Protein 7Z6B (pdb70)

Solvent-accessible surface area: 29819 Å² total; per-residue (Å²): 168,111,54,87,18,63,16,54,37,39,66,129,58,56,17,1,14,141,71,14,145,68,78,66,0,53,48,71,92,18,86,18,50,41,32,51,42,59,7,25,60,116,16,211,37,2,3,0,6,10,1,3,13,0,20,33,1,1,0,51,0,0,0,0,0,0,0,0,0,97,82,14,32,20,8,9,0,9,11,0,0,20,5,0,0,0,8,0,0,0,0,0,0,0,22,3,78,69,36,130,13,91,10,74,70,0,5,42,3,0,23,22,0,0,70,46,0,22,84,53,8,88,40,122,79,10,42,0,39,1,8,2,15,52,92,5,4,0,0,0,0,11,9,20,0,0,0,0,0,0,48,7,12,25,86,65,136,8,16,0,0,0,0,0,2,0,54,21,138,54,177,51,120,1,68,82,1,110,4,18,0,0,0,0,0,0,77,60,9,94,87,1,46,25,80,80,10,1,15,152,9,13,100,65,4,35,173,102,5,20,18,0,0,0,12,10,24,150,6,53,11,94,7,2,6,16,41,80,112,7,46,50,10,1,0,22,0,0,0,0,0,0,2,25,7,0,1,93,0,112,60,1,35,102,15,1,26,73,82,116,23,62,102,45,171,96,5,41,57,25,57,60,17,29,107,99,46,163,109,51,89,18,63,15,54,36,39,66,127,59,56,20,1,14,142,71,13,146,71,79,67,0,51,51,68,91,18,87,18,50,40,31,55,43,57,8,27,74,105,15,207,39,2,3,0,5,11,1,0,13,0,20,33,2,1,0,51,0,0,0,0,0,0,0,0,0,96,80,15,31,20,8,9,0,6,12,0,0,15,4,0,0,0,7,1,0,0,0,0,0,0,23,3,79,69,35,131,11,89,11,76,71,0,4,41,4,0,24,22,0,0,69,47,0,24,79,50,7,86,40,126,79,11,41,0,44,2,9,1,16,52,93,5,4,0,0,0,0,12,10,20,0,0,0,0,0,0,51,8,11,34,94,65,136,8,16,0,0,0,0,0,2,0,54,20,137,54,180,48,155,1,71,68,2,109,4,18,0,0,0,0,0,0,75,61,10,94,89,1,47,25,81,73,11,1,16,127,3,13,98,54,3,34,172,100,5,19,18,0,0,0,12,10,24,149,7,53,10,94,7,2,7,17,43,80,112,7,46,45,11,1,0,25,1,0,0,0,0,0,2,25,8,0,1,95,0,111,63,1,33,103,19,1,24,76,83,119,22,64,101,41,174,90,4,42,57,25,56,61,17,28,106,100,43,166,108,54,87,18,66,16,55,40,40,65,126,59,57,21,1,15,143,72,14,158,68,76,85,0,51,46,71,93,18,86,18,45,42,24,53,42,58,6,24,49,131,16,214,34,2,3,0,6,10,1,2,14,0,19,33,1,1,0,51,0,0,0,0,0,0,0,0,0,96,80,15,33,20,8,9,0,7,12,0,0,19,5,0,0,0,8,0,0,0,0,0,0,0,21,3,77,69,36,132,12,89,10,75,70,0,4,41,4,0,23,22,0,0,70,46,0,22,82,58,7,89,38,128,74,11,44,0,54,1,9,2,14,50,93,4,4,0,0,0,0,12,9,20,0,0,0,0,0,0,41,8,12,32,94,66,138,8,15,0,0,0,0,0,2,0,54,20,138,54,176,51,146,0,69,85,1,110,5,18,0,0,0,0,0,0,76,60,9,94,88,1,47,25,81,76,11,1,16,150,9,14,98,62,4,34,173,99,5,19,17,0,0,0,12,10,24,153,7,54,11,93,8,2,7,16,41,79,113,8,49,50,11,1,0,26,0,0,0,0,0,0,2,24,7,0,2,94,0,114,61,1,36,102,17,1,25,72,74,114,22,63,100,45,171,97,5,42,57,26,54,60,18,29,107,99,44

Organism: NCBI:txid1123492

Structure (mmCIF, N/CA/C/O backbone):
data_7Z6B
#
_entry.id   7Z6B
#
_cell.length_a   44.820
_cell.length_b   72.610
_cell.length_c   72.760
_cell.angle_alpha   119.779
_cell.angle_beta   91.640
_cell.angle_gamma   91.824
#
_symmetry.space_group_name_H-M   'P 1'
#
loop_
_entity.id
_entity.type
_entity.pdbx_description
1 polymer Cutinase
2 non-polymer 'CHLORIDE ION'
3 non-polymer 'SODIUM ION'
4 non-polymer 'PHOSPHATE ION'
5 non-polymer (4S)-2-METHYL-2,4-PENTANEDIOL
6 water water
#
loop_
_atom_site.group_PDB
_atom_site.id
_atom_site.type_symbol
_atom_site.label_atom_id
_atom_site.label_alt_id
_atom_site.label_comp_id
_atom_site.label_asym_id
_atom_site.label_entity_id
_atom_site.label_seq_id
_atom_site.pdbx_PDB_ins_code
_atom_site.Cartn_x
_atom_site.Cartn_y
_atom_site.Cartn_z
_atom_site.occupancy
_atom_site.B_iso_or_equiv
_atom_site.auth_seq_id
_atom_site.auth_comp_id
_atom_site.auth_asym_id
_atom_site.auth_atom_id
_atom_site.pdbx_PDB_model_num
ATOM 1 N N . SER A 1 19 ? -13.94800 -5.56700 -11.15100 1.000 75.84067 21 SER A N 1
ATOM 2 C CA . SER A 1 19 ? -12.73500 -4.92300 -10.58500 1.000 68.90563 21 SER A CA 1
ATOM 3 C C . SER A 1 19 ? -12.59700 -3.48500 -11.09100 1.000 59.32290 21 SER A C 1
ATOM 4 O O . SER A 1 19 ? -13.30900 -3.04600 -12.00700 1.000 68.02921 21 SER A O 1
ATOM 11 N N . HIS A 1 20 ? -11.66800 -2.75100 -10.47500 1.000 47.28988 22 HIS A N 1
ATOM 12 C CA . HIS A 1 20 ? -11.29200 -1.42200 -10.92200 1.000 40.14166 22 HIS A CA 1
ATOM 13 C C . HIS A 1 20 ? -9.96400 -1.50200 -11.68100 1.000 38.53094 22 HIS A C 1
ATOM 14 O O . HIS A 1 20 ? -9.08500 -2.28300 -11.32600 1.000 41.81028 22 HIS A O 1
ATOM 28 N N . MET A 1 21 ? -9.84800 -0.71000 -12.75200 1.000 34.54098 23 MET A N 1
ATOM 29 C CA . MET A 1 21 ? -8.67200 -0.69500 -13.60100 1.000 34.56204 23 MET A CA 1
ATOM 30 C C . MET A 1 21 ? -7.47900 -0.17800 -12.77900 1.000 26.42422 23 MET A C 1
ATOM 31 O O . MET A 1 21 ? -7.60000 0.81200 -12.04300 1.000 29.18771 23 MET A O 1
ATOM 45 N N . MET A 1 22 ? -6.35800 -0.89800 -12.83600 1.000 23.72916 24 MET A N 1
ATOM 46 C CA . MET A 1 22 ? -5.10200 -0.47500 -12.24300 1.000 20.71301 24 MET A CA 1
ATOM 47 C C . MET A 1 22 ? -4.01300 -0.48700 -13.29000 1.000 17.58369 24 MET A C 1
ATOM 48 O O . MET A 1 22 ? -3.81300 -1.45200 -14.02200 1.000 22.72641 24 MET A O 1
ATOM 62 N N . VAL A 1 23 ? -3.34200 0.65000 -13.38900 1.000 12.83838 25 VAL A N 1
ATOM 63 C CA . VAL A 1 23 ? -2.25000 0.85600 -14.32000 1.000 13.08315 25 VAL A CA 1
ATOM 64 C C . VAL A 1 23 ? -1.02100 0.16200 -13.74000 1.000 11.41189 25 VAL A C 1
ATOM 65 O O . VAL A 1 23 ? -0.61700 0.44300 -12.60600 1.000 11.96722 25 VAL A O 1
ATOM 78 N N . PRO A 1 24 ? -0.33600 -0.72600 -14.47600 1.000 11.14871 26 PRO A N 1
ATOM 79 C CA . PRO A 1 24 ? 0.88000 -1.34100 -13.94700 1.000 11.25398 26 PRO A CA 1
ATOM 80 C C . PRO A 1 24 ? 1.99500 -0.30300 -13.75200 1.000 10.97763 26 PRO A C 1
ATOM 81 O O . PRO A 1 24 ? 2.11900 0.66800 -14.50000 1.000 11.06448 26 PRO A O 1
ATOM 92 N N . CYS A 1 25 ? 2.84600 -0.55500 -12.77500 1.000 11.25135 27 CYS A N 1
ATOM 93 C CA . CYS A 1 25 ? 4.13800 0.13900 -12.69000 1.000 10.63549 27 CYS A CA 1
ATOM 94 C C . CYS A 1 25 ? 4.98000 -0.29300 -13.86200 1.000 10.76182 27 CYS A C 1
ATOM 95 O O . CYS A 1 25 ? 5.19100 -1.46300 -14.05700 1.000 14.14643 27 CYS A O 1
ATOM 102 N N . SER A 1 26 ? 5.49100 0.66500 -14.62200 1.000 9.65116 28 SER A N 1
ATOM 103 C CA . SER A 1 26 ? 6.30000 0.41700 -15.80500 1.000 10.53284 28 SER A CA 1
ATOM 104 C C . SER A 1 26 ? 7.77600 0.71700 -15.55600 1.000 10.46178 28 SER A C 1
ATOM 105 O O . SER A 1 26 ? 8.59400 0.61900 -16.44400 1.000 12.67784 28 SER A O 1
ATOM 113 N N . ASP A 1 27 ? 8.13100 1.01200 -14.29100 1.000 11.35136 29 ASP A N 1
ATOM 114 C CA . ASP A 1 27 ? 9.51300 1.27200 -13.87300 1.000 12.45412 29 ASP A CA 1
ATOM 115 C C . ASP A 1 27 ? 9.80500 0.41200 -12.63700 1.000 11.65403 29 ASP A C 1
ATOM 116 O O . ASP A 1 27 ? 10.57000 0.82600 -11.79800 1.000 13.38582 29 ASP A O 1
ATOM 125 N N . CYS A 1 28 ? 9.16900 -0.76400 -12.53000 1.000 11.90406 30 CYS A N 1
ATOM 126 C CA . CYS A 1 28 ? 9.33700 -1.62600 -11.38200 1.000 11.85142 30 CYS A CA 1
ATOM 127 C C . CYS A 1 28 ? 9.95900 -2.98000 -11.71700 1.000 11.58034 30 CYS A C 1
ATOM 128 O O . CYS A 1 28 ? 9.78600 -3.53400 -12.79600 1.000 13.08052 30 CYS A O 1
ATOM 135 N N A SER A 1 29 ? 10.67300 -3.51800 -10.73200 0.660 11.34083 31 SER A N 1
ATOM 136 N N B SER A 1 29 ? 10.67500 -3.51700 -10.72800 0.340 11.20397 31 SER A N 1
ATOM 137 C CA A SER A 1 29 ? 11.12700 -4.87900 -10.71500 0.660 11.39347 31 SER A CA 1
ATOM 138 C CA B SER A 1 29 ? 11.14600 -4.87700 -10.72100 0.340 11.24609 31 SER A CA 1
ATOM 139 C C A SER A 1 29 ? 11.11400 -5.38400 -9.28000 0.660 10.83288 31 SER A C 1
ATOM 140 C C B SER A 1 29 ? 11.11600 -5.38500 -9.28100 0.340 10.82761 31 SER A C 1
ATOM 141 O O A SER A 1 29 ? 10.87700 -4.62600 -8.33400 0.660 11.25661 31 SER A O 1
ATOM 142 O O B SER A 1 29 ? 10.87200 -4.62400 -8.34000 0.340 11.20924 31 SER A O 1
ATOM 157 N N . ASN A 1 30 ? 11.37300 -6.68600 -9.10300 1.000 10.74339 32 ASN A N 1
ATOM 158 C CA . ASN A 1 30 ? 11.51100 -7.25700 -7.76300 1.000 11.65929 32 ASN A CA 1
ATOM 159 C C . ASN A 1 30 ? 10.32200 -6.86600 -6.88500 1.000 10.69339 32 ASN A C 1
ATOM 160 O O . ASN A 1 30 ? 10.46800 -6.55300 -5.70900 1.000 11.93564 32 ASN A O 1
ATOM 172 N N . GLY A 1 31 ? 9.12300 -6.94500 -7.45500 1.000 10.84867 33 GLY A N 1
ATOM 173 C CA . GLY A 1 31 ? 7.90400 -6.51200 -6.80800 1.000 10.80130 33 GLY A CA 1
ATOM 174 C C . GLY A 1 31 ? 7.58400 -5.06900 -7.14100 1.000 10.32229 33 GLY A C 1
ATOM 175 O O . GLY A 1 31 ? 7.26500 -4.74000 -8.29100 1.000 11.95933 33 GLY A O 1
ATOM 179 N N . PHE A 1 32 ? 7.71600 -4.17700 -6.15000 1.000 9.58799 34 PHE A N 1
ATOM 180 C CA . PHE A 1 32 ? 7.37000 -2.78900 -6.29700 1.000 10.09068 34 PHE A CA 1
ATOM 181 C C . PHE A 1 32 ? 8.60900 -1.87100 -6.22500 1.000 9.45377 34 PHE A C 1
ATOM 182 O O . PHE A 1 32 ? 8.50600 -0.70700 -5.87900 1.000 10.31439 34 PHE A O 1
ATOM 199 N N . GLU A 1 33 ? 9.80300 -2.40500 -6.49800 1.000 9.23532 35 GLU A N 1
ATOM 200 C CA . GLU A 1 33 ? 11.03000 -1.63000 -6.46200 1.000 9.45377 35 GLU A CA 1
ATOM 201 C C . GLU A 1 33 ? 11.07000 -0.75600 -7.70900 1.000 9.94856 35 GLU A C 1
ATOM 202 O O . GLU A 1 33 ? 11.23500 -1.25400 -8.84600 1.000 10.18280 35 GLU A O 1
ATOM 214 N N . ARG A 1 34 ? 10.82500 0.52500 -7.52200 1.000 9.26953 36 ARG A N 1
ATOM 215 C CA . ARG A 1 34 ? 10.56000 1.48300 -8.61800 1.000 9.60905 36 ARG A CA 1
ATOM 216 C C . ARG A 1 34 ? 11.79100 2.34600 -8.85500 1.000 10.47494 36 ARG A C 1
ATOM 217 O O . ARG A 1 34 ? 12.33000 2.93300 -7.89000 1.000 12.14093 36 ARG A O 1
ATOM 238 N N . GLY A 1 35 ? 12.22800 2.43400 -10.10500 1.000 11.31188 37 GLY A N 1
ATOM 239 C CA . GLY A 1 35 ? 13.35100 3.30500 -10.44100 1.000 12.57519 37 GLY A CA 1
ATOM 240 C C . GLY A 1 35 ? 14.69800 2.71500 -10.09100 1.000 11.74615 37 GLY A C 1
ATOM 241 O O . GLY A 1 35 ? 14.81000 1.62200 -9.56200 1.000 13.97799 37 GLY A O 1
ATOM 245 N N . GLN A 1 36 ? 15.73000 3.51300 -10.34600 1.000 12.81206 38 GLN A N 1
ATOM 246 C CA . GLN A 1 36 ? 17.10000 3.18200 -10.10000 1.000 14.90968 38 GLN A CA 1
ATOM 247 C C . GLN A 1 36 ? 17.46600 3.50800 -8.64100 1.000 13.87535 38 GLN A C 1
ATOM 248 O O . GLN A 1 36 ? 16.79300 4.32000 -7.97500 1.000 14.24644 38 GLN A O 1
ATOM 262 N N . VAL A 1 37 ? 18.51900 2.85400 -8.13600 1.000 13.69638 39 VAL A N 1
ATOM 263 C CA . VAL A 1 37 ? 19.01600 3.14600 -6.79500 1.000 14.59912 39 VAL A CA 1
ATOM 264 C C . VAL A 1 37 ? 19.64300 4.53000 -6.84300 1.000 14.01221 39 VAL A C 1
ATOM 265 O O . VAL A 1 37 ? 20.50400 4.80800 -7.67200 1.000 16.36512 39 VAL A O 1
ATOM 278 N N . PRO A 1 38 ? 19.23300 5.44600 -5.94000 1.000 13.59637 40 PRO A N 1
ATOM 279 C CA . PRO A 1 38 ? 19.79700 6.78700 -5.93900 1.000 14.93337 40 PRO A CA 1
ATOM 280 C C . PRO A 1 38 ? 21.09800 6.87700 -5.14600 1.000 14.38330 40 PRO A C 1
ATOM 281 O O . PRO A 1 38 ? 21.46100 5.95900 -4.38100 1.000 17.58895 40 PRO A O 1
ATOM 292 N N . ARG A 1 39 ? 21.78000 7.98500 -5.34900 1.000 16.42302 41 ARG A N 1
ATOM 293 C CA . ARG A 1 39 ? 22.86100 8.43700 -4.45400 1.000 18.03111 41 ARG A CA 1
ATOM 294 C C . ARG A 1 39 ? 22.25000 9.14200 -3.23900 1.000 16.47303 41 ARG A C 1
ATOM 295 O O . ARG A 1 39 ? 21.13100 9.68100 -3.32500 1.000 15.42817 41 ARG A O 1
ATOM 316 N N . VAL A 1 40 ? 22.97300 9.15500 -2.13800 1.000 15.88085 42 VAL A N 1
ATOM 317 C CA . VAL A 1 40 ? 22.51200 9.87400 -0.95800 1.000 16.76780 42 VAL A CA 1
ATOM 318 C C . VAL A 1 40 ? 22.19100 11.34500 -1.24300 1.000 16.37565 42 VAL A C 1
ATOM 319 O O . VAL A 1 40 ? 21.21400 11.88800 -0.76500 1.000 15.25446 42 VAL A O 1
ATOM 332 N N . ASP A 1 41 ? 23.02000 12.00800 -2.05500 1.000 16.27037 43 ASP A N 1
ATOM 333 C CA . ASP A 1 41 ? 22.80100 13.40200 -2.36500 1.000 16.38881 43 ASP A CA 1
ATOM 334 C C . ASP A 1 41 ? 21.48800 13.62800 -3.10000 1.000 15.14129 43 ASP A C 1
ATOM 335 O O . ASP A 1 41 ? 20.86100 14.67100 -2.92600 1.000 16.02561 43 ASP A O 1
ATOM 344 N N . GLN A 1 42 ? 21.05100 12.64300 -3.90800 1.000 14.68860 44 GLN A N 1
ATOM 345 C CA . GLN A 1 42 ? 19.75100 12.71100 -4.54000 1.000 14.57806 44 GLN A CA 1
ATOM 346 C C . GLN A 1 42 ? 18.62700 12.59800 -3.52200 1.000 12.35674 44 GLN A C 1
ATOM 347 O O . GLN A 1 42 ? 17.65900 13.33700 -3.57800 1.000 13.80955 44 GLN A O 1
ATOM 361 N N . LEU A 1 43 ? 18.79100 11.70300 -2.55600 1.000 12.30937 45 LEU A N 1
ATOM 362 C CA . LEU A 1 43 ? 17.80300 11.59800 -1.46500 1.000 11.40926 45 LEU A CA 1
ATOM 363 C C . LEU A 1 43 ? 17.68800 12.85900 -0.61700 1.000 10.83814 45 LEU A C 1
ATOM 364 O O . LEU A 1 43 ? 16.61000 13.15400 -0.11500 1.000 11.80405 45 LEU A O 1
ATOM 380 N N . GLU A 1 44 ? 18.80300 13.57000 -0.47400 1.000 11.12239 46 GLU A N 1
ATOM 381 C CA . GLU A 1 44 ? 18.88100 14.84400 0.27600 1.000 11.24609 46 GLU A CA 1
ATOM 382 C C . GLU A 1 44 ? 18.36800 16.05300 -0.48500 1.000 12.94892 46 GLU A C 1
ATOM 383 O O . GLU A 1 44 ? 18.08900 17.07600 0.11600 1.000 14.73861 46 GLU A O 1
ATOM 395 N N . SER A 1 45 ? 18.25300 15.92400 -1.81600 1.000 13.66743 47 SER A N 1
ATOM 396 C CA A SER A 1 45 ? 17.80000 17.03800 -2.63300 0.460 14.24118 47 SER A CA 1
ATOM 397 C CA B SER A 1 45 ? 17.77000 16.98700 -2.69400 0.540 14.71492 47 SER A CA 1
ATOM 398 C C . SER A 1 45 ? 16.27600 17.24500 -2.48200 1.000 13.69901 47 SER A C 1
ATOM 399 O O . SER A 1 45 ? 15.54900 16.37900 -2.02600 1.000 14.76230 47 SER A O 1
ATOM 414 N N . SER A 1 46 ? 15.78500 18.41200 -2.88800 1.000 15.06760 48 SER A N 1
ATOM 415 C CA . SER A 1 46 ? 14.39700 18.70000 -2.66900 1.000 16.27564 48 SER A CA 1
ATOM 416 C C . SER A 1 46 ? 13.44100 17.86000 -3.51900 1.000 13.80165 48 SER A C 1
ATOM 417 O O . SER A 1 46 ? 12.27400 17.75000 -3.19100 1.000 14.48858 48 SER A O 1
ATOM 425 N N . ARG A 1 47 ? 13.94700 17.24200 -4.59100 1.000 14.06484 49 ARG A N 1
ATOM 426 C CA . ARG A 1 47 ? 13.09600 16.44200 -5.50100 1.000 13.72007 49 ARG A CA 1
ATOM 427 C C . ARG A 1 47 ? 13.83700 15.18500 -5.95100 1.000 12.41991 49 ARG A C 1
ATOM 428 O O . ARG A 1 47 ? 15.05400 15.24000 -6.23200 1.000 13.65690 49 ARG A O 1
ATOM 449 N N . GLY A 1 48 ? 13.07400 14.10800 -6.05900 1.000 11.86458 50 GLY A N 1
ATOM 450 C CA . GLY A 1 48 ? 13.46800 12.88500 -6.68500 1.000 12.46992 50 GLY A CA 1
ATOM 451 C C . GLY A 1 48 ? 13.31100 12.92500 -8.19300 1.000 11.53823 50 GLY A C 1
ATOM 452 O O . GLY A 1 48 ? 13.31800 13.99700 -8.81200 1.000 12.86470 50 GLY A O 1
ATOM 456 N N . PRO A 1 49 ? 13.24500 11.74100 -8.82800 1.000 11.43032 51 PRO A N 1
ATOM 457 C CA . PRO A 1 49 ? 13.38800 11.65600 -10.27800 1.000 11.76457 51 PRO A CA 1
ATOM 458 C C . PRO A 1 49 ? 12.12900 12.02400 -11.06600 1.000 11.41716 51 PRO A C 1
ATOM 459 O O . PRO A 1 49 ? 12.24500 12.16600 -12.28100 1.000 14.66755 51 PRO A O 1
ATOM 470 N N . TYR A 1 50 ? 10.97800 12.12100 -10.42100 1.000 10.56179 52 TYR A N 1
ATOM 471 C CA . TYR A 1 50 ? 9.69600 12.25400 -11.12800 1.000 10.43020 52 TYR A CA 1
ATOM 472 C C . TYR A 1 50 ? 9.12200 13.65700 -10.94500 1.000 11.01711 52 TYR A C 1
ATOM 473 O O . TYR A 1 50 ? 9.25500 14.28200 -9.89400 1.000 11.91459 52 TYR A O 1
ATOM 491 N N . SER A 1 51 ? 8.41500 14.11200 -11.97000 1.000 11.46190 53 SER A N 1
ATOM 492 C CA A SER A 1 51 ? 7.79800 15.42100 -11.97600 0.620 12.18830 53 SER A CA 1
ATOM 493 C CA B SER A 1 51 ? 7.79700 15.41900 -11.96100 0.380 12.03302 53 SER A CA 1
ATOM 494 C C . SER A 1 51 ? 6.48800 15.40200 -11.17600 1.000 11.52507 53 SER A C 1
ATOM 495 O O . SER A 1 51 ? 5.64800 14.53200 -11.34200 1.000 13.25159 53 SER A O 1
ATOM 510 N N . VAL A 1 52 ? 6.31900 16.38500 -10.29300 1.000 11.52507 54 VAL A N 1
ATOM 511 C CA . VAL A 1 52 ? 5.17600 16.43000 -9.40300 1.000 11.07764 54 VAL A CA 1
ATOM 512 C C . VAL A 1 52 ? 4.03500 17.23300 -10.01900 1.000 11.76194 54 VAL A C 1
ATOM 513 O O . VAL A 1 52 ? 4.20700 18.39400 -10.39600 1.000 13.25159 54 VAL A O 1
ATOM 526 N N . LYS A 1 53 ? 2.85700 16.60500 -10.07000 1.000 10.08016 55 LYS A N 1
ATOM 527 C CA A LYS A 1 53 ? 1.61100 17.21500 -10.47000 0.600 10.09595 55 LYS A CA 1
ATOM 528 C CA B LYS A 1 53 ? 1.61800 17.21900 -10.48100 0.400 10.15911 55 LYS A CA 1
ATOM 529 C C . LYS A 1 53 ? 0.73200 17.27700 -9.22800 1.000 9.94067 55 LYS A C 1
ATOM 530 O O . LYS A 1 53 ? 0.95000 16.54100 -8.26900 1.000 10.58285 55 LYS A O 1
ATOM 567 N N . THR A 1 54 ? -0.25200 18.18200 -9.22400 1.000 10.60917 56 THR A N 1
ATOM 568 C CA . THR A 1 54 ? -1.08300 18.37700 -8.06200 1.000 10.58022 56 THR A CA 1
ATOM 569 C C . THR A 1 54 ? -2.53000 18.51000 -8.40600 1.000 11.15923 56 THR A C 1
ATOM 570 O O . THR A 1 54 ? -2.88600 18.89100 -9.52800 1.000 12.80680 56 THR A O 1
ATOM 581 N N . ILE A 1 55 ? -3.37600 18.12800 -7.44100 1.000 11.78826 57 ILE A N 1
ATOM 582 C CA . ILE A 1 55 ? -4.81500 18.30100 -7.49700 1.000 11.63297 57 ILE A CA 1
ATOM 583 C C . ILE A 1 55 ? -5.22500 18.96000 -6.18300 1.000 11.33294 57 ILE A C 1
ATOM 584 O O . ILE A 1 55 ? -4.92800 18.45100 -5.10300 1.000 11.30662 57 ILE A O 1
ATOM 600 N N . ASN A 1 56 ? -5.92900 20.08400 -6.26700 1.000 11.35399 58 ASN A N 1
ATOM 601 C CA . ASN A 1 56 ? -6.50800 20.68800 -5.07100 1.000 11.12502 58 ASN A CA 1
ATOM 602 C C . ASN A 1 56 ? -7.71600 19.90300 -4.61800 1.000 11.32767 58 ASN A C 1
ATOM 603 O O . ASN A 1 56 ? -8.54500 19.52700 -5.41100 1.000 15.65714 58 ASN A O 1
ATOM 614 N N . VAL A 1 57 ? -7.81300 19.68800 -3.30400 1.000 11.13818 59 VAL A N 1
ATOM 615 C CA . VAL A 1 57 ? -8.96500 19.04500 -2.68900 1.000 10.86446 59 VAL A CA 1
ATOM 616 C C . VAL A 1 57 ? -9.65000 20.04800 -1.76400 1.000 10.49863 59 VAL A C 1
ATOM 617 O O . VAL A 1 57 ? -9.04700 20.49200 -0.80100 1.000 10.91447 59 VAL A O 1
ATOM 630 N N . SER A 1 58 ? -10.89200 20.43600 -2.07500 1.000 12.10671 60 SER A N 1
ATOM 631 C CA . SER A 1 58 ? -11.55100 21.41800 -1.23900 1.000 14.12538 60 SER A CA 1
ATOM 632 C C . SER A 1 58 ? -12.02100 20.83600 0.07300 1.000 14.04642 60 SER A C 1
ATOM 633 O O . SER A 1 58 ? -12.04800 19.63200 0.25500 1.000 13.01209 60 SER A O 1
ATOM 641 N N . ARG A 1 59 ? -12.36200 21.71100 1.01400 1.000 16.82044 61 ARG A N 1
ATOM 642 C CA A ARG A 1 59 ? -12.89900 21.31900 2.33800 0.760 18.33378 61 ARG A CA 1
ATOM 643 C CA B ARG A 1 59 ? -12.90200 21.33800 2.34900 0.240 19.05228 61 ARG A CA 1
ATOM 644 C C . ARG A 1 59 ? -14.20000 20.53600 2.20500 1.000 17.92847 61 ARG A C 1
ATOM 645 O O . ARG A 1 59 ? -14.60600 19.91100 3.18700 1.000 21.01305 61 ARG A O 1
ATOM 686 N N . LEU A 1 60 ? -14.79600 20.51800 1.02300 1.000 18.66540 62 LEU A N 1
ATOM 687 C CA . LEU A 1 60 ? -16.00400 19.69900 0.82700 1.000 21.59469 62 LEU A CA 1
ATOM 688 C C . LEU A 1 60 ? -15.72200 18.19200 0.81800 1.000 19.64183 62 LEU A C 1
ATOM 689 O O . LEU A 1 60 ? -16.65600 17.38600 0.92300 1.000 21.53416 62 LEU A O 1
ATOM 705 N N . ALA A 1 61 ? -14.44400 17.80100 0.75700 1.000 16.29669 63 ALA A N 1
ATOM 706 C CA . ALA A 1 61 ? -14.05600 16.40200 0.83600 1.000 17.17048 63 ALA A CA 1
ATOM 707 C C . ALA A 1 61 ? -14.60800 15.76200 2.10600 1.000 17.31260 63 ALA A C 1
ATOM 708 O O . ALA A 1 61 ? -14.65100 16.39400 3.15800 1.000 17.26786 63 ALA A O 1
ATOM 715 N N . ARG A 1 62 ? -14.97700 14.48900 1.99200 1.000 18.02321 64 ARG A N 1
ATOM 716 C CA A ARG A 1 62 ? -15.59800 13.70200 3.09000 0.510 17.93636 64 ARG A CA 1
ATOM 717 C CA B ARG A 1 62 ? -15.59000 13.66500 3.07000 0.490 17.76529 64 ARG A CA 1
ATOM 718 C C . ARG A 1 62 ? -14.57100 13.36100 4.17200 1.000 14.53595 64 ARG A C 1
ATOM 719 O O . ARG A 1 62 ? -13.58900 12.64600 3.89400 1.000 15.04654 64 ARG A O 1
ATOM 760 N N . GLY A 1 63 ? -14.82800 13.82700 5.39800 1.000 12.58046 65 GLY A N 1
ATOM 761 C CA . GLY A 1 63 ? -14.14200 13.34000 6.56200 1.000 11.98565 65 GLY A CA 1
ATOM 762 C C . GLY A 1 63 ? -12.85700 14.05300 6.95600 1.000 11.03290 65 GLY A C 1
ATOM 763 O O . GLY A 1 63 ? -12.20200 13.63900 7.89800 1.000 11.76457 65 GLY A O 1
ATOM 767 N N . PHE A 1 64 ? -12.49900 15.10900 6.23900 1.000 10.97237 66 PHE A N 1
ATOM 768 C CA . PHE A 1 64 ? -11.31800 15.92500 6.52000 1.000 10.39598 66 PHE A CA 1
ATOM 769 C C . PHE A 1 64 ? -11.48300 17.28400 5.88500 1.000 10.32229 66 PHE A C 1
ATOM 770 O O . PHE A 1 64 ? -12.46200 17.52600 5.16500 1.000 12.05408 66 PHE A O 1
ATOM 787 N N . GLY A 1 65 ? -10.51000 18.17900 6.10100 1.000 10.04857 67 GLY A N 1
ATOM 788 C CA . GLY A 1 65 ? -10.62200 19.55300 5.68100 1.000 10.36440 67 GLY A CA 1
ATOM 789 C C . GLY A 1 65 ? -10.01600 19.90000 4.32700 1.000 10.52495 67 GLY A C 1
ATOM 790 O O . GLY A 1 65 ? -9.63400 21.02600 4.08300 1.000 13.45424 67 GLY A O 1
ATOM 794 N N . GLY A 1 66 ? -9.94500 18.93200 3.42100 1.000 10.06700 68 GLY A N 1
ATOM 795 C CA . GLY A 1 66 ? -9.32500 19.14300 2.13300 1.000 10.53284 68 GLY A CA 1
ATOM 796 C C . GLY A 1 66 ? -7.81700 19.11500 2.22200 1.000 10.44862 68 GLY A C 1
ATOM 797 O O . GLY A 1 66 ? -7.23300 18.69900 3.22100 1.000 10.01962 68 GLY A O 1
ATOM 801 N N . GLY A 1 67 ? -7.17100 19.54100 1.13000 1.000 10.19333 69 GLY A N 1
ATOM 802 C CA . GLY A 1 67 ? -5.73100 19.56700 1.04700 1.000 10.46178 69 GLY A CA 1
ATOM 803 C C . GLY A 1 67 ? -5.26200 19.55300 -0.39300 1.000 10.00120 69 GLY A C 1
ATOM 804 O O . GLY A 1 67 ? -5.90800 20.17800 -1.24500 1.000 11.25661 69 GLY A O 1
ATOM 808 N N . THR A 1 68 ? -4.17000 18.83300 -0.61500 1.000 9.42745 70 THR A N 1
ATOM 809 C CA . THR A 1 68 ? -3.54700 18.75400 -1.92500 1.000 9.34586 70 THR A CA 1
ATOM 810 C C . THR A 1 68 ? -3.04400 17.34900 -2.18000 1.000 8.93265 70 THR A C 1
ATOM 811 O O . THR A 1 68 ? -2.33200 16.78700 -1.34100 1.000 9.59062 70 THR A O 1
ATOM 822 N N . ILE A 1 69 ? -3.43200 16.77300 -3.33200 1.000 9.18005 71 ILE A N 1
ATOM 823 C CA . ILE A 1 69 ? -2.88300 15.52800 -3.79400 1.000 8.87475 71 ILE A CA 1
ATOM 824 C C . ILE A 1 69 ? -1.68700 15.85600 -4.67800 1.000 8.62735 71 ILE A C 1
ATOM 825 O O . ILE A 1 69 ? -1.77100 16.67300 -5.57200 1.000 10.65654 71 ILE A O 1
ATOM 841 N N . HIS A 1 70 ? -0.56500 15.18300 -4.41500 1.000 8.79053 72 HIS A N 1
ATOM 842 C CA . HIS A 1 70 ? 0.68000 15.28800 -5.15900 1.000 8.82211 72 HIS A CA 1
ATOM 843 C C . HIS A 1 70 ? 0.92000 13.92500 -5.75600 1.000 9.00371 72 HIS A C 1
ATOM 844 O O . HIS A 1 70 ? 0.84500 12.89200 -5.07400 1.000 9.39323 72 HIS A O 1
ATOM 858 N N . TYR A 1 71 ? 1.24600 13.88200 -7.05500 1.000 9.51693 73 TYR A N 1
ATOM 859 C CA . TYR A 1 71 ? 1.41400 12.58900 -7.76300 1.000 10.06963 73 TYR A CA 1
ATOM 860 C C . TYR A 1 71 ? 2.31000 12.76900 -8.96900 1.000 9.49851 73 TYR A C 1
ATOM 861 O O . TYR A 1 71 ? 2.47600 13.89700 -9.45100 1.000 11.04606 73 TYR A O 1
ATOM 879 N N . SER A 1 72 ? 2.87400 11.65700 -9.42600 1.000 9.59589 74 SER A N 1
ATOM 880 C CA . SER A 1 72 ? 3.67000 11.64000 -10.67700 1.000 9.51167 74 SER A CA 1
ATOM 881 C C . SER A 1 72 ? 3.13000 10.46200 -11.46300 1.000 10.12490 74 SER A C 1
ATOM 882 O O . SER A 1 72 ? 2.60000 9.50200 -10.92000 1.000 10.53547 74 SER A O 1
ATOM 890 N N . THR A 1 73 ? 3.32700 10.49500 -12.79000 1.000 10.36177 75 THR A N 1
ATOM 891 C CA . THR A 1 73 ? 2.74300 9.51400 -13.71300 1.000 11.40400 75 THR A CA 1
ATOM 892 C C . THR A 1 73 ? 3.76200 8.77500 -14.58500 1.000 10.84604 75 THR A C 1
ATOM 893 O O . THR A 1 73 ? 3.38000 7.77100 -15.21100 1.000 12.39359 75 THR A O 1
ATOM 904 N N . GLU A 1 74 ? 5.01400 9.21400 -14.64100 1.000 11.37242 76 GLU A N 1
ATOM 905 C CA . GLU A 1 74 ? 6.08100 8.66400 -15.54400 1.000 12.91471 76 GLU A CA 1
ATOM 906 C C . GLU A 1 74 ? 6.22300 7.16800 -15.34400 1.000 11.24345 76 GLU A C 1
ATOM 907 O O . GLU A 1 74 ? 6.44800 6.46400 -16.32600 1.000 10.73287 76 GLU A O 1
ATOM 919 N N . SER A 1 75 ? 6.11900 6.71000 -14.09300 1.000 9.77749 77 SER A N 1
ATOM 920 C CA . SER A 1 75 ? 6.46600 5.33300 -13.74600 1.000 10.24860 77 SER A CA 1
ATOM 921 C C . SER A 1 75 ? 5.28600 4.40400 -13.73500 1.000 10.49336 77 SER A C 1
ATOM 922 O O . SER A 1 75 ? 5.42800 3.23100 -13.38400 1.000 11.14081 77 SER A O 1
ATOM 930 N N . GLY A 1 76 ? 4.10000 4.90300 -14.11000 1.000 10.16174 78 GLY A N 1
ATOM 931 C CA . GLY A 1 76 ? 2.90000 4.06900 -14.09300 1.000 10.33019 78 GLY A CA 1
ATOM 932 C C . GLY A 1 76 ? 2.37500 3.97600 -12.65700 1.000 10.13279 78 GLY A C 1
ATOM 933 O O . GLY A 1 76 ? 2.69700 4.79000 -11.76500 1.000 11.31451 78 GLY A O 1
ATOM 937 N N . GLY A 1 77 ? 1.51700 2.97900 -12.44500 1.000 9.97488 79 GLY A N 1
ATOM 938 C CA . GLY A 1 77 ? 0.71600 2.88900 -11.23700 1.000 9.71959 79 GLY A CA 1
ATOM 939 C C . GLY A 1 77 ? 1.31200 1.98000 -10.18100 1.000 9.36165 79 GLY A C 1
ATOM 940 O O . GLY A 1 77 ? 2.53600 1.94300 -9.99800 1.000 9.79328 79 GLY A O 1
ATOM 944 N N . GLN A 1 78 ? 0.42400 1.30200 -9.43000 1.000 9.61168 80 GLN A N 1
ATOM 945 C CA . GLN A 1 78 ? 0.79300 0.52600 -8.25800 1.000 9.74064 80 GLN A CA 1
ATOM 946 C C . GLN A 1 78 ? 1.50400 1.34600 -7.16400 1.000 9.11688 80 GLN A C 1
ATOM 947 O O . GLN A 1 78 ? 2.36400 0.84300 -6.46000 1.000 9.59852 80 GLN A O 1
ATOM 961 N N . GLN A 1 79 ? 1.18800 2.64700 -7.10900 1.000 9.24585 81 GLN A N 1
ATOM 962 C CA . GLN A 1 79 ? 1.80500 3.56800 -6.17500 1.000 9.06951 81 GLN A CA 1
ATOM 963 C C . GLN A 1 79 ? 1.22700 3.45000 -4.78500 1.000 9.25111 81 GLN A C 1
ATOM 964 O O . GLN A 1 79 ? 0.00200 3.39300 -4.59800 1.000 9.82486 81 GLN A O 1
ATOM 978 N N . GLY A 1 80 ? 2.11300 3.48300 -3.79100 1.000 9.18531 82 GLY A N 1
ATOM 979 C CA . GLY A 1 80 ? 1.66100 3.63300 -2.39900 1.000 8.90633 82 GLY A CA 1
ATOM 980 C C . GLY A 1 80 ? 1.03000 4.98400 -2.15900 1.000 8.47207 82 GLY A C 1
ATOM 981 O O . GLY A 1 80 ? 1.37900 5.99300 -2.80000 1.000 9.11688 82 GLY A O 1
ATOM 985 N N . ILE A 1 81 ? 0.11100 5.01200 -1.18100 1.000 8.81948 83 ILE A N 1
ATOM 986 C CA . ILE A 1 81 ? -0.61700 6.20500 -0.80100 1.000 8.67736 83 ILE A CA 1
ATOM 987 C C . ILE A 1 81 ? -0.12600 6.70500 0.53900 1.000 8.90107 83 ILE A C 1
ATOM 988 O O . ILE A 1 81 ? -0.01900 5.91100 1.48100 1.000 9.85381 83 ILE A O 1
ATOM 1004 N N . ILE A 1 82 ? 0.13000 7.99400 0.64900 1.000 8.32205 84 ILE A N 1
ATOM 1005 C CA . ILE A 1 82 ? 0.55100 8.59300 1.92300 1.000 8.50102 84 ILE A CA 1
ATOM 1006 C C . ILE A 1 82 ? -0.31100 9.78300 2.23900 1.000 8.61419 84 ILE A C 1
ATOM 1007 O O . ILE A 1 82 ? -0.51500 10.64100 1.38400 1.000 8.96423 84 ILE A O 1
ATOM 1023 N N . ALA A 1 83 ? -0.80000 9.86200 3.49200 1.000 8.60103 85 ALA A N 1
ATOM 1024 C CA . ALA A 1 83 ? -1.53100 11.04700 3.98400 1.000 8.29310 85 ALA A CA 1
ATOM 1025 C C . ALA A 1 83 ? -0.72700 11.70400 5.09200 1.000 7.91411 85 ALA A C 1
ATOM 1026 O O . ALA A 1 83 ? -0.05900 11.05000 5.88300 1.000 8.35890 85 ALA A O 1
ATOM 1033 N N . VAL A 1 84 ? -0.74600 13.03500 5.09000 1.000 7.90884 86 VAL A N 1
ATOM 1034 C CA . VAL A 1 84 ? 0.08100 13.87800 5.94800 1.000 7.93253 86 VAL A CA 1
ATOM 1035 C C . VAL A 1 84 ? -0.79700 14.92800 6.61200 1.000 8.38785 86 VAL A C 1
ATOM 1036 O O . VAL A 1 84 ? -1.51000 15.68400 5.96700 1.000 8.78263 86 VAL A O 1
ATOM 1049 N N . VAL A 1 85 ? -0.70500 15.01200 7.96300 1.000 8.28520 87 VAL A N 1
ATOM 1050 C CA . VAL A 1 85 ? -1.58400 15.87000 8.77600 1.000 8.56155 87 VAL A CA 1
ATOM 1051 C C . VAL A 1 85 ? -0.79700 16.78700 9.69800 1.000 8.04833 87 VAL A C 1
ATOM 1052 O O . VAL A 1 85 ? 0.19600 16.37600 10.28400 1.000 8.45365 87 VAL A O 1
ATOM 1065 N N . PRO A 1 86 ? -1.23400 18.04300 9.85100 1.000 8.26941 88 PRO A N 1
ATOM 1066 C CA . PRO A 1 86 ? -0.57500 18.98800 10.75300 1.000 8.45101 88 PRO A CA 1
ATOM 1067 C C . PRO A 1 86 ? -1.05400 18.85900 12.20700 1.000 8.51155 88 PRO A C 1
ATOM 1068 O O . PRO A 1 86 ? -1.70000 17.87700 12.56400 1.000 8.83001 88 PRO A O 1
ATOM 1079 N N . GLY A 1 87 ? -0.63200 19.83400 13.00500 1.000 9.00897 89 GLY A N 1
ATOM 1080 C CA . GLY A 1 87 ? -0.91300 19.89900 14.45500 1.000 9.03793 89 GLY A CA 1
ATOM 1081 C C . GLY A 1 87 ? -1.98400 20.88000 14.84500 1.000 8.58524 89 GLY A C 1
ATOM 1082 O O . GLY A 1 87 ? -2.63700 21.56000 14.04000 1.000 8.91686 89 GLY A O 1
ATOM 1086 N N . TYR A 1 88 ? -2.21900 20.94800 16.15600 1.000 8.59840 90 TYR A N 1
ATOM 1087 C CA . TYR A 1 88 ? -3.16100 21.90800 16.76600 1.000 8.91159 90 TYR A CA 1
ATOM 1088 C C . TYR A 1 88 ? -2.85300 23.32100 16.28100 1.000 9.03266 90 TYR A C 1
ATOM 1089 O O . TYR A 1 88 ? -1.69800 23.72300 16.19600 1.000 9.46956 90 TYR A O 1
ATOM 1107 N N . VAL A 1 89 ? -3.92100 24.05200 16.01700 1.000 8.65630 91 VAL A N 1
ATOM 1108 C CA . VAL A 1 89 ? -3.89200 25.43900 15.57400 1.000 9.32217 91 VAL A CA 1
ATOM 1109 C C . VAL A 1 89 ? -2.90100 25.67400 14.45500 1.000 9.92487 91 VAL A C 1
ATOM 1110 O O . VAL A 1 89 ? -2.25100 26.70100 14.39300 1.000 12.58572 91 VAL A O 1
ATOM 1123 N N . SER A 1 90 ? -2.85000 24.72300 13.50600 1.000 9.36691 92 SER A N 1
ATOM 1124 C CA A SER A 1 90 ? -1.96200 24.82700 12.36000 0.730 8.87738 92 SER A CA 1
ATOM 1125 C CA B SER A 1 90 ? -1.95800 24.81900 12.36000 0.270 9.43008 92 SER A CA 1
ATOM 1126 C C . SER A 1 90 ? -2.63100 24.30500 11.10500 1.000 8.71420 92 SER A C 1
ATOM 1127 O O . SER A 1 90 ? -3.64000 23.60900 11.13300 1.000 9.23532 92 SER A O 1
ATOM 1142 N N . TYR A 1 91 ? -2.03300 24.66800 9.98000 1.000 8.84580 93 TYR A N 1
ATOM 1143 C CA . TYR A 1 91 ? -2.56600 24.40000 8.62800 1.000 8.81421 93 TYR A CA 1
ATOM 1144 C C . TYR A 1 91 ? -1.60700 23.51900 7.83500 1.000 8.55629 93 TYR A C 1
ATOM 1145 O O . TYR A 1 91 ? -0.45600 23.28100 8.21900 1.000 9.18005 93 TYR A O 1
ATOM 1163 N N . GLU A 1 92 ? -2.10000 23.11300 6.66700 1.000 8.86159 94 GLU A N 1
ATOM 1164 C CA . GLU A 1 92 ? -1.39500 22.23200 5.72800 1.000 9.04319 94 GLU A CA 1
ATOM 1165 C C . GLU A 1 92 ? 0.03400 22.70200 5.47000 1.000 8.37206 94 GLU A C 1
ATOM 1166 O O . GLU A 1 92 ? 0.94100 21.87700 5.36500 1.000 8.47207 94 GLU A O 1
ATOM 1178 N N . SER A 1 93 ? 0.25600 24.01900 5.37400 1.000 8.99845 95 SER A N 1
ATOM 1179 C CA . SER A 1 93 ? 1.61400 24.47600 5.00400 1.000 9.14057 95 SER A CA 1
ATOM 1180 C C . SER A 1 93 ? 2.68700 23.96200 5.92500 1.000 9.23795 95 SER A C 1
ATOM 1181 O O . SER A 1 93 ? 3.83500 23.79700 5.51100 1.000 9.68800 95 SER A O 1
ATOM 1189 N N . SER A 1 94 ? 2.36300 23.75600 7.22100 1.000 8.81158 96 SER A N 1
ATOM 1190 C CA A SER A 1 94 ? 3.34400 23.29800 8.16300 0.670 8.88528 96 SER A CA 1
ATOM 1191 C CA B SER A 1 94 ? 3.35900 23.30700 8.16100 0.330 8.88001 96 SER A CA 1
ATOM 1192 C C . SER A 1 94 ? 3.99000 21.95400 7.79300 1.000 8.63788 96 SER A C 1
ATOM 1193 O O . SER A 1 94 ? 5.13200 21.68700 8.13900 1.000 9.03003 96 SER A O 1
ATOM 1208 N N . ILE A 1 95 ? 3.22300 21.08800 7.11700 1.000 8.09308 97 ILE A N 1
ATOM 1209 C CA . ILE A 1 95 ? 3.65400 19.75700 6.73500 1.000 8.39838 97 ILE A CA 1
ATOM 1210 C C . ILE A 1 95 ? 3.70200 19.54900 5.23600 1.000 8.20888 97 ILE A C 1
ATOM 1211 O 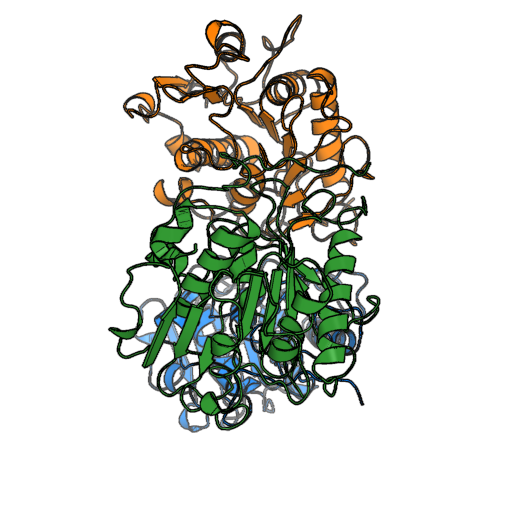O . ILE A 1 95 ? 4.00300 18.43700 4.77700 1.000 8.44312 97 ILE A O 1
ATOM 1227 N N . GLN A 1 96 ? 3.43600 20.61000 4.45100 1.000 8.09044 98 GLN A N 1
ATOM 1228 C CA A GLN A 1 96 ? 3.22100 20.39200 3.04100 0.650 8.42206 98 GLN A CA 1
ATOM 1229 C CA B GLN A 1 96 ? 3.25300 20.47900 3.01000 0.350 8.75105 98 GLN A CA 1
ATOM 1230 C C . GLN A 1 96 ? 4.47400 19.90000 2.32800 1.000 8.49049 98 GLN A C 1
ATOM 1231 O O . GLN A 1 96 ? 4.35100 19.22900 1.28700 1.000 9.21163 98 GLN A O 1
ATOM 1258 N N . TRP A 1 97 ? 5.66500 20.17700 2.85800 1.000 8.52207 99 TRP A N 1
ATOM 1259 C CA . TRP A 1 97 ? 6.90400 19.79000 2.14600 1.000 8.76158 99 TRP A CA 1
ATOM 1260 C C . TRP A 1 97 ? 6.95700 18.30600 1.83300 1.000 8.86159 99 TRP A C 1
ATOM 1261 O O . TRP A 1 97 ? 7.55600 17.90400 0.83500 1.000 9.34586 99 TRP A O 1
ATOM 1282 N N . TRP A 1 98 ? 6.34500 17.48800 2.68100 1.000 8.76158 100 TRP A N 1
ATOM 1283 C CA . TRP A 1 98 ? 6.36800 16.05100 2.45000 1.000 8.34047 100 TRP A CA 1
ATOM 1284 C C . TRP A 1 98 ? 5.67200 15.66900 1.14600 1.000 8.28520 100 TRP A C 1
ATOM 1285 O O . TRP A 1 98 ? 5.98000 14.62900 0.57700 1.000 8.91423 100 TRP A O 1
ATOM 1306 N N . GLY A 1 99 ? 4.68400 16.47000 0.72800 1.000 8.39838 101 GLY A N 1
ATOM 1307 C CA . GLY A 1 99 ? 3.88400 16.14500 -0.47600 1.000 8.71683 101 GLY A CA 1
ATOM 1308 C C . GLY A 1 99 ? 4.72200 16.05300 -1.73200 1.000 8.71947 101 GLY A C 1
ATOM 1309 O O . GLY A 1 99 ? 4.81000 15.00500 -2.34800 1.000 9.14847 101 GLY A O 1
ATOM 1313 N N . PRO A 1 100 ? 5.33100 17.16700 -2.17400 1.000 9.35902 102 PRO A N 1
ATOM 1314 C CA . PRO A 1 100 ? 6.14000 17.09100 -3.38500 1.000 9.96172 102 PRO A CA 1
ATOM 1315 C C . PRO A 1 100 ? 7.38600 16.24000 -3.18700 1.000 9.72748 102 PRO A C 1
ATOM 1316 O O . PRO A 1 100 ? 7.83600 15.55500 -4.10900 1.000 10.40125 102 PRO A O 1
ATOM 1327 N N . ARG A 1 101 ? 7.93700 16.21600 -1.97700 1.000 8.81685 103 ARG A N 1
ATOM 1328 C CA . ARG A 1 101 ? 9.18600 15.45300 -1.73800 1.000 9.46692 103 ARG A CA 1
ATOM 1329 C C . ARG A 1 101 ? 8.88100 13.97900 -2.00400 1.000 9.41955 103 ARG A C 1
ATOM 1330 O O . ARG A 1 101 ? 9.61200 13.35900 -2.77300 1.000 10.78024 103 ARG A O 1
ATOM 1351 N N . LEU A 1 102 ? 7.84900 13.42500 -1.38300 1.000 8.95897 104 LEU A N 1
ATOM 1352 C CA . LEU A 1 102 ? 7.55000 12.01100 -1.58200 1.000 8.62472 104 LEU A CA 1
ATOM 1353 C C . LEU A 1 102 ? 6.92400 11.71100 -2.94100 1.000 8.39838 104 LEU A C 1
ATOM 1354 O O . LEU A 1 102 ? 7.20300 10.64600 -3.51700 1.000 8.85896 104 LEU A O 1
ATOM 1370 N N . ALA A 1 103 ? 6.09600 12.61300 -3.47800 1.000 8.39311 105 ALA A N 1
ATOM 1371 C CA . ALA A 1 103 ? 5.48500 12.34500 -4.77500 1.000 8.95634 105 ALA A CA 1
ATOM 1372 C C . ALA A 1 103 ? 6.53800 12.22500 -5.87000 1.000 8.71420 105 ALA A C 1
ATOM 1373 O O . ALA A 1 103 ? 6.37400 11.43500 -6.80000 1.000 9.44324 105 ALA A O 1
ATOM 1380 N N . SER A 1 104 ? 7.61100 12.99400 -5.73600 1.000 9.19584 106 SER A N 1
ATOM 1381 C CA . SER A 1 104 ? 8.69600 12.99000 -6.70700 1.000 8.93002 106 SER A CA 1
ATOM 1382 C C . SER A 1 104 ? 9.49900 11.68400 -6.72300 1.000 9.14847 106 SER A C 1
ATOM 1383 O O . SER A 1 104 ? 10.36200 11.47100 -7.58100 1.000 9.70116 106 SER A O 1
ATOM 1391 N N . TRP A 1 105 ? 9.24900 10.82800 -5.73700 1.000 8.86422 107 TRP A N 1
ATOM 1392 C CA . TRP A 1 105 ? 9.78800 9.48400 -5.59300 1.000 8.95107 107 TRP A CA 1
ATOM 1393 C C . TRP A 1 105 ? 8.77600 8.36200 -5.85300 1.000 9.53535 107 TRP A C 1
ATOM 1394 O O . TRP A 1 105 ? 9.07900 7.19400 -5.59600 1.000 10.12490 107 TRP A O 1
ATOM 1415 N N . GLY A 1 106 ? 7.60600 8.70000 -6.39800 1.000 8.72473 108 GLY A N 1
ATOM 1416 C CA . GLY A 1 106 ? 6.69500 7.68000 -6.87100 1.000 8.76158 108 GLY A CA 1
ATOM 1417 C C . GLY A 1 106 ? 5.62000 7.21500 -5.91200 1.000 8.89844 108 GLY A C 1
ATOM 1418 O O . GLY A 1 106 ? 5.10100 6.12700 -6.03800 1.000 10.08805 108 GLY A O 1
ATOM 1422 N N . PHE A 1 107 ? 5.23800 8.08600 -4.97100 1.000 8.93265 109 PHE A N 1
ATOM 1423 C CA . PHE A 1 107 ? 4.08100 7.91100 -4.10500 1.000 9.16426 109 PHE A CA 1
ATOM 1424 C C . PHE A 1 107 ? 3.00400 8.91700 -4.48000 1.000 8.70631 109 PHE A C 1
ATOM 1425 O O . PHE A 1 107 ? 3.29600 10.00900 -4.96500 1.000 9.25637 109 PHE A O 1
ATOM 1442 N N . THR A 1 108 ? 1.74700 8.56500 -4.17900 1.000 8.00359 110 THR A N 1
ATOM 1443 C CA . THR A 1 108 ? 0.62800 9.50500 -4.28400 1.000 8.35890 110 THR A CA 1
ATOM 1444 C C . THR A 1 108 ? 0.33100 10.01700 -2.87300 1.000 8.46154 110 THR A C 1
ATOM 1445 O O . THR A 1 108 ? 0.06000 9.23100 -1.96600 1.000 9.01687 110 THR A O 1
ATOM 1456 N N . VAL A 1 109 ? 0.51600 11.32700 -2.66600 1.000 8.72210 111 VAL A N 1
ATOM 1457 C CA . VAL A 1 109 ? 0.64500 11.89300 -1.32500 1.000 9.23269 111 VAL A CA 1
ATOM 1458 C C . VAL A 1 109 ? -0.36800 12.99700 -1.16900 1.000 8.96686 111 VAL A C 1
ATOM 1459 O O . VAL A 1 109 ? -0.34800 13.98500 -1.92600 1.000 10.61443 111 VAL A O 1
ATOM 1472 N N . ILE A 1 110 ? -1.21700 12.88900 -0.15000 1.000 8.54576 112 ILE A N 1
ATOM 1473 C CA . ILE A 1 110 ? -2.19500 13.92200 0.15100 1.000 8.60893 112 ILE A CA 1
ATOM 1474 C C . ILE A 1 110 ? -1.80300 14.59500 1.45000 1.000 8.51681 112 ILE A C 1
ATOM 1475 O O . ILE A 1 110 ? -1.69600 13.96800 2.50200 1.000 9.71959 112 ILE A O 1
ATOM 1491 N N . THR A 1 111 ? -1.58100 15.90500 1.35400 1.000 8.01675 113 THR A N 1
ATOM 1492 C CA . THR A 1 111 ? -1.32200 16.73200 2.52900 1.000 8.38258 113 THR A CA 1
ATOM 1493 C C . THR A 1 111 ? -2.63900 17.41600 2.85500 1.000 8.62209 113 THR A C 1
ATOM 1494 O O . THR A 1 111 ? -3.29300 17.93900 1.98700 1.000 9.86434 113 THR A O 1
ATOM 1505 N N . ILE A 1 112 ? -3.03000 17.43900 4.14000 1.000 8.30889 114 ILE A N 1
ATOM 1506 C CA . ILE A 1 112 ? -4.36800 17.86800 4.51500 1.000 8.34574 114 ILE A CA 1
ATOM 1507 C C . ILE A 1 112 ? -4.43900 19.03300 5.48900 1.000 8.10360 114 ILE A C 1
ATOM 1508 O O . ILE A 1 112 ? -3.49300 19.29900 6.26700 1.000 8.56682 114 ILE A O 1
ATOM 1524 N N . ASN A 1 113 ? -5.59800 19.70800 5.41900 1.000 8.49839 115 ASN A N 1
ATOM 1525 C CA . ASN A 1 113 ? -6.12600 20.47400 6.53800 1.000 8.91686 115 ASN A CA 1
ATOM 1526 C C . ASN A 1 113 ? -7.13400 19.60100 7.28800 1.000 8.58787 115 ASN A C 1
ATOM 1527 O O . ASN A 1 113 ? -7.75900 18.70400 6.72400 1.000 9.52746 115 ASN A O 1
ATOM 1538 N N . THR A 1 114 ? -7.28900 19.87900 8.58500 1.000 8.96423 116 THR A N 1
ATOM 1539 C CA . THR A 1 114 ? -8.24300 19.18900 9.39100 1.000 9.09320 116 THR A CA 1
ATOM 1540 C C . THR A 1 114 ? -9.58600 19.89000 9.35700 1.000 9.42218 116 THR A C 1
ATOM 1541 O O . THR A 1 114 ? -9.70900 21.06100 8.94500 1.000 10.80130 116 THR A O 1
ATOM 1552 N N . ASN A 1 115 ? -10.63600 19.18600 9.81100 1.000 9.77222 117 ASN A N 1
ATOM 1553 C CA . ASN A 1 115 ? -11.97600 19.74100 9.86300 1.000 10.68812 117 ASN A CA 1
ATOM 1554 C C . ASN A 1 115 ? -11.98400 21.05800 10.63200 1.000 10.96710 117 ASN A C 1
ATOM 1555 O O . ASN A 1 115 ? -12.59100 22.05100 10.17600 1.000 12.59625 117 ASN A O 1
ATOM 1566 N N . THR A 1 116 ? -11.33800 21.06500 11.80300 1.000 10.78287 118 THR A N 1
ATOM 1567 C CA . THR A 1 116 ? -11.05700 22.30800 12.47900 1.000 10.78024 118 THR A CA 1
ATOM 1568 C C . THR A 1 116 ? -9.63000 22.24500 12.96400 1.000 10.19596 118 THR A C 1
ATOM 1569 O O . THR A 1 116 ? -9.07600 21.18200 13.20700 1.000 9.95646 118 THR A O 1
ATOM 1580 N N . ILE A 1 117 ? -9.04300 23.42100 13.19500 1.000 10.86446 119 ILE A N 1
ATOM 1581 C CA . ILE A 1 117 ? -7.68300 23.46900 13.68700 1.000 10.63022 119 ILE A CA 1
ATOM 1582 C C . ILE A 1 117 ? -7.54200 22.99800 15.13900 1.000 10.39335 119 ILE A C 1
ATOM 1583 O O . ILE A 1 117 ? -6.44100 22.78700 15.61800 1.000 9.92224 119 ILE A O 1
ATOM 1599 N N . TYR A 1 118 ? -8.67000 22.82900 15.83000 1.000 11.08554 120 TYR A N 1
ATOM 1600 C CA . TYR A 1 118 ? -8.67500 22.45400 17.26100 1.000 10.83814 120 TYR A CA 1
ATOM 1601 C C . TYR A 1 118 ? -8.79700 20.94700 17.45100 1.000 10.43283 120 TYR A C 1
ATOM 1602 O O . TYR A 1 118 ? -8.83400 20.45100 18.57400 1.000 12.87786 120 TYR A O 1
ATOM 1620 N N . ASP A 1 119 ? -8.86700 20.19400 16.35800 1.000 10.17227 121 ASP A N 1
ATOM 1621 C CA . ASP A 1 119 ? -9.11900 18.76600 16.42900 1.000 9.80644 121 ASP A CA 1
ATOM 1622 C C . ASP A 1 119 ? -7.97700 18.04800 17.19200 1.000 9.66168 121 ASP A C 1
ATOM 1623 O O . ASP A 1 119 ? -6.81200 18.39800 17.08600 1.000 10.14595 121 ASP A O 1
ATOM 1632 N N . GLN A 1 120 ? -8.36800 17.06100 18.01700 1.000 10.38019 122 GLN A N 1
ATOM 1633 C CA . GLN A 1 120 ? -7.47200 16.33500 18.90400 1.000 10.78024 122 GLN A CA 1
ATOM 1634 C C . GLN A 1 120 ? -6.88000 15.11200 18.20500 1.000 9.30112 122 GLN A C 1
ATOM 1635 O O . GLN A 1 120 ? -7.28300 14.76800 17.08000 1.000 10.13543 122 GLN A O 1
ATOM 1649 N N . PRO A 1 121 ? -5.88800 14.41900 18.80400 1.000 9.24321 123 PRO A N 1
ATOM 1650 C CA . PRO A 1 121 ? -5.17000 13.36700 18.10400 1.000 9.00108 123 PRO A CA 1
ATOM 1651 C C . PRO A 1 121 ? -6.06000 12.25100 17.55800 1.000 8.55366 123 PRO A C 1
ATOM 1652 O O . PRO A 1 121 ? -5.85300 11.84500 16.38900 1.000 9.10899 123 PRO A O 1
ATOM 1663 N N . ASP A 1 122 ? -6.99900 11.74000 18.32400 1.000 9.31954 124 ASP A N 1
ATOM 1664 C CA . ASP A 1 122 ? -7.77100 10.59800 17.81800 1.000 9.83276 124 ASP A CA 1
ATOM 1665 C C . ASP A 1 122 ? -8.64200 11.02500 16.62600 1.000 9.66432 124 ASP A C 1
ATOM 1666 O O . ASP A 1 122 ? -8.88300 10.26200 15.66500 1.000 10.19070 124 ASP A O 1
ATOM 1675 N N . ASN A 1 123 ? -9.12100 12.25800 16.66200 1.000 10.09068 125 ASN A N 1
ATOM 1676 C CA . ASN A 1 123 ? -9.90800 12.84300 15.56500 1.000 10.46968 125 ASN A CA 1
ATOM 1677 C C . ASN A 1 123 ? -9.00400 12.99000 14.33900 1.000 9.28796 125 ASN A C 1
ATOM 1678 O O . ASN A 1 123 ? -9.36800 12.60100 13.21100 1.000 9.77486 125 ASN A O 1
ATOM 1689 N N . ARG A 1 124 ? -7.78200 13.45700 14.54300 1.000 9.35112 126 ARG A N 1
ATOM 1690 C CA . ARG A 1 124 ? -6.77100 13.57300 13.44800 1.000 9.47745 126 ARG A CA 1
ATOM 1691 C C . ARG A 1 124 ? -6.46500 12.17800 12.88300 1.000 9.28006 126 ARG A C 1
ATOM 1692 O O . ARG A 1 124 ? -6.20600 12.11800 11.71400 1.000 9.38797 126 ARG A O 1
ATOM 1713 N N . ALA A 1 125 ? -6.42000 11.10500 13.66100 1.000 9.45903 127 ALA A N 1
ATOM 1714 C CA . ALA A 1 125 ? -6.24900 9.75400 13.16100 1.000 9.40639 127 ALA A CA 1
ATOM 1715 C C . ALA A 1 125 ? -7.36300 9.39000 12.19300 1.000 9.19847 127 ALA A C 1
ATOM 1716 O O . ALA A 1 125 ? -7.09400 8.86600 11.10000 1.000 9.31427 127 ALA A O 1
ATOM 1723 N N . GLY A 1 126 ? -8.61800 9.69200 12.55100 1.000 9.11425 128 GLY A N 1
ATOM 1724 C CA . GLY A 1 126 ? -9.72000 9.39500 11.65500 1.000 9.39323 128 GLY A CA 1
ATOM 1725 C C . GLY A 1 126 ? -9.66700 10.17600 10.37800 1.000 9.08793 128 GLY A C 1
ATOM 1726 O O . GLY A 1 126 ? -10.09400 9.69600 9.31400 1.000 9.75906 128 GLY A O 1
ATOM 1730 N N . GLN A 1 127 ? -9.13300 11.38900 10.42600 1.000 9.08267 129 GLN A N 1
ATOM 1731 C CA . GLN A 1 127 ? -9.01900 12.24900 9.25100 1.000 8.98266 129 GLN A CA 1
ATOM 1732 C C . GLN A 1 127 ? -7.90500 11.77300 8.31700 1.000 9.28006 129 GLN A C 1
ATOM 1733 O O . GLN A 1 127 ? -8.04500 11.81700 7.09000 1.000 9.83276 129 GLN A O 1
ATOM 1747 N N . LEU A 1 128 ? -6.80300 11.26400 8.86600 1.000 9.15373 130 LEU A N 1
ATOM 1748 C CA . LEU A 1 128 ? -5.78800 10.60500 8.04800 1.000 8.78526 130 LEU A CA 1
ATOM 1749 C C . LEU A 1 128 ? -6.43300 9.42800 7.30700 1.000 9.67484 130 LEU A C 1
ATOM 1750 O O . LEU A 1 128 ? -6.20900 9.22700 6.11600 1.000 9.47482 130 LEU A O 1
ATOM 1766 N N . SER A 1 129 ? -7.25500 8.64500 8.01300 1.000 9.77222 131 SER A N 1
ATOM 1767 C CA . SER A 1 129 ? -7.89500 7.48600 7.43200 1.000 9.88013 131 SER A CA 1
ATOM 1768 C C . SER A 1 129 ? -8.84700 7.91200 6.30500 1.000 9.95383 131 SER A C 1
ATOM 1769 O O . SER A 1 129 ? -8.87500 7.32600 5.21500 1.000 10.27492 131 SER A O 1
ATOM 1777 N N . ALA A 1 130 ? -9.62100 8.96300 6.55800 1.000 9.46429 132 ALA A N 1
ATOM 1778 C CA . ALA A 1 130 ? -10.54200 9.50400 5.57900 1.000 9.85118 132 ALA A CA 1
ATOM 1779 C C . ALA A 1 130 ? -9.78300 9.99500 4.32200 1.000 9.34059 132 ALA A C 1
ATOM 1780 O O . ALA A 1 130 ? -10.26900 9.86000 3.19900 1.000 10.21701 132 ALA A O 1
ATOM 1787 N N . ALA A 1 131 ? -8.63100 10.61600 4.52600 1.000 9.30375 133 ALA A N 1
ATOM 1788 C CA . ALA A 1 131 ? -7.84600 11.15500 3.42900 1.000 9.71432 133 ALA A CA 1
ATOM 1789 C C . ALA A 1 131 ? -7.26600 10.02700 2.54800 1.000 9.75117 133 ALA A C 1
ATOM 1790 O O . ALA A 1 131 ? -7.28100 10.10800 1.31800 1.000 10.01699 133 ALA A O 1
ATOM 1797 N N . ILE A 1 132 ? -6.78600 8.95700 3.17600 1.000 9.85381 134 ILE A N 1
ATOM 1798 C CA . ILE A 1 132 ? -6.38500 7.77200 2.45100 1.000 9.26953 134 ILE A CA 1
ATOM 1799 C C . ILE A 1 132 ? -7.55300 7.28600 1.61000 1.000 9.11425 134 ILE A C 1
ATOM 1800 O O . ILE A 1 132 ? -7.41400 6.97100 0.41100 1.000 10.23017 134 ILE A O 1
ATOM 1816 N N . ASP A 1 133 ? -8.72000 7.13700 2.24000 1.000 9.65642 135 ASP A N 1
ATOM 1817 C CA . ASP A 1 133 ? -9.89300 6.60500 1.54500 1.000 10.75392 135 ASP A CA 1
ATOM 1818 C C . ASP A 1 133 ? -10.34300 7.49900 0.40500 1.000 10.02225 135 ASP A C 1
ATOM 1819 O O . ASP A 1 133 ? -10.81800 7.02800 -0.61400 1.000 10.52231 135 ASP A O 1
ATOM 1828 N N . TYR A 1 134 ? -10.14600 8.79900 0.55700 1.000 9.95909 136 TYR A N 1
ATOM 1829 C CA . TYR A 1 134 ? -10.48800 9.78600 -0.48600 1.000 10.46704 136 TYR A CA 1
ATOM 1830 C C . TYR A 1 134 ? -9.60600 9.51600 -1.71900 1.000 10.18017 136 TYR A C 1
ATOM 1831 O O . TYR A 1 134 ? -10.08400 9.52100 -2.86200 1.000 10.12227 136 TYR A O 1
ATOM 1849 N N . VAL A 1 135 ? -8.30500 9.31000 -1.49900 1.000 9.54851 137 VAL A N 1
ATOM 1850 C CA . VAL A 1 135 ? -7.41800 9.00200 -2.57800 1.000 9.56694 137 VAL A CA 1
ATOM 1851 C C . VAL A 1 135 ? -7.82300 7.69500 -3.25800 1.000 10.07489 137 VAL A C 1
ATOM 1852 O O . VAL A 1 135 ? -7.79500 7.56300 -4.50000 1.000 10.91973 137 VAL A O 1
ATOM 1865 N N . ILE A 1 136 ? -8.11500 6.66500 -2.48200 1.000 10.02225 138 ILE A N 1
ATOM 1866 C CA . ILE A 1 136 ? -8.54700 5.39000 -3.03700 1.000 10.22491 138 ILE A CA 1
ATOM 1867 C C . ILE A 1 136 ? -9.78000 5.59700 -3.88400 1.000 10.05910 138 ILE A C 1
ATOM 1868 O O . ILE A 1 136 ? -9.88700 5.05400 -4.99800 1.000 11.72246 138 ILE A O 1
ATOM 1884 N N . ASP A 1 137 ? -10.75500 6.35600 -3.38500 1.000 10.59338 139 ASP A N 1
ATOM 1885 C CA . ASP A 1 137 ? -11.98400 6.61800 -4.12400 1.000 12.44097 139 ASP A CA 1
ATOM 1886 C C . ASP A 1 137 ? -11.68100 7.33500 -5.47200 1.000 12.29884 139 ASP A C 1
ATOM 1887 O O . ASP A 1 137 ? -12.20300 6.97600 -6.51300 1.000 13.26212 139 ASP A O 1
ATOM 1896 N N . LYS A 1 138 ? -10.83200 8.36000 -5.41900 1.000 12.06460 140 LYS A N 1
ATOM 1897 C CA . LYS A 1 138 ? -10.46700 9.07400 -6.63200 1.000 14.30171 140 LYS A CA 1
ATOM 1898 C C . LYS A 1 138 ? -9.74500 8.17700 -7.62600 1.000 12.53308 140 LYS A C 1
ATOM 1899 O O . LYS A 1 138 ? -9.88800 8.34200 -8.85100 1.000 13.08315 140 LYS A O 1
ATOM 1918 N N . SER A 1 139 ? -8.97700 7.19200 -7.12400 1.000 11.98038 141 SER A N 1
ATOM 1919 C CA . SER A 1 139 ? -8.30000 6.28800 -8.02800 1.000 12.26989 141 SER A CA 1
ATOM 1920 C C . SER A 1 139 ? -9.26900 5.38500 -8.79800 1.000 12.50413 141 SER A C 1
ATOM 1921 O O . SER A 1 139 ? -8.88700 4.77200 -9.78800 1.000 13.43582 141 SER A O 1
ATOM 1929 N N . LYS A 1 140 ? -10.53400 5.32100 -8.36300 1.000 13.12789 142 LYS A N 1
ATOM 1930 C CA . LYS A 1 140 ? -11.57500 4.56000 -9.04300 1.000 14.18591 142 LYS A CA 1
ATOM 1931 C C . LYS A 1 140 ? -12.47200 5.42700 -9.91700 1.000 14.54648 142 LYS A C 1
ATOM 1932 O O . LYS A 1 140 ? -13.40600 4.93700 -10.53100 1.000 19.40759 142 LYS A O 1
ATOM 1951 N N . ASP A 1 141 ? -12.16100 6.72000 -9.99400 1.000 15.46238 143 ASP A N 1
ATOM 1952 C CA . ASP A 1 141 ? -12.96700 7.73200 -10.68400 1.000 17.74160 143 ASP A CA 1
ATOM 1953 C C . ASP A 1 141 ? -12.31100 7.99400 -12.02000 1.000 15.87559 143 ASP A C 1
ATOM 1954 O O . ASP A 1 141 ? -11.23200 8.54300 -12.09000 1.000 15.84664 143 ASP A O 1
ATOM 1963 N N . ARG A 1 142 ? -12.97400 7.55900 -13.09300 1.000 17.37314 144 ARG A N 1
ATOM 1964 C CA A ARG A 1 142 ? -12.45400 7.66500 -14.48300 0.510 18.66540 144 ARG A CA 1
ATOM 1965 C CA B ARG A 1 142 ? -12.42700 7.66100 -14.47300 0.490 18.57328 144 ARG A CA 1
ATOM 1966 C C . ARG A 1 142 ? -12.12000 9.12100 -14.84700 1.000 18.96806 144 ARG A C 1
ATOM 1967 O O . ARG A 1 142 ? -11.35600 9.32500 -15.79300 1.000 20.47614 144 ARG A O 1
ATOM 2008 N N . THR A 1 143 ? -12.69300 10.09900 -14.15200 1.000 18.54959 145 THR A N 1
ATOM 2009 C CA . THR A 1 143 ? -12.42400 11.52100 -14.46600 1.000 18.63381 145 THR A CA 1
ATOM 2010 C C . THR A 1 143 ? -11.22100 12.09300 -13.73000 1.000 18.67592 145 THR A C 1
ATOM 2011 O O . THR A 1 143 ? -10.82000 13.23700 -13.99700 1.000 21.05252 145 THR A O 1
ATOM 2022 N N . SER A 1 144 ? -10.65700 11.32100 -12.79500 1.000 16.29406 146 SER A N 1
ATOM 2023 C CA . SER A 1 144 ? -9.55200 11.79900 -11.99600 1.000 15.94665 146 SER A CA 1
ATOM 2024 C C . SER A 1 144 ? -8.22300 11.52000 -12.69500 1.000 14.96232 146 SER A C 1
ATOM 2025 O O . SER A 1 144 ? -8.00800 10.43500 -13.23800 1.000 14.78598 146 SER A O 1
ATOM 2033 N N . PRO A 1 145 ? -7.25900 12.44900 -12.60000 1.000 15.01759 147 PRO A N 1
ATOM 2034 C CA . PRO A 1 145 ? -5.90500 12.20300 -13.07700 1.000 14.10432 147 PRO A CA 1
ATOM 2035 C C . PRO A 1 145 ? -5.21900 10.99300 -12.42900 1.000 13.59110 147 PRO A C 1
ATOM 2036 O O . PRO A 1 145 ? -4.29400 10.44800 -13.00100 1.000 14.68071 147 PRO A O 1
ATOM 2047 N N . ILE A 1 146 ? -5.61900 10.63100 -11.21300 1.000 12.51466 148 ILE A N 1
ATOM 2048 C CA . ILE A 1 146 ? -5.03600 9.48300 -10.52400 1.000 11.76983 148 ILE A CA 1
ATOM 2049 C C . ILE A 1 146 ? -5.80300 8.18800 -10.71600 1.000 10.71444 148 ILE A C 1
ATOM 2050 O O . ILE A 1 146 ? -5.53000 7.21300 -10.03800 1.000 11.04080 148 ILE A O 1
ATOM 2066 N N . TYR A 1 147 ? -6.73800 8.15500 -11.66500 1.000 11.00921 149 TYR A N 1
ATOM 2067 C CA . TYR A 1 147 ? -7.45400 6.90700 -12.01800 1.000 10.88815 149 TYR A CA 1
ATOM 2068 C C . TYR A 1 147 ? -6.44400 5.78900 -12.27400 1.000 11.01448 149 TYR A C 1
ATOM 2069 O O . TYR A 1 147 ? -5.57900 5.90000 -13.15700 1.000 12.60151 149 TYR A O 1
ATOM 2087 N N . GLY A 1 148 ? -6.60700 4.70600 -11.53500 1.000 11.01711 150 GLY A N 1
ATOM 2088 C CA . GLY A 1 148 ? -5.76500 3.55900 -11.64400 1.000 11.90143 150 GLY A CA 1
ATOM 2089 C C . GLY A 1 148 ? -4.32200 3.64400 -11.20400 1.000 11.04606 150 GLY A C 1
ATOM 2090 O O . GLY A 1 148 ? -3.56100 2.71200 -11.42000 1.000 11.95670 150 GLY A O 1
ATOM 2094 N N . LEU A 1 149 ? -3.93800 4.74800 -10.55900 1.000 9.91961 151 LEU A N 1
ATOM 2095 C CA . LEU A 1 149 ? -2.52800 4.98600 -10.28000 1.000 10.07226 151 LEU A CA 1
ATOM 2096 C C . LEU A 1 149 ? -2.00700 4.33400 -8.97400 1.000 9.31164 151 LEU A C 1
ATOM 2097 O O . LEU A 1 149 ? -0.81600 4.16700 -8.79500 1.000 9.95909 151 LEU A O 1
ATOM 2113 N N . VAL A 1 150 ? -2.92900 4.01800 -8.06300 1.000 10.29071 152 VAL A N 1
ATOM 2114 C CA . VAL A 1 150 ? -2.55400 3.66600 -6.69500 1.000 10.00383 152 VAL A CA 1
ATOM 2115 C C . VAL A 1 150 ? -2.79800 2.19500 -6.38800 1.000 9.75643 152 VAL A C 1
ATOM 2116 O O . VAL A 1 150 ? -3.62700 1.52700 -6.99200 1.000 11.61192 152 VAL A O 1
ATOM 2129 N N . ASP A 1 151 ? -2.07500 1.72700 -5.39300 1.000 9.83802 153 ASP A N 1
ATOM 2130 C CA . ASP A 1 151 ? -2.29100 0.39800 -4.76100 1.000 9.72222 153 ASP A CA 1
ATOM 2131 C C . ASP A 1 151 ? -2.94400 0.61600 -3.40800 1.000 9.79065 153 ASP A C 1
ATOM 2132 O O . ASP A 1 151 ? -2.25900 1.00600 -2.45500 1.000 11.09080 153 ASP A O 1
ATOM 2141 N N . PRO A 1 152 ? -4.27600 0.40900 -3.28000 1.000 11.12502 154 PRO A N 1
ATOM 2142 C CA . PRO A 1 152 ? -4.94100 0.66700 -2.00400 1.000 11.29346 154 PRO A CA 1
ATOM 2143 C C . PRO A 1 152 ? -4.40900 -0.19600 -0.86700 1.000 10.50389 154 PRO A C 1
ATOM 2144 O O . PRO A 1 152 ? -4.70400 0.10800 0.27800 1.000 12.04355 154 PRO A O 1
ATOM 2155 N N . ASN A 1 153 ? -3.67900 -1.26400 -1.17700 1.000 10.80393 155 ASN A N 1
ATOM 2156 C CA A ASN A 1 153 ? -3.15000 -2.12800 -0.15700 0.700 11.36978 155 ASN A CA 1
ATOM 2157 C CA B ASN A 1 153 ? -3.12800 -2.15300 -0.16700 0.300 11.64087 155 ASN A CA 1
ATOM 2158 C C . ASN A 1 153 ? -1.84800 -1.64400 0.48600 1.000 10.79603 155 ASN A C 1
ATOM 2159 O O . ASN A 1 153 ? -1.33900 -2.28300 1.39500 1.000 11.90143 155 ASN A O 1
ATOM 2180 N N . ARG A 1 154 ? -1.28700 -0.52200 0.00700 1.000 9.85118 156 ARG A N 1
ATOM 2181 C CA . ARG A 1 154 ? 0.02600 -0.02100 0.49200 1.000 9.49588 156 ARG A CA 1
ATOM 2182 C C . ARG A 1 154 ? -0.12800 1.45000 0.86800 1.000 9.18794 156 ARG A C 1
ATOM 2183 O O . ARG A 1 154 ? -0.25400 2.31200 -0.01500 1.000 9.79854 156 ARG A O 1
ATOM 2204 N N . VAL A 1 155 ? -0.16600 1.72900 2.17600 1.000 9.11951 157 VAL A N 1
ATOM 2205 C CA A VAL A 1 155 ? -0.48500 3.05800 2.66600 0.760 9.36691 157 VAL A CA 1
ATOM 2206 C CA B VAL A 1 155 ? -0.50400 3.05100 2.67200 0.240 9.44061 157 VAL A CA 1
ATOM 2207 C C . VAL A 1 155 ? 0.42000 3.46100 3.80600 1.000 8.95897 157 VAL A C 1
ATOM 2208 O O . VAL A 1 155 ? 0.86900 2.64200 4.59900 1.000 10.08279 157 VAL A O 1
ATOM 2233 N N . GLY A 1 156 ? 0.69300 4.75600 3.89200 1.000 8.76158 158 GLY A N 1
ATOM 2234 C CA . GLY A 1 156 ? 1.45500 5.32200 5.00400 1.000 9.16952 158 GLY A CA 1
ATOM 2235 C C . GLY A 1 156 ? 0.91700 6.62300 5.46300 1.000 8.61682 158 GLY A C 1
ATOM 2236 O O . GLY A 1 156 ? 0.10700 7.23500 4.77100 1.000 8.43259 158 GLY A O 1
ATOM 2240 N N . VAL A 1 157 ? 1.33100 7.02900 6.68600 1.000 8.14308 159 VAL A N 1
ATOM 2241 C CA . VAL A 1 157 ? 0.89700 8.29300 7.23700 1.000 8.21414 159 VAL A CA 1
ATOM 2242 C C . VAL A 1 157 ? 2.06200 9.00900 7.90300 1.000 8.31152 159 VAL A C 1
ATOM 2243 O O . VAL A 1 157 ? 3.01200 8.39500 8.39600 1.000 8.45891 159 VAL A O 1
ATOM 2256 N N . ILE A 1 158 ? 1.94600 10.34100 7.90900 1.000 7.86673 160 ILE A N 1
ATOM 2257 C CA . ILE A 1 158 ? 2.90900 11.25400 8.49700 1.000 8.18519 160 ILE A CA 1
ATOM 2258 C C . ILE A 1 158 ? 2.08600 12.29100 9.21700 1.000 8.07202 160 ILE A C 1
ATOM 2259 O O . ILE A 1 158 ? 1.03600 12.72900 8.73900 1.000 8.23783 160 ILE A O 1
ATOM 2275 N N . GLY A 1 159 ? 2.54700 12.68300 10.42400 1.000 7.81673 161 GLY A N 1
ATOM 2276 C CA . GLY A 1 159 ? 1.81800 13.73400 11.15200 1.000 8.36679 161 GLY A CA 1
ATOM 2277 C C . GLY A 1 159 ? 2.68900 14.48400 12.09600 1.000 8.03517 161 GLY A C 1
ATOM 2278 O O . GLY A 1 159 ? 3.61700 13.91100 12.66400 1.000 8.21941 161 GLY A O 1
ATOM 2282 N N . TRP A 1 160 ? 2.37500 15.75500 12.27900 1.000 8.19572 162 TRP A N 1
ATOM 2283 C CA . TRP A 1 160 ? 3.10700 16.64400 13.20500 1.000 7.88252 162 TRP A CA 1
ATOM 2284 C C . TRP A 1 160 ? 2.30000 16.88700 14.46100 1.000 7.76672 162 TRP A C 1
ATOM 2285 O O . TRP A 1 160 ? 1.10900 17.21100 14.39900 1.000 8.15887 162 TRP A O 1
ATOM 2306 N N . SER A 1 161 ? 2.94700 16.70200 15.61600 1.000 7.77725 163 SER A N 1
ATOM 2307 C CA . SER A 1 161 ? 2.41600 17.19900 16.91300 1.000 8.09834 163 SER A CA 1
ATOM 2308 C C . SER A 1 161 ? 1.19900 16.35400 17.29500 1.000 8.42469 163 SER A C 1
ATOM 2309 O O . SER A 1 161 ? 1.31900 15.13400 17.27700 1.000 8.42996 163 SER A O 1
ATOM 2317 N N . MET A 1 162 ? 0.02700 16.94400 17.55200 1.000 8.17203 164 MET A N 1
ATOM 2318 C CA . MET A 1 162 ? -1.15200 16.11400 17.74600 1.000 8.18256 164 MET A CA 1
ATOM 2319 C C . MET A 1 162 ? -1.43700 15.22300 16.55500 1.000 8.06939 164 MET A C 1
ATOM 2320 O O . MET A 1 162 ? -1.99700 14.15900 16.69800 1.000 8.69578 164 MET A O 1
ATOM 2334 N N . GLY A 1 163 ? -1.06500 15.70200 15.34300 1.000 8.91423 165 GLY A N 1
ATOM 2335 C CA . GLY A 1 163 ? -1.15500 14.87200 14.13700 1.000 8.47733 165 GLY A CA 1
ATOM 2336 C C . GLY A 1 163 ? -0.21000 13.67600 14.14900 1.000 8.71157 165 GLY A C 1
ATOM 2337 O O . GLY A 1 163 ? -0.51700 12.63100 13.59100 1.000 8.86948 165 GLY A O 1
ATOM 2341 N N . GLY A 1 164 ? 0.96200 13.83500 14.76400 1.000 8.10097 166 GLY A N 1
ATOM 2342 C CA . GLY A 1 164 ? 1.90100 12.74600 14.99900 1.000 8.32468 166 GLY A CA 1
ATOM 2343 C C . GLY A 1 164 ? 1.30600 11.71200 15.97500 1.000 8.89844 166 GLY A C 1
ATOM 2344 O O . GLY A 1 164 ? 1.41500 10.50600 15.77800 1.000 9.23005 166 GLY A O 1
ATOM 2348 N N . GLY A 1 165 ? 0.70600 12.18700 17.07800 1.000 8.71157 167 GLY A N 1
ATOM 2349 C CA . GLY A 1 165 ? -0.04500 11.29300 17.93600 1.000 8.52471 167 GLY A CA 1
ATOM 2350 C C . GLY A 1 165 ? -1.10800 10.54900 17.15500 1.000 9.04319 167 GLY A C 1
ATOM 2351 O O . GLY A 1 165 ? -1.31900 9.35200 17.33700 1.000 9.56694 167 GLY A O 1
ATOM 2355 N N . GLY A 1 166 ? -1.84300 11.29300 16.32000 1.000 8.74579 168 GLY A N 1
ATOM 2356 C CA . GLY A 1 166 ? -2.87300 10.67200 15.49500 1.000 9.26690 168 GLY A CA 1
ATOM 2357 C C . GLY A 1 166 ? -2.32700 9.59500 14.55600 1.000 8.87738 168 GLY A C 1
ATOM 2358 O O . GLY A 1 166 ? -2.97000 8.58600 14.32900 1.000 10.07489 168 GLY A O 1
ATOM 2362 N N . SER A 1 167 ? -1.13100 9.83300 14.01100 1.000 8.92212 169 SER A N 1
ATOM 2363 C CA . SER A 1 167 ? -0.54700 8.87800 13.08600 1.000 9.01950 169 SER A CA 1
ATOM 2364 C C . SER A 1 167 ? -0.24400 7.54600 13.80400 1.000 8.84843 169 SER A C 1
ATOM 2365 O O . SER A 1 167 ? -0.45400 6.46900 13.24600 1.000 9.70906 169 SER A O 1
ATOM 2373 N N . LEU A 1 168 ? 0.25500 7.63500 15.05300 1.000 9.01424 170 LEU A N 1
ATOM 2374 C CA . LEU A 1 168 ? 0.53000 6.43600 15.86000 1.000 8.40101 170 LEU A CA 1
ATOM 2375 C C . LEU A 1 168 ? -0.79300 5.74300 16.23300 1.000 8.92475 170 LEU A C 1
ATOM 2376 O O . LEU A 1 168 ? -0.91800 4.51200 16.16100 1.000 10.29334 170 LEU A O 1
ATOM 2392 N N . LYS A 1 169 ? -1.81400 6.52100 16.61000 1.000 8.88791 171 LYS A N 1
ATOM 2393 C CA A LYS A 1 169 ? -3.12900 5.96400 16.93300 0.520 9.61431 171 LYS A CA 1
ATOM 2394 C CA B LYS A 1 169 ? -3.12900 5.96500 16.93200 0.480 9.64589 171 LYS A CA 1
ATOM 2395 C C . LYS A 1 169 ? -3.71000 5.19900 15.75400 1.000 9.55378 171 LYS A C 1
ATOM 2396 O O . LYS A 1 169 ? -4.20100 4.09400 15.88100 1.000 10.64865 171 LYS A O 1
ATOM 2433 N N . LEU A 1 170 ? -3.62500 5.78500 14.56300 1.000 9.28796 172 LEU A N 1
ATOM 2434 C CA . LEU A 1 170 ? -4.22400 5.16000 13.38200 1.000 9.19321 172 LEU A CA 1
ATOM 2435 C C . LEU A 1 170 ? -3.57300 3.79100 13.11200 1.000 9.80644 172 LEU A C 1
ATOM 2436 O O . LEU A 1 170 ? -4.24700 2.84600 12.70400 1.000 10.58022 172 LEU A O 1
ATOM 2452 N N . ALA A 1 171 ? -2.27000 3.67400 13.34300 1.000 9.81433 173 ALA A N 1
ATOM 2453 C CA . ALA A 1 171 ? -1.55500 2.42300 13.13400 1.000 10.81445 173 ALA A CA 1
ATOM 2454 C C . ALA A 1 171 ? -2.05200 1.28500 13.97000 1.000 11.92775 173 ALA A C 1
ATOM 2455 O O . ALA A 1 171 ? -1.87300 0.14600 13.58700 1.000 13.56742 173 ALA A O 1
ATOM 2462 N N . THR A 1 172 ? -2.71300 1.62400 15.09500 1.000 13.24896 174 THR A N 1
ATOM 2463 C CA . THR A 1 172 ? -3.32800 0.66800 15.97900 1.000 15.44922 174 THR A CA 1
ATOM 2464 C C . THR A 1 172 ? -4.76500 0.28100 15.57100 1.000 14.41225 174 THR A C 1
ATOM 2465 O O . THR A 1 172 ? -5.33400 -0.63800 16.16000 1.000 17.60474 174 THR A O 1
ATOM 2476 N N . ASP A 1 173 ? -5.36700 1.02100 14.61900 1.000 12.72521 175 ASP A N 1
ATOM 2477 C CA . ASP A 1 173 ? -6.76700 0.85300 14.19800 1.000 12.61467 175 ASP A CA 1
ATOM 2478 C C . ASP A 1 173 ? -6.92600 0.36200 12.78000 1.000 13.15947 175 ASP A C 1
ATOM 2479 O O . ASP A 1 173 ? -7.98000 -0.10500 12.40300 1.000 15.83874 175 ASP A O 1
ATOM 2488 N N . ARG A 1 174 ? -5.89000 0.52000 11.97200 1.000 11.42769 176 ARG A N 1
ATOM 2489 C CA . ARG A 1 174 ? -5.91700 0.20800 10.52900 1.000 11.48296 176 ARG A CA 1
ATOM 2490 C C . ARG A 1 174 ? -4.56600 -0.38700 10.12200 1.000 11.21187 176 ARG A C 1
ATOM 2491 O O . ARG A 1 174 ? -3.57500 0.00400 10.71500 1.000 11.80931 176 ARG A O 1
ATOM 2512 N N . LYS A 1 175 ? -4.53900 -1.22400 9.07800 1.000 12.72784 177 LYS A N 1
ATOM 2513 C CA . LYS A 1 175 ? -3.28800 -1.75700 8.55800 1.000 12.57782 177 LYS A CA 1
ATOM 2514 C C . LYS A 1 175 ? -2.54800 -0.63300 7.80200 1.000 10.88025 177 LYS A C 1
ATOM 2515 O O . LYS A 1 175 ? -2.96600 -0.18400 6.72900 1.000 12.35411 177 LYS A O 1
ATOM 2534 N N . ILE A 1 176 ? -1.44300 -0.18700 8.39200 1.000 9.82486 178 ILE A N 1
ATOM 2535 C CA . ILE A 1 176 ? -0.64300 0.87400 7.89400 1.000 9.76433 178 ILE A CA 1
ATOM 2536 C C . ILE A 1 176 ? 0.77500 0.37200 7.64500 1.000 9.14847 178 ILE A C 1
ATOM 2537 O O . ILE A 1 176 ? 1.38400 -0.23200 8.50700 1.000 10.04068 178 ILE A O 1
ATOM 2553 N N . ASP A 1 177 ? 1.30300 0.55100 6.40600 1.000 8.62998 179 ASP A N 1
ATOM 2554 C CA . ASP A 1 177 ? 2.60100 0.03100 6.07600 1.000 8.71683 179 ASP A CA 1
ATOM 2555 C C . ASP A 1 177 ? 3.78600 0.83700 6.61000 1.000 9.10372 179 ASP A C 1
ATOM 2556 O O . ASP A 1 177 ? 4.88000 0.29900 6.73900 1.000 9.58536 179 ASP A O 1
ATOM 2565 N N . ALA A 1 178 ? 3.58400 2.13100 6.94000 1.000 8.70368 180 ALA A N 1
ATOM 2566 C CA . ALA A 1 178 ? 4.67100 2.96400 7.44700 1.000 8.66420 180 ALA A CA 1
ATOM 2567 C C . ALA A 1 178 ? 4.10300 4.19900 8.07500 1.000 8.88791 180 ALA A C 1
ATOM 2568 O O . ALA A 1 178 ? 3.09800 4.74200 7.57900 1.000 8.75631 180 ALA A O 1
ATOM 2575 N N . VAL A 1 179 ? 4.75000 4.64900 9.16800 1.000 8.49049 181 VAL A N 1
ATOM 2576 C CA . VAL A 1 179 ? 4.32100 5.80100 9.95000 1.000 8.52471 181 VAL A CA 1
ATOM 2577 C C . VAL A 1 179 ? 5.51500 6.68700 10.21800 1.000 9.06161 181 VAL A C 1
ATOM 2578 O O . VAL A 1 179 ? 6.54700 6.19700 10.65600 1.000 9.05635 181 VAL A O 1
ATOM 2591 N N . ILE A 1 180 ? 5.35000 8.00900 10.01600 1.000 8.39574 182 ILE A N 1
ATOM 2592 C CA . ILE A 1 180 ? 6.34500 8.99800 10.39700 1.000 8.37732 182 ILE A CA 1
ATOM 2593 C C . ILE A 1 180 ? 5.70100 10.05700 11.28600 1.000 8.32995 182 ILE A C 1
ATOM 2594 O O . ILE A 1 180 ? 5.16000 11.04800 10.78000 1.000 9.03529 182 ILE A O 1
ATOM 2610 N N . PRO A 1 181 ? 5.70600 9.87800 12.62000 1.000 8.19046 183 PRO A N 1
ATOM 2611 C CA . PRO A 1 181 ? 5.29900 10.92200 13.54800 1.000 8.35100 183 PRO A CA 1
ATOM 2612 C C . PRO A 1 181 ? 6.45100 11.91100 13.73900 1.000 8.24836 183 PRO A C 1
ATOM 2613 O O . PRO A 1 181 ? 7.55400 11.48800 14.10800 1.000 9.84855 183 PRO A O 1
ATOM 2624 N N . GLN A 1 182 ? 6.17900 13.20100 13.51500 1.000 8.06412 184 GLN A N 1
ATOM 2625 C CA . GLN A 1 182 ? 7.18900 14.22900 13.74800 1.000 8.39048 184 GLN A CA 1
ATOM 2626 C C . GLN A 1 182 ? 6.75000 15.10000 14.93000 1.000 7.87200 184 GLN A C 1
ATOM 2627 O O . GLN A 1 182 ? 5.62300 15.58400 14.97200 1.000 8.05623 184 GLN A O 1
ATOM 2641 N N . ALA A 1 183 ? 7.67600 15.27400 15.87100 1.000 8.41417 185 ALA A N 1
ATOM 2642 C CA . ALA A 1 183 ? 7.42000 15.98800 17.12800 1.000 8.22467 185 ALA A CA 1
ATOM 2643 C C . ALA A 1 183 ? 6.06500 15.54900 17.67200 1.000 8.51155 185 ALA A C 1
ATOM 2644 O O . ALA A 1 183 ? 5.20400 16.36100 17.99400 1.000 8.36679 185 ALA A O 1
ATOM 2651 N N . PRO A 1 184 ? 5.81700 14.23200 17.79700 1.000 8.48786 186 PRO A N 1
ATOM 2652 C CA . PRO A 1 184 ? 4.47800 13.76800 18.15400 1.000 8.69578 186 PRO A CA 1
ATOM 2653 C C . PRO A 1 184 ? 4.09800 14.14800 19.59600 1.000 8.62998 186 PRO A C 1
ATOM 2654 O O . PRO A 1 184 ? 4.95500 14.24700 20.46200 1.000 8.57208 186 PRO A O 1
ATOM 2665 N N . TRP A 1 185 ? 2.79800 14.31000 19.78400 1.000 8.76158 187 TRP A N 1
ATOM 2666 C CA . TRP A 1 185 ? 2.18800 14.57700 21.07300 1.000 9.22216 187 TRP A CA 1
ATOM 2667 C C . TRP A 1 185 ? 1.01700 13.62000 21.19000 1.000 9.23532 187 TRP A C 1
ATOM 2668 O O . TRP A 1 185 ?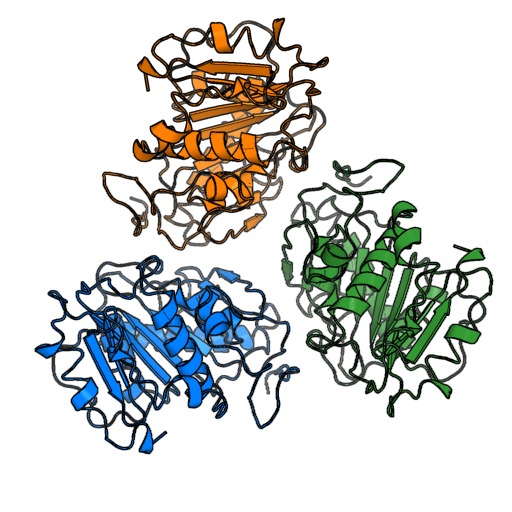 0.18400 13.51100 20.28600 1.000 9.44587 187 TRP A O 1
ATOM 2689 N N . TYR A 1 186 ? 0.91200 12.94900 22.34300 1.000 9.59589 188 TYR A N 1
ATOM 2690 C CA . TYR A 1 186 ? -0.24400 12.08700 22.66900 1.000 9.88803 188 TYR A CA 1
ATOM 2691 C C . TYR A 1 186 ? -0.38300 12.03300 24.19500 1.000 11.25398 188 TYR A C 1
ATOM 2692 O O . TYR A 1 186 ? 0.63600 11.95100 24.85200 1.000 14.18328 188 TYR A O 1
ATOM 2710 N N . LEU A 1 187 ? -1.61200 12.07600 24.69600 1.000 12.21462 189 LEU A N 1
ATOM 2711 C CA A LEU A 1 187 ? -1.86700 12.04600 26.11100 0.540 13.92535 189 LEU A CA 1
ATOM 2712 C CA B LEU A 1 187 ? -1.86700 12.03900 26.10200 0.460 14.02537 189 LEU A CA 1
ATOM 2713 C C . LEU A 1 187 ? -2.88100 10.94600 26.37400 1.000 15.06496 189 LEU A C 1
ATOM 2714 O O . LEU A 1 187 ? -3.89900 10.84200 25.71000 1.000 19.18651 189 LEU A O 1
ATOM 2745 N N . GLY A 1 188 ? -2.57400 10.09600 27.33700 1.000 14.28329 190 GLY A N 1
ATOM 2746 C CA . GLY A 1 188 ? -3.52600 9.11500 27.82400 1.000 14.49121 190 GLY A CA 1
ATOM 2747 C C . GLY A 1 188 ? -3.20000 7.70700 27.39900 1.000 14.15696 190 GLY A C 1
ATOM 2748 O O . GLY A 1 188 ? -2.14400 7.41800 26.86700 1.000 16.10983 190 GLY A O 1
ATOM 2752 N N . LEU A 1 189 ? -4.16100 6.83100 27.62900 1.000 13.33055 191 LEU A N 1
ATOM 2753 C CA . LEU A 1 189 ? -4.03700 5.42200 27.31500 1.000 14.25434 191 LEU A CA 1
ATOM 2754 C C . LEU A 1 189 ? -3.79000 5.25900 25.82800 1.000 13.67006 191 LEU A C 1
ATOM 2755 O O . LEU A 1 189 ? -4.34700 5.98900 25.00300 1.000 14.11485 191 LEU A O 1
ATOM 2771 N N . ASN A 1 190 ? -2.93000 4.30300 25.49400 1.000 14.08590 192 ASN A N 1
ATOM 2772 C CA . ASN A 1 190 ? -2.61300 4.03700 24.10100 1.000 13.14894 192 ASN A CA 1
ATOM 2773 C C . ASN A 1 190 ? -2.29400 2.59300 23.88400 1.000 12.69626 192 ASN A C 1
ATOM 2774 O O . ASN A 1 190 ? -2.01600 1.83300 24.83400 1.000 12.62783 192 ASN A O 1
ATOM 2785 N N . ARG A 1 191 ? -2.30400 2.16800 22.61800 1.000 11.80931 193 ARG A N 1
ATOM 2786 C CA A ARG A 1 191 ? -1.95700 0.78400 22.20000 0.390 12.30937 193 ARG A CA 1
ATOM 2787 C CA B ARG A 1 191 ? -1.95800 0.78500 22.19900 0.610 11.84353 193 ARG A CA 1
ATOM 2788 C C . ARG A 1 191 ? -0.60400 0.80400 21.47800 1.000 11.23556 193 ARG A C 1
ATOM 2789 O O . ARG A 1 191 ? -0.34700 -0.09700 20.68200 1.000 11.53559 193 ARG A O 1
ATOM 2830 N N . PHE A 1 192 ? 0.26300 1.76700 21.78400 1.000 10.58548 194 PHE A N 1
ATOM 2831 C CA . PHE A 1 192 ? 1.54500 1.87400 21.08400 1.000 10.24070 194 PHE A CA 1
ATOM 2832 C C . PHE A 1 192 ? 2.46200 0.67300 21.34500 1.000 10.26439 194 PHE A C 1
ATOM 2833 O O . PHE A 1 192 ? 3.29200 0.32000 20.51800 1.000 11.38031 194 PHE A O 1
ATOM 2850 N N . SER A 1 193 ? 2.23700 -0.02400 22.46900 1.000 11.25135 195 SER A N 1
ATOM 2851 C CA . SER A 1 193 ? 2.94500 -1.25900 22.78900 1.000 11.44348 195 SER A CA 1
ATOM 2852 C C . SER A 1 193 ? 2.65700 -2.40600 21.82000 1.000 10.62233 195 SER A C 1
ATOM 2853 O O . SER A 1 193 ? 3.32300 -3.42300 21.90900 1.000 11.49612 195 SER A O 1
ATOM 2861 N N . THR A 1 194 ? 1.67700 -2.22400 20.91100 1.000 10.87236 196 THR A N 1
ATOM 2862 C CA . THR A 1 194 ? 1.29600 -3.25700 19.94700 1.000 10.96447 196 THR A CA 1
ATOM 2863 C C . THR A 1 194 ? 1.45400 -2.82500 18.49200 1.000 9.94593 196 THR A C 1
ATOM 2864 O O . THR A 1 194 ? 1.07000 -3.55000 17.60000 1.000 12.18304 196 THR A O 1
ATOM 2875 N N . ILE A 1 195 ? 2.05400 -1.66300 18.24000 1.000 10.23807 197 ILE A N 1
ATOM 2876 C CA . ILE A 1 195 ? 2.20700 -1.18200 16.86000 1.000 9.67221 197 ILE A CA 1
ATOM 2877 C C . ILE A 1 195 ? 3.09600 -2.15000 16.07300 1.000 9.76696 197 ILE A C 1
ATOM 2878 O O . ILE A 1 195 ? 4.19600 -2.45300 16.49300 1.000 10.23017 197 ILE A O 1
ATOM 2894 N N . THR A 1 196 ? 2.60900 -2.57400 14.88900 1.000 9.98278 198 THR A N 1
ATOM 2895 C CA . THR A 1 196 ? 3.36200 -3.40800 13.97000 1.000 10.83288 198 THR A CA 1
ATOM 2896 C C . THR A 1 196 ? 3.75400 -2.68700 12.67900 1.000 10.51968 198 THR A C 1
ATOM 2897 O O . THR A 1 196 ? 4.44800 -3.25900 11.82100 1.000 13.58321 198 THR A O 1
ATOM 2908 N N . SER A 1 197 ? 3.34700 -1.42800 12.53600 1.000 9.59589 199 SER A N 1
ATOM 2909 C CA A SER A 1 197 ? 3.74600 -0.62100 11.38300 0.920 9.39850 199 SER A CA 1
ATOM 2910 C CA B SER A 1 197 ? 3.73700 -0.61200 11.39300 0.080 9.09846 199 SER A CA 1
ATOM 2911 C C . SER A 1 197 ? 5.14800 -0.06900 11.58000 1.000 8.65367 199 SER A C 1
ATOM 2912 O O . SER A 1 197 ? 5.41100 0.56400 12.60600 1.000 9.30112 199 SER A O 1
ATOM 2927 N N . PRO A 1 198 ? 6.07300 -0.23600 10.60400 1.000 8.97739 200 PRO A N 1
ATOM 2928 C CA . PRO A 1 198 ? 7.36700 0.42500 10.66600 1.000 8.88264 200 PRO A CA 1
ATOM 2929 C C . PRO A 1 198 ? 7.21600 1.92600 10.93700 1.000 8.38785 200 PRO A C 1
ATOM 2930 O O . PRO A 1 198 ? 6.57600 2.63300 10.15100 1.000 8.65367 200 PRO A O 1
ATOM 2941 N N . THR A 1 199 ? 7.82200 2.40900 12.02200 1.000 8.07465 201 THR A N 1
ATOM 2942 C CA . THR A 1 199 ? 7.63200 3.75600 12.51000 1.000 8.14835 201 THR A CA 1
ATOM 2943 C C . THR A 1 199 ? 8.95200 4.46600 12.70600 1.000 8.62998 201 THR A C 1
ATOM 2944 O O . THR A 1 199 ? 9.81300 4.02000 13.46900 1.000 9.34586 201 THR A O 1
ATOM 2955 N N A MET A 1 200 ? 9.09800 5.59400 11.99700 0.510 9.07477 202 MET A N 1
ATOM 2956 N N B MET A 1 200 ? 9.10300 5.59200 11.99000 0.490 8.53260 202 MET A N 1
ATOM 2957 C CA A MET A 1 200 ? 10.22400 6.48500 12.14200 0.510 9.39850 202 MET A CA 1
ATOM 2958 C CA B MET A 1 200 ? 10.23100 6.47100 12.16200 0.490 8.51681 202 MET A CA 1
ATOM 2959 C C A MET A 1 200 ? 9.75600 7.74600 12.85200 0.510 8.89317 202 MET A C 1
ATOM 2960 C C B MET A 1 200 ? 9.76300 7.74500 12.85000 0.490 8.45628 202 MET A C 1
ATOM 2961 O O A MET A 1 200 ? 9.06900 8.57100 12.25500 0.510 9.36165 202 MET A O 1
ATOM 2962 O O B MET A 1 200 ? 9.08100 8.56800 12.24600 0.490 9.07740 202 MET A O 1
ATOM 2989 N N . ILE A 1 201 ? 10.10300 7.88300 14.13700 1.000 8.59840 203 ILE A N 1
ATOM 2990 C CA . ILE A 1 201 ? 9.76000 9.07300 14.90000 1.000 8.62735 203 ILE A CA 1
ATOM 2991 C C . ILE A 1 201 ? 10.85000 10.10900 14.69300 1.000 8.13255 203 ILE A C 1
ATOM 2992 O O . ILE A 1 201 ? 12.04100 9.84300 14.87200 1.000 9.72485 203 ILE A O 1
ATOM 3009 N N . ILE A 1 202 ? 10.43400 11.30900 14.28100 1.000 8.07202 204 ILE A N 1
ATOM 3010 C CA . ILE A 1 202 ? 11.29200 12.48400 14.21400 1.000 8.97739 204 ILE A CA 1
ATOM 3011 C C . ILE A 1 202 ? 11.02500 13.26600 15.48900 1.000 9.04319 204 ILE A C 1
ATOM 3012 O O . ILE A 1 202 ? 9.87000 13.57800 15.84700 1.000 8.86159 204 ILE A O 1
ATOM 3028 N N . ALA A 1 203 ? 12.11200 13.53100 16.21200 1.000 8.71420 205 ALA A N 1
ATOM 3029 C CA . ALA A 1 203 ? 12.05100 14.21500 17.49200 1.000 8.74052 205 ALA A CA 1
ATOM 3030 C C . ALA A 1 203 ? 12.84800 15.52200 17.37700 1.000 9.11162 205 ALA A C 1
ATOM 3031 O O . ALA A 1 203 ? 13.84300 15.61300 16.66500 1.000 9.66432 205 ALA A O 1
ATOM 3038 N N . CYS A 1 204 ? 12.45000 16.51400 18.17700 1.000 8.84317 206 CYS A N 1
ATOM 3039 C CA . CYS A 1 204 ? 13.08300 17.83300 18.17800 1.000 8.56418 206 CYS A CA 1
ATOM 3040 C C . CYS A 1 204 ? 13.65200 18.01700 19.59400 1.000 8.42469 206 CYS A C 1
ATOM 3041 O O . CYS A 1 204 ? 12.91700 18.07700 20.59000 1.000 9.35902 206 CYS A O 1
ATOM 3048 N N . GLN A 1 205 ? 14.97700 18.00600 19.68000 1.000 9.52746 207 GLN A N 1
ATOM 3049 C CA . GLN A 1 205 ? 15.64400 17.82800 20.97400 1.000 9.69853 207 GLN A CA 1
ATOM 3050 C C . GLN A 1 205 ? 15.17400 18.79200 22.07200 1.000 10.16701 207 GLN A C 1
ATOM 3051 O O . GLN A 1 205 ? 14.94600 18.38500 23.22500 1.000 11.13028 207 GLN A O 1
ATOM 3065 N N . ALA A 1 206 ? 15.03400 20.06400 21.70500 1.000 9.90119 208 ALA A N 1
ATOM 3066 C CA . ALA A 1 206 ? 14.69900 21.15500 22.65500 1.000 10.49336 208 ALA A CA 1
ATOM 3067 C C . ALA A 1 206 ? 13.19100 21.42600 22.76200 1.000 10.64338 208 ALA A C 1
ATOM 3068 O O . ALA A 1 206 ? 12.77300 22.42800 23.32300 1.000 12.31200 208 ALA A O 1
ATOM 3075 N N . ASP A 1 207 ? 12.36700 20.51500 22.24800 1.000 10.32755 209 ASP A N 1
ATOM 3076 C CA . ASP A 1 207 ? 10.94300 20.68700 22.19400 1.000 9.39850 209 ASP A CA 1
ATOM 3077 C C . ASP A 1 207 ? 10.37200 20.99200 23.59500 1.000 9.10635 209 ASP A C 1
ATOM 3078 O O . ASP A 1 207 ? 10.53500 20.18900 24.50200 1.000 10.79603 209 ASP A O 1
ATOM 3087 N N . ALA A 1 208 ? 9.70200 22.14500 23.73100 1.000 9.20900 210 ALA A N 1
ATOM 3088 C CA . ALA A 1 208 ? 9.06500 22.53300 24.96300 1.000 9.80644 210 ALA A CA 1
ATOM 3089 C C . ALA A 1 208 ? 7.54100 22.34700 24.93300 1.000 10.74866 210 ALA A C 1
ATOM 3090 O O . ALA A 1 208 ? 6.85100 22.55600 25.93800 1.000 13.95430 210 ALA A O 1
ATOM 3097 N N . VAL A 1 209 ? 7.00500 21.95700 23.77500 1.000 9.19584 211 VAL A N 1
ATOM 3098 C CA . VAL A 1 209 ? 5.58600 21.77000 23.60500 1.000 9.47482 211 VAL A CA 1
ATOM 3099 C C . VAL A 1 209 ? 5.20700 20.29400 23.77800 1.000 9.35638 211 VAL A C 1
ATOM 3100 O O . VAL A 1 209 ? 4.21900 19.96700 24.43700 1.000 10.01962 211 VAL A O 1
ATOM 3113 N N . ALA A 1 210 ? 5.99700 19.41300 23.15200 1.000 9.73801 212 ALA A N 1
ATOM 3114 C CA . ALA A 1 210 ? 5.84500 17.96500 23.27700 1.000 9.17478 212 ALA A CA 1
ATOM 3115 C C . ALA A 1 210 ? 7.22200 17.43900 23.68000 1.000 9.17478 212 ALA A C 1
ATOM 3116 O O . ALA A 1 210 ? 7.96000 16.84500 22.89400 1.000 9.99067 212 ALA A O 1
ATOM 3123 N N . PRO A 1 211 ? 7.63600 17.66900 24.94200 1.000 9.54325 213 PRO A N 1
ATOM 3124 C CA . PRO A 1 211 ? 8.99100 17.31400 25.34800 1.000 10.38019 213 PRO A CA 1
ATOM 3125 C C . PRO A 1 211 ? 9.29900 15.85900 24.98500 1.000 9.90119 213 PRO A C 1
ATOM 3126 O O . PRO A 1 211 ? 8.48900 14.96700 25.27100 1.000 10.19333 213 PRO A O 1
ATOM 3137 N N . VAL A 1 212 ? 10.47600 15.61800 24.41000 1.000 10.03805 214 VAL A N 1
ATOM 3138 C CA . VAL A 1 212 ? 10.79200 14.27900 23.91600 1.000 10.88288 214 VAL A CA 1
ATOM 3139 C C . VAL A 1 212 ? 10.82100 13.24500 25.05800 1.000 10.15122 214 VAL A C 1
ATOM 3140 O O . VAL A 1 212 ? 10.49800 12.09600 24.83800 1.000 11.06712 214 VAL A O 1
ATOM 3153 N N . SER A 1 213 ? 11.17500 13.67400 26.28100 1.000 10.40388 215 SER A N 1
ATOM 3154 C CA . SER A 1 213 ? 11.20300 12.76800 27.40100 1.000 12.20936 215 SER A CA 1
ATOM 3155 C C . SER A 1 213 ? 9.82100 12.22200 27.79400 1.000 13.34371 215 SER A C 1
ATOM 3156 O O . SER A 1 213 ? 9.70900 11.19800 28.43500 1.000 17.78108 215 SER A O 1
ATOM 3164 N N . VAL A 1 214 ? 8.78000 12.95900 27.43000 1.000 10.89078 216 VAL A N 1
ATOM 3165 C CA . VAL A 1 214 ? 7.41400 12.62000 27.72900 1.000 11.19871 216 VAL A CA 1
ATOM 3166 C C . VAL A 1 214 ? 6.67800 11.95400 26.54900 1.000 10.13016 216 VAL A C 1
ATOM 3167 O O . VAL A 1 214 ? 5.87600 11.06100 26.70600 1.000 13.03314 216 VAL A O 1
ATOM 3180 N N . HIS A 1 215 ? 7.00000 12.43600 25.34700 1.000 9.85381 217 HIS A N 1
ATOM 3181 C CA . HIS A 1 215 ? 6.30900 12.08700 24.11400 1.000 9.17215 217 HIS A CA 1
ATOM 3182 C C . HIS A 1 215 ? 7.22900 11.25000 23.22300 1.000 9.34849 217 HIS A C 1
ATOM 3183 O O . HIS A 1 215 ? 7.30900 10.03500 23.39200 1.000 9.98014 217 HIS A O 1
ATOM 3197 N N . ALA A 1 216 ? 7.92500 11.88000 22.26800 1.000 8.69578 218 ALA A N 1
ATOM 3198 C CA . ALA A 1 216 ? 8.62000 11.13100 21.21100 1.000 9.05109 218 ALA A CA 1
ATOM 3199 C C . ALA A 1 216 ? 9.45500 9.94400 21.70000 1.000 9.30112 218 ALA A C 1
ATOM 3200 O O . ALA A 1 216 ? 9.37600 8.86900 21.14200 1.000 9.40639 218 ALA A O 1
ATOM 3207 N N . SER A 1 217 ? 10.32200 10.15200 22.68800 1.000 9.29585 219 SER A N 1
ATOM 3208 C CA . SER A 1 217 ? 11.23000 9.11000 23.14800 1.000 9.71432 219 SER A CA 1
ATOM 3209 C C . SER A 1 217 ? 10.46400 7.97800 23.80000 1.000 10.15911 219 SER A C 1
ATOM 3210 O O . SER A 1 217 ? 10.77600 6.80800 23.59700 1.000 10.49073 219 SER A O 1
ATOM 3218 N N A ARG A 1 218 ? 9.45900 8.32100 24.61400 0.710 9.99067 220 ARG A N 1
ATOM 3219 N N B ARG A 1 218 ? 9.55900 8.32100 24.61400 0.290 9.99067 220 ARG A N 1
ATOM 3220 C CA A ARG A 1 218 ? 8.61100 7.30700 25.29200 0.710 10.57758 220 ARG A CA 1
ATOM 3221 C CA B ARG A 1 218 ? 8.71100 7.30700 25.29200 0.290 10.57758 220 ARG A CA 1
ATOM 3222 C C A ARG A 1 218 ? 7.88400 6.47000 24.22200 0.710 10.01436 220 ARG A C 1
ATOM 3223 C C B ARG A 1 218 ? 7.98400 6.47000 24.22200 0.290 10.01436 220 ARG A C 1
ATOM 3224 O O A ARG A 1 218 ? 7.84400 5.25500 24.32000 0.710 11.04869 220 ARG A O 1
ATOM 3225 O O B ARG A 1 218 ? 7.94400 5.25500 24.32000 0.290 11.04869 220 ARG A O 1
ATOM 3266 N N . PHE A 1 219 ? 7.30800 7.11200 23.22200 1.000 9.21163 221 PHE A N 1
ATOM 3267 C CA . PHE A 1 219 ? 6.59600 6.37200 22.21500 1.000 8.73789 221 PHE A CA 1
ATOM 3268 C C . PHE A 1 219 ? 7.51300 5.41600 21.45800 1.000 9.00897 221 PHE A C 1
ATOM 3269 O O . PHE A 1 219 ? 7.15500 4.27400 21.21600 1.000 9.91171 221 PHE A O 1
ATOM 3286 N N . TYR A 1 220 ? 8.71300 5.87200 21.09400 1.000 8.62735 222 TYR A N 1
ATOM 3287 C CA . TYR A 1 220 ? 9.71100 5.01500 20.43200 1.000 9.63273 222 TYR A CA 1
ATOM 3288 C C . TYR A 1 220 ? 9.97900 3.78600 21.30100 1.000 10.02225 222 TYR A C 1
ATOM 3289 O O . TYR A 1 220 ? 9.96700 2.64600 20.80100 1.000 10.93026 222 TYR A O 1
ATOM 3307 N N . ASN A 1 221 ? 10.21400 4.02200 22.58700 1.000 9.95646 223 ASN A N 1
ATOM 3308 C CA . ASN A 1 221 ? 10.51500 2.94100 23.47300 1.000 10.67233 223 ASN A CA 1
ATOM 3309 C C . ASN A 1 221 ? 9.37700 1.94600 23.67200 1.000 9.98541 223 ASN A C 1
ATOM 3310 O O . ASN A 1 221 ? 9.64300 0.78800 23.99700 1.000 12.25410 223 ASN A O 1
ATOM 3321 N N . GLN A 1 222 ? 8.13200 2.39800 23.52700 1.000 9.75906 224 GLN A N 1
ATOM 3322 C CA . GLN A 1 222 ? 6.98600 1.49700 23.64900 1.000 10.28018 224 GLN A CA 1
ATOM 3323 C C . GLN A 1 222 ? 6.85200 0.46300 22.55300 1.000 9.41165 224 GLN A C 1
ATOM 3324 O O . GLN A 1 222 ? 6.33400 -0.61600 22.77000 1.000 10.21438 224 GLN A O 1
ATOM 3338 N N . ILE A 1 223 ? 7.23600 0.83500 21.32500 1.000 9.33796 225 ILE A N 1
ATOM 3339 C CA . ILE A 1 223 ? 6.90600 0.06900 20.14300 1.000 9.52219 225 ILE A CA 1
ATOM 3340 C C . ILE A 1 223 ? 7.65100 -1.27200 20.17300 1.000 9.39850 225 ILE A C 1
ATOM 3341 O O . ILE A 1 223 ? 8.83700 -1.33800 20.53200 1.000 10.07489 225 ILE A O 1
ATOM 3357 N N . PRO A 1 224 ? 6.97200 -2.38600 19.80800 1.000 9.71169 226 PRO A N 1
ATOM 3358 C CA . PRO A 1 224 ? 7.60800 -3.70400 19.80000 1.000 9.82486 226 PRO A CA 1
ATOM 3359 C C . PRO A 1 224 ? 9.01500 -3.72500 19.19300 1.000 10.06173 226 PRO A C 1
ATOM 3360 O O . PRO A 1 224 ? 9.27500 -3.14600 18.11800 1.000 10.58548 226 PRO A O 1
ATOM 3371 N N . ARG A 1 225 ? 9.90400 -4.49700 19.81200 1.000 9.89066 227 ARG A N 1
ATOM 3372 C CA . ARG A 1 225 ? 11.27800 -4.67700 19.27800 1.000 11.35136 227 ARG A CA 1
ATOM 3373 C C . ARG A 1 225 ? 11.25000 -5.26100 17.86400 1.000 11.04343 227 ARG A C 1
ATOM 3374 O O . ARG A 1 225 ? 12.16700 -4.95900 17.09100 1.000 12.86733 227 ARG A O 1
ATOM 3395 N N . THR A 1 226 ? 10.27400 -6.09900 17.53600 1.000 11.17239 228 THR A N 1
ATOM 3396 C CA . THR A 1 226 ? 10.24500 -6.68200 16.20800 1.000 11.28030 228 THR A CA 1
ATOM 3397 C C . THR A 1 226 ? 9.64500 -5.78000 15.12800 1.000 11.23029 228 THR A C 1
ATOM 3398 O O . THR A 1 226 ? 9.68500 -6.12600 13.94100 1.000 13.45951 228 THR A O 1
ATOM 3409 N N . THR A 1 227 ? 9.07600 -4.64500 15.51400 1.000 10.43020 229 THR A N 1
ATOM 3410 C CA . THR A 1 227 ? 8.56200 -3.68700 14.56300 1.000 9.78802 229 THR A CA 1
ATOM 3411 C C . THR A 1 227 ? 9.70000 -2.77400 14.13900 1.000 10.04331 229 THR A C 1
ATOM 3412 O O . THR A 1 227 ? 10.30700 -2.09600 14.97800 1.000 10.29597 229 THR A O 1
ATOM 3423 N N . PRO A 1 228 ? 10.04400 -2.69200 12.84500 1.000 9.71695 230 PRO A N 1
ATOM 3424 C CA . PRO A 1 228 ? 11.08100 -1.74700 12.44100 1.000 9.49851 230 PRO A CA 1
ATOM 3425 C C . PRO A 1 228 ? 10.77800 -0.31800 12.92600 1.000 9.47219 230 PRO A C 1
ATOM 3426 O O . PRO A 1 228 ? 9.68200 0.17200 12.72900 1.000 9.50903 230 PRO A O 1
ATOM 3437 N N . LYS A 1 229 ? 11.78800 0.31200 13.50100 1.000 9.39850 231 LYS A N 1
ATOM 3438 C CA . LYS A 1 229 ? 11.61500 1.61500 14.05000 1.000 8.61419 231 LYS A CA 1
ATOM 3439 C C . LYS A 1 229 ? 12.91200 2.40900 13.99900 1.000 8.73526 231 LYS A C 1
ATOM 3440 O O . LYS A 1 229 ? 14.01300 1.88700 13.92000 1.000 9.77749 231 LYS A O 1
ATOM 3459 N N . ALA A 1 230 ? 12.74800 3.72000 14.11000 1.000 9.14847 232 ALA A N 1
ATOM 3460 C CA . ALA A 1 230 ? 13.84600 4.65500 14.20700 1.000 9.20637 232 ALA A CA 1
ATOM 3461 C C . ALA A 1 230 ? 13.41300 5.87000 14.99000 1.000 8.67999 232 ALA A C 1
ATOM 3462 O O . ALA A 1 230 ? 12.23500 6.20100 15.06200 1.000 8.96160 232 ALA A O 1
ATOM 3469 N N . TYR A 1 231 ? 14.41600 6.50200 15.60100 1.000 9.20900 233 TYR A N 1
ATOM 3470 C CA . TYR A 1 231 ? 14.28400 7.73600 16.40800 1.000 9.44324 233 TYR A CA 1
ATOM 3471 C C . TYR A 1 231 ? 15.33500 8.69800 15.88600 1.000 8.85896 233 TYR A C 1
ATOM 3472 O O . TYR A 1 231 ? 16.52800 8.44600 16.06000 1.000 10.93552 233 TYR A O 1
ATOM 3490 N N . PHE A 1 232 ? 14.87200 9.72400 15.18700 1.000 9.03003 234 PHE A N 1
ATOM 3491 C CA . PHE A 1 232 ? 15.75000 10.69100 14.49200 1.000 9.11425 234 PHE A CA 1
ATOM 3492 C C . PHE A 1 232 ? 15.58800 12.01600 15.23000 1.000 8.64841 234 PHE A C 1
ATOM 3493 O O . PHE A 1 232 ? 14.69000 12.68700 14.90900 1.000 9.30375 234 PHE A O 1
ATOM 3510 N N . GLU A 1 233 ? 16.51700 12.36500 16.10200 1.000 9.47219 235 GLU A N 1
ATOM 3511 C CA . GLU A 1 233 ? 16.40100 13.58500 16.91200 1.000 9.65379 235 GLU A CA 1
ATOM 3512 C C . GLU A 1 233 ? 17.29100 14.68800 16.37300 1.000 9.48008 235 GLU A C 1
ATOM 3513 O O . GLU A 1 233 ? 18.50500 14.55200 16.25400 1.000 10.48810 235 GLU A O 1
ATOM 3525 N N . ILE A 1 234 ? 16.64600 15.80100 16.04800 1.000 9.40639 236 ILE A N 1
ATOM 3526 C CA . ILE A 1 234 ? 17.30100 17.00300 15.54000 1.000 9.54588 236 ILE A CA 1
ATOM 3527 C C . ILE A 1 234 ? 17.84600 17.83600 16.69100 1.000 9.78802 236 ILE A C 1
ATOM 3528 O O . ILE A 1 234 ? 17.09400 18.27200 17.56800 1.000 10.63022 236 ILE A O 1
ATOM 3544 N N . ALA A 1 235 ? 19.16400 18.04900 16.68200 1.000 9.97751 237 ALA A N 1
ATOM 3545 C CA . ALA A 1 235 ? 19.85100 18.80000 17.72400 1.000 10.27755 237 ALA A CA 1
ATOM 3546 C C . ALA A 1 235 ? 19.25800 20.19500 17.84600 1.000 11.02501 237 ALA A C 1
ATOM 3547 O O . ALA A 1 235 ? 19.06000 20.88800 16.84000 1.000 12.68573 237 ALA A O 1
ATOM 3554 N N . LEU A 1 236 ? 18.98300 20.58700 19.09600 1.000 12.11461 238 LEU A N 1
ATOM 3555 C CA . LEU A 1 236 ? 18.49200 21.93900 19.43100 1.000 13.70427 238 LEU A CA 1
ATOM 3556 C C . LEU A 1 236 ? 17.13000 22.25600 18.87800 1.000 12.10145 238 LEU A C 1
ATOM 3557 O O . LEU A 1 236 ? 16.69600 23.39500 18.92300 1.000 13.82534 238 LEU A O 1
ATOM 3573 N N . GLY A 1 237 ? 16.43700 21.25900 18.31100 1.000 11.96722 239 GLY A N 1
ATOM 3574 C CA . GLY A 1 237 ? 15.22000 21.59400 17.60100 1.000 11.26188 239 GLY A CA 1
ATOM 3575 C C . GLY A 1 237 ? 14.07600 22.02400 18.49100 1.000 10.05910 239 GLY A C 1
ATOM 3576 O O . GLY A 1 237 ? 13.84500 21.41800 19.52400 1.000 10.75655 239 GLY A O 1
ATOM 3580 N N . SER A 1 238 ? 13.35400 23.05600 18.05400 1.000 10.07752 240 SER A N 1
ATOM 3581 C CA . SER A 1 238 ? 12.06700 23.42400 18.65000 1.000 9.99330 240 SER A CA 1
ATOM 3582 C C . SER A 1 238 ? 11.00200 22.47000 18.19600 1.000 9.29322 240 SER A C 1
ATOM 3583 O O . SER A 1 238 ? 11.23700 21.66500 17.29500 1.000 9.32743 240 SER A O 1
ATOM 3591 N N . HIS A 1 239 ? 9.77600 22.64400 18.70000 1.000 8.84843 241 HIS A N 1
ATOM 3592 C CA . HIS A 1 239 ? 8.63700 21.83400 18.30500 1.000 8.85369 241 HIS A CA 1
ATOM 3593 C C . HIS A 1 239 ? 8.38300 21.87000 16.77200 1.000 8.70368 241 HIS A C 1
ATOM 3594 O O . HIS A 1 239 ? 7.77500 20.94000 16.23700 1.000 9.05635 241 HIS A O 1
ATOM 3608 N N . PHE A 1 240 ? 8.85200 22.94100 16.11400 1.000 9.13531 242 PHE A N 1
ATOM 3609 C CA . PHE A 1 240 ? 8.62300 23.18100 14.69500 1.000 9.25374 242 PHE A CA 1
ATOM 3610 C C . PHE A 1 240 ? 9.73700 22.60000 13.82800 1.000 9.11688 242 PHE A C 1
ATOM 3611 O O . PHE A 1 240 ? 9.69400 22.80100 12.60200 1.000 8.94581 242 PHE A O 1
ATOM 3628 N N . CYS A 1 241 ? 10.69700 21.86000 14.41100 1.000 8.97739 243 CYS A N 1
ATOM 3629 C CA . CYS A 1 241 ? 11.94600 21.58900 13.72800 1.000 9.17478 243 CYS A CA 1
ATOM 3630 C C . CYS A 1 241 ? 11.87100 20.71500 12.47500 1.000 9.10109 243 CYS A C 1
ATOM 3631 O O . CYS A 1 241 ? 12.87200 20.71600 11.70300 1.000 10.10911 243 CYS A O 1
ATOM 3638 N N . ALA A 1 242 ? 10.74300 20.04200 12.25500 1.000 8.98002 244 ALA A N 1
ATOM 3639 C CA . ALA A 1 242 ? 10.56600 19.17400 11.10700 1.000 8.74052 244 ALA A CA 1
ATOM 3640 C C . ALA A 1 242 ? 9.58200 19.74600 10.09500 1.000 8.82737 244 ALA A C 1
ATOM 3641 O O . ALA A 1 242 ? 9.15700 19.04500 9.16600 1.000 9.54851 244 ALA A O 1
ATOM 3648 N N . ASN A 1 243 ? 9.21400 21.01300 10.23200 1.000 9.00634 245 ASN A N 1
ATOM 3649 C CA A ASN A 1 243 ? 8.18500 21.61000 9.39200 0.960 8.97739 245 ASN A CA 1
ATOM 3650 C CA B ASN A 1 243 ? 8.18900 21.61600 9.40100 0.040 9.06688 245 ASN A CA 1
ATOM 3651 C C . ASN A 1 243 ? 8.74500 22.16300 8.09400 1.000 8.99845 245 ASN A C 1
ATOM 3652 O O . ASN A 1 243 ? 9.95400 22.27900 7.90200 1.000 9.83802 245 ASN A O 1
ATOM 3673 N N . THR A 1 244 ? 7.82900 22.53900 7.20900 1.000 8.84317 246 THR A N 1
ATOM 3674 C CA . THR A 1 244 ? 8.20200 23.08600 5.92100 1.000 8.87475 246 THR A CA 1
ATOM 3675 C C . THR A 1 244 ? 9.10600 24.28500 6.11300 1.000 10.26702 246 THR A C 1
ATOM 3676 O O . THR A 1 244 ? 8.82700 25.18300 6.92500 1.000 11.50401 246 THR A O 1
ATOM 3687 N N . GLY A 1 245 ? 10.22800 24.30400 5.39100 1.000 11.90932 247 GLY A N 1
ATOM 3688 C CA . GLY A 1 245 ? 11.11500 25.44500 5.40500 1.000 12.85417 247 GLY A CA 1
ATOM 3689 C C . GLY A 1 245 ? 12.15100 25.45700 6.49500 1.000 12.64889 247 GLY A C 1
ATOM 3690 O O . GLY A 1 245 ? 12.97000 26.35500 6.56700 1.000 16.01508 247 GLY A O 1
ATOM 3694 N N . TYR A 1 246 ? 12.11700 24.46800 7.36800 1.000 11.99091 248 TYR A N 1
ATOM 3695 C CA . TYR A 1 246 ? 13.09400 24.38700 8.46800 1.000 11.49085 248 TYR A CA 1
ATOM 3696 C C . TYR A 1 246 ? 14.37600 23.74800 7.94800 1.000 12.59888 248 TYR A C 1
ATOM 3697 O O . TYR A 1 246 ? 14.43500 23.15500 6.86900 1.000 13.35160 248 TYR A O 1
ATOM 3715 N N . PRO A 1 247 ? 15.48200 23.93500 8.68300 1.000 13.83850 249 PRO A N 1
ATOM 3716 C CA . PRO A 1 247 ? 16.79400 23.68900 8.10600 1.000 14.03853 249 PRO A CA 1
ATOM 3717 C C . PRO A 1 247 ? 17.20200 22.21900 7.93000 1.000 14.75966 249 PRO A C 1
ATOM 3718 O O . PRO A 1 247 ? 18.24200 21.99600 7.33600 1.000 16.10456 249 PRO A O 1
ATOM 3729 N N . SER A 1 248 ? 16.38000 21.27900 8.38800 1.000 13.06736 250 SER A N 1
ATOM 3730 C CA . SER A 1 248 ? 16.70400 19.86700 8.28600 1.000 13.63058 250 SER A CA 1
ATOM 3731 C C . SER A 1 248 ? 15.85500 19.13800 7.25900 1.000 12.36990 250 SER A C 1
ATOM 3732 O O . SER A 1 248 ? 15.84700 17.91300 7.24700 1.000 12.11198 250 SER A O 1
ATOM 3740 N N . GLU A 1 249 ? 15.17700 19.87800 6.36400 1.000 12.71731 251 GLU A N 1
ATOM 3741 C CA . GLU A 1 249 ? 14.38100 19.24100 5.29500 1.000 12.98840 251 GLU A CA 1
ATOM 3742 C C . GLU A 1 249 ? 15.25000 18.25500 4.50400 1.000 10.80393 251 GLU A C 1
ATOM 3743 O O . GLU A 1 249 ? 14.76100 17.20400 4.02200 1.000 10.66444 251 GLU A O 1
ATOM 3755 N N . ASP A 1 250 ? 16.49300 18.65000 4.24100 1.000 10.16174 252 ASP A N 1
ATOM 3756 C CA . ASP A 1 250 ? 17.38700 17.79700 3.48500 1.000 10.78287 252 ASP A CA 1
ATOM 3757 C C . ASP A 1 250 ? 17.53300 16.39600 4.10100 1.000 10.29860 252 ASP A C 1
ATOM 3758 O O . ASP A 1 250 ? 17.28000 15.38600 3.42800 1.000 10.86972 252 ASP A O 1
ATOM 3767 N N . ILE A 1 251 ? 17.93300 16.33900 5.37200 1.000 10.41704 253 ILE A N 1
ATOM 3768 C CA . ILE A 1 251 ? 18.25800 15.07600 6.00900 1.000 10.39862 253 ILE A CA 1
ATOM 3769 C C . ILE A 1 251 ? 17.03300 14.33900 6.50700 1.000 9.22479 253 ILE A C 1
ATOM 3770 O O . ILE A 1 251 ? 16.97500 13.10400 6.45300 1.000 10.16964 253 ILE A O 1
ATOM 3786 N N . LEU A 1 252 ? 16.02800 15.06600 6.98800 1.000 9.75643 254 LEU A N 1
ATOM 3787 C CA . LEU A 1 252 ? 14.79000 14.43500 7.37100 1.000 8.94055 254 LEU A CA 1
ATOM 3788 C C . LEU A 1 252 ? 14.11500 13.80800 6.16000 1.000 8.60366 254 LEU A C 1
ATOM 3789 O O . LEU A 1 252 ? 13.58500 12.71400 6.22100 1.000 9.50640 254 LEU A O 1
ATOM 3805 N N . GLY A 1 253 ? 14.08600 14.53000 5.04100 1.000 9.11688 255 GLY A N 1
ATOM 3806 C CA . GLY A 1 253 ? 13.50000 14.00900 3.82200 1.000 9.05635 255 GLY A CA 1
ATOM 3807 C C . GLY A 1 253 ? 14.27700 12.82000 3.23900 1.000 8.90896 255 GLY A C 1
ATOM 3808 O O . GLY A 1 253 ? 13.69100 11.89100 2.72100 1.000 9.35638 255 GLY A O 1
ATOM 3812 N N . ARG A 1 254 ? 15.59500 12.82000 3.36200 1.000 9.06424 256 ARG A N 1
ATOM 3813 C CA . ARG A 1 254 ? 16.43000 11.66400 2.96800 1.000 9.49061 256 ARG A CA 1
ATOM 3814 C C . ARG A 1 254 ? 15.94400 10.41600 3.70100 1.000 9.28269 256 ARG A C 1
ATOM 3815 O O . ARG A 1 254 ? 15.63200 9.40000 3.07700 1.000 9.52483 256 ARG A O 1
ATOM 3836 N N . ASN A 1 255 ? 15.87200 10.50300 5.03500 1.000 9.43271 257 ASN A N 1
ATOM 3837 C CA . ASN A 1 255 ? 15.46100 9.33100 5.79200 1.000 9.50903 257 ASN A CA 1
ATOM 3838 C C . ASN A 1 255 ? 13.98100 9.00400 5.55200 1.000 9.37744 257 ASN A C 1
ATOM 3839 O O . ASN A 1 255 ? 13.63000 7.84200 5.48800 1.000 9.99067 257 ASN A O 1
ATOM 3850 N N . GLY A 1 256 ? 13.12900 10.01700 5.37600 1.000 9.14320 258 GLY A N 1
ATOM 3851 C CA . GLY A 1 256 ? 11.71100 9.76900 5.17500 1.000 8.80632 258 GLY A CA 1
ATOM 3852 C C . GLY A 1 256 ? 11.42300 9.10300 3.83900 1.000 8.42206 258 GLY A C 1
ATOM 3853 O O . GLY A 1 256 ? 10.59700 8.19500 3.74400 1.000 8.69315 258 GLY A O 1
ATOM 3857 N N . VAL A 1 257 ? 12.10000 9.57900 2.78100 1.000 8.54576 259 VAL A N 1
ATOM 3858 C CA . VAL A 1 257 ? 11.94200 8.94600 1.47900 1.000 8.70104 259 VAL A CA 1
ATOM 3859 C C . VAL A 1 257 ? 12.44000 7.49900 1.58300 1.000 8.53260 259 VAL A C 1
ATOM 3860 O O . VAL A 1 257 ? 11.77500 6.58000 1.11600 1.000 8.63261 259 VAL A O 1
ATOM 3873 N N . ALA A 1 258 ? 13.61300 7.27300 2.19300 1.000 8.70894 260 ALA A N 1
ATOM 3874 C CA . ALA A 1 258 ? 14.10100 5.91700 2.34200 1.000 9.08004 260 ALA A CA 1
ATOM 3875 C C . ALA A 1 258 ? 13.14800 5.05500 3.12300 1.000 8.78526 260 ALA A C 1
ATOM 3876 O O . ALA A 1 258 ? 12.97700 3.86400 2.82900 1.000 8.93265 260 ALA A O 1
ATOM 3883 N N . TRP A 1 259 ? 12.56000 5.61700 4.19600 1.000 9.38007 261 TRP A N 1
ATOM 3884 C CA . TRP A 1 259 ? 11.61400 4.87900 5.02100 1.000 8.39838 261 TRP A CA 1
ATOM 3885 C C . TRP A 1 259 ? 10.41100 4.42800 4.21000 1.000 8.60630 261 TRP A C 1
ATOM 3886 O O . TRP A 1 259 ? 9.94600 3.28000 4.30300 1.000 9.06688 261 TRP A O 1
ATOM 3907 N N . MET A 1 260 ? 9.84200 5.34700 3.43900 1.000 8.48523 262 MET A N 1
ATOM 3908 C CA . MET A 1 260 ? 8.65800 5.01000 2.64200 1.000 8.53523 262 MET A CA 1
ATOM 3909 C C . MET A 1 260 ? 8.98800 4.04100 1.49000 1.000 8.64841 262 MET A C 1
ATOM 3910 O O . MET A 1 260 ? 8.23900 3.09500 1.22900 1.000 9.22742 262 MET A O 1
ATOM 3924 N N . LYS A 1 261 ? 10.14400 4.22900 0.85700 1.000 8.50628 263 LYS A N 1
ATOM 3925 C CA . LYS A 1 261 ? 10.59900 3.27200 -0.11900 1.000 8.64841 263 LYS A CA 1
ATOM 3926 C C . LYS A 1 261 ? 10.74200 1.86900 0.52100 1.000 8.87738 263 LYS A C 1
ATOM 3927 O O . LYS A 1 261 ? 10.25200 0.86100 0.00400 1.000 9.64063 263 LYS A O 1
ATOM 3946 N N . ARG A 1 262 ? 11.39900 1.80400 1.66900 1.000 9.04056 264 ARG A N 1
ATOM 3947 C CA . ARG A 1 262 ? 11.69900 0.51000 2.30300 1.000 9.56957 264 ARG A CA 1
ATOM 3948 C C . ARG A 1 262 ? 10.39600 -0.15200 2.76600 1.000 8.95107 264 ARG A C 1
ATOM 3949 O O . ARG A 1 262 ? 10.25800 -1.35100 2.59300 1.000 10.25649 264 ARG A O 1
ATOM 3970 N N . PHE A 1 263 ? 9.47600 0.58800 3.38000 1.000 8.99845 265 PHE A N 1
ATOM 3971 C CA . PHE A 1 263 ? 8.35700 -0.03000 4.06200 1.000 8.63788 265 PHE A CA 1
ATOM 3972 C C . PHE A 1 263 ? 7.00800 0.03900 3.38600 1.000 8.74052 265 PHE A C 1
ATOM 3973 O O . PHE A 1 263 ? 6.16300 -0.79700 3.65600 1.000 10.28018 265 PHE A O 1
ATOM 3990 N N . ILE A 1 264 ? 6.79600 1.03500 2.50100 1.000 8.38785 266 ILE A N 1
ATOM 3991 C CA . ILE A 1 264 ? 5.63300 1.04300 1.64600 1.000 8.66156 266 ILE A CA 1
ATOM 3992 C C . ILE A 1 264 ? 5.87700 0.25700 0.35100 1.000 8.59840 266 ILE A C 1
ATOM 3993 O O . ILE A 1 264 ? 5.05100 -0.58400 -0.02300 1.000 9.19058 266 ILE A O 1
ATOM 4009 N N . ASP A 1 265 ? 7.00700 0.51500 -0.31200 1.000 9.19321 267 ASP A N 1
ATOM 4010 C CA . ASP A 1 265 ? 7.33600 -0.24700 -1.49800 1.000 9.55115 267 ASP A CA 1
ATOM 4011 C C . ASP A 1 265 ? 8.01100 -1.57500 -1.20900 1.000 9.97225 267 ASP A C 1
ATOM 4012 O O . ASP A 1 265 ? 8.19000 -2.38500 -2.12700 1.000 10.24860 267 ASP A O 1
ATOM 4021 N N . LYS A 1 266 ? 8.37600 -1.82800 0.05900 1.000 9.29322 268 LYS A N 1
ATOM 4022 C CA . LYS A 1 266 ? 9.07800 -3.07300 0.42000 1.000 9.72485 268 LYS A CA 1
ATOM 4023 C C . LYS A 1 266 ? 10.42900 -3.16000 -0.28600 1.000 10.21175 268 LYS A C 1
ATOM 4024 O O . LYS A 1 266 ? 10.98400 -4.24100 -0.46600 1.000 12.03302 268 LYS A O 1
ATOM 4043 N N . ASP A 1 267 ? 11.00300 -1.98700 -0.60700 1.000 9.64326 269 ASP A N 1
ATOM 4044 C CA . ASP A 1 267 ? 12.18400 -1.92900 -1.47800 1.000 10.62233 269 ASP A CA 1
ATOM 4045 C C . ASP A 1 267 ? 13.45800 -2.04600 -0.64500 1.000 11.66192 269 ASP A C 1
ATOM 4046 O O . ASP A 1 267 ? 13.88600 -1.08700 0.02200 1.000 11.70140 269 ASP A O 1
ATOM 4055 N N A GLU A 1 268 ? 14.02300 -3.25500 -0.66700 0.490 12.31990 270 GLU A N 1
ATOM 4056 N N B GLU A 1 268 ? 14.04300 -3.24700 -0.62200 0.510 11.96196 270 GLU A N 1
ATOM 4057 C CA A GLU A 1 268 ? 15.16900 -3.66100 0.08600 0.490 13.40161 270 GLU A CA 1
ATOM 4058 C CA B GLU A 1 268 ? 15.17000 -3.44900 0.26900 0.510 12.88576 270 GLU A CA 1
ATOM 4059 C C A GLU A 1 268 ? 16.45200 -2.88900 -0.24000 0.490 12.99893 270 GLU A C 1
ATOM 4060 C C B GLU A 1 268 ? 16.47000 -2.87000 -0.22200 0.510 12.81469 270 GLU A C 1
ATOM 4061 O O A GLU A 1 268 ? 17.41900 -2.87500 0.51800 0.490 13.94641 270 GLU A O 1
ATOM 4062 O O B GLU A 1 268 ? 17.46200 -2.87200 0.50600 0.510 14.29382 270 GLU A O 1
ATOM 4085 N N . ARG A 1 269 ? 16.46000 -2.25500 -1.40900 1.000 12.22778 271 ARG A N 1
ATOM 4086 C CA . ARG A 1 269 ? 17.61700 -1.46700 -1.86000 1.000 11.99354 271 ARG A CA 1
ATOM 4087 C C . ARG A 1 269 ? 17.81100 -0.23500 -0.97600 1.000 11.98565 271 ARG A C 1
ATOM 4088 O O . ARG A 1 269 ? 18.86300 0.41400 -1.07900 1.000 14.25697 271 ARG A O 1
ATOM 4110 N N . TYR A 1 270 ? 16.79500 0.11800 -0.18100 1.000 11.62771 272 TYR A N 1
ATOM 4111 C CA . TYR A 1 270 ? 16.84100 1.37500 0.59600 1.000 11.13291 272 TYR A CA 1
ATOM 4112 C C . TYR A 1 270 ? 17.27600 1.13000 2.05600 1.000 11.25135 272 TYR A C 1
ATOM 4113 O O . TYR A 1 270 ? 17.56000 2.11100 2.74800 1.000 12.19094 272 TYR A O 1
ATOM 4131 N N . THR A 1 271 ? 17.40800 -0.12400 2.48100 1.000 12.28568 273 THR A N 1
ATOM 4132 C CA . THR A 1 271 ? 17.86300 -0.38900 3.83500 1.000 12.54887 273 THR A CA 1
ATOM 4133 C C . THR A 1 271 ? 19.25000 0.24200 4.06500 1.000 11.62508 273 THR A C 1
ATOM 4134 O O . THR A 1 271 ? 19.54700 0.75100 5.14100 1.000 12.75416 273 THR A O 1
ATOM 4145 N N . GLN A 1 272 ? 20.10200 0.23900 3.03300 1.000 13.30423 274 GLN A N 1
ATOM 4146 C CA . GLN A 1 272 ? 21.45000 0.76900 3.11400 1.000 13.52004 274 GLN A CA 1
ATOM 4147 C C . GLN A 1 272 ? 21.50100 2.24200 3.53700 1.000 13.72533 274 GLN A C 1
ATOM 4148 O O . GLN A 1 272 ? 22.49300 2.68300 4.10100 1.000 17.73634 274 GLN A O 1
ATOM 4162 N N . PHE A 1 273 ? 20.42100 2.99900 3.26300 1.000 12.40149 275 PHE A N 1
ATOM 4163 C CA . PHE A 1 273 ? 20.36800 4.42700 3.59400 1.000 13.25159 275 PHE A CA 1
ATOM 4164 C C . PHE A 1 273 ? 19.93000 4.65800 5.03700 1.000 11.95933 275 PHE A C 1
ATOM 4165 O O . PHE A 1 273 ? 20.06600 5.76800 5.54800 1.000 15.23077 275 PHE A O 1
ATOM 4182 N N . LEU A 1 274 ? 19.38300 3.62800 5.66900 1.000 11.76720 276 LEU A N 1
ATOM 4183 C CA . LEU A 1 274 ? 18.80800 3.72000 6.99900 1.000 12.15409 276 LEU A CA 1
ATOM 4184 C C . LEU A 1 274 ? 19.64100 3.08500 8.10500 1.000 12.92523 276 LEU A C 1
ATOM 4185 O O . LEU A 1 274 ? 19.44600 3.38800 9.26400 1.000 13.19632 276 LEU A O 1
ATOM 4201 N N . CYS A 1 275 ? 20.54600 2.17900 7.73600 1.000 12.69626 277 CYS A N 1
ATOM 4202 C CA . CYS A 1 275 ? 21.22900 1.30200 8.67200 1.000 14.08327 277 CYS A CA 1
ATOM 4203 C C . CYS A 1 275 ? 22.72500 1.43200 8.57100 1.000 17.53894 277 CYS A C 1
ATOM 4204 O O . CYS A 1 275 ? 23.24900 1.64400 7.47000 1.000 17.66791 277 CYS A O 1
ATOM 4211 N N . GLY A 1 276 ? 23.39200 1.36800 9.73600 1.000 19.04439 278 GLY A N 1
ATOM 4212 C CA . GLY A 1 276 ? 24.83000 1.45800 9.84000 1.000 18.77067 278 GLY A CA 1
ATOM 4213 C C . GLY A 1 276 ? 25.42500 2.82400 9.51800 1.000 19.69710 278 GLY A C 1
ATOM 4214 O O . GLY A 1 276 ? 26.61700 2.93200 9.20500 1.000 25.32935 278 GLY A O 1
ATOM 4218 N N . GLN A 1 277 ? 24.61600 3.87800 9.62000 1.000 19.43917 279 GLN A N 1
ATOM 4219 C CA . GLN A 1 277 ? 25.02900 5.21200 9.21700 1.000 20.84460 279 GLN A CA 1
ATOM 4220 C C . GLN A 1 277 ? 25.61500 6.10900 10.32100 1.000 22.02106 279 GLN A C 1
ATOM 4221 O O . GLN A 1 277 ? 26.15000 7.14800 10.02600 1.000 23.35280 279 GLN A O 1
ATOM 4235 N N . ASN A 1 278 ? 25.45700 5.72100 11.59200 1.000 22.49743 280 ASN A N 1
ATOM 4236 C CA . ASN A 1 278 ? 25.91500 6.55400 12.72700 1.000 22.21319 280 ASN A CA 1
ATOM 4237 C C . ASN A 1 278 ? 25.52000 8.04000 12.55000 1.000 19.37074 280 ASN A C 1
ATOM 4238 O O . ASN A 1 278 ? 26.35300 8.95800 12.60200 1.000 22.26583 280 ASN A O 1
ATOM 4249 N N . PHE A 1 279 ? 24.23000 8.25700 12.30600 1.000 18.69171 281 PHE A N 1
ATOM 4250 C CA . PHE A 1 279 ? 23.72400 9.56200 11.92300 1.000 18.66276 281 PHE A CA 1
ATOM 4251 C C 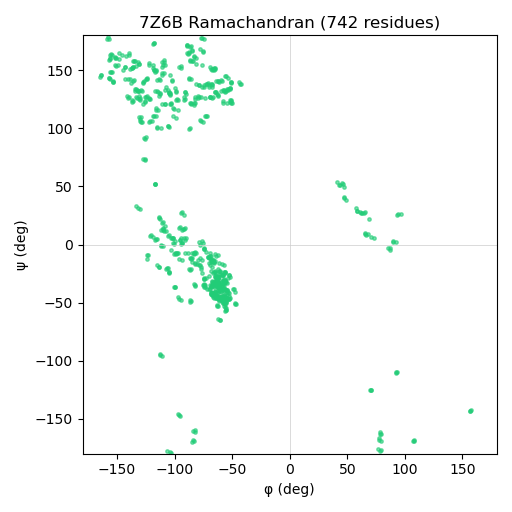. PHE A 1 279 ? 24.03400 10.63200 12.95900 1.000 18.05743 281 PHE A C 1
ATOM 4252 O O . PHE A 1 279 ? 24.24100 11.79100 12.59200 1.000 18.62855 281 PHE A O 1
ATOM 4269 N N . ASP A 1 280 ? 24.06300 10.26000 14.24200 1.000 19.53129 282 ASP A N 1
ATOM 4270 C CA . ASP A 1 280 ? 24.31500 11.23100 15.29100 1.000 19.84712 282 ASP A CA 1
ATOM 4271 C C . ASP A 1 280 ? 25.77400 11.66500 15.41800 1.000 20.34718 282 ASP A C 1
ATOM 4272 O O . ASP A 1 280 ? 26.07800 12.51100 16.24500 1.000 21.29466 282 ASP A O 1
ATOM 4281 N N . SER A 1 281 ? 26.66300 11.17700 14.54100 1.000 22.76852 283 SER A N 1
ATOM 4282 C CA . SER A 1 281 ? 28.00500 11.76400 14.46400 1.000 22.36584 283 SER A CA 1
ATOM 4283 C C . SER A 1 281 ? 27.95000 13.23100 13.99800 1.000 24.03446 283 SER A C 1
ATOM 4284 O O . SER A 1 281 ? 28.82900 14.03200 14.35300 1.000 26.65583 283 SER A O 1
ATOM 4292 N N . SER A 1 282 ? 26.91000 13.58700 13.22700 1.000 21.76050 284 SER A N 1
ATOM 4293 C CA . SER A 1 282 ? 26.69800 14.97300 12.78700 1.000 19.51287 284 SER A CA 1
ATOM 4294 C C . SER A 1 282 ? 26.22900 15.84600 13.93100 1.000 20.81302 284 SER A C 1
ATOM 4295 O O . SER A 1 282 ? 25.36300 15.48500 14.69700 1.000 19.92081 284 SER A O 1
ATOM 4303 N N . LEU A 1 283 ? 26.77400 17.05100 14.00400 1.000 22.08423 285 LEU A N 1
ATOM 4304 C CA A LEU A 1 283 ? 26.33600 18.05200 14.97400 0.540 20.24190 285 LEU A CA 1
ATOM 4305 C CA B LEU A 1 283 ? 26.33100 18.05500 14.97500 0.460 20.08925 285 LEU A CA 1
ATOM 4306 C C . LEU A 1 283 ? 24.82800 18.38500 14.85700 1.000 18.57854 285 LEU A C 1
ATOM 4307 O O . LEU A 1 283 ? 24.22900 18.83300 15.78200 1.000 19.23389 285 LEU A O 1
ATOM 4338 N N . ARG A 1 284 ? 24.22800 18.12800 13.70100 1.000 16.52303 286 ARG A N 1
ATOM 4339 C CA . ARG A 1 284 ? 22.79500 18.42400 13.41800 1.000 15.00706 286 ARG A CA 1
ATOM 4340 C C . ARG A 1 284 ? 21.85900 17.40400 14.06400 1.000 12.82522 286 ARG A C 1
ATOM 4341 O O . ARG A 1 284 ? 20.66000 17.71300 14.20200 1.000 13.25948 286 ARG A O 1
ATOM 4362 N N . VAL A 1 285 ? 22.38400 16.23200 14.42200 1.000 11.93564 287 VAL A N 1
ATOM 4363 C CA . VAL A 1 285 ? 21.56600 15.12000 14.84600 1.000 11.98038 287 VAL A CA 1
ATOM 4364 C C . VAL A 1 285 ? 22.01700 14.74800 16.25000 1.000 11.66192 287 VAL A C 1
ATOM 4365 O O . VAL A 1 285 ? 23.09900 14.19000 16.44900 1.000 12.82785 287 VAL A O 1
ATOM 4378 N N . SER A 1 286 ? 21.20200 15.08500 17.24300 1.000 11.42769 288 SER A N 1
ATOM 4379 C CA . SER A 1 286 ? 21.61000 14.85400 18.61900 1.000 11.71193 288 SER A CA 1
ATOM 4380 C C . SER A 1 286 ? 21.54900 13.38500 19.04600 1.000 12.27516 288 SER A C 1
ATOM 4381 O O . SER A 1 286 ? 22.30800 12.95600 19.91800 1.000 15.33342 288 SER A O 1
ATOM 4389 N N . GLU A 1 287 ? 20.63300 12.62000 18.44900 1.000 13.18053 289 GLU A N 1
ATOM 4390 C CA . GLU A 1 287 ? 20.51700 11.20700 18.76800 1.000 12.13040 289 GLU A CA 1
ATOM 4391 C C . GLU A 1 287 ? 19.86100 10.51700 17.59100 1.000 10.86709 289 GLU A C 1
ATOM 4392 O O . GLU A 1 287 ? 18.96300 11.06600 16.98600 1.000 11.32241 289 GLU A O 1
ATOM 4404 N N . TYR A 1 288 ? 20.31500 9.29900 17.30700 1.000 11.48559 290 TYR A N 1
ATOM 4405 C CA . TYR A 1 288 ? 19.64500 8.41800 16.33600 1.000 11.73562 290 TYR A CA 1
ATOM 4406 C C . TYR A 1 288 ? 19.58800 7.02300 16.93800 1.000 11.67772 290 TYR A C 1
ATOM 4407 O O . TYR A 1 288 ? 20.63000 6.45700 17.25800 1.000 16.29143 290 TYR A O 1
ATOM 4425 N N . ARG A 1 289 ? 18.38300 6.48400 17.04400 1.000 10.50126 291 ARG A N 1
ATOM 4426 C CA . ARG A 1 289 ? 18.19400 5.08300 17.49400 1.000 11.36715 291 ARG A CA 1
ATOM 4427 C C . ARG A 1 289 ? 17.57100 4.29400 16.34400 1.000 10.65654 291 ARG A C 1
ATOM 4428 O O . ARG A 1 289 ? 16.74300 4.82900 15.63000 1.000 10.68286 291 ARG A O 1
ATOM 4449 N N . ASP A 1 290 ? 17.87900 3.01700 16.29200 1.000 11.00132 292 ASP A N 1
ATOM 4450 C CA . ASP A 1 290 ? 17.21000 2.08700 15.40300 1.000 10.84341 292 ASP A CA 1
ATOM 4451 C C . ASP A 1 290 ? 17.31700 0.67500 15.91600 1.000 10.87499 292 ASP A C 1
ATOM 4452 O O . ASP A 1 290 ? 18.15200 0.34800 16.73500 1.000 12.75416 292 ASP A O 1
ATOM 4461 N N . ASN A 1 291 ? 16.45200 -0.16900 15.36700 1.000 11.10396 293 ASN A N 1
ATOM 4462 C CA . ASN A 1 291 ? 16.54900 -1.62700 15.51800 1.000 10.56179 293 ASN A CA 1
ATOM 4463 C C . ASN A 1 291 ? 16.77300 -2.31000 14.18000 1.000 11.08817 293 ASN A C 1
ATOM 4464 O O . ASN A 1 291 ? 16.05500 -3.24100 13.81100 1.000 11.83563 293 ASN A O 1
ATOM 4475 N N . CYS A 1 292 ? 17.78900 -1.83000 13.44600 1.000 11.52243 294 CYS A N 1
ATOM 4476 C CA . CYS A 1 292 ? 18.09800 -2.29100 12.10100 1.000 11.98828 294 CYS A CA 1
ATOM 4477 C C . CYS A 1 292 ? 18.24200 -3.79700 11.93700 1.000 14.82809 294 CYS A C 1
ATOM 4478 O O . CYS A 1 292 ? 17.96800 -4.32900 10.87600 1.000 15.94928 294 CYS A O 1
ATOM 4485 N N . SER A 1 293 ? 18.63600 -4.51600 12.98800 1.000 15.60187 295 SER A N 1
ATOM 4486 C CA . SER A 1 293 ? 18.77700 -5.93900 12.84800 1.000 15.57029 295 SER A CA 1
ATOM 4487 C C . SER A 1 293 ? 17.41600 -6.62100 12.58500 1.000 15.48870 295 SER A C 1
ATOM 4488 O O . SER A 1 293 ? 17.38500 -7.76300 12.12700 1.000 20.96041 295 SER A O 1
ATOM 4496 N N . TYR A 1 294 ? 16.30500 -5.91300 12.83200 1.000 14.85178 296 TYR A N 1
ATOM 4497 C CA . TYR A 1 294 ? 14.92400 -6.40500 12.62800 1.000 17.13890 296 TYR A CA 1
ATOM 4498 C C . TYR A 1 294 ? 14.32900 -5.84500 11.33200 1.000 20.44719 296 TYR A C 1
ATOM 4499 O O . TYR A 1 294 ? 13.13200 -6.13500 11.10200 1.000 24.77929 296 TYR A O 1
ATOM 4517 N N . TYR A 1 295 ? 15.07500 -5.12900 10.50400 1.000 18.66013 297 TYR A N 1
ATOM 4518 C CA . TYR A 1 295 ? 14.53300 -4.60800 9.21600 1.000 21.96579 297 TYR A CA 1
ATOM 4519 C C . TYR A 1 295 ? 14.46400 -5.82000 8.24900 1.000 31.16953 297 TYR A C 1
ATOM 4520 O O . TYR A 1 295 ? 15.49000 -6.48500 8.11600 1.000 33.84880 297 TYR A O 1
ATOM 4538 N N . SER B 1 19 ? -15.77800 38.14400 7.68900 1.000 73.03244 21 SER B N 1
ATOM 4539 C CA . SER B 1 19 ? -15.23600 36.95800 8.42900 1.000 72.12970 21 SER B CA 1
ATOM 4540 C C . SER B 1 19 ? -14.89200 35.79800 7.48900 1.000 62.86017 21 SER B C 1
ATOM 4541 O O . SER B 1 19 ? -15.55000 34.74800 7.52000 1.000 68.90826 21 SER B O 1
ATOM 4548 N N . HIS B 1 20 ? -13.86600 35.99900 6.65600 1.000 51.76410 22 HIS B N 1
ATOM 4549 C CA . HIS B 1 20 ? -13.36300 34.94500 5.78100 1.000 42.55773 22 HIS B CA 1
ATOM 4550 C C . HIS B 1 20 ? -12.07200 34.36900 6.36700 1.000 39.02310 22 HIS B C 1
ATOM 4551 O O . HIS B 1 20 ? -11.26200 35.09500 6.94000 1.000 45.13699 22 HIS B O 1
ATOM 4565 N N . MET B 1 21 ? -11.91800 33.04700 6.25500 1.000 37.40975 23 MET B N 1
ATOM 4566 C CA . MET B 1 21 ? -10.77000 32.32700 6.79300 1.000 34.32517 23 MET B CA 1
ATOM 4567 C C . MET B 1 21 ? -9.51000 32.80000 6.05300 1.000 29.67724 23 MET B C 1
ATOM 4568 O O . MET B 1 21 ? -9.51100 32.91300 4.81000 1.000 32.01173 23 MET B O 1
ATOM 4582 N N . MET B 1 22 ? -8.46000 33.13500 6.81400 1.000 25.00037 24 MET B N 1
ATOM 4583 C CA . MET B 1 22 ? -7.14700 33.44600 6.26900 1.000 21.88683 24 MET B CA 1
ATOM 4584 C C . MET B 1 22 ? -6.11500 32.55300 6.90400 1.000 17.85477 24 MET B C 1
ATOM 4585 O O . MET B 1 22 ? -6.00900 32.42800 8.11500 1.000 22.90011 24 MET B O 1
ATOM 4599 N N . VAL B 1 23 ? -5.33700 31.91100 6.04000 1.000 13.74902 25 VAL B N 1
ATOM 4600 C CA . VAL B 1 23 ? -4.28900 30.99000 6.44400 1.000 13.22001 25 VAL B CA 1
ATOM 4601 C C . VAL B 1 23 ? -3.10100 31.84300 6.86900 1.000 11.35399 25 VAL B C 1
ATOM 4602 O O . VAL B 1 23 ? -2.63100 32.67300 6.09400 1.000 12.69889 25 VAL B O 1
ATOM 4615 N N . PRO B 1 24 ? -2.53700 31.65500 8.08400 1.000 11.73825 26 PRO B N 1
ATOM 4616 C CA . PRO B 1 24 ? -1.36100 32.41700 8.45400 1.000 11.67508 26 PRO B CA 1
ATOM 4617 C C . PRO B 1 24 ? -0.14700 32.07400 7.57100 1.000 11.00132 26 PRO B C 1
ATOM 4618 O O . PRO B 1 24 ? 0.04300 30.92200 7.16200 1.000 11.24872 26 PRO B O 1
ATOM 4629 N N . CYS B 1 25 ? 0.73600 33.04800 7.41200 1.000 11.11186 27 CYS B N 1
ATOM 4630 C CA . CYS B 1 25 ? 2.06900 32.79100 6.91000 1.000 10.91183 27 CYS B CA 1
ATOM 4631 C C . CYS B 1 25 ? 2.82000 31.98000 7.94200 1.000 10.55390 27 CYS B C 1
ATOM 4632 O O . CYS B 1 25 ? 2.90600 32.38400 9.10100 1.000 13.58847 27 CYS B O 1
ATOM 4639 N N . SER B 1 26 ? 3.37400 30.84100 7.54500 1.000 9.57220 28 SER B N 1
ATOM 4640 C CA . SER B 1 26 ? 4.10200 29.94800 8.40700 1.000 9.90382 28 SER B CA 1
ATOM 4641 C C . SER B 1 26 ? 5.61500 30.04300 8.22200 1.000 10.25386 28 SER B C 1
ATOM 4642 O O . SER B 1 26 ? 6.37100 29.28300 8.80200 1.000 12.24094 28 SER B O 1
ATOM 4650 N N . ASP B 1 27 ? 6.05700 31.00200 7.40200 1.000 11.11975 29 ASP B N 1
ATOM 4651 C CA . ASP B 1 27 ? 7.49400 31.23000 7.10000 1.000 12.31990 29 ASP B CA 1
ATOM 4652 C C . ASP B 1 27 ? 7.76000 32.73300 7.27300 1.000 11.86458 29 ASP B C 1
ATOM 4653 O O . ASP B 1 27 ? 8.58900 33.27100 6.56800 1.000 13.49636 29 ASP B O 1
ATOM 4662 N N . CYS B 1 28 ? 7.03300 33.39300 8.18700 1.000 11.82510 30 CYS B N 1
ATOM 4663 C CA . CYS B 1 28 ? 7.16600 34.83000 8.38500 1.000 10.80393 30 CYS B CA 1
ATOM 4664 C C . CYS B 1 28 ? 7.64500 35.23800 9.76300 1.000 10.94342 30 CYS B C 1
ATOM 4665 O O . CYS B 1 28 ? 7.38600 34.56200 10.74600 1.000 13.96483 30 CYS B O 1
ATOM 4672 N N A SER B 1 29 ? 8.33100 36.37500 9.81400 0.710 11.15134 31 SER B N 1
ATOM 4673 N N B SER B 1 29 ? 8.30000 36.39800 9.80900 0.290 11.20924 31 SER B N 1
ATOM 4674 C CA A SER B 1 29 ? 8.65600 37.06200 11.03800 0.710 10.90920 31 SER B CA 1
ATOM 4675 C CA B SER B 1 29 ? 8.71600 37.05000 11.03100 0.290 11.39610 31 SER B CA 1
ATOM 4676 C C A SER B 1 29 ? 8.68300 38.55500 10.75500 0.710 11.36452 31 SER B C 1
ATOM 4677 C C B SER B 1 29 ? 8.69100 38.55400 10.75900 0.290 11.50138 31 SER B C 1
ATOM 4678 O O A SER B 1 29 ? 8.58900 38.98900 9.61000 0.710 11.07238 31 SER B O 1
ATOM 4679 O O B SER B 1 29 ? 8.57900 38.98300 9.60900 0.290 11.42769 31 SER B O 1
ATOM 4694 N N . ASN B 1 30 ? 8.81100 39.35800 11.82300 1.000 11.09344 32 ASN B N 1
ATOM 4695 C CA . ASN B 1 30 ? 8.96200 40.80800 11.66800 1.000 11.25398 32 ASN B CA 1
ATOM 4696 C C . ASN B 1 30 ? 7.88200 41.36900 10.75400 1.000 11.25661 32 ASN B C 1
ATOM 4697 O O . ASN B 1 30 ? 8.11500 42.24400 9.90900 1.000 11.58034 32 ASN B O 1
ATOM 4709 N N . GLY B 1 31 ? 6.65800 40.90700 10.97300 1.000 11.30662 33 GLY B N 1
ATOM 4710 C CA . GLY B 1 31 ? 5.50300 41.23500 10.16000 1.000 10.87762 33 GLY B CA 1
ATOM 4711 C C . GLY B 1 31 ? 5.30800 40.20800 9.07700 1.000 10.44336 33 GLY B C 1
ATOM 4712 O O . GLY B 1 31 ? 4.99600 39.04600 9.33500 1.000 12.07513 33 GLY B O 1
ATOM 4716 N N . PHE B 1 32 ? 5.57000 40.61200 7.83400 1.000 10.21438 34 PHE B N 1
ATOM 4717 C CA . PHE B 1 32 ? 5.35300 39.78500 6.66000 1.000 9.98278 34 PHE B CA 1
ATOM 4718 C C . PHE B 1 32 ? 6.66700 39.40900 5.96900 1.000 10.03805 34 PHE B C 1
ATOM 4719 O O . PHE B 1 32 ? 6.67800 39.12300 4.75300 1.000 9.72485 34 PHE B O 1
ATOM 4736 N N . GLU B 1 33 ? 7.79000 39.42400 6.67200 1.000 9.71169 35 GLU B N 1
ATOM 4737 C CA . GLU B 1 33 ? 9.09300 39.10300 6.09600 1.000 10.00909 35 GLU B CA 1
ATOM 4738 C C . GLU B 1 33 ? 9.15500 37.58100 5.98200 1.000 10.10384 35 GLU B C 1
ATOM 4739 O O . GLU B 1 33 ? 9.20800 36.84700 6.97900 1.000 10.50652 35 GLU B O 1
ATOM 4751 N N . ARG B 1 34 ? 9.04400 37.10100 4.73900 1.000 9.36954 36 ARG B N 1
ATOM 4752 C CA . ARG B 1 34 ? 8.81200 35.67700 4.43000 1.000 9.50114 36 ARG B CA 1
ATOM 4753 C C . ARG B 1 34 ? 10.10300 35.04300 3.93500 1.000 9.82486 36 ARG B C 1
ATOM 4754 O O . ARG B 1 34 ? 10.72800 35.59300 2.99700 1.000 11.28293 36 ARG B O 1
ATOM 4775 N N . GLY B 1 35 ? 10.48900 33.90400 4.51000 1.000 10.64338 37 GLY B N 1
ATOM 4776 C CA . GLY B 1 35 ? 11.66500 33.18500 4.04900 1.000 11.90932 37 GLY B CA 1
ATOM 4777 C C . GLY B 1 35 ? 12.97900 33.78200 4.48100 1.000 11.74615 37 GLY B C 1
ATOM 4778 O O . GLY B 1 35 ? 13.01400 34.78000 5.18200 1.000 14.22013 37 GLY B O 1
ATOM 4782 N N . GLN B 1 36 ? 14.06500 33.18000 4.00100 1.000 12.71468 38 GLN B N 1
ATOM 4783 C CA . GLN B 1 36 ? 15.41300 33.54600 4.30600 1.000 14.54122 38 GLN B CA 1
ATOM 4784 C C . GLN B 1 36 ? 15.89300 34.65200 3.35600 1.000 13.28844 38 GLN B C 1
ATOM 4785 O O . GLN B 1 36 ? 15.34500 34.81800 2.25700 1.000 12.97261 38 GLN B O 1
ATOM 4799 N N . VAL B 1 37 ? 16.91500 35.40900 3.77400 1.000 13.05420 39 VAL B N 1
ATOM 4800 C CA . VAL B 1 37 ? 17.47600 36.45200 2.92100 1.000 14.07800 39 VAL B CA 1
ATOM 4801 C C . VAL B 1 37 ? 18.26900 35.73400 1.83100 1.000 12.98577 39 VAL B C 1
ATOM 4802 O O . VAL B 1 37 ? 19.11500 34.86900 2.10500 1.000 15.23867 39 VAL B O 1
ATOM 4815 N N . PRO B 1 38 ? 17.99300 36.02500 0.54300 1.000 12.69889 40 PRO B N 1
ATOM 4816 C CA . PRO B 1 38 ? 18.67600 35.35700 -0.54900 1.000 14.18328 40 PRO B CA 1
ATOM 4817 C C . PRO B 1 38 ? 20.00800 36.01600 -0.90700 1.000 14.29119 40 PRO B C 1
ATOM 4818 O O . PRO B 1 38 ? 20.31600 37.11200 -0.47500 1.000 16.70463 40 PRO B O 1
ATOM 4829 N N . ARG B 1 39 ? 20.77400 35.29800 -1.70500 1.000 15.97823 41 ARG B N 1
ATOM 4830 C CA . ARG B 1 39 ? 21.94300 35.83900 -2.42200 1.000 18.14691 41 ARG B CA 1
ATOM 4831 C C . ARG B 1 39 ? 21.45600 36.49300 -3.72200 1.000 15.17287 41 ARG B C 1
ATOM 4832 O O . ARG B 1 39 ? 20.42200 36.11400 -4.24000 1.000 14.85178 41 ARG B O 1
ATOM 4853 N N . VAL B 1 40 ? 22.24500 37.40600 -4.26100 1.000 15.87559 42 VAL B N 1
ATOM 4854 C CA . VAL B 1 40 ? 21.96600 37.98800 -5.56400 1.000 17.71791 42 VAL B CA 1
ATOM 4855 C C . VAL B 1 40 ? 21.74900 36.93700 -6.64400 1.000 16.06508 42 VAL B C 1
ATOM 4856 O O . VAL B 1 40 ? 20.85800 37.06100 -7.46400 1.000 15.62029 42 VAL B O 1
ATOM 4869 N N . ASP B 1 41 ? 22.56600 35.87900 -6.64000 1.000 15.89927 43 ASP B N 1
ATOM 4870 C CA . ASP B 1 41 ? 22.43200 34.87400 -7.69500 1.000 17.25470 43 ASP B CA 1
ATOM 4871 C C . ASP B 1 41 ? 21.07200 34.16100 -7.64500 1.000 16.93361 43 ASP B C 1
ATOM 4872 O O . ASP B 1 41 ? 20.53300 33.79300 -8.67900 1.000 17.08100 43 ASP B O 1
ATOM 4881 N N . GLN B 1 42 ? 20.50600 34.02000 -6.43300 1.000 15.15708 44 GLN B N 1
ATOM 4882 C CA . GLN B 1 42 ? 19.17500 33.46300 -6.28300 1.000 14.65965 44 GLN B CA 1
ATOM 4883 C C . GLN B 1 42 ? 18.12500 34.42700 -6.84400 1.000 12.45412 44 GLN B C 1
ATOM 4884 O O . GLN B 1 42 ? 17.21300 34.01000 -7.55100 1.000 14.24381 44 GLN B O 1
ATOM 4898 N N . LEU B 1 43 ? 18.28700 35.72000 -6.56300 1.000 12.41991 45 LEU B N 1
ATOM 4899 C CA . LEU B 1 43 ? 17.37600 36.71900 -7.08800 1.000 12.19883 45 LEU B CA 1
ATOM 4900 C C . LEU B 1 43 ? 17.38400 36.79300 -8.62300 1.000 11.53033 45 LEU B C 1
ATOM 4901 O O . LEU B 1 43 ? 16.36500 37.10900 -9.22500 1.000 12.43570 45 LEU B O 1
ATOM 4917 N N . GLU B 1 44 ? 18.55100 36.53800 -9.21700 1.000 11.31978 46 GLU B N 1
ATOM 4918 C CA . GLU B 1 44 ? 18.74800 36.57200 -10.66300 1.000 12.06987 46 GLU B CA 1
ATOM 4919 C C . GLU B 1 44 ? 18.31600 35.29900 -11.36300 1.000 12.95418 46 GLU B C 1
ATOM 4920 O O . GLU B 1 44 ? 18.17300 35.30400 -12.56900 1.000 14.23329 46 GLU B O 1
ATOM 4932 N N . SER B 1 45 ? 18.12400 34.20800 -10.60200 1.000 13.31739 47 SER B N 1
ATOM 4933 C CA A SER B 1 45 ? 17.68600 32.92600 -11.13300 0.640 12.99103 47 SER B CA 1
ATOM 4934 C CA B SER B 1 45 ? 17.73200 32.95800 -11.22200 0.360 13.13842 47 SER B CA 1
ATOM 4935 C C . SER B 1 45 ? 16.23500 33.00200 -11.60700 1.000 13.38582 47 SER B C 1
ATOM 4936 O O . SER B 1 45 ? 15.46700 33.83400 -11.15600 1.000 14.60438 47 SER B O 1
ATOM 4951 N N . SER B 1 46 ? 15.82100 32.10400 -12.48300 1.000 14.15959 48 SER B N 1
ATOM 4952 C CA . SER B 1 46 ? 14.45300 32.18500 -12.96000 1.000 15.49133 48 SER B CA 1
ATOM 4953 C C . SER B 1 46 ? 13.39400 31.83100 -11.93200 1.000 13.67269 48 SER B C 1
ATOM 4954 O O . SER B 1 46 ? 12.23900 32.16200 -12.12000 1.000 14.57806 48 SER B O 1
ATOM 4962 N N . ARG B 1 47 ? 13.79000 31.19000 -10.82900 1.000 13.46740 49 ARG B N 1
ATOM 4963 C CA . ARG B 1 47 ? 12.83500 30.79500 -9.77700 1.000 13.64900 49 ARG B CA 1
ATOM 4964 C C . ARG B 1 47 ? 13.43100 31.04400 -8.39600 1.000 13.17263 49 ARG B C 1
ATOM 4965 O O . ARG B 1 47 ? 14.62200 30.77100 -8.18300 1.000 13.55426 49 ARG B O 1
ATOM 4986 N N . GLY B 1 48 ? 12.57400 31.48100 -7.49700 1.000 12.23568 50 GLY B N 1
ATOM 4987 C CA . GLY B 1 48 ? 12.84700 31.61800 -6.07600 1.000 11.96722 50 GLY B CA 1
ATOM 4988 C C . GLY B 1 48 ? 12.63800 30.28500 -5.37000 1.000 10.79340 50 GLY B C 1
ATOM 4989 O O . GLY B 1 48 ? 12.67600 29.20000 -5.97000 1.000 11.66456 50 GLY B O 1
ATOM 4993 N N . PRO B 1 49 ? 12.45800 30.34000 -4.03600 1.000 10.72497 51 PRO B N 1
ATOM 4994 C CA . PRO B 1 49 ? 12.47100 29.12700 -3.23900 1.000 11.08817 51 PRO B CA 1
ATOM 4995 C C . PRO B 1 49 ? 11.21600 28.25800 -3.26700 1.000 10.84604 51 PRO B C 1
ATOM 4996 O O . PRO B 1 49 ? 11.28300 27.13900 -2.75300 1.000 13.95957 51 PRO B O 1
ATOM 5007 N N . TYR B 1 50 ? 10.11600 28.75500 -3.81600 1.000 10.39072 52 TYR B N 1
ATOM 5008 C CA . TYR B 1 50 ? 8.81300 28.05600 -3.70300 1.000 10.75655 52 TYR B CA 1
ATOM 5009 C C . TYR B 1 50 ? 8.37600 27.51700 -5.06000 1.000 11.56718 52 TYR B C 1
ATOM 5010 O O . TYR B 1 50 ? 8.63600 28.11200 -6.13200 1.000 12.55414 52 TYR B O 1
ATOM 5028 N N . SER B 1 51 ? 7.67000 26.38800 -5.01700 1.000 11.22766 53 SER B N 1
ATOM 5029 C CA A SER B 1 51 ? 7.17900 25.73800 -6.22100 0.520 11.79352 53 SER B CA 1
ATOM 5030 C CA B SER B 1 51 ? 7.18400 25.74700 -6.23300 0.480 12.01460 53 SER B CA 1
ATOM 5031 C C . SER B 1 51 ? 5.92300 26.43900 -6.73100 1.000 11.82247 53 SER B C 1
ATOM 5032 O O . SER B 1 51 ? 5.00900 26.74900 -5.96400 1.000 13.24633 53 SER B O 1
ATOM 5047 N N . VAL B 1 52 ? 5.88300 26.70700 -8.03800 1.000 11.86721 54 VAL B N 1
ATOM 5048 C CA . VAL B 1 52 ? 4.79400 27.42700 -8.65200 1.000 11.55665 54 VAL B CA 1
ATOM 5049 C C . VAL B 1 52 ? 3.70400 26.49900 -9.14600 1.000 10.73813 54 VAL B C 1
ATOM 5050 O O . VAL B 1 52 ? 3.95700 25.60400 -9.95700 1.000 13.74639 54 VAL B O 1
ATOM 5063 N N . LYS B 1 53 ? 2.47700 26.75600 -8.68000 1.000 10.14595 55 LYS B N 1
ATOM 5064 C CA A LYS B 1 53 ? 1.27300 26.11600 -9.15100 0.560 10.48810 55 LYS B CA 1
ATOM 5065 C CA B LYS B 1 53 ? 1.27600 26.10200 -9.13000 0.440 10.30387 55 LYS B CA 1
ATOM 5066 C C . LYS B 1 53 ? 0.47400 27.14900 -9.93200 1.000 9.84329 55 LYS B C 1
ATOM 5067 O O . LYS B 1 53 ? 0.65000 28.34900 -9.74000 1.000 10.39072 55 LYS B O 1
ATOM 5104 N N . THR B 1 54 ? -0.40100 26.69000 -10.82700 1.000 10.03278 56 THR B N 1
ATOM 5105 C CA . THR B 1 54 ? -1.15400 27.59500 -11.67400 1.000 10.68549 56 THR B CA 1
ATOM 5106 C C . THR B 1 54 ? -2.59800 27.20700 -11.77600 1.000 10.36966 56 THR B C 1
ATOM 5107 O O . THR B 1 54 ? -2.96600 26.04300 -11.60100 1.000 12.88576 56 THR B O 1
ATOM 5118 N N . ILE B 1 55 ? -3.42700 28.22400 -12.02100 1.000 11.42242 57 ILE B N 1
ATOM 5119 C CA . ILE B 1 55 ? -4.84200 28.09300 -12.30500 1.000 12.15146 57 ILE B CA 1
ATOM 5120 C C . ILE B 1 55 ? -5.13400 28.90100 -13.56600 1.000 11.96196 57 ILE B C 1
ATOM 5121 O O . ILE B 1 55 ? -4.83400 30.08500 -13.63600 1.000 10.86446 57 ILE B O 1
ATOM 5137 N N . ASN B 1 56 ? -5.71500 28.25300 -14.57300 1.000 11.71719 58 ASN B N 1
ATOM 5138 C CA . ASN B 1 56 ? -6.19000 28.97100 -15.74200 1.000 11.90406 58 ASN B CA 1
ATOM 5139 C C . ASN B 1 56 ? -7.47300 29.73300 -15.42700 1.000 11.87248 58 ASN B C 1
ATOM 5140 O O . ASN B 1 56 ? -8.38800 29.20000 -14.80300 1.000 14.27276 58 ASN B O 1
ATOM 5151 N N . VAL B 1 57 ? -7.53200 30.98200 -15.87700 1.000 10.90131 59 VAL B N 1
ATOM 5152 C CA . VAL B 1 57 ? -8.71900 31.82900 -15.74800 1.000 10.78814 59 VAL B CA 1
ATOM 5153 C C . VAL B 1 57 ? -9.24300 32.15800 -17.13200 1.000 10.92763 59 VAL B C 1
ATOM 5154 O O . VAL B 1 57 ? -8.56300 32.78000 -17.90100 1.000 11.88300 59 VAL B O 1
ATOM 5167 N N . SER B 1 58 ? -10.46300 31.72900 -17.44100 1.000 12.35148 60 SER B N 1
ATOM 5168 C CA . SER B 1 58 ? -10.97700 31.99400 -18.76800 1.000 13.17263 60 SER B CA 1
ATOM 5169 C C . SER B 1 58 ? -11.45600 33.42000 -18.91600 1.000 13.72533 60 SER B C 1
ATOM 5170 O O . SER B 1 58 ? -11.60300 34.15000 -17.95100 1.000 14.04905 60 SER B O 1
ATOM 5178 N N . ARG B 1 59 ? -11.70800 33.82000 -20.16200 1.000 15.60450 61 ARG B N 1
ATOM 5179 C CA A ARG B 1 59 ? -12.24000 35.17300 -20.48400 0.810 19.12335 61 ARG B CA 1
ATOM 5180 C CA B ARG B 1 59 ? -12.24100 35.17300 -20.48900 0.190 18.91016 61 ARG B CA 1
ATOM 5181 C C . ARG B 1 59 ? -13.62000 35.38600 -19.85500 1.000 18.34957 61 ARG B C 1
ATOM 5182 O O . ARG B 1 59 ? -14.07600 36.53100 -19.83700 1.000 20.80249 61 ARG B O 1
ATOM 5223 N N . LEU B 1 60 ? -14.23800 34.34900 -19.32100 1.000 20.12347 62 LEU B N 1
ATOM 5224 C CA . LEU B 1 60 ? -15.50300 34.54600 -18.57300 1.000 21.96316 62 LEU B CA 1
ATOM 5225 C C . LEU B 1 60 ? -15.34100 35.31000 -17.24900 1.000 20.02345 62 LEU B C 1
ATOM 5226 O O . LEU B 1 60 ? -16.31400 35.78300 -16.67000 1.000 24.46083 62 LEU B O 1
ATOM 5242 N N . ALA B 1 61 ? -14.10700 35.44900 -16.78000 1.000 18.79699 63 ALA B N 1
ATOM 5243 C CA . ALA B 1 61 ? -13.81300 36.18500 -15.55200 1.000 17.53894 63 ALA B CA 1
ATOM 5244 C C . ALA B 1 61 ? -14.35700 37.60600 -15.66300 1.000 16.80465 63 ALA B C 1
ATOM 5245 O O . ALA B 1 61 ? -14.32400 38.22700 -16.73600 1.000 17.24680 63 ALA B O 1
ATOM 5252 N N . ARG B 1 62 ? -14.82200 38.11700 -14.51100 1.000 17.61264 64 ARG B N 1
ATOM 5253 C CA A ARG B 1 62 ? -15.45500 39.45500 -14.39400 0.720 17.07836 64 ARG B CA 1
ATOM 5254 C CA B ARG B 1 62 ? -15.46000 39.45600 -14.38800 0.280 16.67042 64 ARG B CA 1
ATOM 5255 C C . ARG B 1 62 ? -14.43600 40.57200 -14.61500 1.000 14.13591 64 ARG B C 1
ATOM 5256 O O . ARG B 1 62 ? -13.50600 40.70500 -13.79100 1.000 15.71504 64 ARG B O 1
ATOM 5297 N N . GLY B 1 63 ? -14.63600 41.37600 -15.66800 1.000 12.39886 65 GLY B N 1
ATOM 5298 C CA . GLY B 1 63 ? -13.92400 42.62100 -15.76900 1.000 12.32779 65 GLY B CA 1
ATOM 5299 C C . GLY B 1 63 ? -12.57300 42.62300 -16.47000 1.000 11.40137 65 GLY B C 1
ATOM 5300 O O . GLY B 1 63 ? -11.93600 43.64600 -16.53500 1.000 12.27516 65 GLY B O 1
ATOM 5304 N N . PHE B 1 64 ? -12.16100 41.47000 -16.98000 1.000 10.44336 66 PHE B N 1
ATOM 5305 C CA . PHE B 1 64 ? -10.91300 41.35500 -17.73600 1.000 9.85381 66 PHE B CA 1
ATOM 5306 C C . PHE B 1 64 ? -10.96000 40.12500 -18.62200 1.000 9.93014 66 PHE B C 1
ATOM 5307 O O . PHE B 1 64 ? -11.95200 39.37000 -18.57400 1.000 11.44874 66 PHE B O 1
ATOM 5324 N N . GLY B 1 65 ? -9.89300 39.90800 -19.40900 1.000 9.25374 67 GLY B N 1
ATOM 5325 C CA . GLY B 1 65 ? -9.90400 38.83800 -20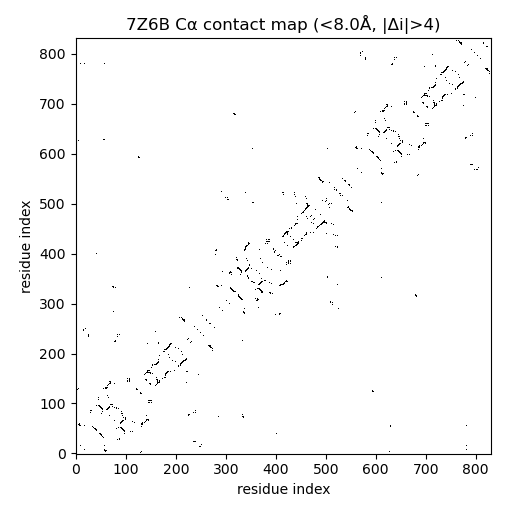.39200 1.000 10.16964 67 GLY B CA 1
ATOM 5326 C C . GLY B 1 65 ? -9.32000 37.50600 -19.97200 1.000 10.96974 67 GLY B C 1
ATOM 5327 O O . GLY B 1 65 ? -8.85100 36.74100 -20.77700 1.000 12.88049 67 GLY B O 1
ATOM 5331 N N . GLY B 1 66 ? -9.37900 37.21000 -18.68000 1.000 10.83814 68 GLY B N 1
ATOM 5332 C CA . GLY B 1 66 ? -8.82000 35.99500 -18.15300 1.000 10.57495 68 GLY B CA 1
ATOM 5333 C C . GLY B 1 66 ? -7.30500 36.07700 -18.03200 1.000 9.79854 68 GLY B C 1
ATOM 5334 O O . GLY B 1 66 ? -6.72200 37.15800 -18.11500 1.000 10.55390 68 GLY B O 1
ATOM 5338 N N . GLY B 1 67 ? -6.68200 34.92200 -17.81700 1.000 10.41441 69 GLY B N 1
ATOM 5339 C CA . GLY B 1 67 ? -5.24700 34.84300 -17.66500 1.000 11.44085 69 GLY B CA 1
ATOM 5340 C C . GLY B 1 67 ? -4.84600 33.61000 -16.89800 1.000 10.03805 69 GLY B C 1
ATOM 5341 O O . GLY B 1 67 ? -5.47400 32.55400 -17.05600 1.000 12.20409 69 GLY B O 1
ATOM 5345 N N . THR B 1 68 ? -3.81100 33.77400 -16.06800 1.000 9.05635 70 THR B N 1
ATOM 5346 C CA . THR B 1 68 ? -3.25900 32.68200 -15.28900 1.000 8.78790 70 THR B CA 1
ATOM 5347 C C . THR B 1 68 ? -2.91800 33.17100 -13.88700 1.000 8.26941 70 THR B C 1
ATOM 5348 O O . THR B 1 68 ? -2.21900 34.16000 -13.75400 1.000 9.64063 70 THR B O 1
ATOM 5359 N N . ILE B 1 69 ? -3.42800 32.46900 -12.87200 1.000 8.89844 71 ILE B N 1
ATOM 5360 C CA . ILE B 1 69 ? -3.03400 32.71200 -11.49100 1.000 8.37206 71 ILE B CA 1
ATOM 5361 C C . ILE B 1 69 ? -1.84200 31.77700 -11.21500 1.000 8.59314 71 ILE B C 1
ATOM 5362 O O . ILE B 1 69 ? -1.91500 30.59100 -11.46000 1.000 10.67233 71 ILE B O 1
ATOM 5378 N N . HIS B 1 70 ? -0.77300 32.34700 -10.65300 1.000 8.76158 72 HIS B N 1
ATOM 5379 C CA . HIS B 1 70 ? 0.43100 31.67800 -10.24900 1.000 8.55366 72 HIS B CA 1
ATOM 5380 C C . HIS B 1 70 ? 0.50700 31.82700 -8.72400 1.000 8.60103 72 HIS B C 1
ATOM 5381 O O . HIS B 1 70 ? 0.36600 32.92900 -8.20200 1.000 9.34323 72 HIS B O 1
ATOM 5395 N N . TYR B 1 71 ? 0.77200 30.72700 -8.01900 1.000 8.95107 73 TYR B N 1
ATOM 5396 C CA . TYR B 1 71 ? 0.77800 30.77400 -6.53400 1.000 9.62221 73 TYR B CA 1
ATOM 5397 C C . TYR B 1 71 ? 1.63600 29.62700 -6.01500 1.000 9.39850 73 TYR B C 1
ATOM 5398 O O . TYR B 1 71 ? 1.84800 28.62200 -6.70700 1.000 11.05396 73 TYR B O 1
ATOM 5416 N N . SER B 1 72 ? 2.08200 29.79100 -4.78300 1.000 9.05109 74 SER B N 1
ATOM 5417 C CA . SER B 1 72 ? 2.78900 28.75700 -4.04600 1.000 9.35638 74 SER B CA 1
ATOM 5418 C C . SER B 1 72 ? 2.11200 28.67000 -2.68600 1.000 10.00120 74 SER B C 1
ATOM 5419 O O . SER B 1 72 ? 1.49300 29.62800 -2.21400 1.000 10.67496 74 SER B O 1
ATOM 5427 N N . THR B 1 73 ? 2.24500 27.49400 -2.07200 1.000 10.16964 75 THR B N 1
ATOM 5428 C CA . THR B 1 73 ? 1.53700 27.21600 -0.80000 1.000 11.37505 75 THR B CA 1
ATOM 5429 C C . THR B 1 73 ? 2.41600 26.82100 0.36700 1.000 11.03553 75 THR B C 1
ATOM 5430 O O . THR B 1 73 ? 1.92200 26.77300 1.49300 1.000 12.20936 75 THR B O 1
ATOM 5441 N N . GLU B 1 74 ? 3.71500 26.57500 0.13600 1.000 10.81709 76 GLU B N 1
ATOM 5442 C CA . GLU B 1 74 ? 4.63600 26.05400 1.16400 1.000 12.65678 76 GLU B CA 1
ATOM 5443 C C . GLU B 1 74 ? 4.67300 26.95700 2.37900 1.000 10.74603 76 GLU B C 1
ATOM 5444 O O . GLU B 1 74 ? 4.82400 26.45200 3.48000 1.000 10.80656 76 GLU B O 1
ATOM 5456 N N . SER B 1 75 ? 4.62500 28.27000 2.14800 1.000 9.55904 77 SER B N 1
ATOM 5457 C CA . SER B 1 75 ? 4.87100 29.25200 3.19400 1.000 10.12753 77 SER B CA 1
ATOM 5458 C C . SER B 1 75 ? 3.59400 29.74300 3.86800 1.000 9.60378 77 SER B C 1
ATOM 5459 O O . SER B 1 75 ? 3.64800 30.64500 4.72100 1.000 11.26188 77 SER B O 1
ATOM 5467 N N . GLY B 1 76 ? 2.44800 29.16200 3.51800 1.000 9.63010 78 GLY B N 1
ATOM 5468 C CA . GLY B 1 76 ? 1.18800 29.60400 4.07700 1.000 9.17215 78 GLY B CA 1
ATOM 5469 C C . GLY B 1 76 ? 0.69900 30.86200 3.41100 1.000 10.22754 78 GLY B C 1
ATOM 5470 O O . GLY B 1 76 ? 1.14500 31.23500 2.31100 1.000 11.53559 78 GLY B O 1
ATOM 5474 N N . GLY B 1 77 ? -0.24600 31.52700 4.06400 1.000 9.69590 79 GLY B N 1
ATOM 5475 C CA . GLY B 1 77 ? -1.00000 32.61900 3.47500 1.000 9.40639 79 GLY B CA 1
ATOM 5476 C C . GLY B 1 77 ? -0.43100 34.00000 3.79200 1.000 9.40639 79 GLY B C 1
ATOM 5477 O O . GLY B 1 77 ? 0.78800 34.18400 3.86500 1.000 10.25386 79 GLY B O 1
ATOM 5481 N N . GLN B 1 78 ? -1.34500 34.98400 3.89700 1.000 10.00646 80 GLN B N 1
ATOM 5482 C CA . GLN B 1 78 ? -1.00300 36.39500 4.01900 1.000 9.64326 80 GLN B CA 1
ATOM 5483 C C . GLN B 1 78 ? -0.13900 36.91600 2.85400 1.000 9.53009 80 GLN B C 1
ATOM 5484 O O . GLN B 1 78 ? 0.67800 37.79500 3.01200 1.000 9.81433 80 GLN B O 1
ATOM 5498 N N . GLN B 1 79 ? -0.35800 36.32200 1.66400 1.000 9.19321 81 GLN B N 1
ATOM 5499 C CA . GLN B 1 79 ? 0.41300 36.65200 0.48600 1.000 8.60893 81 GLN B CA 1
ATOM 5500 C C . GLN B 1 79 ? -0.11600 37.91200 -0.17900 1.000 8.42206 81 GLN B C 1
ATOM 5501 O O . GLN B 1 79 ? -1.31400 38.11900 -0.33200 1.000 9.40376 81 GLN B O 1
ATOM 5515 N N . GLY B 1 80 ? 0.82300 38.75900 -0.61800 1.000 8.77210 82 GLY B N 1
ATOM 5516 C CA . GLY B 1 80 ? 0.44900 39.89800 -1.43200 1.000 8.35890 82 GLY B CA 1
ATOM 5517 C C . GLY B 1 80 ? -0.02300 39.42400 -2.81200 1.000 8.60630 82 GLY B C 1
ATOM 5518 O O . GLY B 1 80 ? 0.35300 38.36200 -3.31400 1.000 9.07214 82 GLY B O 1
ATOM 5522 N N . ILE B 1 81 ? -0.89000 40.24700 -3.41900 1.000 8.37206 83 ILE B N 1
ATOM 5523 C CA . ILE B 1 81 ? -1.49000 39.97000 -4.70500 1.000 8.69578 83 ILE B CA 1
ATOM 5524 C C . ILE B 1 81 ? -0.86000 40.89000 -5.74400 1.000 8.59050 83 ILE B C 1
ATOM 5525 O O . ILE B 1 81 ? -0.76900 42.10700 -5.51800 1.000 10.03805 83 ILE B O 1
ATOM 5541 N N . ILE B 1 82 ? -0.50500 40.34000 -6.91900 1.000 8.10097 84 ILE B N 1
ATOM 5542 C CA . ILE B 1 82 ? 0.04500 41.14000 -7.99600 1.000 8.16677 84 ILE B CA 1
ATOM 5543 C C . ILE B 1 82 ? -0.69900 40.81900 -9.27000 1.000 8.07202 84 ILE B C 1
ATOM 5544 O O . ILE B 1 82 ? -0.86100 39.64600 -9.59700 1.000 8.90633 84 ILE B O 1
ATOM 5560 N N . ALA B 1 83 ? -1.12500 41.86200 -10.00400 1.000 8.20888 85 ALA B N 1
ATOM 5561 C CA . ALA B 1 83 ? -1.71600 41.69000 -11.33900 1.000 8.14045 85 ALA B CA 1
ATOM 5562 C C . ALA B 1 83 ? -0.79500 42.29800 -12.37900 1.000 8.15624 85 ALA B C 1
ATOM 5563 O O . ALA B 1 83 ? -0.16900 43.33900 -12.15700 1.000 8.35363 85 ALA B O 1
ATOM 5570 N N . VAL B 1 84 ? -0.71500 41.64100 -13.52200 1.000 8.56155 86 VAL B N 1
ATOM 5571 C CA . VAL B 1 84 ? 0.24300 41.96500 -14.60100 1.000 8.57734 86 VAL B CA 1
ATOM 5572 C C . VAL B 1 84 ? -0.49800 42.00900 -15.93800 1.000 7.95885 86 VAL B C 1
ATOM 5573 O O . VAL B 1 84 ? -1.16000 41.06100 -16.31700 1.000 8.67999 86 VAL B O 1
ATOM 5586 N N . VAL B 1 85 ? -0.33500 43.14000 -16.64500 1.000 8.52207 87 VAL B N 1
ATOM 5587 C CA . VAL B 1 85 ? -1.09800 43.40200 -17.87000 1.000 8.25099 87 VAL B CA 1
ATOM 5588 C C . VAL B 1 85 ? -0.17700 43.73900 -19.03800 1.000 7.74303 87 VAL B C 1
ATOM 5589 O O . VAL B 1 85 ? 0.80100 44.46400 -18.88200 1.000 8.48523 87 VAL B O 1
ATOM 5602 N N . PRO B 1 86 ? -0.49900 43.23900 -20.24800 1.000 8.38258 88 PRO B N 1
ATOM 5603 C CA . PRO B 1 86 ? 0.30700 43.53400 -21.44100 1.000 8.45891 88 PRO B CA 1
ATOM 5604 C C . PRO B 1 86 ? -0.09300 44.87400 -22.07800 1.000 8.89054 88 PRO B C 1
ATOM 5605 O O . PRO B 1 86 ? -0.81900 45.67300 -21.49700 1.000 8.62472 88 PRO B O 1
ATOM 5616 N N . GLY B 1 87 ? 0.42700 45.08800 -23.29200 1.000 8.83790 89 GLY B N 1
ATOM 5617 C CA . GLY B 1 87 ? 0.21800 46.31300 -24.05500 1.000 9.27480 89 GLY B CA 1
ATOM 5618 C C . GLY B 1 87 ? -0.72800 46.15500 -25.23700 1.000 8.76684 89 GLY B C 1
ATOM 5619 O O . GLY B 1 87 ? -1.33400 45.11800 -25.49100 1.000 8.95897 89 GLY B O 1
ATOM 5623 N N . TYR B 1 88 ? -0.89600 47.25800 -25.96900 1.000 8.74052 90 TYR B N 1
ATOM 5624 C CA . TYR B 1 88 ? -1.72100 47.29600 -27.19100 1.000 9.30901 90 TYR B CA 1
ATOM 5625 C C . TYR B 1 88 ? -1.31400 46.16700 -28.14000 1.000 8.89844 90 TYR B C 1
ATOM 5626 O O . TYR B 1 88 ? -0.10800 45.89800 -28.31900 1.000 9.21163 90 TYR B O 1
ATOM 5644 N N . VAL B 1 89 ? -2.32500 45.56500 -28.73900 1.000 9.18531 91 VAL B N 1
ATOM 5645 C CA . VAL B 1 89 ? -2.19000 44.51400 -29.72700 1.000 9.21953 91 VAL B CA 1
ATOM 5646 C C . VAL B 1 89 ? -1.23700 43.40700 -29.28500 1.000 10.18543 91 VAL B C 1
ATOM 5647 O O . VAL B 1 89 ? -0.50000 42.84800 -30.05400 1.000 12.23568 91 VAL B O 1
ATOM 5660 N N . SER B 1 90 ? -1.29200 43.07100 -27.99400 1.000 9.41165 92 SER B N 1
ATOM 5661 C CA A SER B 1 90 ? -0.46600 42.02800 -27.41300 0.720 9.47482 92 SER B CA 1
ATOM 5662 C CA B SER B 1 90 ? -0.46400 42.03000 -27.40800 0.280 9.54325 92 SER B CA 1
ATOM 5663 C C . SER B 1 90 ? -1.24500 41.20300 -26.40600 1.000 9.07477 92 SER B C 1
ATOM 5664 O O . SER B 1 90 ? -2.33200 41.58700 -25.92800 1.000 9.29059 92 SER B O 1
ATOM 5679 N N . TYR B 1 91 ? -0.68300 40.05300 -26.10800 1.000 8.72736 93 TYR B N 1
ATOM 5680 C CA . TYR B 1 91 ? -1.31000 39.01700 -25.25600 1.000 9.00371 93 TYR B CA 1
ATOM 5681 C C . TYR B 1 91 ? -0.45600 38.77700 -24.01000 1.000 8.77474 93 TYR B C 1
ATOM 5682 O O . TYR B 1 91 ? 0.69200 39.25200 -23.87400 1.000 9.09583 93 TYR B O 1
ATOM 5700 N N . GLU B 1 92 ? -1.03200 37.95700 -23.14400 1.000 8.65367 94 GLU B N 1
ATOM 5701 C CA . GLU B 1 92 ? -0.44800 37.58800 -21.85300 1.000 9.47219 94 GLU B CA 1
ATOM 5702 C C . GLU B 1 92 ? 1.00200 37.13300 -21.97400 1.000 8.75105 94 GLU B C 1
ATOM 5703 O O . GLU B 1 92 ? 1.83100 37.43400 -21.13000 1.000 8.71683 94 GLU B O 1
ATOM 5715 N N . SER B 1 93 ? 1.34000 36.39200 -23.03300 1.000 9.09583 95 SER B N 1
ATOM 5716 C CA . SER B 1 93 ? 2.69300 35.84200 -23.11600 1.000 8.56945 95 SER B CA 1
ATOM 5717 C C . SER B 1 93 ? 3.77900 36.91200 -23.02600 1.000 8.74315 95 SER B C 1
ATOM 5718 O O . SER B 1 93 ? 4.88200 36.63100 -22.56000 1.000 9.52483 95 SER B O 1
ATOM 5726 N N . SER B 1 94 ? 3.49500 38.12400 -23.51400 1.000 9.15636 96 SER B N 1
ATOM 5727 C CA A SER B 1 94 ? 4.48700 39.18900 -23.49700 0.670 8.70104 96 SER B CA 1
ATOM 5728 C CA B SER B 1 94 ? 4.50000 39.17700 -23.49600 0.330 8.81685 96 SER B CA 1
ATOM 5729 C C . SER B 1 94 ? 4.97700 39.53400 -22.07100 1.000 8.80632 96 SER B C 1
ATOM 5730 O O . SER B 1 94 ? 6.11300 39.95800 -21.90800 1.000 9.29322 96 SER B O 1
ATOM 5745 N N . ILE B 1 95 ? 4.07900 39.38700 -21.06700 1.000 7.87463 97 ILE B N 1
ATOM 5746 C CA . ILE B 1 95 ? 4.37000 39.72700 -19.68800 1.000 8.09834 97 ILE B CA 1
ATOM 5747 C C . ILE B 1 95 ? 4.33900 38.52700 -18.76800 1.000 7.85884 97 ILE B C 1
ATOM 5748 O O . ILE B 1 95 ? 4.52100 38.67300 -17.54200 1.000 8.84317 97 ILE B O 1
ATOM 5764 N N . GLN B 1 96 ? 4.14800 37.31500 -19.30800 1.000 8.26678 98 GLN B N 1
ATOM 5765 C CA A GLN B 1 96 ? 3.85500 36.18700 -18.44600 0.580 8.42469 98 GLN B CA 1
ATOM 5766 C CA B GLN B 1 96 ? 3.92800 36.08000 -18.54300 0.420 8.90896 98 GLN B CA 1
ATOM 5767 C C . GLN B 1 96 ? 5.01100 35.81300 -17.54300 1.000 8.99055 98 GLN B C 1
ATOM 5768 O O . GLN B 1 96 ? 4.75900 35.26400 -16.46100 1.000 10.10647 98 GLN B O 1
ATOM 5795 N N . TRP B 1 97 ? 6.25100 36.16600 -17.89900 1.000 8.91159 99 TRP B N 1
ATOM 5796 C CA . TRP B 1 97 ? 7.40400 35.74500 -17.09500 1.000 8.42469 99 TRP B CA 1
ATOM 5797 C C . TRP B 1 97 ? 7.30800 36.20800 -15.65800 1.000 8.80895 99 TRP B C 1
ATOM 5798 O O . TRP B 1 97 ? 7.81800 35.57000 -14.76500 1.000 9.68011 99 TRP B O 1
ATOM 5819 N N . TRP B 1 98 ? 6.68300 37.35300 -15.45400 1.000 8.68788 100 TRP B N 1
ATOM 5820 C CA . TRP B 1 98 ? 6.54500 37.87700 -14.08600 1.000 8.63788 100 TRP B CA 1
ATOM 5821 C C . TRP B 1 98 ? 5.73300 36.95300 -13.19100 1.000 8.95371 100 TRP B C 1
ATOM 5822 O O . TRP B 1 98 ? 5.91600 36.97000 -11.99200 1.000 9.09583 100 TRP B O 1
ATOM 5843 N N . GLY B 1 99 ? 4.82600 36.17000 -13.76000 1.000 9.42745 101 GLY B N 1
ATOM 5844 C CA . GLY B 1 99 ? 3.94100 35.29200 -12.98000 1.000 8.70894 101 GLY B CA 1
ATOM 5845 C C . GLY B 1 99 ? 4.69400 34.24600 -12.20300 1.000 8.93265 101 GLY B C 1
ATOM 5846 O O . GLY B 1 99 ? 4.64600 34.24200 -10.97300 1.000 9.23795 101 GLY B O 1
ATOM 5850 N N . PRO B 1 100 ? 5.39200 33.31300 -12.85900 1.000 9.33533 102 PRO B N 1
ATOM 5851 C CA . PRO B 1 100 ? 6.14000 32.30300 -12.11800 1.000 9.96962 102 PRO B CA 1
ATOM 5852 C C . PRO B 1 100 ? 7.30000 32.91900 -11.35300 1.000 9.65116 102 PRO B C 1
ATOM 5853 O O . PRO B 1 100 ? 7.64000 32.46800 -10.26400 1.000 11.06185 102 PRO B O 1
ATOM 5864 N N . ARG B 1 101 ? 7.90100 33.98300 -11.88400 1.000 9.88013 103 ARG B N 1
ATOM 5865 C CA . ARG B 1 101 ? 9.08000 34.58800 -11.21900 1.000 9.79591 103 ARG B CA 1
ATOM 5866 C C . ARG B 1 101 ? 8.63600 35.08800 -9.83600 1.000 9.54325 103 ARG B C 1
ATOM 5867 O O . ARG B 1 101 ? 9.26500 34.73000 -8.84300 1.000 11.04869 103 ARG B O 1
ATOM 5888 N N . LEU B 1 102 ? 7.58400 35.89400 -9.78600 1.000 8.92739 104 LEU B N 1
ATOM 5889 C CA . LEU B 1 102 ? 7.12000 36.42200 -8.49200 1.000 8.62998 104 LEU B CA 1
ATOM 5890 C C . LEU B 1 102 ? 6.41200 35.41300 -7.62200 1.000 8.60366 104 LEU B C 1
ATOM 5891 O O . LEU B 1 102 ? 6.55300 35.45200 -6.39300 1.000 8.89844 104 LEU B O 1
ATOM 5907 N N . ALA B 1 103 ? 5.65700 34.49000 -8.20500 1.000 8.59050 105 ALA B N 1
ATOM 5908 C CA . ALA B 1 103 ? 4.94600 33.51100 -7.39100 1.000 8.61945 105 ALA B CA 1
ATOM 5909 C C . ALA B 1 103 ? 5.93500 32.63100 -6.63200 1.000 8.64841 105 ALA B C 1
ATOM 5910 O O . ALA B 1 103 ? 5.64700 32.23000 -5.50000 1.000 9.18005 105 ALA B O 1
ATOM 5917 N N . SER B 1 104 ? 7.09800 32.36700 -7.22500 1.000 9.09846 106 SER B N 1
ATOM 5918 C CA . SER B 1 104 ? 8.11200 31.51300 -6.64800 1.000 8.67999 106 SER B CA 1
ATOM 5919 C C . SER B 1 104 ? 8.78200 32.16100 -5.40900 1.000 8.82474 106 SER B C 1
ATOM 5920 O O . SER B 1 104 ? 9.57700 31.51900 -4.74000 1.000 9.26953 106 SER B O 1
ATOM 5928 N N . TRP B 1 105 ? 8.48600 33.44300 -5.18700 1.000 9.00897 107 TRP B N 1
ATOM 5929 C CA . TRP B 1 105 ? 8.92000 34.24100 -4.03200 1.000 8.58524 107 TRP B CA 1
ATOM 5930 C C . TRP B 1 105 ? 7.78400 34.58600 -3.07400 1.000 9.31691 107 TRP B C 1
ATOM 5931 O O . TRP B 1 105 ? 7.99200 35.38900 -2.15100 1.000 9.69064 107 TRP B O 1
ATOM 5952 N N . GLY B 1 106 ? 6.62300 33.92600 -3.19600 1.000 8.62735 108 GLY B N 1
ATOM 5953 C CA . GLY B 1 106 ? 5.60500 34.02100 -2.19000 1.000 8.51681 108 GLY B CA 1
ATOM 5954 C C . GLY B 1 106 ? 4.54300 35.07800 -2.38900 1.000 8.88001 108 GLY B C 1
ATOM 5955 O O . GLY B 1 106 ? 3.92200 35.51900 -1.44000 1.000 9.90645 108 GLY B O 1
ATOM 5959 N N . PHE B 1 107 ? 4.29500 35.46500 -3.64400 1.000 8.73789 109 PHE B N 1
ATOM 5960 C CA . PHE B 1 107 ? 3.17500 36.28300 -4.05700 1.000 8.41680 109 PHE B CA 1
ATOM 5961 C C . PHE B 1 107 ? 2.16800 35.46900 -4.83000 1.000 8.32205 109 PHE B C 1
ATOM 5962 O O . PHE B 1 107 ? 2.54800 34.50400 -5.50700 1.000 9.21953 109 PHE B O 1
ATOM 5979 N N . THR B 1 108 ? 0.91300 35.91300 -4.81900 1.000 8.37206 110 THR B N 1
ATOM 5980 C CA . THR B 1 108 ? -0.10600 35.33000 -5.68300 1.000 8.41943 110 THR B CA 1
ATOM 5981 C C . THR B 1 108 ? -0.26800 36.28500 -6.86000 1.000 8.01938 110 THR B C 1
ATOM 5982 O O . THR B 1 108 ? -0.58200 37.45200 -6.67400 1.000 8.28520 110 THR B O 1
ATOM 5993 N N . VAL B 1 109 ? 0.03800 35.79200 -8.07900 1.000 8.32468 111 VAL B N 1
ATOM 5994 C CA . VAL B 1 109 ? 0.28800 36.65900 -9.21400 1.000 8.24573 111 VAL B CA 1
ATOM 5995 C C . VAL B 1 109 ? -0.59200 36.24500 -10.37700 1.000 8.46417 111 VAL B C 1
ATOM 5996 O O . VAL B 1 109 ? -0.51800 35.10900 -10.83200 1.000 10.85656 111 VAL B O 1
ATOM 6009 N N . ILE B 1 110 ? -1.43000 37.16300 -10.84500 1.000 8.30363 112 ILE B N 1
ATOM 6010 C CA . ILE B 1 110 ? -2.28100 36.91400 -11.98900 1.000 8.33784 112 ILE B CA 1
ATOM 6011 C C . ILE B 1 110 ? -1.76000 37.70500 -13.16900 1.000 9.15636 112 ILE B C 1
ATOM 6012 O O . ILE B 1 110 ? -1.66400 38.92700 -13.14000 1.000 8.87475 112 ILE B O 1
ATOM 6028 N N . THR B 1 111 ? -1.42100 36.97000 -14.22700 1.000 8.50891 113 THR B N 1
ATOM 6029 C CA . THR B 1 111 ? -1.03200 37.55500 -15.51900 1.000 8.05886 113 THR B CA 1
ATOM 6030 C C . THR B 1 111 ? -2.27300 37.50200 -16.40400 1.000 8.28257 113 THR B C 1
ATOM 6031 O O . THR B 1 111 ? -2.91800 36.48800 -16.48000 1.000 10.02225 113 THR B O 1
ATOM 6042 N N . ILE B 1 112 ? -2.61300 38.61700 -17.05800 1.000 8.39311 114 ILE B N 1
ATOM 6043 C CA . ILE B 1 112 ? -3.89000 38.73400 -17.74500 1.000 9.10372 114 ILE B CA 1
ATOM 6044 C C . ILE B 1 112 ? -3.80200 38.97700 -19.26100 1.000 8.83527 114 ILE B C 1
ATOM 6045 O O . ILE B 1 112 ? -2.81200 39.49900 -19.78400 1.000 9.13531 114 ILE B O 1
ATOM 6061 N N . ASN B 1 113 ? -4.89100 38.55300 -19.91000 1.000 8.95897 115 ASN B N 1
ATOM 6062 C CA . ASN B 1 113 ? -5.31700 39.14500 -21.16500 1.000 9.50640 115 ASN B CA 1
ATOM 6063 C C . ASN B 1 113 ? -6.34500 40.21900 -20.89800 1.000 9.49324 115 ASN B C 1
ATOM 6064 O O . ASN B 1 113 ? -7.09000 40.16400 -19.93600 1.000 9.58536 115 ASN B O 1
ATOM 6075 N N . THR B 1 114 ? -6.40800 41.21100 -21.78300 1.000 9.66432 116 THR B N 1
ATOM 6076 C CA . THR B 1 114 ? -7.40400 42.24100 -21.71200 1.000 9.13794 116 THR B CA 1
ATOM 6077 C C . THR B 1 114 ? -8.68200 41.85200 -22.42900 1.000 9.88803 116 THR B C 1
ATOM 6078 O O . THR B 1 114 ? -8.70400 40.92500 -23.26200 1.000 10.97237 116 THR B O 1
ATOM 6089 N N . ASN B 1 115 ? -9.76300 42.58400 -22.15400 1.000 10.00909 117 ASN B N 1
ATOM 6090 C CA . ASN B 1 115 ? -11.05100 42.35800 -22.80000 1.000 11.24609 117 ASN B CA 1
ATOM 6091 C C . ASN B 1 115 ? -10.89000 42.36700 -24.32100 1.000 11.38031 117 ASN B C 1
ATOM 6092 O O . ASN B 1 115 ? -11.40400 41.46300 -25.02200 1.000 12.61467 117 ASN B O 1
ATOM 6103 N N . THR B 1 116 ? -10.17600 43.37200 -24.83500 1.000 11.33031 118 THR B N 1
ATOM 6104 C CA . THR B 1 116 ? -9.76200 43.34200 -26.24100 1.000 11.51717 118 THR B CA 1
ATOM 6105 C C . THR B 1 116 ? -8.32200 43.77900 -26.28700 1.000 10.59074 118 THR B C 1
ATOM 6106 O O . THR B 1 116 ? -7.84700 44.50600 -25.41900 1.000 10.55653 118 THR B O 1
ATOM 6117 N N . ILE B 1 117 ? -7.62200 43.40300 -27.34900 1.000 11.18818 119 ILE B N 1
ATOM 6118 C CA . ILE B 1 117 ? -6.23700 43.80500 -27.48400 1.000 11.09080 119 ILE B CA 1
ATOM 6119 C C . ILE B 1 117 ? -6.06300 45.28700 -27.78800 1.000 9.97488 119 ILE B C 1
ATOM 6120 O O . ILE B 1 117 ? -4.95700 45.82000 -27.73100 1.000 10.77498 119 ILE B O 1
ATOM 6136 N N . TYR B 1 118 ? -7.15900 45.97300 -28.11000 1.000 10.25386 120 TYR B N 1
ATOM 6137 C CA . TYR B 1 118 ? -7.12000 47.40300 -28.47700 1.000 10.68023 120 TYR B CA 1
ATOM 6138 C C . TYR B 1 118 ? -7.36000 48.31600 -27.28100 1.000 10.14332 120 TYR B C 1
ATOM 6139 O O . TYR B 1 118 ? -7.38900 49.53500 -27.42800 1.000 11.33294 120 TYR B O 1
ATOM 6157 N N . ASP B 1 119 ? -7.53500 47.74900 -26.09100 1.000 9.85644 121 ASP B N 1
ATOM 6158 C CA . ASP B 1 119 ? -7.88800 48.52300 -24.92600 1.000 9.85644 121 ASP B CA 1
ATOM 6159 C C . ASP B 1 119 ? -6.79600 49.55800 -24.58900 1.000 9.43008 121 ASP B C 1
ATOM 6160 O O . ASP B 1 119 ? -5.60000 49.30100 -24.73600 1.000 9.85644 121 ASP B O 1
ATOM 6169 N N . GLN B 1 120 ? -7.23700 50.75800 -24.20200 1.000 9.81433 122 GLN B N 1
ATOM 6170 C CA . GLN B 1 120 ? -6.36800 51.89500 -23.92600 1.000 10.29334 122 GLN B CA 1
ATOM 6171 C C . GLN B 1 120 ? -5.93100 51.89200 -22.45700 1.000 9.32743 122 GLN B C 1
ATOM 6172 O O . GLN B 1 120 ? -6.41000 51.08900 -21.64400 1.000 9.19847 122 GLN B O 1
ATOM 6186 N N . PRO B 1 121 ? -4.99300 52.77200 -22.05100 1.000 9.28796 123 PRO B N 1
ATOM 6187 C CA . PRO B 1 121 ? -4.42500 52.69000 -20.70300 1.000 9.37481 123 PRO B CA 1
ATOM 6188 C C . PRO B 1 121 ? -5.44500 52.76200 -19.57000 1.000 9.28269 123 PRO B C 1
ATOM 6189 O O . PRO B 1 121 ? -5.31200 51.98100 -18.62800 1.000 9.75906 123 PRO B O 1
ATOM 6200 N N . ASP B 1 122 ? -6.39600 53.67700 -19.63400 1.000 9.35638 124 ASP B N 1
ATOM 6201 C CA . ASP B 1 122 ? -7.31100 53.80900 -18.47700 1.000 9.51956 124 ASP B CA 1
ATOM 6202 C C . ASP B 1 122 ? -8.18000 52.54700 -18.33200 1.000 9.37218 124 ASP B C 1
ATOM 6203 O O . ASP B 1 122 ? -8.52100 52.12100 -17.24000 1.000 10.38546 124 ASP B O 1
ATOM 6212 N N . ASN B 1 123 ? -8.53600 51.94400 -19.46300 1.000 10.05910 125 ASN B N 1
ATOM 6213 C CA . ASN B 1 123 ? -9.26900 50.68900 -19.49600 1.000 9.94593 125 ASN B CA 1
ATOM 6214 C C . ASN B 1 123 ? -8.41900 49.58400 -18.92600 1.000 9.55641 125 ASN B C 1
ATOM 6215 O O . ASN B 1 123 ? -8.87900 48.79600 -18.06700 1.000 10.36703 125 ASN B O 1
ATOM 6226 N N . ARG B 1 124 ? -7.13900 49.54300 -19.28100 1.000 9.39850 126 ARG B N 1
ATOM 6227 C CA . ARG B 1 124 ? -6.18300 48.53800 -18.72600 1.000 9.33270 126 ARG B CA 1
ATOM 6228 C C . ARG B 1 124 ? -6.04800 48.74800 -17.20200 1.000 9.44061 126 ARG B C 1
ATOM 6229 O O . ARG B 1 124 ? -5.85000 47.78700 -16.53500 1.000 9.91435 126 ARG B O 1
ATOM 6250 N N . ALA B 1 125 ? -6.06800 49.97200 -16.69900 1.000 8.51681 127 ALA B N 1
ATOM 6251 C CA . ALA B 1 125 ? -6.05700 50.21500 -15.27200 1.000 9.17478 127 ALA B CA 1
ATOM 6252 C C . ALA B 1 125 ? -7.25400 49.55300 -14.62500 1.000 9.27216 127 ALA B C 1
ATOM 6253 O O . ALA B 1 125 ? -7.12200 48.90100 -13.55800 1.000 9.43008 127 ALA B O 1
ATOM 6260 N N . GLY B 1 126 ? -8.45100 49.74500 -15.18400 1.000 9.94067 128 GLY B N 1
ATOM 6261 C CA . GLY B 1 126 ? -9.62700 49.11100 -14.62800 1.000 9.59326 128 GLY B CA 1
ATOM 6262 C C . GLY B 1 126 ? -9.55600 47.60300 -14.60500 1.000 9.79328 128 GLY B C 1
ATOM 6263 O O . GLY B 1 126 ? -10.08800 46.93700 -13.70500 1.000 10.44336 128 GLY B O 1
ATOM 6267 N N . GLN B 1 127 ? -8.90300 47.02300 -15.61600 1.000 9.87750 129 GLN B N 1
ATOM 6268 C CA . GLN B 1 127 ? -8.78600 45.57200 -15.73200 1.000 9.44587 129 GLN B CA 1
ATOM 6269 C C . GLN B 1 127 ? -7.76300 45.02600 -14.72900 1.000 9.60115 129 GLN B C 1
ATOM 6270 O O . GLN B 1 127 ? -7.93000 43.93500 -14.19400 1.000 10.08542 129 GLN B O 1
ATOM 6284 N N . LEU B 1 128 ? -6.68700 45.77100 -14.45700 1.000 9.43534 130 LEU B N 1
ATOM 6285 C CA . LEU B 1 128 ? -5.77800 45.41300 -13.37000 1.000 8.51681 130 LEU B CA 1
ATOM 6286 C C . LEU B 1 128 ? -6.57300 45.35700 -12.05900 1.000 9.30375 130 LEU B C 1
ATOM 6287 O O . LEU B 1 128 ? -6.41800 44.42500 -11.28800 1.000 9.76959 130 LEU B O 1
ATOM 6303 N N . SER B 1 129 ? -7.42600 46.36900 -11.84200 1.000 9.66168 131 SER B N 1
ATOM 6304 C CA . SER B 1 129 ? -8.21300 46.44200 -10.60800 1.000 10.27492 131 SER B CA 1
ATOM 6305 C C . SER B 1 129 ? -9.16000 45.25600 -10.52400 1.000 10.05384 131 SER B C 1
ATOM 6306 O O . SER B 1 129 ? -9.29100 44.61800 -9.47900 1.000 10.09332 131 SER B O 1
ATOM 6314 N N . ALA B 1 130 ? -9.80500 44.93500 -11.64000 1.000 9.51693 132 ALA B N 1
ATOM 6315 C CA . ALA B 1 130 ? -10.71700 43.80300 -11.71900 1.000 9.64589 132 ALA B CA 1
ATOM 6316 C C . ALA B 1 130 ? -10.00200 42.50300 -11.43400 1.000 10.08805 132 ALA B C 1
ATOM 6317 O O . ALA B 1 130 ? -10.55000 41.58900 -10.79900 1.000 10.29860 132 ALA B O 1
ATOM 6324 N N . ALA B 1 131 ? -8.78200 42.36100 -11.94900 1.000 9.31164 133 ALA B N 1
ATOM 6325 C CA . ALA B 1 131 ? -8.00500 41.14000 -11.76300 1.000 9.59852 133 ALA B CA 1
ATOM 6326 C C . ALA B 1 131 ? -7.59800 40.94900 -10.30000 1.000 9.26953 133 ALA B C 1
ATOM 6327 O O . ALA B 1 131 ? -7.66000 39.85000 -9.78400 1.000 9.79591 133 ALA B O 1
ATOM 6334 N N . ILE B 1 132 ? -7.18200 42.03100 -9.63500 1.000 9.37481 134 ILE B N 1
ATOM 6335 C CA . ILE B 1 132 ? -6.94400 41.99700 -8.20800 1.000 9.29059 134 ILE B CA 1
ATOM 6336 C C . ILE B 1 132 ? -8.19300 41.52200 -7.49100 1.000 9.34323 134 ILE B C 1
ATOM 6337 O O . ILE B 1 132 ? -8.13400 40.62800 -6.63700 1.000 10.58811 134 ILE B O 1
ATOM 6353 N N . ASP B 1 133 ? -9.32000 42.14300 -7.81200 1.000 9.68800 135 ASP B N 1
ATOM 6354 C CA . ASP B 1 133 ? -10.58200 41.81200 -7.14000 1.000 10.53547 135 ASP B CA 1
ATOM 6355 C C . ASP B 1 133 ? -10.98300 40.37300 -7.37100 1.000 9.95909 135 ASP B C 1
ATOM 6356 O O . ASP B 1 133 ? -11.57600 39.74100 -6.52500 1.000 10.99079 135 ASP B O 1
ATOM 6365 N N . TYR B 1 134 ? -10.68000 39.84400 -8.56000 1.000 9.92751 136 TYR B N 1
ATOM 6366 C CA . TYR B 1 134 ? -10.98400 38.44200 -8.90000 1.000 10.06700 136 TYR B CA 1
ATOM 6367 C C . TYR B 1 134 ? -10.17500 37.52000 -7.98500 1.000 9.94593 136 TYR B C 1
ATOM 6368 O O . TYR B 1 134 ? -10.71200 36.54100 -7.47800 1.000 11.09080 136 TYR B O 1
ATOM 6386 N N . VAL B 1 135 ? -8.88300 37.80700 -7.80400 1.000 9.84065 137 VAL B N 1
ATOM 6387 C CA . VAL B 1 135 ? -8.08600 37.03400 -6.90100 1.000 9.65379 137 VAL B CA 1
ATOM 6388 C C . VAL B 1 135 ? -8.63000 37.10100 -5.46000 1.000 9.88803 137 VAL B C 1
ATOM 6389 O O . VAL B 1 135 ? -8.70600 36.07100 -4.77000 1.000 10.90920 137 VAL B O 1
ATOM 6402 N N . ILE B 1 136 ? -8.97500 38.29700 -5.00700 1.000 10.11437 138 ILE B N 1
ATOM 6403 C CA . ILE B 1 136 ? -9.58800 38.44800 -3.69900 1.000 11.21713 138 ILE B CA 1
ATOM 6404 C C . ILE B 1 136 ? -10.84700 37.60100 -3.57400 1.000 10.92499 138 ILE B C 1
ATOM 6405 O O . ILE B 1 136 ? -11.07300 36.89000 -2.57500 1.000 11.80141 138 ILE B O 1
ATOM 6421 N N . ASP B 1 137 ? -11.69300 37.64200 -4.59500 1.000 11.35926 139 ASP B N 1
ATOM 6422 C CA . ASP B 1 137 ? -12.92600 36.84500 -4.59300 1.000 12.23568 139 ASP B CA 1
ATOM 6423 C C . ASP B 1 137 ? -12.64700 35.35200 -4.51800 1.000 11.81721 139 ASP B C 1
ATOM 6424 O O . ASP B 1 137 ? -13.24500 34.63300 -3.73700 1.000 12.84365 139 ASP B O 1
ATOM 6433 N N . LYS B 1 138 ? -11.68200 34.88000 -5.30200 1.000 11.70403 140 LYS B N 1
ATOM 6434 C CA A LYS B 1 138 ? -11.34000 33.45900 -5.27000 0.640 12.96998 140 LYS B CA 1
ATOM 6435 C CA B LYS B 1 138 ? -11.34100 33.46200 -5.27200 0.360 12.83312 140 LYS B CA 1
ATOM 6436 C C . LYS B 1 138 ? -10.75500 33.05700 -3.93000 1.000 12.63836 140 LYS B C 1
ATOM 6437 O O . LYS B 1 138 ? -10.94400 31.91800 -3.49500 1.000 12.50939 140 LYS B O 1
ATOM 6474 N N . SER B 1 139 ? -10.07400 33.98900 -3.25100 1.000 11.53033 141 SER B N 1
ATOM 6475 C CA . SER B 1 139 ? -9.51900 33.67400 -1.95500 1.000 12.40938 141 SER B CA 1
ATOM 6476 C C . SER B 1 139 ? -10.62200 33.44200 -0.90000 1.000 12.02249 141 SER B C 1
ATOM 6477 O O . SER B 1 139 ? -10.34000 32.88900 0.15500 1.000 13.04104 141 SER B O 1
ATOM 6485 N N . LYS B 1 140 ? -11.85400 33.83500 -1.20100 1.000 13.11210 142 LYS B N 1
ATOM 6486 C CA . LYS B 1 140 ? -13.00300 33.63900 -0.32500 1.000 13.85692 142 LYS B CA 1
ATOM 6487 C C . LYS B 1 140 ? -13.85600 32.45000 -0.73700 1.000 16.07824 142 LYS B C 1
ATOM 6488 O O . LYS B 1 140 ? -14.85900 32.15900 -0.09500 1.000 20.04714 142 LYS B O 1
ATOM 6507 N N . ASP B 1 141 ? -13.44200 31.75400 -1.80400 1.000 14.79914 143 ASP B N 1
ATOM 6508 C CA . ASP B 1 141 ? -14.17200 30.63800 -2.40200 1.000 16.59409 143 ASP B CA 1
ATOM 6509 C C . ASP B 1 141 ? -13.54700 29.35700 -1.88200 1.000 15.87296 143 ASP B C 1
ATOM 6510 O O . ASP B 1 141 ? -12.40800 29.02600 -2.20800 1.000 15.48607 143 ASP B O 1
ATOM 6519 N N . ARG B 1 142 ? -14.32600 28.69500 -1.01900 1.000 18.20481 144 ARG B N 1
ATOM 6520 C CA A ARG B 1 142 ? -13.82000 27.39200 -0.39700 0.420 19.54182 144 ARG B CA 1
ATOM 6521 C CA B ARG B 1 142 ? -13.85000 27.40100 -0.42300 0.580 19.61551 144 ARG B CA 1
ATOM 6522 C C . ARG B 1 142 ? -13.40200 26.28300 -1.44100 1.000 18.91543 144 ARG B C 1
ATOM 6523 O O . ARG B 1 142 ? -12.57000 25.36000 -1.21000 1.000 20.52615 144 ARG B O 1
ATOM 6564 N N . THR B 1 143 ? -13.85000 26.45700 -2.69700 1.000 17.56790 145 THR B N 1
ATOM 6565 C CA . THR B 1 143 ? -13.45500 25.48800 -3.73000 1.000 19.74184 145 THR B CA 1
ATOM 6566 C C . THR B 1 143 ? -12.17300 25.85100 -4.47700 1.000 18.42589 145 THR B C 1
ATOM 6567 O O . THR B 1 143 ? -11.69100 25.06800 -5.30500 1.000 19.64183 145 THR B O 1
ATOM 6578 N N . SER B 1 144 ? -11.64600 27.05500 -4.22300 1.000 16.16510 146 SER B N 1
ATOM 6579 C CA . SER B 1 144 ? -10.45800 27.51900 -4.90700 1.000 15.45975 146 SER B CA 1
ATOM 6580 C C . SER B 1 144 ? -9.19400 27.04000 -4.20300 1.000 14.77809 146 SER B C 1
ATOM 6581 O O . SER B 1 144 ? -9.09100 27.11100 -2.97500 1.000 14.65439 146 SER B O 1
ATOM 6589 N N . PRO B 1 145 ? -8.15000 26.68000 -4.96100 1.000 14.66228 147 PRO B N 1
ATOM 6590 C CA . PRO B 1 145 ? -6.84600 26.37400 -4.38300 1.000 13.97799 147 PRO B CA 1
ATOM 6591 C C . PRO B 1 145 ? -6.24100 27.54100 -3.58700 1.000 12.34359 147 PRO B C 1
ATOM 6592 O O . PRO B 1 145 ? -5.37900 27.29300 -2.73800 1.000 13.87535 147 PRO B O 1
ATOM 6603 N N . ILE B 1 146 ? -6.62000 28.77700 -3.91400 1.000 12.68047 148 ILE B N 1
ATOM 6604 C CA . ILE B 1 146 ? -6.07400 29.93200 -3.20100 1.000 11.54349 148 ILE B CA 1
ATOM 6605 C C . ILE B 1 146 ? -6.97200 30.41700 -2.05700 1.000 10.87236 148 ILE B C 1
ATOM 6606 O O . ILE B 1 146 ? -6.74500 31.49000 -1.51800 1.000 11.46190 148 ILE B O 1
ATOM 6622 N N . TYR B 1 147 ? -7.94200 29.59600 -1.65100 1.000 11.51717 149 TYR B N 1
ATOM 6623 C CA . TYR B 1 147 ? -8.79000 29.91000 -0.47700 1.000 11.27240 149 TYR B CA 1
ATOM 6624 C C . TYR B 1 147 ? -7.90800 30.25800 0.72100 1.000 11.64613 149 TYR B C 1
ATOM 6625 O O . TYR B 1 147 ? -7.05700 29.43200 1.13800 1.000 13.05156 149 TYR B O 1
ATOM 6643 N N . GLY B 1 148 ? -8.14000 31.44400 1.28000 1.000 11.05396 150 GLY B N 1
ATOM 6644 C CA . GLY B 1 148 ? -7.41700 31.88900 2.43100 1.000 10.99869 150 GLY B CA 1
ATOM 6645 C C . GLY B 1 148 ? -5.95000 32.26400 2.27600 1.000 10.56179 150 GLY B C 1
ATOM 6646 O O . GLY B 1 148 ? -5.28500 32.52700 3.25500 1.000 12.01723 150 GLY B O 1
ATOM 6650 N N . LEU B 1 149 ? -5.44100 32.27900 1.04800 1.000 10.00383 151 LEU B N 1
ATOM 6651 C CA . LEU B 1 149 ? -3.98700 32.37600 0.85400 1.000 10.11963 151 LEU B CA 1
ATOM 6652 C C . LEU B 1 149 ? -3.45600 33.83900 0.80600 1.000 9.49324 151 LEU B C 1
ATOM 6653 O O . LEU B 1 149 ? -2.28600 34.08700 0.99500 1.000 10.33282 151 LEU B O 1
ATOM 6669 N N . VAL B 1 150 ? -4.34700 34.79400 0.50500 1.000 9.98014 152 VAL B N 1
ATOM 6670 C CA . VAL B 1 150 ? -3.94500 36.16300 0.20100 1.000 10.09068 152 VAL B CA 1
ATOM 6671 C C . VAL B 1 150 ? -4.30700 37.15100 1.28800 1.000 9.75380 152 VAL B C 1
ATOM 6672 O O . VAL B 1 150 ? -5.22200 36.94300 2.06000 1.000 10.72234 152 VAL B O 1
ATOM 6685 N N . ASP B 1 151 ? -3.58500 38.25700 1.29300 1.000 10.06173 153 ASP B N 1
ATOM 6686 C CA . ASP B 1 151 ? -3.89400 39.47100 2.08900 1.000 9.96962 153 ASP B CA 1
ATOM 6687 C C . ASP B 1 151 ? -4.46100 40.53200 1.15300 1.000 10.16964 153 ASP B C 1
ATOM 6688 O O . ASP B 1 151 ? -3.69600 41.16300 0.40500 1.000 10.31703 153 ASP B O 1
ATOM 6697 N N . PRO B 1 152 ? -5.79500 40.72300 1.11700 1.000 10.83814 154 PRO B N 1
ATOM 6698 C CA . PRO B 1 152 ? -6.38000 41.71100 0.22200 1.000 11.02764 154 PRO B CA 1
ATOM 6699 C C . PRO B 1 152 ? -5.84700 43.12900 0.43100 1.000 10.88815 154 PRO B C 1
ATOM 6700 O O . PRO B 1 152 ? -6.08600 43.97000 -0.41900 1.000 12.55150 154 PRO B O 1
ATOM 6711 N N . ASN B 1 153 ? -5.22200 43.39600 1.58800 1.000 10.86183 155 ASN B N 1
ATOM 6712 C CA A ASN B 1 153 ? -4.72500 44.70900 1.88100 0.630 10.81182 155 ASN B CA 1
ATOM 6713 C CA B ASN B 1 153 ? -4.70100 44.71200 1.91300 0.370 11.60929 155 ASN B CA 1
ATOM 6714 C C . ASN B 1 153 ? -3.35700 45.01500 1.31000 1.000 10.03278 155 ASN B C 1
ATOM 6715 O O . ASN B 1 153 ? -2.87800 46.13100 1.44800 1.000 11.15923 155 ASN B O 1
ATOM 6736 N N . ARG B 1 154 ? -2.72300 44.04500 0.63800 1.000 9.89329 156 ARG B N 1
ATOM 6737 C CA . ARG B 1 154 ? -1.34800 44.23500 0.10700 1.000 9.17215 156 ARG B CA 1
ATOM 6738 C C . ARG B 1 154 ? -1.33600 43.81200 -1.36700 1.000 9.00897 156 ARG B C 1
ATOM 6739 O O . ARG B 1 154 ? -1.43700 42.62000 -1.67800 1.000 9.63800 156 ARG B O 1
ATOM 6760 N N . VAL B 1 155 ? -1.26900 44.80100 -2.26000 1.000 9.63800 157 VAL B N 1
ATOM 6761 C CA A VAL B 1 155 ? -1.46600 44.54900 -3.69500 0.760 10.02225 157 VAL B CA 1
ATOM 6762 C CA B VAL B 1 155 ? -1.48700 44.57100 -3.68700 0.240 9.46956 157 VAL B CA 1
ATOM 6763 C C . VAL B 1 155 ? -0.46400 45.33500 -4.49600 1.000 8.90633 157 VAL B C 1
ATOM 6764 O O . VAL B 1 155 ? -0.04600 46.43100 -4.14100 1.000 10.11700 157 VAL B O 1
ATOM 6789 N N . GLY B 1 156 ? -0.08100 44.79000 -5.65400 1.000 8.91159 158 GLY B N 1
ATOM 6790 C CA . GLY B 1 156 ? 0.81400 45.45000 -6.58500 1.000 8.99055 158 GLY B CA 1
ATOM 6791 C C . GLY B 1 156 ? 0.41000 45.19000 -8.00000 1.000 8.10360 158 GLY B C 1
ATOM 6792 O O . GLY B 1 156 ? -0.36500 44.27100 -8.28000 1.000 8.78526 158 GLY B O 1
ATOM 6796 N N . VAL B 1 157 ? 0.92200 46.03900 -8.90700 1.000 8.46154 159 VAL B N 1
ATOM 6797 C CA . VAL B 1 157 ? 0.62200 45.88100 -10.33000 1.000 8.05360 159 VAL B CA 1
ATOM 6798 C C . VAL B 1 157 ? 1.88400 46.08700 -11.14600 1.000 8.64051 159 VAL B C 1
ATOM 6799 O O . VAL B 1 157 ? 2.79700 46.84500 -10.78300 1.000 8.65104 159 VAL B O 1
ATOM 6812 N N . ILE B 1 158 ? 1.88500 45.42800 -12.30300 1.000 7.97727 160 ILE B N 1
ATOM 6813 C CA . ILE B 1 158 ? 2.95400 45.48600 -13.30900 1.000 8.22467 160 ILE B CA 1
ATOM 6814 C C . ILE B 1 158 ? 2.24800 45.61900 -14.65000 1.000 7.75093 160 ILE B C 1
ATOM 6815 O O . ILE B 1 158 ? 1.24900 44.95500 -14.90300 1.000 8.91686 160 ILE B O 1
ATOM 6831 N N . GLY B 1 159 ? 2.80800 46.44600 -15.54200 1.000 8.00622 161 GLY B N 1
ATOM 6832 C CA . GLY B 1 159 ? 2.22600 46.53400 -16.87300 1.000 8.21677 161 GLY B CA 1
ATOM 6833 C C . GLY B 1 159 ? 3.22500 46.98000 -17.88800 1.000 7.79567 161 GLY B C 1
ATOM 6834 O O . GLY B 1 159 ? 4.09900 47.77400 -17.59700 1.000 8.49576 161 GLY B O 1
ATOM 6838 N N . TRP B 1 160 ? 3.04100 46.49500 -19.12500 1.000 8.43785 162 TRP B N 1
ATOM 6839 C CA . TRP B 1 160 ? 3.89200 46.84500 -20.26400 1.000 7.79041 162 TRP B CA 1
ATOM 6840 C C . TRP B 1 160 ? 3.16000 47.83200 -21.18000 1.000 7.54301 162 TRP B C 1
ATOM 6841 O O . TRP B 1 160 ? 2.00000 47.61500 -21.54100 1.000 8.46680 162 TRP B O 1
ATOM 6862 N N . SER B 1 161 ? 3.84600 48.93100 -21.53100 1.000 7.72198 163 SER B N 1
ATOM 6863 C CA . SER B 1 161 ? 3.43300 49.79000 -22.64700 1.000 8.07992 163 SER B CA 1
ATOM 6864 C C . SER B 1 161 ? 2.14700 50.54400 -22.24500 1.000 7.84568 163 SER B C 1
ATOM 6865 O O . SER B 1 161 ? 2.16100 51.13400 -21.16500 1.000 8.10887 163 SER B O 1
ATOM 6873 N N . MET B 1 162 ? 1.05700 50.48100 -22.98400 1.000 7.85621 164 MET B N 1
ATOM 6874 C CA . MET B 1 162 ? -0.19700 51.04600 -22.49000 1.000 8.29836 164 MET B CA 1
ATOM 6875 C C . MET B 1 162 ? -0.59500 50.45200 -21.14300 1.000 8.32468 164 MET B C 1
ATOM 6876 O O . MET B 1 162 ? -1.26400 51.11000 -20.36100 1.000 8.72999 164 MET B O 1
ATOM 6890 N N . GLY B 1 163 ? -0.25000 49.17300 -20.92900 1.000 8.18519 165 GLY B N 1
ATOM 6891 C CA . GLY B 1 163 ? -0.47600 48.53400 -19.62600 1.000 8.19046 165 GLY B CA 1
ATOM 6892 C C . GLY B 1 163 ? 0.35500 49.14300 -18.52000 1.000 8.46154 165 GLY B C 1
ATOM 6893 O O . GLY B 1 163 ? -0.07100 49.19300 -17.36100 1.000 9.08004 165 GLY B O 1
ATOM 6897 N N . GLY B 1 164 ? 1.56500 49.60200 -18.84500 1.000 8.55629 166 GLY B N 1
ATOM 6898 C CA . GLY B 1 164 ? 2.40300 50.36500 -17.90700 1.000 8.90896 166 GLY B CA 1
ATOM 6899 C C . GLY B 1 164 ? 1.78600 51.71600 -17.59100 1.000 8.80632 166 GLY B C 1
ATOM 6900 O O . GLY B 1 164 ? 1.76700 52.15300 -16.43500 1.000 9.62747 166 GLY B O 1
ATOM 6904 N N . GLY B 1 165 ? 1.26700 52.41900 -18.58300 1.000 8.45628 167 GLY B N 1
ATOM 6905 C CA . GLY B 1 165 ? 0.48400 53.60200 -18.32900 1.000 8.67999 167 GLY B CA 1
ATOM 6906 C C . GLY B 1 165 ? -0.69600 53.31300 -17.41600 1.000 9.25111 167 GLY B C 1
ATOM 6907 O O . GLY B 1 165 ? -0.98700 54.06000 -16.48300 1.000 10.43020 167 GLY B O 1
ATOM 6911 N N . GLY B 1 166 ? -1.38300 52.19700 -17.67200 1.000 9.68274 168 GLY B N 1
ATOM 6912 C CA . GLY B 1 166 ? -2.50700 51.79700 -16.85600 1.000 9.57746 168 GLY B CA 1
ATOM 6913 C C . GLY B 1 166 ? -2.09100 51.53000 -15.41400 1.000 9.25900 168 GLY B C 1
ATOM 6914 O O . GLY B 1 166 ? -2.84900 51.81800 -14.48500 1.000 10.10121 168 GLY B O 1
ATOM 6918 N N . SER B 1 167 ? -0.88700 50.95300 -15.21300 1.000 9.28532 169 SER B N 1
ATOM 6919 C CA . SER B 1 167 ? -0.44100 50.63800 -13.87200 1.000 9.06424 169 SER B CA 1
ATOM 6920 C C . SER B 1 167 ? -0.24300 51.91700 -13.06600 1.000 8.93265 169 SER B C 1
ATOM 6921 O O . SER B 1 167 ? -0.57500 51.97800 -11.87200 1.000 9.65379 169 SER B O 1
ATOM 6929 N N . LEU B 1 168 ? 0.31500 52.95200 -13.69200 1.000 9.51693 170 LEU B N 1
ATOM 6930 C CA . LEU B 1 168 ? 0.48500 54.27000 -13.06100 1.000 9.22216 170 LEU B CA 1
ATOM 6931 C C . LEU B 1 168 ? -0.86900 54.92200 -12.78700 1.000 9.49588 170 LEU B C 1
ATOM 6932 O O . LEU B 1 168 ? -1.11600 55.46100 -11.68700 1.000 11.79352 170 LEU B O 1
ATOM 6948 N N . LYS B 1 169 ? -1.78800 54.85200 -13.74500 1.000 9.82486 171 LYS B N 1
ATOM 6949 C CA A LYS B 1 169 ? -3.12300 55.40300 -13.56500 0.510 10.62759 171 LYS B CA 1
ATOM 6950 C CA B LYS B 1 169 ? -3.12200 55.40700 -13.56000 0.490 10.43283 171 LYS B CA 1
ATOM 6951 C C . LYS B 1 169 ? -3.82100 54.75700 -12.38000 1.000 9.83539 171 LYS B C 1
ATOM 6952 O O . LYS B 1 169 ? -4.42300 55.40800 -11.53100 1.000 10.57232 171 LYS B O 1
ATOM 6989 N N . LEU B 1 170 ? -3.75500 53.43300 -12.29300 1.000 9.66958 172 LEU B N 1
ATOM 6990 C CA . LEU B 1 170 ? -4.45700 52.72900 -11.21500 1.000 9.99330 172 LEU B CA 1
ATOM 6991 C C . LEU B 1 170 ? -3.96700 53.20200 -9.82600 1.000 10.14595 172 LEU B C 1
ATOM 6992 O O . LEU B 1 170 ? -4.73800 53.31200 -8.88600 1.000 10.68286 172 LEU B O 1
ATOM 7008 N N . ALA B 1 171 ? -2.66200 53.46200 -9.69700 1.000 10.35124 173 ALA B N 1
ATOM 7009 C CA . ALA B 1 171 ? -2.08100 53.89300 -8.44500 1.000 11.57770 173 ALA B CA 1
ATOM 7010 C C . ALA B 1 171 ? -2.63300 55.19200 -7.94800 1.000 13.26212 173 ALA B C 1
ATOM 7011 O O . ALA B 1 171 ? -2.56000 55.46600 -6.75600 1.000 14.69913 173 ALA B O 1
ATOM 7018 N N . THR B 1 172 ? -3.19100 55.99300 -8.87400 1.000 13.30686 174 THR B N 1
ATOM 7019 C CA . THR B 1 172 ? -3.86700 57.23600 -8.56900 1.000 15.18866 174 THR B CA 1
ATOM 7020 C C . THR B 1 172 ? -5.34100 57.08000 -8.17400 1.000 15.04391 174 THR B C 1
ATOM 7021 O O . THR B 1 172 ? -5.94600 58.06400 -7.71900 1.000 18.44168 174 THR B O 1
ATOM 7032 N N . ASP B 1 173 ? -5.92500 55.88300 -8.37100 1.000 13.47530 175 ASP B N 1
ATOM 7033 C CA . ASP B 1 173 ? -7.35500 55.62900 -8.14300 1.000 13.36739 175 ASP B CA 1
ATOM 7034 C C . ASP B 1 173 ? -7.61500 54.64200 -7.02500 1.000 13.27791 175 ASP B C 1
ATOM 7035 O O . ASP B 1 173 ? -8.72000 54.51900 -6.56600 1.000 15.92033 175 ASP B O 1
ATOM 7044 N N . ARG B 1 174 ? -6.60800 53.87700 -6.64200 1.000 12.81733 176 ARG B N 1
ATOM 7045 C CA . ARG B 1 174 ? -6.73000 52.76200 -5.68500 1.000 12.66731 176 ARG B CA 1
ATOM 7046 C C . ARG B 1 174 ? -5.45500 52.69600 -4.83300 1.000 11.96196 176 ARG B C 1
ATOM 7047 O O . ARG B 1 174 ? -4.40900 53.02900 -5.35900 1.000 12.06197 176 ARG B O 1
ATOM 7068 N N . LYS B 1 175 ? -5.55500 52.22600 -3.58500 1.000 13.42003 177 LYS B N 1
ATOM 7069 C CA . LYS B 1 175 ? -4.40700 52.02300 -2.75200 1.000 13.27791 177 LYS B CA 1
ATOM 7070 C C . LYS B 1 175 ? -3.61200 50.80900 -3.26600 1.000 11.23029 177 LYS B C 1
ATOM 7071 O O . LYS B 1 175 ? -4.04300 49.66800 -3.15900 1.000 12.21989 177 LYS B O 1
ATOM 7090 N N . ILE B 1 176 ? -2.43400 51.10300 -3.80500 1.000 10.33808 178 ILE B N 1
ATOM 7091 C CA . ILE B 1 176 ? -1.55200 50.15700 -4.41100 1.000 10.19859 178 ILE B CA 1
ATOM 7092 C C . ILE B 1 176 ? -0.20800 50.20500 -3.70600 1.000 9.66695 178 ILE B C 1
ATOM 7093 O O . ILE B 1 176 ? 0.37000 51.26800 -3.52900 1.000 10.55916 178 ILE B O 1
ATOM 7109 N N . ASP B 1 177 ? 0.26700 49.06200 -3.21800 1.000 9.21953 179 ASP B N 1
ATOM 7110 C CA A ASP B 1 177 ? 1.51500 49.00800 -2.46100 0.840 9.01161 179 ASP B CA 1
ATOM 7111 C CA B ASP B 1 177 ? 1.51000 49.02300 -2.46400 0.160 9.31427 179 ASP B CA 1
ATOM 7112 C C . ASP B 1 177 ? 2.79500 49.07100 -3.30100 1.000 8.97739 179 ASP B C 1
ATOM 7113 O O . ASP B 1 177 ? 3.83800 49.46200 -2.79900 1.000 9.99857 179 ASP B O 1
ATOM 7130 N N . ALA B 1 178 ? 2.72500 48.70400 -4.58800 1.000 9.46166 180 ALA B N 1
ATOM 7131 C CA . ALA B 1 178 ? 3.89900 48.74100 -5.46300 1.000 9.16162 180 ALA B CA 1
ATOM 7132 C C . ALA B 1 178 ? 3.45600 48.67100 -6.88600 1.000 8.71683 180 ALA B C 1
ATOM 7133 O O . ALA B 1 178 ? 2.50100 47.95800 -7.21000 1.000 9.62484 180 ALA B O 1
ATOM 7140 N N . VAL B 1 179 ? 4.21000 49.37200 -7.73900 1.000 8.66156 181 VAL B N 1
ATOM 7141 C CA . VAL B 1 179 ? 3.93400 49.47700 -9.16100 1.000 8.86159 181 VAL B CA 1
ATOM 7142 C C . VAL B 1 179 ? 5.22200 49.27900 -9.93700 1.000 8.45101 181 VAL B C 1
ATOM 7143 O O . VAL B 1 179 ? 6.22500 49.91600 -9.63400 1.000 9.57220 181 VAL B O 1
ATOM 7156 N N . ILE B 1 180 ? 5.16200 48.45200 -10.99600 1.000 7.95095 182 ILE B N 1
ATOM 7157 C CA . ILE B 1 180 ? 6.27400 48.28600 -11.94500 1.000 8.73789 182 ILE B CA 1
ATOM 7158 C C . ILE B 1 180 ? 5.75300 48.51400 -13.37000 1.000 8.50891 182 ILE B C 1
ATOM 7159 O O . ILE B 1 180 ? 5.28200 47.57200 -14.04600 1.000 9.16689 182 ILE B O 1
ATOM 7175 N N . PRO B 1 181 ? 5.83200 49.75700 -13.86800 1.000 8.87475 183 PRO B N 1
ATOM 7176 C CA . PRO B 1 181 ? 5.54600 50.04000 -15.28000 1.000 9.12741 183 PRO B CA 1
ATOM 7177 C C . PRO B 1 181 ? 6.80300 49.72700 -16.10200 1.000 8.62472 183 PRO B C 1
ATOM 7178 O O . PRO B 1 181 ? 7.87000 50.26300 -15.80600 1.000 10.03541 183 PRO B O 1
ATOM 7189 N N . GLN B 1 182 ? 6.62800 48.90000 -17.13100 1.000 8.62472 184 GLN B N 1
ATOM 7190 C CA . GLN B 1 182 ? 7.73800 48.56700 -18.03600 1.000 8.56945 184 GLN B CA 1
ATOM 7191 C C . GLN B 1 182 ? 7.46000 49.13800 -19.42700 1.000 8.42206 184 GLN B C 1
ATOM 7192 O O . GLN B 1 182 ? 6.38800 48.94300 -19.97500 1.000 8.19835 184 GLN B O 1
ATOM 7206 N N . ALA B 1 183 ? 8.43000 49.87800 -19.93500 1.000 8.85896 185 ALA B N 1
ATOM 7207 C CA . ALA B 1 183 ? 8.29900 50.61600 -21.19200 1.000 8.63788 185 ALA B CA 1
ATOM 7208 C C . ALA B 1 183 ? 6.94500 51.30100 -21.23600 1.000 8.66156 185 ALA B C 1
ATOM 7209 O O . ALA B 1 183 ? 6.16800 51.16900 -22.18400 1.000 8.78526 185 ALA B O 1
ATOM 7216 N N . PRO B 1 184 ? 6.57600 52.06100 -20.18300 1.000 8.07465 186 PRO B N 1
ATOM 7217 C CA . PRO B 1 184 ? 5.22300 52.60700 -20.10300 1.000 8.14045 186 PRO B CA 1
ATOM 7218 C C . PRO B 1 184 ? 4.93800 53.64400 -21.18700 1.000 8.57734 186 PRO B C 1
ATOM 7219 O O . PRO B 1 184 ? 5.85500 54.36200 -21.60600 1.000 8.49576 186 PRO B O 1
ATOM 7230 N N . TRP B 1 185 ? 3.66400 53.71500 -21.54800 1.000 8.44312 187 TRP B N 1
ATOM 7231 C CA . TRP B 1 185 ? 3.13900 54.70200 -22.46300 1.000 8.91423 187 TRP B CA 1
ATOM 7232 C C . TRP B 1 185 ? 1.90100 55.28600 -21.82400 1.000 8.35363 187 TRP B C 1
ATOM 7233 O O . TRP B 1 185 ? 1.02900 54.54700 -21.36800 1.000 9.15899 187 TRP B O 1
ATOM 7254 N N . TYR B 1 186 ? 1.79900 56.61500 -21.82000 1.000 9.05898 188 TYR B N 1
ATOM 7255 C CA . TYR B 1 186 ? 0.57200 57.30500 -21.36400 1.000 9.57746 188 TYR B CA 1
ATOM 7256 C C . TYR B 1 186 ? 0.50500 58.66200 -22.06600 1.000 10.81972 188 TYR B C 1
ATOM 7257 O O . TYR B 1 186 ? 1.53900 59.27500 -22.21000 1.000 14.29908 188 TYR B O 1
ATOM 7275 N N . LEU B 1 187 ? -0.68800 59.06500 -22.47100 1.000 12.83049 189 LEU B N 1
ATOM 7276 C CA A LEU B 1 187 ? -0.88300 60.32800 -23.13400 0.680 14.56490 189 LEU B CA 1
ATOM 7277 C CA B LEU B 1 187 ? -0.89000 60.33100 -23.12400 0.320 13.84903 189 LEU B CA 1
ATOM 7278 C C . LEU B 1 187 ? -1.97900 61.08400 -22.40900 1.000 15.64135 189 LEU B C 1
ATOM 7279 O O . LEU B 1 187 ? -3.01800 60.52700 -22.09700 1.000 19.74184 189 LEU B O 1
ATOM 7310 N N . GLY B 1 188 ? -1.72500 62.34200 -22.12800 1.000 14.38330 190 GLY B N 1
ATOM 7311 C CA . GLY B 1 188 ? -2.74300 63.21000 -21.57000 1.000 15.97297 190 GLY B CA 1
ATOM 7312 C C . GLY B 1 188 ? -2.57900 63.55800 -20.13000 1.000 14.97811 190 GLY B C 1
ATOM 7313 O O . GLY B 1 188 ? -1.57700 63.24000 -19.49900 1.000 16.86781 190 GLY B O 1
ATOM 7317 N N . LEU B 1 189 ? -3.64300 64.14700 -19.60900 1.000 13.36476 191 LEU B N 1
ATOM 7318 C CA . LEU B 1 189 ? -3.65800 64.58700 -18.22800 1.000 14.06748 191 LEU B CA 1
ATOM 7319 C C . LEU B 1 189 ? -3.49600 63.38800 -17.32800 1.000 13.92535 191 LEU B C 1
ATOM 7320 O O . LEU B 1 189 ? -4.00600 62.33100 -17.58900 1.000 14.60965 191 LEU B O 1
ATOM 7336 N N . ASN B 1 190 ? -2.72000 63.57700 -16.26200 1.000 13.61479 192 ASN B N 1
ATOM 7337 C CA . ASN B 1 190 ? -2.43100 62.48200 -15.30200 1.000 13.48320 192 ASN B CA 1
ATOM 7338 C C . ASN B 1 190 ? -2.31300 63.08700 -13.89600 1.000 13.12263 192 ASN B C 1
ATOM 7339 O O . ASN B 1 190 ? -2.07700 64.27500 -13.75200 1.000 13.66743 192 ASN B O 1
ATOM 7350 N N . ARG B 1 191 ? -2.40700 62.21400 -12.91900 1.000 11.96986 193 ARG B N 1
ATOM 7351 C CA A ARG B 1 191 ? -2.17900 62.55500 -11.48700 0.530 11.71719 193 ARG B CA 1
ATOM 7352 C CA B ARG B 1 191 ? -2.18500 62.55400 -11.48900 0.470 11.95406 193 ARG B CA 1
ATOM 7353 C C . ARG B 1 191 ? -0.86300 61.92200 -11.01100 1.000 11.36189 193 ARG B C 1
ATOM 7354 O O . ARG B 1 191 ? -0.70800 61.67100 -9.81700 1.000 11.72246 193 ARG B O 1
ATOM 7395 N N . PHE B 1 192 ? 0.10500 61.73200 -11.89400 1.000 10.69865 194 PHE B N 1
ATOM 7396 C CA . PHE B 1 192 ? 1.35400 61.05500 -11.52100 1.000 10.50389 194 PHE B CA 1
ATOM 7397 C C . PHE B 1 192 ? 2.17000 61.88800 -10.51800 1.000 10.92499 194 PHE B C 1
ATOM 7398 O O . PHE B 1 192 ? 2.93200 61.33800 -9.74900 1.000 12.09882 194 PHE B O 1
ATOM 7415 N N . SER B 1 193 ? 1.95300 63.21100 -10.52000 1.000 11.66982 195 SER B N 1
ATOM 7416 C CA . SER B 1 193 ? 2.54300 64.11900 -9.54000 1.000 12.03302 195 SER B CA 1
ATOM 7417 C C . SER B 1 193 ? 2.10200 63.84000 -8.09000 1.000 11.61981 195 SER B C 1
ATOM 7418 O O . SER B 1 193 ? 2.68300 64.41100 -7.18300 1.000 12.03565 195 SER B O 1
ATOM 7426 N N . THR B 1 194 ? 1.11000 62.96000 -7.89000 1.000 11.53296 196 THR B N 1
ATOM 7427 C CA . THR B 1 194 ? 0.59100 62.66100 -6.57300 1.000 11.83300 196 THR B CA 1
ATOM 7428 C C . THR B 1 194 ? 0.70600 61.15700 -6.20100 1.000 11.69614 196 THR B C 1
ATOM 7429 O O . THR B 1 194 ? 0.20300 60.72400 -5.18200 1.000 13.57794 196 THR B O 1
ATOM 7440 N N . ILE B 1 195 ? 1.38200 60.36300 -7.02600 1.000 10.43546 197 ILE B N 1
ATOM 7441 C CA . ILE B 1 195 ? 1.53400 58.92200 -6.75700 1.000 10.29597 197 ILE B CA 1
ATOM 7442 C C . ILE B 1 195 ? 2.30400 58.72700 -5.44500 1.000 11.14607 197 ILE B C 1
ATOM 7443 O O . ILE B 1 195 ? 3.38400 59.27000 -5.26600 1.000 11.43558 197 ILE B O 1
ATOM 7459 N N . THR B 1 196 ? 1.71600 57.91300 -4.54300 1.000 11.05922 198 THR B N 1
ATOM 7460 C CA . THR B 1 196 ? 2.33000 57.51700 -3.29400 1.000 11.93564 198 THR B CA 1
ATOM 7461 C C . THR B 1 196 ? 2.72800 56.06400 -3.23000 1.000 11.39874 198 THR B C 1
ATOM 7462 O O . THR B 1 196 ? 3.31300 55.61500 -2.25800 1.000 13.50162 198 THR B O 1
ATOM 7473 N N . SER B 1 197 ? 2.44700 55.31700 -4.29800 1.000 10.06700 199 SER B N 1
ATOM 7474 C CA A SER B 1 197 ? 2.85400 53.91300 -4.40500 0.890 9.90645 199 SER B CA 1
ATOM 7475 C CA B SER B 1 197 ? 2.84400 53.91400 -4.40800 0.110 9.95909 199 SER B CA 1
ATOM 7476 C C . SER B 1 197 ? 4.30300 53.83100 -4.83300 1.000 9.51956 199 SER B C 1
ATOM 7477 O O . SER B 1 197 ? 4.66500 54.41200 -5.87000 1.000 10.09332 199 SER B O 1
ATOM 7492 N N . PRO B 1 198 ? 5.16600 53.07500 -4.11700 1.000 9.52746 200 PRO B N 1
ATOM 7493 C CA . PRO B 1 198 ? 6.51900 52.80300 -4.59100 1.000 9.05372 200 PRO B CA 1
ATOM 7494 C C . PRO B 1 198 ? 6.52200 52.27900 -6.02800 1.000 9.06951 200 PRO B C 1
ATOM 7495 O O . PRO B 1 198 ? 5.90100 51.25100 -6.31400 1.000 9.72748 200 PRO B O 1
ATOM 7506 N N . THR B 1 199 ? 7.22400 52.99400 -6.90200 1.000 9.21163 201 THR B N 1
ATOM 7507 C CA . THR B 1 199 ? 7.16700 52.75400 -8.34000 1.000 8.91686 201 THR B CA 1
ATOM 7508 C C . THR B 1 199 ? 8.55800 52.55100 -8.92300 1.000 9.12478 201 THR B C 1
ATOM 7509 O O . THR B 1 199 ? 9.42000 53.42500 -8.81600 1.000 10.00646 201 THR B O 1
ATOM 7520 N N A MET B 1 200 ? 8.76100 51.37200 -9.52500 0.590 8.96950 202 MET B N 1
ATOM 7521 N N B MET B 1 200 ? 8.76100 51.36600 -9.51700 0.410 8.82211 202 MET B N 1
ATOM 7522 C CA A MET B 1 200 ? 9.97800 51.06200 -10.24900 0.590 9.37744 202 MET B CA 1
ATOM 7523 C CA B MET B 1 200 ? 9.97800 51.07500 -10.24800 0.410 8.87738 202 MET B CA 1
ATOM 7524 C C A MET B 1 200 ? 9.66500 51.04100 -11.73500 0.590 9.65116 202 MET B C 1
ATOM 7525 C C B MET B 1 200 ? 9.65700 51.04400 -11.73700 0.410 9.18531 202 MET B C 1
ATOM 7526 O O A MET B 1 200 ? 9.02600 50.10500 -12.23000 0.590 9.54588 202 MET B O 1
ATOM 7527 O O B MET B 1 200 ? 9.01400 50.11200 -12.23700 0.410 9.23532 202 MET B O 1
ATOM 7554 N N . ILE B 1 201 ? 10.09600 52.08900 -12.44200 1.000 8.89844 203 ILE B N 1
ATOM 7555 C CA . ILE B 1 201 ? 9.90700 52.16000 -13.88400 1.000 8.84843 203 ILE B CA 1
ATOM 7556 C C . ILE B 1 201 ? 11.06600 51.47200 -14.57500 1.000 9.35902 203 ILE B C 1
ATOM 7557 O O . ILE B 1 201 ? 12.22200 51.76400 -14.31900 1.000 10.13279 203 ILE B O 1
ATOM 7574 N N . ILE B 1 202 ? 10.72200 50.50400 -15.44200 1.000 8.76947 204 ILE B N 1
ATOM 7575 C CA . ILE B 1 202 ? 11.68300 49.87800 -16.34100 1.000 8.68525 204 ILE B CA 1
ATOM 7576 C C . ILE B 1 202 ? 11.56300 50.57900 -17.69400 1.000 9.12741 204 ILE B C 1
ATOM 7577 O O . ILE B 1 202 ? 10.46900 50.73900 -18.24900 1.000 9.40376 204 ILE B O 1
ATOM 7593 N N . ALA B 1 203 ? 12.70000 51.09500 -18.15000 1.000 8.97476 205 ALA B N 1
ATOM 7594 C CA . ALA B 1 203 ? 12.76500 51.85900 -19.39000 1.000 9.25374 205 ALA B CA 1
ATOM 7595 C C . ALA B 1 203 ? 13.68100 51.12900 -20.37200 1.000 9.84329 205 ALA B C 1
ATOM 7596 O O . ALA B 1 203 ? 14.63000 50.45200 -19.99700 1.000 10.01962 205 ALA B O 1
ATOM 7603 N N . CYS B 1 204 ? 13.38900 51.29900 -21.65800 1.000 9.27216 206 CYS B N 1
ATOM 7604 C CA . CYS B 1 204 ? 14.11700 50.64600 -22.73600 1.000 9.01424 206 CYS B CA 1
ATOM 7605 C C . CYS B 1 204 ? 14.78400 51.76800 -23.53500 1.000 9.10109 206 CYS B C 1
ATOM 7606 O O . CYS B 1 204 ? 14.11300 52.58500 -24.14600 1.000 9.55904 206 CYS B O 1
ATOM 7613 N N . GLN B 1 205 ? 16.11800 51.83800 -23.44900 1.000 9.45113 207 GLN B N 1
ATOM 7614 C CA . GLN B 1 205 ? 16.82000 53.07100 -23.86600 1.000 9.95646 207 GLN B CA 1
ATOM 7615 C C . GLN B 1 205 ? 16.48800 53.52600 -25.28300 1.000 10.74076 207 GLN B C 1
ATOM 7616 O O . GLN B 1 205 ? 16.27500 54.71200 -25.52300 1.000 11.61718 207 GLN B O 1
ATOM 7630 N N . ALA B 1 206 ? 16.44900 52.57400 -26.20500 1.000 11.10659 208 ALA B N 1
ATOM 7631 C CA . ALA B 1 206 ? 16.26800 52.83600 -27.64900 1.000 11.56191 208 ALA B CA 1
ATOM 7632 C C . ALA B 1 206 ? 14.79900 52.80200 -28.09900 1.000 10.78814 208 ALA B C 1
ATOM 7633 O O . ALA B 1 206 ? 14.48500 52.79300 -29.27200 1.000 13.07788 208 ALA B O 1
ATOM 7640 N N . ASP B 1 207 ? 13.87000 52.81500 -27.13800 1.000 10.46441 209 ASP B N 1
ATOM 7641 C CA . ASP B 1 207 ? 12.47000 52.65600 -27.43800 1.000 9.95909 209 ASP B CA 1
ATOM 7642 C C . ASP B 1 207 ? 11.98200 53.72900 -28.40400 1.000 9.50377 209 ASP B C 1
ATOM 7643 O O . ASP B 1 207 ? 12.11800 54.91300 -28.14600 1.000 10.60653 209 ASP B O 1
ATOM 7652 N N . ALA B 1 208 ? 11.44800 53.27100 -29.55100 1.000 9.78538 210 ALA B N 1
ATOM 7653 C CA . ALA B 1 208 ? 10.89200 54.12300 -30.57000 1.000 9.55904 210 ALA B CA 1
ATOM 7654 C C . ALA B 1 208 ? 9.36600 54.21600 -30.52400 1.000 9.91961 210 ALA B C 1
ATOM 7655 O O . ALA B 1 208 ? 8.76300 55.01200 -31.22900 1.000 14.31487 210 ALA B O 1
ATOM 7662 N N . VAL B 1 209 ? 8.73600 53.39700 -29.67200 1.000 8.90370 211 VAL B N 1
ATOM 7663 C CA . VAL B 1 209 ? 7.29400 53.31700 -29.57000 1.000 9.57220 211 VAL B CA 1
ATOM 7664 C C . VAL B 1 209 ? 6.80500 54.20800 -28.42800 1.000 9.21163 211 VAL B C 1
ATOM 7665 O O . VAL B 1 209 ? 5.80700 54.91900 -28.56400 1.000 9.97751 211 VAL B O 1
ATOM 7678 N N . ALA B 1 210 ? 7.46600 54.09900 -27.27000 1.000 9.84065 212 ALA B N 1
ATOM 7679 C CA . ALA B 1 210 ? 7.20300 54.93600 -26.09600 1.000 9.81170 212 ALA B CA 1
ATOM 7680 C C . ALA B 1 210 ? 8.53200 55.55900 -25.70400 1.000 9.41692 212 ALA B C 1
ATOM 7681 O O . ALA B 1 210 ? 9.17300 55.16700 -24.74000 1.000 9.27216 212 ALA B O 1
ATOM 7688 N N . PRO B 1 211 ? 9.03400 56.53200 -26.49300 1.000 10.47231 213 PRO B N 1
ATOM 7689 C CA . PRO B 1 211 ? 10.37000 57.06900 -26.26600 1.000 10.64075 213 PRO B CA 1
ATOM 7690 C C . PRO B 1 211 ? 10.52900 57.49700 -24.79600 1.000 10.34861 213 PRO B C 1
ATOM 7691 O O . PRO B 1 211 ? 9.64100 58.15800 -24.23800 1.000 10.90394 213 PRO B O 1
ATOM 7702 N N . VAL B 1 212 ? 11.64800 57.12700 -24.18300 1.000 10.44336 214 VAL B N 1
ATOM 7703 C CA . VAL B 1 212 ? 11.81900 57.37900 -22.75100 1.000 10.94605 214 VAL B CA 1
ATOM 7704 C C . VAL B 1 212 ? 11.82600 58.85500 -22.41900 1.000 11.07238 214 VAL B C 1
ATOM 7705 O O . VAL B 1 212 ? 11.36900 59.22600 -21.32200 1.000 11.27504 214 VAL B O 1
ATOM 7718 N N . SER B 1 213 ? 12.27200 59.70800 -23.35100 1.000 10.94868 215 SER B N 1
ATOM 7719 C CA . SER B 1 213 ? 12.26400 61.14300 -23.13400 1.000 12.64099 215 SER B CA 1
ATOM 7720 C C . SER B 1 213 ? 10.85800 61.73000 -22.97600 1.000 13.12263 215 SER B C 1
ATOM 7721 O O . SER B 1 213 ? 10.68500 62.80900 -22.47700 1.000 17.25996 215 SER B O 1
ATOM 7729 N N . VAL B 1 214 ? 9.86800 61.03700 -23.52800 1.000 11.87774 216 VAL B N 1
ATOM 7730 C CA . VAL B 1 214 ? 8.48500 61.47600 -23.52700 1.000 11.53559 216 VAL B CA 1
ATOM 7731 C C . VAL B 1 214 ? 7.64500 60.78000 -22.45200 1.000 11.00132 216 VAL B C 1
ATOM 7732 O O . VAL B 1 214 ? 6.77000 61.37600 -21.85600 1.000 12.83575 216 VAL B O 1
ATOM 7745 N N . HIS B 1 215 ? 7.94500 59.50100 -22.22300 1.000 9.51693 217 HIS B N 1
ATOM 7746 C CA . HIS B 1 215 ? 7.17000 58.62600 -21.40000 1.000 9.72485 217 HIS B CA 1
ATOM 7747 C C . HIS B 1 215 ? 7.94800 58.24700 -20.13600 1.000 9.87224 217 HIS B C 1
ATOM 7748 O O . HIS B 1 215 ? 7.91700 59.00200 -19.15400 1.000 9.85118 217 HIS B O 1
ATOM 7762 N N . ALA B 1 216 ? 8.65800 57.12500 -20.12700 1.000 9.38270 218 ALA B N 1
ATOM 7763 C CA . ALA B 1 216 ? 9.23300 56.58000 -18.88900 1.000 8.80369 218 ALA B CA 1
ATOM 7764 C C . ALA B 1 216 ? 9.98200 57.61200 -18.03300 1.000 8.86159 218 ALA B C 1
ATOM 7765 O O . ALA B 1 216 ? 9.77200 57.66600 -16.83800 1.000 9.77749 218 ALA B O 1
ATOM 7772 N N . SER B 1 217 ? 10.90100 58.38300 -18.62400 1.000 9.26690 219 SER B N 1
ATOM 7773 C CA . SER B 1 217 ? 11.74200 59.28900 -17.84900 1.000 10.00383 219 SER B CA 1
ATOM 7774 C C . SER B 1 217 ? 10.89700 60.42700 -17.27600 1.000 10.54863 219 SER B C 1
ATOM 7775 O O . SER B 1 217 ? 11.09300 60.84000 -16.14700 1.000 10.74339 219 SER B O 1
ATOM 7783 N N A ARG B 1 218 ? 9.97000 60.95400 -18.06700 0.670 10.95921 220 ARG B N 1
ATOM 7784 N N B ARG B 1 218 ? 9.96800 60.97000 -18.06900 0.330 10.95921 220 ARG B N 1
ATOM 7785 C CA A ARG B 1 218 ? 9.06300 62.04800 -17.62500 0.670 11.24345 220 ARG B CA 1
ATOM 7786 C CA B ARG B 1 218 ? 9.06800 62.08200 -17.62200 0.330 11.24345 220 ARG B CA 1
ATOM 7787 C C A ARG B 1 218 ? 8.20800 61.52700 -16.45800 0.670 10.43020 220 ARG B C 1
ATOM 7788 C C B ARG B 1 218 ? 8.22500 61.60500 -16.42500 0.330 10.43020 220 ARG B C 1
ATOM 7789 O O A ARG B 1 218 ? 8.07600 62.22800 -15.48500 0.670 11.59613 220 ARG B O 1
ATOM 7790 O O B ARG B 1 218 ? 8.10500 62.31700 -15.45300 0.330 11.59613 220 ARG B O 1
ATOM 7831 N N . PHE B 1 219 ? 7.66300 60.32000 -16.56500 1.000 9.85118 221 PHE B N 1
ATOM 7832 C CA . PHE B 1 219 ? 6.82500 59.80500 -15.48900 1.000 9.61694 221 PHE B CA 1
ATOM 7833 C C . PHE B 1 219 ? 7.61900 59.65400 -14.21900 1.000 9.67748 221 PHE B C 1
ATOM 7834 O O . PHE B 1 219 ? 7.12900 60.03000 -13.14900 1.000 10.80393 221 PHE B O 1
ATOM 7852 N N . TYR B 1 220 ? 8.82900 59.11700 -14.30700 1.000 9.57483 222 TYR B N 1
ATOM 7853 C CA . TYR B 1 220 ? 9.71300 58.98400 -13.13500 1.000 9.81433 222 TYR B CA 1
ATOM 7854 C C . TYR B 1 220 ? 9.90800 60.34800 -12.48300 1.000 9.82749 222 TYR B C 1
ATOM 7855 O O . TYR B 1 220 ? 9.78200 60.45900 -11.24600 1.000 11.14607 222 TYR B O 1
ATOM 7873 N N . ASN B 1 221 ? 10.23900 61.34000 -13.29400 1.000 10.41441 223 ASN B N 1
ATOM 7874 C CA . ASN B 1 221 ? 10.50200 62.65300 -12.77900 1.000 10.77234 223 ASN B CA 1
ATOM 7875 C C . ASN B 1 221 ? 9.27900 63.31100 -12.11800 1.000 10.60390 223 ASN B C 1
ATOM 7876 O O . ASN B 1 221 ? 9.46100 64.16500 -11.23900 1.000 12.81206 223 ASN B O 1
ATOM 7887 N N . GLN B 1 222 ? 8.06800 62.98100 -12.50600 1.000 10.42230 224 GLN B N 1
ATOM 7888 C CA . GLN B 1 222 ? 6.81900 63.56300 -11.94700 1.000 10.62759 224 GLN B CA 1
ATOM 7889 C C . GLN B 1 222 ? 6.52800 63.04200 -10.53300 1.000 10.65128 224 GLN B C 1
ATOM 7890 O O . GLN B 1 222 ? 5.97100 63.79000 -9.75100 1.000 10.49863 224 GLN B O 1
ATOM 7904 N N . ILE B 1 223 ? 6.95100 61.83200 -10.20500 1.000 10.36177 225 ILE B N 1
ATOM 7905 C CA . ILE B 1 223 ? 6.47300 61.18100 -8.99500 1.000 10.37493 225 ILE B CA 1
ATOM 7906 C C . ILE B 1 223 ? 7.10100 61.87600 -7.77300 1.000 10.31966 225 ILE B C 1
ATOM 7907 O O . ILE B 1 223 ? 8.28800 62.24000 -7.77500 1.000 10.80393 225 ILE B O 1
ATOM 7923 N N . PRO B 1 224 ? 6.31700 62.10600 -6.69600 1.000 9.93277 226 PRO B N 1
ATOM 7924 C CA . PRO B 1 224 ? 6.83400 62.73100 -5.48000 1.000 10.29071 226 PRO B CA 1
ATOM 7925 C C . PRO B 1 224 ? 8.20400 62.23700 -5.03500 1.000 10.05384 226 PRO B C 1
ATOM 7926 O O . PRO B 1 224 ? 8.44200 61.03400 -4.97000 1.000 11.55402 226 PRO B O 1
ATOM 7937 N N . ARG B 1 225 ? 9.04700 63.17300 -4.60000 1.000 11.73299 227 ARG B N 1
ATOM 7938 C CA . ARG B 1 225 ? 10.36400 62.81700 -4.01400 1.000 12.51203 227 ARG B CA 1
ATOM 7939 C C . ARG B 1 225 ? 10.20500 61.87400 -2.81500 1.000 12.19094 227 ARG B C 1
ATOM 7940 O O . ARG B 1 225 ? 11.11000 61.04800 -2.60000 1.000 13.12263 227 ARG B O 1
ATOM 7961 N N . THR B 1 226 ? 9.12800 62.00600 -2.03500 1.000 12.68573 228 THR B N 1
ATOM 7962 C CA . THR B 1 226 ? 9.00000 61.12700 -0.87800 1.000 13.36476 228 THR B CA 1
ATOM 7963 C C . THR B 1 226 ? 8.43500 59.74300 -1.18700 1.000 13.43582 228 THR B C 1
ATOM 7964 O O . THR B 1 226 ? 8.39800 58.88400 -0.31600 1.000 15.58082 228 THR B O 1
ATOM 7975 N N . THR B 1 227 ? 7.99200 59.51300 -2.42200 1.000 11.72246 229 THR B N 1
ATOM 7976 C CA . THR B 1 227 ? 7.52700 58.21500 -2.82600 1.000 11.22503 229 THR B CA 1
ATOM 7977 C C . THR B 1 227 ? 8.72900 57.40500 -3.28200 1.000 10.94342 229 THR B C 1
ATOM 7978 O O . THR B 1 227 ? 9.41700 57.81400 -4.23900 1.000 11.01711 229 THR B O 1
ATOM 7989 N N . PRO B 1 228 ? 9.03100 56.23300 -2.69300 1.000 10.99342 230 PRO B N 1
ATOM 7990 C CA . PRO B 1 228 ? 10.13200 55.42000 -3.20500 1.000 11.10133 230 PRO B CA 1
ATOM 7991 C C . PRO B 1 228 ? 9.96600 55.15100 -4.70700 1.000 9.89066 230 PRO B C 1
ATOM 7992 O O . PRO B 1 228 ? 8.90500 54.72500 -5.14500 1.000 10.96974 230 PRO B O 1
ATOM 8003 N N . LYS B 1 229 ? 11.05300 55.33000 -5.43300 1.000 9.90382 231 LYS B N 1
ATOM 8004 C CA . LYS B 1 229 ? 11.01100 55.15400 -6.86200 1.000 9.29059 231 LYS B CA 1
ATOM 8005 C C . LYS B 1 229 ? 12.37000 54.72600 -7.39400 1.000 9.59852 231 LYS B C 1
ATOM 8006 O O . LYS B 1 229 ? 13.41300 54.91600 -6.78800 1.000 10.67760 231 LYS B O 1
ATOM 8025 N N . ALA B 1 230 ? 12.33800 54.17300 -8.60700 1.000 9.55641 232 ALA B N 1
ATOM 8026 C CA . ALA B 1 230 ? 13.54000 53.80600 -9.33400 1.000 10.16174 232 ALA B CA 1
ATOM 8027 C C . ALA B 1 230 ? 13.24200 53.88500 -10.82200 1.000 9.80381 232 ALA B C 1
ATOM 8028 O O . ALA B 1 230 ? 12.10000 53.74500 -11.24900 1.000 10.14859 232 ALA B O 1
ATOM 8035 N N . TYR B 1 231 ? 14.32100 54.10400 -11.58300 1.000 9.91698 233 TYR B N 1
ATOM 8036 C CA . TYR B 1 231 ? 14.34600 54.17600 -13.05400 1.000 10.01173 233 TYR B CA 1
ATOM 8037 C C . TYR B 1 231 ? 15.45500 53.23900 -13.50900 1.000 10.15648 233 TYR B C 1
ATOM 8038 O O . TYR B 1 231 ? 16.63300 53.52800 -13.27400 1.000 11.86458 233 TYR B O 1
ATOM 8056 N N . PHE B 1 232 ? 15.06700 52.12800 -14.11300 1.000 9.94856 234 PHE B N 1
ATOM 8057 C CA . PHE B 1 232 ? 15.98200 51.06000 -14.49600 1.000 9.69064 234 PHE B CA 1
ATOM 8058 C C . PHE B 1 232 ? 15.94900 51.00600 -16.02100 1.000 9.59326 234 PHE B C 1
ATOM 8059 O O . PHE B 1 232 ? 15.01000 50.46500 -16.58600 1.000 9.88540 234 PHE B O 1
ATOM 8076 N N . GLU B 1 233 ? 16.96600 51.59500 -16.66900 1.000 9.49061 235 GLU B N 1
ATOM 8077 C CA . GLU B 1 233 ? 17.00200 51.69100 -18.11300 1.000 9.93277 235 GLU B CA 1
ATOM 8078 C C . GLU B 1 233 ? 17.95700 50.67900 -18.71100 1.000 10.12753 235 GLU B C 1
ATOM 8079 O O . GLU B 1 233 ? 19.15000 50.64500 -18.40800 1.000 11.01448 235 GLU B O 1
ATOM 8091 N N . ILE B 1 234 ? 17.39000 49.83200 -19.57100 1.000 9.83802 236 ILE B N 1
ATOM 8092 C CA . ILE B 1 234 ? 18.12100 48.79000 -20.28600 1.000 10.34861 236 ILE B CA 1
ATOM 8093 C C . ILE B 1 234 ? 18.80000 49.37500 -21.51400 1.000 10.03805 236 ILE B C 1
ATOM 8094 O O . ILE B 1 234 ? 18.14100 49.91800 -22.38900 1.000 10.86709 236 ILE B O 1
ATOM 8110 N N . ALA B 1 235 ? 20.12700 49.24000 -21.56900 1.000 11.14344 237 ALA B N 1
ATOM 8111 C CA . ALA B 1 235 ? 20.92800 49.77600 -22.65900 1.000 11.11975 237 ALA B CA 1
ATOM 8112 C C . ALA B 1 235 ? 20.48500 49.17900 -23.97700 1.000 11.40926 237 ALA B C 1
ATOM 8113 O O . ALA B 1 235 ? 20.31300 47.96800 -24.09000 1.000 12.23831 237 ALA B O 1
ATOM 8120 N N . LEU B 1 236 ? 20.29100 50.06400 -24.95000 1.000 12.63836 238 LEU B N 1
ATOM 8121 C CA . LEU B 1 236 ? 19.95200 49.70500 -26.33100 1.000 13.82797 238 LEU B CA 1
ATOM 8122 C C . LEU B 1 236 ? 18.60500 49.04200 -26.47400 1.000 12.52255 238 LEU B C 1
ATOM 8123 O O . LEU B 1 236 ? 18.27100 48.50800 -27.51600 1.000 13.42529 238 LEU B O 1
ATOM 8139 N N . GLY B 1 237 ? 17.79700 49.03400 -25.41100 1.000 11.89880 239 GLY B N 1
ATOM 8140 C CA . GLY B 1 237 ? 16.57000 48.25200 -25.46300 1.000 11.05396 239 GLY B CA 1
ATOM 8141 C C . GLY B 1 237 ? 15.51400 48.80800 -26.38700 1.000 10.36440 239 GLY B C 1
ATOM 8142 O O . GLY B 1 237 ? 15.27800 50.00100 -26.40900 1.000 11.61718 239 GLY B O 1
ATOM 8146 N N . SER B 1 238 ? 14.89500 47.91700 -27.17000 1.000 10.42493 240 SER B N 1
ATOM 8147 C CA . SER B 1 238 ? 13.68500 48.24200 -27.91600 1.000 10.14332 240 SER B CA 1
ATOM 8148 C C . SER B 1 238 ? 12.50500 48.29400 -26.96100 1.000 9.22479 240 SER B C 1
ATOM 8149 O O . SER B 1 238 ? 12.62200 47.94300 -25.80100 1.000 9.62747 240 SER B O 1
ATOM 8157 N N . HIS B 1 239 ? 11.33300 48.65100 -27.48400 1.000 9.46692 241 HIS B N 1
ATOM 8158 C CA . HIS B 1 239 ? 10.11100 48.69900 -26.69300 1.000 9.56957 241 HIS B CA 1
ATOM 8159 C C . HIS B 1 239 ? 9.79800 47.36500 -26.00300 1.000 9.04845 241 HIS B C 1
ATOM 8160 O O . HIS B 1 239 ? 9.08800 47.35300 -24.99000 1.000 9.24321 241 HIS B O 1
ATOM 8174 N N . PHE B 1 240 ? 10.32700 46.25300 -26.54300 1.000 9.50903 242 PHE B N 1
ATOM 8175 C CA . PHE B 1 240 ? 10.06600 44.89400 -26.07600 1.000 9.64063 242 PHE B CA 1
ATOM 8176 C C . PHE B 1 240 ? 11.06000 44.43800 -25.02700 1.000 9.43797 242 PHE B C 1
ATOM 8177 O O . PHE B 1 240 ? 10.99000 43.27800 -24.59500 1.000 9.70380 242 PHE B O 1
ATOM 8194 N N . CYS B 1 241 ? 11.97400 45.32200 -24.59600 1.000 8.91686 243 CYS B N 1
ATOM 8195 C CA . CYS B 1 241 ? 13.15600 44.87200 -23.86800 1.000 9.77222 243 CYS B CA 1
ATOM 8196 C C . CYS B 1 241 ? 12.96300 44.22400 -22.50900 1.000 9.68800 243 CYS B C 1
ATOM 8197 O O . CYS B 1 241 ? 13.89700 43.59000 -22.03400 1.000 10.73287 243 CYS B O 1
ATOM 8204 N N . ALA B 1 242 ? 11.77000 44.36200 -21.92000 1.000 9.23795 244 ALA B N 1
ATOM 8205 C CA . ALA B 1 242 ? 11.44500 43.79200 -20.62200 1.000 10.30913 244 ALA B CA 1
ATOM 8206 C C . ALA B 1 242 ? 10.45800 42.65100 -20.71400 1.000 9.87750 244 ALA B C 1
ATOM 8207 O O . ALA B 1 242 ? 9.92400 42.20900 -19.69900 1.000 9.76959 244 ALA B O 1
ATOM 8214 N N . ASN B 1 243 ? 10.23100 42.13300 -21.92500 1.000 9.14583 245 ASN B N 1
ATOM 8215 C CA . ASN B 1 243 ? 9.22000 41.10500 -22.14400 1.000 8.91159 245 ASN B CA 1
ATOM 8216 C C . ASN B 1 243 ? 9.75900 39.70700 -21.90100 1.000 8.50628 245 ASN B C 1
ATOM 8217 O O . ASN B 1 243 ? 10.94400 39.47900 -21.77300 1.000 9.64326 245 ASN B O 1
ATOM 8228 N N . THR B 1 244 ? 8.83400 38.74600 -21.88400 1.000 8.62735 246 THR B N 1
ATOM 8229 C CA . THR B 1 244 ? 9.18000 37.35200 -21.67600 1.000 8.99845 246 THR B CA 1
ATOM 8230 C C . THR B 1 244 ? 10.22100 36.92600 -22.70700 1.000 10.03541 246 THR B C 1
ATOM 8231 O O . THR B 1 244 ? 10.06000 37.18600 -23.89400 1.000 11.44874 246 THR B O 1
ATOM 8242 N N . GLY B 1 245 ? 11.28000 36.26800 -22.25600 1.000 11.38821 247 GLY B N 1
ATOM 8243 C CA . GLY B 1 245 ? 12.28500 35.72300 -23.15000 1.000 12.49097 247 GLY B CA 1
ATOM 8244 C C . GLY B 1 245 ? 13.37200 36.67300 -23.58200 1.000 12.04618 247 GLY B C 1
ATOM 8245 O O . GLY B 1 245 ? 14.28700 36.28400 -24.28400 1.000 15.35710 247 GLY B O 1
ATOM 8249 N N . TYR B 1 246 ? 13.28900 37.92800 -23.16100 1.000 11.72246 248 TYR B N 1
ATOM 8250 C CA . TYR B 1 246 ? 14.31200 38.93100 -23.52100 1.000 10.84077 248 TYR B CA 1
ATOM 8251 C C . TYR B 1 246 ? 15.50400 38.79100 -22.59100 1.000 12.30411 248 TYR B C 1
ATOM 8252 O O . TYR B 1 246 ? 15.45300 38.14400 -21.54900 1.000 13.06736 248 TYR B O 1
ATOM 8270 N N . PRO B 1 247 ? 16.66100 39.32100 -23.00400 1.000 12.39886 249 PRO B N 1
ATOM 8271 C CA . PRO B 1 247 ? 17.92100 38.93200 -22.37400 1.000 13.47530 249 PRO B CA 1
ATOM 8272 C C . PRO B 1 247 ? 18.18300 39.51400 -20.98200 1.000 13.72533 249 PRO B C 1
ATOM 8273 O O . PRO B 1 247 ? 19.15900 39.11200 -20.40100 1.000 17.64422 249 PRO B O 1
ATOM 8284 N N . SER B 1 248 ? 17.30700 40.37500 -20.47500 1.000 12.78311 250 SER B N 1
ATOM 8285 C CA . SER B 1 248 ? 17.50300 40.99200 -19.17700 1.000 13.43319 250 SER B CA 1
ATOM 8286 C C . SER B 1 248 ? 16.49500 40.49600 -18.13300 1.000 11.36452 250 SER B C 1
ATOM 8287 O O . SER B 1 248 ? 16.38000 41.09600 -17.06200 1.000 11.66719 250 SER B O 1
ATOM 8295 N N . GLU B 1 249 ? 15.85600 39.34800 -18.37600 1.000 12.12514 251 GLU B N 1
ATOM 8296 C CA . GLU B 1 249 ? 14.96800 38.73200 -17.35800 1.000 12.67784 251 GLU B CA 1
ATOM 8297 C C . GLU B 1 249 ? 15.71500 38.53300 -16.03800 1.000 10.89604 251 GLU B C 1
ATOM 8298 O O . GLU B 1 249 ? 15.12800 38.66700 -14.93600 1.000 11.27240 251 GLU B O 1
ATOM 8310 N N . ASP B 1 250 ? 16.98000 38.14500 -16.11900 1.000 10.16964 252 ASP B N 1
ATOM 8311 C CA . ASP B 1 250 ? 17.78100 37.93600 -14.91900 1.000 10.80130 252 ASP B CA 1
ATOM 8312 C C . ASP B 1 250 ? 17.81300 39.17300 -14.02100 1.000 10.68023 252 ASP B C 1
ATOM 8313 O O . ASP B 1 250 ? 17.44400 39.11000 -12.84000 1.000 10.94605 252 ASP B O 1
ATOM 8322 N N . ILE B 1 251 ? 18.23700 40.31000 -14.57900 1.000 10.81709 253 ILE B N 1
ATOM 8323 C CA . ILE B 1 251 ? 18.47600 41.50900 -13.77400 1.000 10.47231 253 ILE B CA 1
ATOM 8324 C C . ILE B 1 251 ? 17.21800 42.30500 -13.51600 1.000 9.96698 253 ILE B C 1
ATOM 8325 O O . ILE B 1 251 ? 17.04400 42.86800 -12.43000 1.000 10.45652 253 ILE B O 1
ATOM 8341 N N . LEU B 1 252 ? 16.30500 42.31900 -14.46800 1.000 9.96962 254 LEU B N 1
ATOM 8342 C CA . LEU B 1 252 ? 15.01700 42.99000 -14.24000 1.000 9.32480 254 LEU B CA 1
ATOM 8343 C C . LEU B 1 252 ? 14.22800 42.22200 -13.19600 1.000 9.56957 254 LEU B C 1
ATOM 8344 O O . LEU B 1 252 ? 13.60000 42.83400 -12.32800 1.000 9.73275 254 LEU B O 1
ATOM 8360 N N . GLY B 1 253 ? 14.23700 40.88000 -13.27500 1.000 9.20900 255 GLY B N 1
ATOM 8361 C CA . GLY B 1 253 ? 13.53200 40.09000 -12.27800 1.000 9.17215 255 GLY B CA 1
ATOM 8362 C C . GLY B 1 253 ? 14.15400 40.20000 -10.87800 1.000 9.24321 255 GLY B C 1
ATOM 8363 O O . GLY B 1 253 ? 13.44300 40.20800 -9.88500 1.000 9.30375 255 GLY B O 1
ATOM 8367 N N . ARG B 1 254 ? 15.47100 40.29400 -10.80000 1.000 8.58261 256 ARG B N 1
ATOM 8368 C CA . ARG B 1 254 ? 16.16000 40.50900 -9.51200 1.000 9.62221 256 ARG B CA 1
ATOM 8369 C C . ARG B 1 254 ? 15.60200 41.78200 -8.87200 1.000 9.27743 256 ARG B C 1
ATOM 8370 O O . ARG B 1 254 ? 15.16100 41.75400 -7.70100 1.000 9.68274 256 ARG B O 1
ATOM 8391 N N . ASN B 1 255 ? 15.60700 42.90000 -9.60200 1.000 9.53272 257 ASN B N 1
ATOM 8392 C CA . ASN B 1 255 ? 15.12700 44.13200 -9.02100 1.000 10.17227 257 ASN B CA 1
ATOM 8393 C C . ASN B 1 255 ? 13.62000 44.09600 -8.76300 1.000 9.94856 257 ASN B C 1
ATOM 8394 O O . ASN B 1 255 ? 13.16400 44.63200 -7.77300 1.000 10.23544 257 ASN B O 1
ATOM 8405 N N . GLY B 1 256 ? 12.83800 43.44900 -9.63700 1.000 9.33533 258 GLY B N 1
ATOM 8406 C CA . GLY B 1 256 ? 11.40400 43.37600 -9.45800 1.000 8.78790 258 GLY B CA 1
ATOM 8407 C C . GLY B 1 256 ? 11.01200 42.55700 -8.23300 1.000 8.80369 258 GLY B C 1
ATOM 8408 O O . GLY B 1 256 ? 10.10200 42.93400 -7.49300 1.000 8.65893 258 GLY B O 1
ATOM 8412 N N . VAL B 1 257 ? 11.66800 41.40300 -8.02900 1.000 8.98529 259 VAL B N 1
ATOM 8413 C CA . VAL B 1 257 ? 11.41600 40.58200 -6.85800 1.000 8.64051 259 VAL B CA 1
ATOM 8414 C C . VAL B 1 257 ? 11.77800 41.42600 -5.62200 1.000 8.84317 259 VAL B C 1
ATOM 8415 O O . VAL B 1 257 ? 11.00800 41.46900 -4.69300 1.000 8.92212 259 VAL B O 1
ATOM 8428 N N . ALA B 1 258 ? 12.94500 42.06400 -5.62000 1.000 9.28532 260 ALA B N 1
ATOM 8429 C CA . ALA B 1 258 ? 13.33300 42.88000 -4.46700 1.000 8.89317 260 ALA B CA 1
ATOM 8430 C C . ALA B 1 258 ? 12.33400 43.99300 -4.22900 1.000 9.07740 260 ALA B C 1
ATOM 8431 O O . ALA B 1 258 ? 12.03700 44.32500 -3.07500 1.000 9.88276 260 ALA B O 1
ATOM 8438 N N . TRP B 1 259 ? 11.83900 44.61400 -5.29000 1.000 9.44061 261 TRP B N 1
ATOM 8439 C CA . TRP B 1 259 ? 10.88000 45.70900 -5.18500 1.000 9.04845 261 TRP B CA 1
ATOM 8440 C C . TRP B 1 259 ? 9.60700 45.23500 -4.53300 1.000 8.41943 261 TRP B C 1
ATOM 8441 O O . TRP B 1 259 ? 9.07000 45.90100 -3.62100 1.000 9.50114 261 TRP B O 1
ATOM 8462 N N . MET B 1 260 ? 9.08900 44.09600 -4.97200 1.000 8.57208 262 MET B N 1
ATOM 8463 C CA . MET B 1 260 ? 7.82900 43.60300 -4.40200 1.000 8.34574 262 MET B CA 1
ATOM 8464 C C . MET B 1 260 ? 8.01800 43.08900 -2.98900 1.000 8.23520 262 MET B C 1
ATOM 8465 O O . MET B 1 260 ? 7.13900 43.33400 -2.10300 1.000 8.94318 262 MET B O 1
ATOM 8479 N N . LYS B 1 261 ? 9.13300 42.42500 -2.72600 1.000 8.49576 263 LYS B N 1
ATOM 8480 C CA . LYS B 1 261 ? 9.46000 42.06700 -1.32700 1.000 8.72736 263 LYS B CA 1
ATOM 8481 C C . LYS B 1 261 ? 9.50600 43.32200 -0.44800 1.000 8.59314 263 LYS B C 1
ATOM 8482 O O . LYS B 1 261 ? 8.88500 43.36600 0.63800 1.000 9.77486 263 LYS B O 1
ATOM 8501 N N . ARG B 1 262 ? 10.21900 44.34400 -0.89100 1.000 8.65104 264 ARG B N 1
ATOM 8502 C CA . ARG B 1 262 ? 10.41900 45.55100 -0.05900 1.000 9.18268 264 ARG B CA 1
ATOM 8503 C C . ARG B 1 262 ? 9.08900 46.27600 0.14500 1.000 9.87750 264 ARG B C 1
ATOM 8504 O O . ARG B 1 262 ? 8.83800 46.71500 1.24700 1.000 10.57758 264 ARG B O 1
ATOM 8525 N N . PHE B 1 263 ? 8.26800 46.43300 -0.88700 1.000 9.35112 265 PHE B N 1
ATOM 8526 C CA . PHE B 1 263 ? 7.13600 47.33600 -0.83400 1.000 9.71695 265 PHE B CA 1
ATOM 8527 C C . PHE B 1 263 ? 5.76400 46.71100 -0.69200 1.000 9.39586 265 PHE B C 1
ATOM 8528 O O . PHE B 1 263 ? 4.84400 47.34900 -0.19300 1.000 10.18806 265 PHE B O 1
ATOM 8545 N N . ILE B 1 264 ? 5.60500 45.44200 -1.12800 1.000 8.80369 266 ILE B N 1
ATOM 8546 C CA . ILE B 1 264 ? 4.41100 44.68600 -0.83000 1.000 8.96423 266 ILE B CA 1
ATOM 8547 C C . ILE B 1 264 ? 4.50500 43.97900 0.52700 1.000 8.92475 266 ILE B C 1
ATOM 8548 O O . ILE B 1 264 ? 3.57200 44.06900 1.34500 1.000 9.49851 266 ILE B O 1
ATOM 8564 N N . ASP B 1 265 ? 5.63000 43.28500 0.76300 1.000 9.36165 267 ASP B N 1
ATOM 8565 C CA . ASP B 1 265 ? 5.80800 42.61500 2.05700 1.000 9.66695 267 ASP B CA 1
ATOM 8566 C C . ASP B 1 265 ? 6.36500 43.56400 3.10500 1.000 10.39598 267 ASP B C 1
ATOM 8567 O O . ASP B 1 265 ? 6.39100 43.18000 4.29000 1.000 10.34598 267 ASP B O 1
ATOM 8576 N N . LYS B 1 266 ? 6.76600 44.79100 2.74000 1.000 10.13543 268 LYS B N 1
ATOM 8577 C CA . LYS B 1 266 ? 7.36200 45.74000 3.69900 1.000 10.06436 268 LYS B CA 1
ATOM 8578 C C . LYS B 1 266 ? 8.66400 45.16300 4.26300 1.000 9.78538 268 LYS B C 1
ATOM 8579 O O . LYS B 1 266 ? 9.13400 45.57600 5.32100 1.000 11.51717 268 LYS B O 1
ATOM 8598 N N . ASP B 1 267 ? 9.32500 44.29900 3.48000 1.000 9.93277 269 ASP B N 1
ATOM 8599 C CA . ASP B 1 267 ? 10.46400 43.53800 3.96600 1.000 10.12490 269 ASP B CA 1
ATOM 8600 C C . ASP B 1 267 ? 11.77000 44.31800 3.78300 1.000 10.56969 269 ASP B C 1
ATOM 8601 O O . ASP B 1 267 ? 12.33300 44.40000 2.67100 1.000 11.54612 269 ASP B O 1
ATOM 8610 N N . GLU B 1 268 ? 12.23400 44.94300 4.88000 1.000 12.29358 270 GLU B N 1
ATOM 8611 C CA . GLU B 1 268 ? 13.38100 45.80700 4.76300 1.000 14.42278 270 GLU B CA 1
ATOM 8612 C C . GLU B 1 268 ? 14.69500 45.11700 4.60100 1.000 13.89640 270 GLU B C 1
ATOM 8613 O O . GLU B 1 268 ? 15.71500 45.76000 4.32700 1.000 14.66492 270 GLU B O 1
ATOM 8625 N N . ARG B 1 269 ? 14.68400 43.78400 4.64800 1.000 12.31200 271 ARG B N 1
ATOM 8626 C CA . ARG B 1 269 ? 15.90500 43.00000 4.34100 1.000 11.59613 271 ARG B CA 1
ATOM 8627 C C . ARG B 1 269 ? 16.25500 43.12800 2.86600 1.000 11.74878 271 ARG B C 1
ATOM 8628 O O . ARG B 1 269 ? 17.35500 42.72600 2.47900 1.000 14.09380 271 ARG B O 1
ATOM 8649 N N . TYR B 1 270 ? 15.32900 43.64100 2.05500 1.000 11.67772 272 TYR B N 1
ATOM 8650 C CA . TYR B 1 270 ? 15.54200 43.68900 0.58900 1.000 11.49612 272 TYR B CA 1
ATOM 8651 C C . TYR B 1 270 ? 16.03000 45.07500 0.12600 1.000 12.58309 272 TYR B C 1
ATOM 8652 O O . TYR B 1 270 ? 16.42700 45.20900 -1.03100 1.000 13.32265 272 TYR B O 1
ATOM 8670 N N . THR B 1 271 ? 16.04500 46.08800 0.98300 1.000 11.98828 273 THR B N 1
ATOM 8671 C CA . THR B 1 271 ? 16.54400 47.39400 0.59800 1.000 12.27779 273 THR B CA 1
ATOM 8672 C C . THR B 1 271 ? 17.98900 47.28200 0.10700 1.000 12.17251 273 THR B C 1
ATOM 8673 O O . THR B 1 271 ? 18.38600 47.96100 -0.84200 1.000 13.27001 273 THR B O 1
ATOM 8684 N N . GLN B 1 272 ? 18.76500 46.37900 0.71300 1.000 13.03841 274 GLN B N 1
ATOM 8685 C CA . GLN B 1 272 ? 20.18500 46.23500 0.38600 1.000 14.18591 274 GLN B CA 1
ATOM 8686 C C . GLN B 1 272 ? 20.40800 45.85400 -1.08600 1.000 14.28329 274 GLN B C 1
ATOM 8687 O O . GLN B 1 272 ? 21.46700 46.13600 -1.63300 1.000 17.52315 274 GLN B O 1
ATOM 8701 N N . PHE B 1 273 ? 19.39700 45.20700 -1.70700 1.000 13.06472 275 PHE B N 1
ATOM 8702 C CA . PHE B 1 273 ? 19.51100 44.77600 -3.10600 1.000 13.86745 275 PHE B CA 1
ATOM 8703 C C . PHE B 1 273 ? 19.20100 45.90300 -4.07500 1.000 12.94892 275 PHE B C 1
ATOM 8704 O O . PHE B 1 273 ? 19.49300 45.78100 -5.25900 1.000 16.18615 275 PHE B O 1
ATOM 8721 N N . LEU B 1 274 ? 18.56400 46.96300 -3.58200 1.000 13.03051 276 LEU B N 1
ATOM 8722 C CA . LEU B 1 274 ? 18.06700 48.05100 -4.41000 1.000 12.94892 276 LEU B CA 1
ATOM 8723 C C . LEU B 1 274 ? 18.88700 49.33400 -4.33200 1.000 13.61479 276 LEU B C 1
ATOM 8724 O O . LEU B 1 274 ? 18.77500 50.19400 -5.19200 1.000 14.37541 276 LEU B O 1
ATOM 8740 N N . CYS B 1 275 ? 19.67000 49.48000 -3.26800 1.000 14.12801 277 CYS B N 1
ATOM 8741 C CA . CYS B 1 275 ? 20.30300 50.74600 -2.92500 1.000 15.95981 277 CYS B CA 1
ATOM 8742 C C . CYS B 1 275 ? 21.81000 50.58300 -2.81200 1.000 19.17862 277 CYS B C 1
ATOM 8743 O O . CYS B 1 275 ? 22.30100 49.54700 -2.38300 1.000 21.19465 277 CYS B O 1
ATOM 8750 N N . GLY B 1 276 ? 22.52700 51.62300 -3.26400 1.000 22.42637 278 GLY B N 1
ATOM 8751 C CA . GLY B 1 276 ? 23.97100 51.67400 -3.28400 1.000 23.95287 278 GLY B CA 1
ATOM 8752 C C . GLY B 1 276 ? 24.65400 50.68000 -4.21200 1.000 23.33438 278 GLY B C 1
ATOM 8753 O O . GLY B 1 276 ? 25.81900 50.32400 -3.99000 1.000 27.36118 278 GLY B O 1
ATOM 8757 N N . GLN B 1 277 ? 23.97100 50.28000 -5.28700 1.000 23.03960 279 GLN B N 1
ATOM 8758 C CA . GLN B 1 277 ? 24.47200 49.22300 -6.16700 1.000 25.23460 279 GLN B CA 1
ATOM 8759 C C . GLN B 1 277 ? 25.23200 49.68800 -7.43500 1.000 25.09511 279 GLN B C 1
ATOM 8760 O O . GLN B 1 277 ? 25.80700 48.85000 -8.14900 1.000 28.76134 279 GLN B O 1
ATOM 8774 N N . ASN B 1 278 ? 25.15700 50.97200 -7.77200 1.000 25.42673 280 ASN B N 1
ATOM 8775 C CA . ASN B 1 278 ? 25.74800 51.46300 -9.04300 1.000 25.67413 280 ASN B CA 1
ATOM 8776 C C . ASN B 1 278 ? 25.40900 50.57700 -10.24800 1.000 21.84736 280 ASN B C 1
ATOM 8777 O O . ASN B 1 278 ? 26.27400 50.11800 -10.99600 1.000 24.16606 280 ASN B O 1
ATOM 8788 N N . PHE B 1 279 ? 24.11200 50.31700 -10.41700 1.000 20.24190 281 PHE B N 1
ATOM 8789 C CA . PHE B 1 279 ? 23.65400 49.36700 -11.42500 1.000 19.83659 281 PHE B CA 1
ATOM 8790 C C . PHE B 1 279 ? 24.09900 49.72400 -12.83300 1.000 20.46298 281 PHE B C 1
ATOM 8791 O O . PHE B 1 279 ? 24.36200 48.83400 -13.62900 1.000 21.42625 281 PHE B O 1
ATOM 8808 N N . ASP B 1 280 ? 24.18300 51.02400 -13.13600 1.000 21.52890 282 ASP B N 1
ATOM 8809 C CA . ASP B 1 280 ? 24.57000 51.45300 -14.47300 1.000 21.83156 282 ASP B CA 1
ATOM 8810 C C . ASP B 1 280 ? 26.05500 51.30800 -14.77900 1.000 24.39503 282 ASP B C 1
ATOM 8811 O O . ASP B 1 280 ? 26.48100 51.59600 -15.88900 1.000 26.41633 282 ASP B O 1
ATOM 8820 N N . SER B 1 281 ? 26.84300 50.79100 -13.82800 1.000 27.47171 283 SER B N 1
ATOM 8821 C CA . SER B 1 281 ? 28.21500 50.36400 -14.17800 1.000 27.91387 283 SER B CA 1
ATOM 8822 C C . SER B 1 281 ? 28.23000 49.22500 -15.22800 1.000 28.71134 283 SER B C 1
ATOM 8823 O O . SER B 1 281 ? 29.17900 49.08700 -16.00300 1.000 30.01939 283 SER B O 1
ATOM 8831 N N . SER B 1 282 ? 27.15900 48.41900 -15.23000 1.000 23.74758 284 SER B N 1
ATOM 8832 C CA . SER B 1 282 ? 26.96800 47.32200 -16.16700 1.000 25.13986 284 SER B CA 1
ATOM 8833 C C . SER B 1 282 ? 26.75200 47.84300 -17.58200 1.000 23.32648 284 SER B C 1
ATOM 8834 O O . SER B 1 282 ? 25.96000 48.77400 -17.81000 1.000 24.66612 284 SER B O 1
ATOM 8842 N N . LEU B 1 283 ? 27.39100 47.17900 -18.54900 1.000 24.21343 285 LEU B N 1
ATOM 8843 C CA . LEU B 1 283 ? 27.18600 47.43700 -19.96800 1.000 23.82654 285 LEU B CA 1
ATOM 8844 C C . LEU B 1 283 ? 25.68400 47.35200 -20.36200 1.000 21.31045 285 LEU B C 1
ATOM 8845 O O . LEU B 1 283 ? 25.22700 47.99400 -21.27400 1.000 21.94737 285 LEU B O 1
ATOM 8861 N N . ARG B 1 284 ? 24.93400 46.53900 -19.62600 1.000 17.47841 286 ARG B N 1
ATOM 8862 C CA A ARG B 1 284 ? 23.52200 46.20300 -19.91600 0.520 16.59936 286 ARG B CA 1
ATOM 8863 C CA B ARG B 1 284 ? 23.52400 46.22700 -19.99600 0.480 15.69399 286 ARG B CA 1
ATOM 8864 C C . ARG B 1 284 ? 22.57500 47.30900 -19.44800 1.000 15.16498 286 ARG B C 1
ATOM 8865 O O . ARG B 1 284 ? 21.44800 47.30300 -19.88400 1.000 13.92009 286 ARG B O 1
ATOM 8906 N N . VAL B 1 285 ? 23.03500 48.20800 -18.57300 1.000 14.66492 287 VAL B N 1
ATOM 8907 C CA . VAL B 1 285 ? 22.15800 49.14300 -17.89400 1.000 14.12011 287 VAL B CA 1
ATOM 8908 C C . VAL B 1 285 ? 22.64400 50.54700 -18.22700 1.000 13.74112 287 VAL B C 1
ATOM 8909 O O . VAL B 1 285 ? 23.70200 50.97900 -17.76800 1.000 16.95993 287 VAL B O 1
ATOM 8922 N N . SER B 1 286 ? 21.91600 51.23500 -19.10100 1.000 12.27252 288 SER B N 1
ATOM 8923 C CA . SER B 1 286 ? 22.38400 52.56100 -19.53100 1.000 12.96734 288 SER B CA 1
ATOM 8924 C C . SER B 1 286 ? 22.21300 53.65400 -18.49300 1.000 13.62269 288 SER B C 1
ATOM 8925 O O . SER B 1 286 ? 23.00600 54.60400 -18.45800 1.000 16.64673 288 SER B O 1
ATOM 8933 N N . GLU B 1 287 ? 21.20500 53.52700 -17.62900 1.000 13.64111 289 GLU B N 1
ATOM 8934 C CA . GLU B 1 287 ? 20.97700 54.50800 -16.58100 1.000 13.48583 289 GLU B CA 1
ATOM 8935 C C . GLU B 1 287 ? 20.18900 53.84200 -15.48000 1.000 12.75679 289 GLU B C 1
ATOM 8936 O O . GLU B 1 287 ? 19.32600 53.03000 -15.72000 1.000 12.99366 289 GLU B O 1
ATOM 8948 N N . TYR B 1 288 ? 20.51000 54.21700 -14.24700 1.000 12.69626 290 TYR B N 1
ATOM 8949 C CA . TYR B 1 288 ? 19.72300 53.81700 -13.06800 1.000 12.61467 290 TYR B CA 1
ATOM 8950 C C . TYR B 1 288 ? 19.57300 55.03100 -12.16500 1.000 13.36476 290 TYR B C 1
ATOM 8951 O O . TYR B 1 288 ? 20.58300 55.61800 -11.77100 1.000 18.09164 290 TYR B O 1
ATOM 8969 N N . ARG B 1 289 ? 18.33000 55.39200 -11.87600 1.000 12.83838 291 ARG B N 1
ATOM 8970 C CA . ARG B 1 289 ? 18.04200 56.46100 -10.89500 1.000 12.73047 291 ARG B CA 1
ATOM 8971 C C . ARG B 1 289 ? 17.28200 55.86800 -9.70800 1.000 11.70140 291 ARG B C 1
ATOM 8972 O O . ARG B 1 289 ? 16.48200 54.96200 -9.90100 1.000 11.86195 291 ARG B O 1
ATOM 8993 N N . ASP B 1 290 ? 17.48200 56.43400 -8.52800 1.000 12.08303 292 ASP B N 1
ATOM 8994 C CA . ASP B 1 290 ? 16.68100 56.11300 -7.37200 1.000 12.04092 292 ASP B CA 1
ATOM 8995 C C . ASP B 1 290 ? 16.69500 57.28200 -6.39800 1.000 12.26726 292 ASP B C 1
ATOM 8996 O O . ASP B 1 290 ? 17.54600 58.18000 -6.43500 1.000 13.74375 292 ASP B O 1
ATOM 9005 N N . ASN B 1 291 ? 15.73400 57.22600 -5.48500 1.000 11.85932 293 ASN B N 1
ATOM 9006 C CA . ASN B 1 291 ? 15.69500 58.07400 -4.30300 1.000 11.53033 293 ASN B CA 1
ATOM 9007 C C . ASN B 1 291 ? 15.80100 57.25600 -3.02500 1.000 12.19883 293 ASN B C 1
ATOM 9008 O O . ASN B 1 291 ? 14.97900 57.39000 -2.11700 1.000 13.25422 293 ASN B O 1
ATOM 9019 N N . CYS B 1 292 ? 16.83300 56.41000 -2.96500 1.000 13.15684 294 CYS B N 1
ATOM 9020 C CA . CYS B 1 292 ? 17.05300 55.46900 -1.86600 1.000 13.47004 294 CYS B CA 1
ATOM 9021 C C . CYS B 1 292 ? 17.05300 56.09400 -0.47600 1.000 14.01484 294 CYS B C 1
ATOM 9022 O O . CYS B 1 292 ? 16.69400 55.43500 0.47000 1.000 16.54935 294 CYS B O 1
ATOM 9029 N N . SER B 1 293 ? 17.38600 57.37700 -0.35300 1.000 15.44133 295 SER B N 1
ATOM 9030 C CA . SER B 1 293 ? 17.39800 57.95400 0.97400 1.000 18.59697 295 SER B CA 1
ATOM 9031 C C . SER B 1 293 ? 15.97500 58.02400 1.56000 1.000 18.42063 295 SER B C 1
ATOM 9032 O O . SER B 1 293 ? 15.81800 58.21300 2.76800 1.000 21.64733 295 SER B O 1
ATOM 9040 N N . TYR B 1 294 ? 14.94900 57.84100 0.71900 1.000 17.63896 296 TYR B N 1
ATOM 9041 C CA . TYR B 1 294 ? 13.51600 57.85900 1.10900 1.000 19.38390 296 TYR B CA 1
ATOM 9042 C C . TYR B 1 294 ? 12.95800 56.43400 1.22600 1.000 21.64996 296 TYR B C 1
ATOM 9043 O O . TYR B 1 294 ? 11.76200 56.31700 1.47600 1.000 27.01903 296 TYR B O 1
ATOM 9061 N N . TYR B 1 295 ? 13.76100 55.38500 1.09800 1.000 20.71038 297 TYR B N 1
ATOM 9062 C CA . TYR B 1 295 ? 13.30700 53.96400 1.21800 1.000 21.81841 297 TYR B CA 1
ATOM 9063 C C . TYR B 1 295 ? 13.24100 53.62100 2.72600 1.000 30.10098 297 TYR B C 1
ATOM 9064 O O . TYR B 1 295 ? 14.19000 53.95700 3.43700 1.000 31.57221 297 TYR B O 1
ATOM 9082 N N . SER C 1 19 ? -12.92800 33.73900 -38.02800 1.000 71.68228 21 SER C N 1
ATOM 9083 C CA . SER C 1 19 ? -12.39000 32.38400 -37.69600 1.000 64.89462 21 SER C CA 1
ATOM 9084 C C . SER C 1 19 ? -12.36400 32.22400 -36.17700 1.000 54.28282 21 SER C C 1
ATOM 9085 O O . SER C 1 19 ? -13.18000 32.79700 -35.46900 1.000 65.03148 21 SER C O 1
ATOM 9092 N N . HIS C 1 20 ? -11.41700 31.42200 -35.69200 1.000 42.21822 22 HIS C N 1
ATOM 9093 C CA . HIS C 1 20 ? -11.16000 31.25800 -34.27400 1.000 37.55450 22 HIS C CA 1
ATOM 9094 C C . HIS C 1 20 ? -9.88800 32.04600 -33.89900 1.000 34.27253 22 HIS C C 1
ATOM 9095 O O . HIS C 1 20 ? -8.95600 32.15700 -34.68900 1.000 36.86758 22 HIS C O 1
ATOM 9109 N N . MET C 1 21 ? -9.87500 32.59000 -32.67900 1.000 29.55091 23 MET C N 1
ATOM 9110 C CA . MET C 1 21 ? -8.78400 33.40600 -32.17600 1.000 31.01161 23 MET C CA 1
ATOM 9111 C C . MET C 1 21 ? -7.51700 32.54000 -32.06700 1.000 26.28473 23 MET C C 1
ATOM 9112 O O . MET C 1 21 ? -7.55700 31.41600 -31.56500 1.000 27.65332 23 MET C O 1
ATOM 9126 N N . MET C 1 22 ? -6.40200 33.05400 -32.59400 1.000 20.36823 24 MET C N 1
ATOM 9127 C CA . MET C 1 22 ? -5.08800 32.44400 -32.46700 1.000 18.47853 24 MET C CA 1
ATOM 9128 C C . MET C 1 22 ? -4.12400 33.45400 -31.89100 1.000 17.15732 24 MET C C 1
ATOM 9129 O O . MET C 1 22 ? -3.97600 34.56900 -32.37900 1.000 21.37625 24 MET C O 1
ATOM 9143 N N . VAL C 1 23 ? -3.45400 33.03600 -30.82000 1.000 12.85417 25 VAL C N 1
ATOM 9144 C CA . VAL C 1 23 ? -2.48500 33.86400 -30.11200 1.000 12.74100 25 VAL C CA 1
ATOM 9145 C C . VAL C 1 23 ? -1.20100 33.80200 -30.93200 1.000 11.16713 25 VAL C C 1
ATOM 9146 O O . VAL C 1 23 ? -0.68600 32.71900 -31.21100 1.000 11.68824 25 VAL C O 1
ATOM 9159 N N . PRO C 1 24 ? -0.60000 34.94700 -31.29000 1.000 10.49073 26 PRO C N 1
ATOM 9160 C CA . PRO C 1 24 ? 0.66600 34.89600 -32.00500 1.000 10.54600 26 PRO C CA 1
ATOM 9161 C C . PRO C 1 24 ? 1.78800 34.30300 -31.15200 1.000 10.04068 26 PRO C C 1
ATOM 9162 O O . PRO C 1 24 ? 1.83900 34.50200 -29.93900 1.000 10.14069 26 PRO C O 1
ATOM 9173 N N . CYS C 1 25 ? 2.74500 33.67200 -31.80100 1.000 10.35914 27 CYS C N 1
ATOM 9174 C CA . CYS C 1 25 ? 4.01100 33.35000 -31.17800 1.000 9.62221 27 CYS C CA 1
ATOM 9175 C C . CYS C 1 25 ? 4.74300 34.66300 -30.95500 1.000 10.23544 27 CYS C C 1
ATOM 9176 O O . CYS C 1 25 ? 4.93200 35.45400 -31.85500 1.000 13.31212 27 CYS C O 1
ATOM 9183 N N . SER C 1 26 ? 5.17600 34.89700 -29.71400 1.000 9.46956 28 SER C N 1
ATOM 9184 C CA . SER C 1 26 ? 5.85300 36.08600 -29.30400 1.000 9.54851 28 SER C CA 1
ATOM 9185 C C . SER C 1 26 ? 7.35400 35.87100 -29.11500 1.000 9.70116 28 SER C C 1
ATOM 9186 O O . SER C 1 26 ? 8.04200 36.76900 -28.66000 1.000 11.75667 28 SER C O 1
ATOM 9194 N N . ASP C 1 27 ? 7.86100 34.70400 -29.51000 1.000 10.35124 29 ASP C N 1
ATOM 9195 C CA . ASP C 1 27 ? 9.28300 34.33900 -29.42800 1.000 12.04092 29 ASP C CA 1
ATOM 9196 C C . ASP C 1 27 ? 9.68300 33.71500 -30.76400 1.000 11.75404 29 ASP C C 1
ATOM 9197 O O . ASP C 1 27 ? 10.50800 32.82000 -30.78300 1.000 12.89365 29 ASP C O 1
ATOM 9206 N N . CYS C 1 28 ? 9.09300 34.16900 -31.86900 1.000 11.23819 30 CYS C N 1
ATOM 9207 C CA . CYS C 1 28 ? 9.35000 33.61600 -33.18900 1.000 10.40914 30 CYS C CA 1
ATOM 9208 C C . CYS C 1 28 ? 9.93500 34.60400 -34.18400 1.000 10.90131 30 CYS C C 1
ATOM 9209 O O . CYS C 1 28 ? 9.65700 35.79700 -34.12600 1.000 13.59374 30 CYS C O 1
ATOM 9216 N N A SER C 1 29 ? 10.69500 34.05700 -35.13800 0.780 10.47494 31 SER C N 1
ATOM 9217 N N B SER C 1 29 ? 10.72300 34.07000 -35.12600 0.220 10.45915 31 SER C N 1
ATOM 9218 C CA A SER C 1 29 ? 11.15700 34.78600 -36.29000 0.780 11.56981 31 SER C CA 1
ATOM 9219 C CA B SER C 1 29 ? 11.25500 34.81300 -36.26000 0.220 10.82235 31 SER C CA 1
ATOM 9220 C C A SER C 1 29 ? 11.29500 33.80100 -37.44200 0.780 10.55916 31 SER C C 1
ATOM 9221 C C B SER C 1 29 ? 11.35500 33.81400 -37.42300 0.220 10.80130 31 SER C C 1
ATOM 9222 O O A SER C 1 29 ? 11.16800 32.58300 -37.25600 0.780 10.23544 31 SER C O 1
ATOM 9223 O O B SER C 1 29 ? 11.22300 32.60600 -37.20600 0.220 10.83551 31 SER C O 1
ATOM 9238 N N . ASN C 1 30 ? 11.55500 34.31000 -38.65400 1.000 10.89868 32 ASN C N 1
ATOM 9239 C CA . ASN C 1 30 ? 11.82200 33.44100 -39.79100 1.000 11.77246 32 ASN C CA 1
ATOM 9240 C C . ASN C 1 30 ? 10.75000 32.37700 -39.94400 1.000 10.53021 32 ASN C C 1
ATOM 9241 O O . ASN C 1 30 ? 11.01600 31.22300 -40.25500 1.000 11.35926 32 ASN C O 1
ATOM 9253 N N . GLY C 1 31 ? 9.49700 32.81600 -39.79800 1.000 9.74854 33 GLY C N 1
ATOM 9254 C CA . GLY C 1 31 ? 8.35300 31.91800 -39.78200 1.000 9.85118 33 GLY C CA 1
ATOM 9255 C C . GLY C 1 31 ? 7.99800 31.49700 -38.37700 1.000 9.69853 33 GLY C C 1
ATOM 9256 O O . GLY C 1 31 ? 7.59400 32.31900 -37.52700 1.000 11.64613 33 GLY C O 1
ATOM 9260 N N . PHE C 1 32 ? 8.23100 30.22800 -38.07200 1.000 8.72999 34 PHE C N 1
ATOM 9261 C CA . PHE C 1 32 ? 7.89600 29.63800 -36.79600 1.000 9.32480 34 PHE C CA 1
ATOM 9262 C C . PHE C 1 32 ? 9.13900 29.22600 -35.97400 1.000 9.01424 34 PHE C C 1
ATOM 9263 O O . PHE C 1 32 ? 9.07100 28.33200 -35.13600 1.000 9.83013 34 PHE C O 1
ATOM 9280 N N . GLU C 1 33 ? 10.29100 29.84000 -36.23700 1.000 8.94318 35 GLU C N 1
ATOM 9281 C CA . GLU C 1 33 ? 11.53200 29.50500 -35.54800 1.000 8.97739 35 GLU C CA 1
ATOM 9282 C C . GLU C 1 33 ? 11.45400 30.16700 -34.16300 1.000 9.42481 35 GLU C C 1
ATOM 9283 O O . GLU C 1 33 ? 11.49100 31.39800 -34.02900 1.000 10.09595 35 GLU C O 1
ATOM 9295 N N . ARG C 1 34 ? 11.24100 29.32400 -33.14300 1.000 8.85106 36 ARG C N 1
ATOM 9296 C CA . ARG C 1 34 ? 10.86200 29.78300 -31.79000 1.000 9.50114 36 ARG C CA 1
ATOM 9297 C C . ARG C 1 34 ? 12.06300 29.66500 -30.86500 1.000 9.85644 36 ARG C C 1
ATOM 9298 O O . ARG C 1 34 ? 12.68700 28.58500 -30.81500 1.000 11.10396 36 ARG C O 1
ATOM 9319 N N . GLY C 1 35 ? 12.37300 30.72900 -30.13800 1.000 10.61180 37 GLY C N 1
ATOM 9320 C CA . GLY C 1 35 ? 13.44100 30.68200 -29.15800 1.000 11.51717 37 GLY C CA 1
ATOM 9321 C C . GLY C 1 35 ? 14.82400 30.81400 -29.76900 1.000 11.85668 37 GLY C C 1
ATOM 9322 O O . GLY C 1 35 ? 14.98500 30.89600 -31.00200 1.000 14.37014 37 GLY C O 1
ATOM 9326 N N . GLN C 1 36 ? 15.82600 30.70400 -28.91300 1.000 12.40412 38 GLN C N 1
ATOM 9327 C CA . GLN C 1 36 ? 17.23100 30.77600 -29.26700 1.000 14.63860 38 GLN C CA 1
ATOM 9328 C C . GLN C 1 36 ? 17.74900 29.41000 -29.69200 1.000 12.40675 38 GLN C C 1
ATOM 9329 O O . GLN C 1 36 ? 17.16100 28.39300 -29.38600 1.000 12.01197 38 GLN C O 1
ATOM 9343 N N . VAL C 1 37 ? 18.85300 29.40300 -30.44500 1.000 12.34095 39 VAL C N 1
ATOM 9344 C CA . VAL C 1 37 ? 19.50400 28.15200 -30.82000 1.000 13.06209 39 VAL C CA 1
ATOM 9345 C C . VAL C 1 37 ? 20.11400 27.56300 -29.56000 1.000 12.40149 39 VAL C C 1
ATOM 9346 O O . VAL C 1 37 ? 20.87900 28.22100 -28.84500 1.000 14.65176 39 VAL C O 1
ATOM 9359 N N . PRO C 1 38 ? 19.80900 26.29200 -29.25100 1.000 11.95406 40 PRO C N 1
ATOM 9360 C CA . PRO C 1 38 ? 20.32200 25.68200 -28.02700 1.000 12.21989 40 PRO C CA 1
ATOM 9361 C C . PRO C 1 38 ? 21.70000 25.05600 -28.22200 1.000 11.91722 40 PRO C C 1
ATOM 9362 O O . PRO C 1 38 ? 22.15500 24.85400 -29.36100 1.000 13.38318 40 PRO C O 1
ATOM 9373 N N . ARG C 1 39 ? 22.33300 24.75000 -27.10500 1.000 11.73035 41 ARG C N 1
ATOM 9374 C CA . ARG C 1 39 ? 23.48200 23.84400 -27.02300 1.000 13.52531 41 ARG C CA 1
ATOM 9375 C C . ARG C 1 39 ? 23.00000 22.39000 -27.14000 1.000 13.06736 41 ARG C C 1
ATOM 9376 O O . ARG C 1 39 ? 21.89200 22.09600 -26.66900 1.000 12.55940 41 ARG C O 1
ATOM 9397 N N . VAL C 1 40 ? 23.87500 21.51000 -27.59400 1.000 13.42529 42 VAL C N 1
ATOM 9398 C CA . VAL C 1 40 ? 23.56700 20.08200 -27.55700 1.000 13.00945 42 VAL C CA 1
ATOM 9399 C C . VAL C 1 40 ? 23.24300 19.61100 -26.14200 1.000 12.52519 42 VAL C C 1
ATOM 9400 O O . VAL C 1 40 ? 22.33200 18.81900 -25.93900 1.000 12.53308 42 VAL C O 1
ATOM 9413 N N . ASP C 1 41 ? 23.94600 20.10400 -25.13600 1.000 12.41465 43 ASP C N 1
ATOM 9414 C CA . ASP C 1 41 ? 23.71900 19.57600 -23.75300 1.000 13.33844 43 ASP C CA 1
ATOM 9415 C C . ASP C 1 41 ? 22.33800 20.04200 -23.26900 1.000 13.21474 43 ASP C C 1
ATOM 9416 O O . ASP C 1 41 ? 21.75700 19.35500 -22.44300 1.000 14.69650 43 ASP C O 1
ATOM 9425 N N . GLN C 1 42 ? 21.83200 21.17000 -23.75700 1.000 12.10145 44 GLN C N 1
ATOM 9426 C CA . GLN C 1 42 ? 20.45500 21.54400 -23.45700 1.000 11.29609 44 GLN C CA 1
ATOM 9427 C C . GLN C 1 42 ? 19.44900 20.59200 -24.14000 1.000 10.86972 44 GLN C C 1
ATOM 9428 O O . GLN C 1 42 ? 18.47300 20.16800 -23.52900 1.000 11.87511 44 GLN C O 1
ATOM 9442 N N . LEU C 1 43 ? 19.71800 20.23600 -25.40100 1.000 10.06963 45 LEU C N 1
ATOM 9443 C CA . LEU C 1 43 ? 18.86100 19.28000 -26.09900 1.000 10.33019 45 LEU C CA 1
ATOM 9444 C C . LEU C 1 43 ? 18.83500 17.90500 -25.43400 1.000 10.19070 45 LEU C C 1
ATOM 9445 O O . LEU C 1 43 ? 17.80600 17.20700 -25.49500 1.000 10.62759 45 LEU C O 1
ATOM 9461 N N . GLU C 1 44 ? 19.96900 17.53000 -24.82800 1.000 10.35650 46 GLU C N 1
ATOM 9462 C CA . GLU C 1 44 ? 20.10900 16.25900 -24.12000 1.000 11.24872 46 GLU C CA 1
ATOM 9463 C C . GLU C 1 44 ? 19.53500 16.25600 -22.71900 1.000 11.28820 46 GLU C C 1
ATOM 9464 O O . GLU C 1 44 ? 19.35100 15.20400 -22.15300 1.000 13.42003 46 GLU C O 1
ATOM 9476 N N . SER C 1 45 ? 19.28500 17.44700 -22.16000 1.000 11.42505 47 SER C N 1
ATOM 9477 C CA A SER C 1 45 ? 18.73000 17.52800 -20.81100 0.520 11.39610 47 SER C CA 1
ATOM 9478 C CA B SER C 1 45 ? 18.67000 17.63300 -20.83500 0.480 12.14619 47 SER C CA 1
ATOM 9479 C C . SER C 1 45 ? 17.23100 17.16700 -20.79200 1.000 12.05144 47 SER C C 1
ATOM 9480 O O . SER C 1 45 ? 16.56300 17.12700 -21.79700 1.000 12.93839 47 SER C O 1
ATOM 9495 N N . SER C 1 46 ? 16.71000 16.91200 -19.60000 1.000 13.44898 48 SER C N 1
ATOM 9496 C CA . SER C 1 46 ? 15.33400 16.46600 -19.50600 1.000 15.04128 48 SER C CA 1
ATOM 9497 C C . SER C 1 46 ? 14.29400 17.50600 -19.90700 1.000 13.25159 48 SER C C 1
ATOM 9498 O O . SER C 1 46 ? 13.16900 17.17100 -20.21300 1.000 14.68597 48 SER C O 1
ATOM 9506 N N . ARG C 1 47 ? 14.67300 18.78300 -19.90800 1.000 13.43582 49 ARG C N 1
ATOM 9507 C CA . ARG C 1 47 ? 13.73400 19.89200 -20.18500 1.000 13.16474 49 ARG C CA 1
ATOM 9508 C C . ARG C 1 47 ? 14.41200 20.99000 -20.99200 1.000 12.45412 49 ARG C C 1
ATOM 9509 O O . ARG C 1 47 ? 15.59400 21.31600 -20.74800 1.000 14.03326 49 ARG C O 1
ATOM 9530 N N . GLY C 1 48 ? 13.63000 21.54600 -21.90400 1.000 11.82773 50 GLY C N 1
ATOM 9531 C CA . GLY C 1 48 ? 13.94800 22.73000 -22.65300 1.000 11.59613 50 GLY C CA 1
ATOM 9532 C C . GLY C 1 48 ? 13.65400 24.00000 -21.87100 1.000 11.32767 50 GLY C C 1
ATOM 9533 O O . GLY C 1 48 ? 13.57500 24.01600 -20.63900 1.000 12.70415 50 GLY C O 1
ATOM 9537 N N . PRO C 1 49 ? 13.54200 25.13200 -22.59300 1.000 10.59601 51 PRO C N 1
ATOM 9538 C CA . PRO C 1 49 ? 13.48500 26.43900 -21.95000 1.000 11.61192 51 PRO C CA 1
ATOM 9539 C C . PRO C 1 49 ? 12.15700 26.81500 -21.29900 1.000 11.24872 51 PRO C C 1
ATOM 9540 O O . PRO C 1 49 ? 12.14400 27.81500 -20.57000 1.000 14.69124 51 PRO C O 1
ATOM 9551 N N . TYR C 1 50 ? 11.10000 26.07100 -21.58300 1.000 9.75643 52 TYR C N 1
ATOM 9552 C CA . TYR C 1 50 ? 9.73700 26.49200 -21.18300 1.000 10.16438 52 TYR C CA 1
ATOM 9553 C C . TYR C 1 50 ? 9.18000 25.59100 -20.08500 1.000 10.52495 52 TYR C C 1
ATOM 9554 O O . TYR C 1 50 ? 9.42500 24.38300 -20.07200 1.000 11.46190 52 TYR C O 1
ATOM 9572 N N . SER C 1 51 ? 8.38900 26.19400 -19.20200 1.000 11.15134 53 SER C N 1
ATOM 9573 C CA A SER C 1 51 ? 7.74500 25.47500 -18.12000 0.590 12.37254 53 SER C CA 1
ATOM 9574 C CA B SER C 1 51 ? 7.73300 25.46900 -18.11400 0.410 11.85142 53 SER C CA 1
ATOM 9575 C C . SER C 1 51 ? 6.54200 24.68000 -18.59900 1.000 11.65140 53 SER C C 1
ATOM 9576 O O . SER C 1 51 ? 5.69300 25.18200 -19.33400 1.000 13.28317 53 SER C O 1
ATOM 9591 N N . VAL C 1 52 ? 6.45700 23.41700 -18.19700 1.000 11.92775 54 VAL C N 1
ATOM 9592 C CA . VAL C 1 52 ? 5.40900 22.52600 -18.65900 1.000 11.50664 54 VAL C CA 1
ATOM 9593 C C . VAL C 1 52 ? 4.20600 22.55000 -17.72200 1.000 10.64338 54 VAL C C 1
ATOM 9594 O O . VAL C 1 52 ? 4.31300 22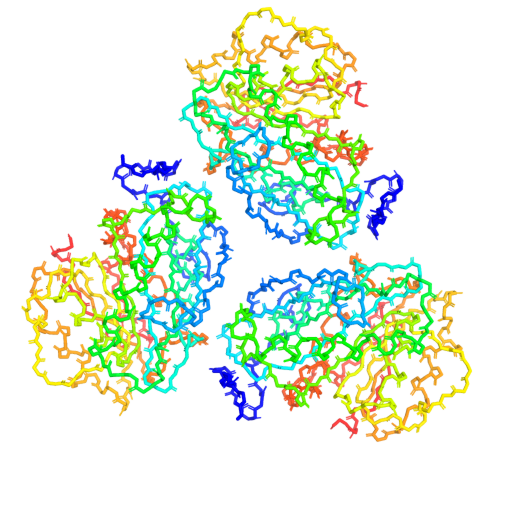.29700 -16.52000 1.000 13.70427 54 VAL C O 1
ATOM 9607 N N . LYS C 1 53 ? 3.03700 22.84100 -18.29300 1.000 10.51968 55 LYS C N 1
ATOM 9608 C CA A LYS C 1 53 ? 1.75200 22.77100 -17.63600 0.470 10.58022 55 LYS C CA 1
ATOM 9609 C CA B LYS C 1 53 ? 1.75000 22.74800 -17.63600 0.530 10.92236 55 LYS C CA 1
ATOM 9610 C C . LYS C 1 53 ? 1.02000 21.55800 -18.23100 1.000 10.39862 55 LYS C C 1
ATOM 9611 O O . LYS C 1 53 ? 1.33300 21.11100 -19.35500 1.000 10.30913 55 LYS C O 1
ATOM 9648 N N . THR C 1 54 ? 0.05700 21.00400 -17.48700 1.000 10.64865 56 THR C N 1
ATOM 9649 C CA . THR C 1 54 ? -0.65200 19.84800 -17.93100 1.000 11.29083 56 THR C CA 1
ATOM 9650 C C . THR C 1 54 ? -2.14400 19.97200 -17.74400 1.000 12.51466 56 THR C C 1
ATOM 9651 O O . THR C 1 54 ? -2.61500 20.67300 -16.84300 1.000 13.95167 56 THR C O 1
ATOM 9662 N N . ILE C 1 55 ? -2.88500 19.23800 -18.58500 1.000 12.43833 57 ILE C N 1
ATOM 9663 C CA . ILE C 1 55 ? -4.31400 19.07400 -18.50100 1.000 12.93050 57 ILE C CA 1
ATOM 9664 C C . ILE C 1 55 ? -4.59200 17.57100 -18.59300 1.000 12.51729 57 ILE C C 1
ATOM 9665 O O . ILE C 1 55 ? -4.17100 16.91400 -19.53200 1.000 11.62245 57 ILE C O 1
ATOM 9681 N N . ASN C 1 56 ? -5.29900 17.01900 -17.61400 1.000 13.00419 58 ASN C N 1
ATOM 9682 C CA . ASN C 1 56 ? -5.74400 15.63900 -17.70700 1.000 12.46992 58 ASN C CA 1
ATOM 9683 C C . ASN C 1 56 ? -6.91200 15.51800 -18.65100 1.000 13.10947 58 ASN C C 1
ATOM 9684 O O . ASN C 1 56 ? -7.85000 16.30600 -18.59400 1.000 16.72306 58 ASN C O 1
ATOM 9695 N N . VAL C 1 57 ? -6.86400 14.49600 -19.51400 1.000 13.32528 59 VAL C N 1
ATOM 9696 C CA . VAL C 1 57 ? -7.95500 14.15700 -20.41300 1.000 13.02525 59 VAL C CA 1
ATOM 9697 C C . VAL C 1 57 ? -8.52800 12.79400 -20.03600 1.000 12.92523 59 VAL C C 1
ATOM 9698 O O . VAL C 1 57 ? -7.82100 11.80400 -20.08700 1.000 12.56466 59 VAL C O 1
ATOM 9711 N N . SER C 1 58 ? -9.79700 12.74800 -19.60600 1.000 15.29131 60 SER C N 1
ATOM 9712 C CA . SER C 1 58 ? -10.34100 11.47200 -19.20600 1.000 18.64434 60 SER C CA 1
ATOM 9713 C C . SER C 1 58 ? -10.68700 10.57800 -20.37400 1.000 19.00491 60 SER C C 1
ATOM 9714 O O . SER C 1 58 ? -10.71500 11.02500 -21.52000 1.000 17.92583 60 SER C O 1
ATOM 9722 N N . ARG C 1 59 ? -10.92400 9.29200 -20.07800 1.000 22.34742 61 ARG C N 1
ATOM 9723 C CA A ARG C 1 59 ? -11.30700 8.30500 -21.13200 0.720 24.70033 61 ARG C CA 1
ATOM 9724 C CA B ARG C 1 59 ? -11.35600 8.25200 -21.06400 0.280 25.67413 61 ARG C CA 1
ATOM 9725 C C . ARG C 1 59 ? -12.64200 8.68700 -21.78100 1.000 25.49516 61 ARG C C 1
ATOM 9726 O O . ARG C 1 59 ? -12.97800 8.07600 -22.81000 1.000 29.88779 61 ARG C O 1
ATOM 9767 N N . LEU C 1 60 ? -13.35100 9.67700 -21.23900 1.000 24.97668 62 LEU C N 1
ATOM 9768 C CA . LEU C 1 60 ? -14.57200 10.15600 -21.90300 1.000 26.61109 62 LEU C CA 1
ATOM 9769 C C . LEU C 1 60 ? -14.31300 10.87900 -23.22700 1.000 23.95024 62 LEU C C 1
ATOM 9770 O O . LEU C 1 60 ? -15.23100 11.08900 -24.02000 1.000 27.68490 62 LEU C O 1
ATOM 9786 N N . ALA C 1 61 ? -13.05900 11.26900 -23.47200 1.000 22.77115 63 ALA C N 1
ATOM 9787 C CA . ALA C 1 61 ? -12.69100 11.92000 -24.71800 1.000 22.00790 63 ALA C CA 1
ATOM 9788 C C . ALA C 1 61 ? -13.12300 11.08700 -25.94200 1.000 20.25769 63 ALA C C 1
ATOM 9789 O O . ALA C 1 61 ? -13.03100 9.83900 -25.90900 1.000 22.21056 63 ALA C O 1
ATOM 9796 N N . ARG C 1 62 ? -13.54800 11.77100 -27.00200 1.000 20.83671 64 ARG C N 1
ATOM 9797 C CA A ARG C 1 62 ? -14.01700 11.10900 -28.24800 0.750 21.21307 64 ARG C CA 1
ATOM 9798 C CA B ARG C 1 62 ? -14.01100 11.12500 -28.25900 0.250 20.46298 64 ARG C CA 1
ATOM 9799 C C . ARG C 1 62 ? -12.83600 10.49200 -29.01700 1.000 17.84688 64 ARG C C 1
ATOM 9800 O O . ARG C 1 62 ? -11.97300 11.23900 -29.49600 1.000 18.50222 64 ARG C O 1
ATOM 9841 N N . GLY C 1 63 ? -12.86800 9.16600 -29.18500 1.000 15.12550 65 GLY C N 1
ATOM 9842 C CA . GLY C 1 63 ? -12.05000 8.50300 -30.15400 1.000 13.25948 65 GLY C CA 1
ATOM 9843 C C . GLY C 1 63 ? -10.71400 8.00200 -29.68300 1.000 11.64877 65 GLY C C 1
ATOM 9844 O O . GLY C 1 63 ? -9.96100 7.49800 -30.45700 1.000 12.28568 65 GLY C O 1
ATOM 9848 N N . PHE C 1 64 ? -10.42000 8.17200 -28.38600 1.000 11.34347 66 PHE C N 1
ATOM 9849 C CA . PHE C 1 64 ? -9.22600 7.59900 -27.77800 1.000 10.60653 66 PHE C CA 1
ATOM 9850 C C . PHE C 1 64 ? -9.47800 7.47300 -26.28000 1.000 9.98014 66 PHE C C 1
ATOM 9851 O O . PHE C 1 64 ? -10.51200 7.86900 -25.77200 1.000 12.05144 66 PHE C O 1
ATOM 9868 N N . GLY C 1 65 ? -8.49900 6.90300 -25.58900 1.000 10.33282 67 GLY C N 1
ATOM 9869 C CA . GLY C 1 65 ? -8.63300 6.54400 -24.18200 1.000 10.74339 67 GLY C CA 1
ATOM 9870 C C . GLY C 1 65 ? -8.19800 7.58700 -23.17000 1.000 11.90143 67 GLY C C 1
ATOM 9871 O O . GLY C 1 65 ? -7.80500 7.26500 -22.05500 1.000 14.24381 67 GLY C O 1
ATOM 9875 N N . GLY C 1 66 ? -8.22900 8.85700 -23.54900 1.000 10.60917 68 GLY C N 1
ATOM 9876 C CA . GLY C 1 66 ? -7.77300 9.91100 -22.69200 1.000 11.22240 68 GLY C CA 1
ATOM 9877 C C . GLY C 1 66 ? -6.26100 10.00500 -22.70500 1.000 10.34598 68 GLY C C 1
ATOM 9878 O O . GLY C 1 66 ? -5.59100 9.40200 -23.53300 1.000 11.19871 68 GLY C O 1
ATOM 9882 N N . GLY C 1 67 ? -5.73300 10.79400 -21.76400 1.000 10.56706 69 GLY C N 1
ATOM 9883 C CA . GLY C 1 67 ? -4.31500 10.98300 -21.63900 1.000 11.05659 69 GLY C CA 1
ATOM 9884 C C . GLY C 1 67 ? -4.01000 12.29900 -20.94400 1.000 10.45388 69 GLY C C 1
ATOM 9885 O O . GLY C 1 67 ? -4.74300 12.70000 -20.00600 1.000 11.85142 69 GLY C O 1
ATOM 9889 N N . THR C 1 68 ? -2.94100 12.94500 -21.39800 1.000 9.33007 70 THR C N 1
ATOM 9890 C CA . THR C 1 68 ? -2.44500 14.16500 -20.77700 1.000 9.35638 70 THR C CA 1
ATOM 9891 C C . THR C 1 68 ? -1.98400 15.13500 -21.84200 1.000 9.03793 70 THR C C 1
ATOM 9892 O O . THR C 1 68 ? -1.21600 14.73700 -22.70700 1.000 9.35638 70 THR C O 1
ATOM 9903 N N . ILE C 1 69 ? -2.51000 16.36400 -21.79200 1.000 9.43534 71 ILE C N 1
ATOM 9904 C CA . ILE C 1 69 ? -2.01500 17.43400 -22.62200 1.000 8.49576 71 ILE C CA 1
ATOM 9905 C C . ILE C 1 69 ? -0.92100 18.15000 -21.86300 1.000 8.86685 71 ILE C C 1
ATOM 9906 O O . ILE C 1 69 ? -1.09900 18.52700 -20.71500 1.000 10.31176 71 ILE C O 1
ATOM 9922 N N . HIS C 1 70 ? 0.22800 18.33500 -22.51500 1.000 9.40639 72 HIS C N 1
ATOM 9923 C CA . HIS C 1 70 ? 1.39000 19.03000 -22.00400 1.000 8.87475 72 HIS C CA 1
ATOM 9924 C C . HIS C 1 70 ? 1.57900 20.27300 -22.85600 1.000 9.23532 72 HIS C C 1
ATOM 9925 O O . HIS C 1 70 ? 1.56500 20.18000 -24.10200 1.000 9.49324 72 HIS C O 1
ATOM 9939 N N . TYR C 1 71 ? 1.76600 21.43200 -22.24200 1.000 8.76158 73 TYR C N 1
ATOM 9940 C CA . TYR C 1 71 ? 1.85700 22.69700 -23.01900 1.000 9.20900 73 TYR C CA 1
ATOM 9941 C C . TYR C 1 71 ? 2.62700 23.72000 -22.19500 1.000 8.98002 73 TYR C C 1
ATOM 9942 O O . TYR C 1 71 ? 2.72300 23.60700 -20.96400 1.000 10.98553 73 TYR C O 1
ATOM 9960 N N . SER C 1 72 ? 3.13800 24.73700 -22.86200 1.000 9.32217 74 SER C N 1
ATOM 9961 C CA . SER C 1 72 ? 3.79900 25.88400 -22.26500 1.000 8.69841 74 SER C CA 1
ATOM 9962 C C . SER C 1 72 ? 3.18900 27.10800 -22.89700 1.000 10.08542 74 SER C C 1
ATOM 9963 O O . SER C 1 72 ? 2.67500 27.05600 -24.03900 1.000 10.66180 74 SER C O 1
ATOM 9971 N N . THR C 1 73 ? 3.25500 28.23800 -22.18600 1.000 9.92487 75 THR C N 1
ATOM 9972 C CA . THR C 1 73 ? 2.58600 29.47000 -22.60600 1.000 10.64075 75 THR C CA 1
ATOM 9973 C C . THR C 1 73 ? 3.49500 30.68600 -22.74600 1.000 10.09595 75 THR C C 1
ATOM 9974 O O . THR C 1 73 ? 3.04700 31.70000 -23.30800 1.000 12.18304 75 THR C O 1
ATOM 9985 N N . GLU C 1 74 ? 4.76100 30.59000 -22.31400 1.000 10.00383 76 GLU C N 1
ATOM 9986 C CA . GLU C 1 74 ? 5.67400 31.70600 -22.31400 1.000 11.57244 76 GLU C CA 1
ATOM 9987 C C . GLU C 1 74 ? 5.84700 32.33700 -23.67700 1.000 9.72748 76 GLU C C 1
ATOM 9988 O O . GLU C 1 74 ? 6.01000 33.54200 -23.78900 1.000 9.86434 76 GLU C O 1
ATOM 10000 N N . SER C 1 75 ? 5.87300 31.49500 -24.69300 1.000 9.48272 77 SER C N 1
ATOM 10001 C CA . SER C 1 75 ? 6.25700 31.91100 -26.05300 1.000 9.93014 77 SER C CA 1
ATOM 10002 C C . SER C 1 75 ? 5.06200 32.25300 -26.92000 1.000 9.01161 77 SER C C 1
ATOM 10003 O O . SER C 1 75 ? 5.23100 32.51300 -28.11900 1.000 10.76182 77 SER C O 1
ATOM 10011 N N . GLY C 1 76 ? 3.85000 32.23000 -26.35800 1.000 9.40376 78 GLY C N 1
ATOM 10012 C CA . GLY C 1 76 ? 2.65400 32.50100 -27.13500 1.000 9.45377 78 GLY C CA 1
ATOM 10013 C C . GLY C 1 76 ? 2.25900 31.27900 -27.94800 1.000 9.28796 78 GLY C C 1
ATOM 10014 O O . GLY C 1 76 ? 2.66700 30.14300 -27.67700 1.000 10.44599 78 GLY C O 1
ATOM 10018 N N . GLY C 1 77 ? 1.43800 31.51800 -28.96500 1.000 8.97739 79 GLY C N 1
ATOM 10019 C CA . GLY C 1 77 ? 0.77800 30.45900 -29.70700 1.000 8.62735 79 GLY C CA 1
ATOM 10020 C C . GLY C 1 77 ? 1.47300 30.05500 -30.98000 1.000 8.62209 79 GLY C C 1
ATOM 10021 O O . GLY C 1 77 ? 2.70100 30.02900 -31.04100 1.000 9.35902 79 GLY C O 1
ATOM 10025 N N . GLN C 1 78 ? 0.66900 29.66000 -31.98900 1.000 9.43008 80 GLN C N 1
ATOM 10026 C CA . GLN C 1 78 ? 1.16900 29.06800 -33.22700 1.000 9.22216 80 GLN C CA 1
ATOM 10027 C C . GLN C 1 78 ? 1.99600 27.79100 -33.01300 1.000 9.13531 80 GLN C C 1
ATOM 10028 O O . GLN C 1 78 ? 2.89300 27.49000 -33.76400 1.000 9.44324 80 GLN C O 1
ATOM 10042 N N . GLN C 1 79 ? 1.68100 27.06500 -31.92800 1.000 8.50102 81 GLN C N 1
ATOM 10043 C CA . GLN C 1 79 ? 2.38500 25.86500 -31.55900 1.000 7.71935 81 GLN C CA 1
ATOM 10044 C C . GLN C 1 79 ? 1.96000 24.66500 -32.38200 1.000 8.15887 81 GLN C C 1
ATOM 10045 O O . GLN C 1 79 ? 0.77100 24.42400 -32.58000 1.000 9.10899 81 GLN C O 1
ATOM 10059 N N . GLY C 1 80 ? 2.94500 23.87600 -32.80700 1.000 7.84568 82 GLY C N 1
ATOM 10060 C CA . GLY C 1 80 ? 2.64800 22.57900 -33.38600 1.000 8.11939 82 GLY C CA 1
ATOM 10061 C C . GLY C 1 80 ? 2.05800 21.61700 -32.38200 1.000 8.29047 82 GLY C C 1
ATOM 10062 O O . GLY C 1 80 ? 2.34600 21.70200 -31.17600 1.000 9.12741 82 GLY C O 1
ATOM 10066 N N . ILE C 1 81 ? 1.23900 20.69600 -32.86400 1.000 8.27994 83 ILE C N 1
ATOM 10067 C CA . ILE C 1 81 ? 0.55100 19.70800 -32.07900 1.000 8.56682 83 ILE C CA 1
ATOM 10068 C C . ILE C 1 81 ? 1.19700 18.35400 -32.27300 1.000 9.05635 83 ILE C C 1
ATOM 10069 O O . ILE C 1 81 ? 1.42700 17.94300 -33.43600 1.000 9.44850 83 ILE C O 1
ATOM 10085 N N . ILE C 1 82 ? 1.46400 17.61500 -31.20300 1.000 8.21941 84 ILE C N 1
ATOM 10086 C CA . ILE C 1 82 ? 2.01800 16.28300 -31.30300 1.000 8.37206 84 ILE C CA 1
ATOM 10087 C C . ILE C 1 82 ? 1.19700 15.31400 -30.49600 1.000 8.18256 84 ILE C C 1
ATOM 10088 O O . ILE C 1 82 ? 0.91600 15.61900 -29.31400 1.000 9.51956 84 ILE C O 1
ATOM 10104 N N . ALA C 1 83 ? 0.83100 14.16100 -31.06000 1.000 8.20625 85 ALA C N 1
ATOM 10105 C CA . ALA C 1 83 ? 0.15900 13.08300 -30.33500 1.000 7.99833 85 ALA C CA 1
ATOM 10106 C C . ALA C 1 83 ? 1.07100 11.88500 -30.24100 1.000 8.07728 85 ALA C C 1
ATOM 10107 O O . ALA C 1 83 ? 1.80700 11.57100 -31.18100 1.000 8.63525 85 ALA C O 1
ATOM 10114 N N . VAL C 1 84 ? 1.03500 11.20500 -29.09100 1.000 8.14308 86 VAL C N 1
ATOM 10115 C CA . VAL C 1 84 ? 1.97700 10.12900 -28.76200 1.000 8.06412 86 VAL C CA 1
ATOM 10116 C C . VAL C 1 84 ? 1.18000 8.95600 -28.20800 1.000 8.14045 86 VAL C C 1
ATOM 10117 O O . VAL C 1 84 ? 0.40500 9.08200 -27.24200 1.000 8.60893 86 VAL C O 1
ATOM 10130 N N . VAL C 1 85 ? 1.39900 7.77400 -28.79700 1.000 8.05886 87 VAL C N 1
ATOM 10131 C CA . VAL C 1 85 ? 0.60900 6.57500 -28.51300 1.000 8.05097 87 VAL C CA 1
ATOM 10132 C C . VAL C 1 85 ? 1.49800 5.39700 -28.14000 1.000 8.20625 87 VAL C C 1
ATOM 10133 O O . VAL C 1 85 ? 2.56200 5.16900 -28.73200 1.000 8.80369 87 VAL C O 1
ATOM 10146 N N . PRO C 1 86 ? 1.08100 4.60000 -27.12900 1.000 8.68525 88 PRO C N 1
ATOM 10147 C CA . PRO C 1 86 ? 1.83500 3.41600 -26.72500 1.000 8.48523 88 PRO C CA 1
ATOM 10148 C C . PRO C 1 86 ? 1.53700 2.17800 -27.59000 1.000 8.46944 88 PRO C C 1
ATOM 10149 O O . PRO C 1 86 ? 0.93100 2.28900 -28.66100 1.000 8.74842 88 PRO C O 1
ATOM 10160 N N . GLY C 1 87 ? 2.03000 1.03200 -27.11600 1.000 9.42745 89 GLY C N 1
ATOM 10161 C CA . GLY C 1 87 ? 1.92400 -0.24700 -27.79400 1.000 9.28269 89 GLY C CA 1
ATOM 10162 C C . GLY C 1 87 ? 0.88900 -1.18400 -27.19800 1.000 8.83527 89 GLY C C 1
ATOM 10163 O O . GLY C 1 87 ? 0.19100 -0.89600 -26.22900 1.000 9.81697 89 GLY C O 1
ATOM 10167 N N . TYR C 1 88 ? 0.79400 -2.37400 -27.78600 1.000 8.96423 90 TYR C N 1
ATOM 10168 C CA . TYR C 1 88 ? -0.07700 -3.46300 -27.30600 1.000 9.06161 90 TYR C CA 1
ATOM 10169 C C . TYR C 1 88 ? 0.16900 -3.71300 -25.81600 1.000 8.74052 90 TYR C C 1
ATOM 10170 O O . TYR C 1 88 ? 1.31600 -3.71900 -25.36500 1.000 9.22216 90 TYR C O 1
ATOM 10188 N N . VAL C 1 89 ? -0.93100 -3.93400 -25.11100 1.000 9.16162 91 VAL C N 1
ATOM 10189 C CA . VAL C 1 89 ? -0.96300 -4.24700 -23.68800 1.000 9.64063 91 VAL C CA 1
ATOM 10190 C C . VAL C 1 89 ? -0.07500 -3.31300 -22.86800 1.000 10.13279 91 VAL C C 1
ATOM 10191 O O . VAL C 1 89 ? 0.53600 -3.70800 -21.88200 1.000 12.75153 91 VAL C O 1
ATOM 10204 N N . SER C 1 90 ? -0.09800 -2.02400 -23.23500 1.000 9.55904 92 SER C N 1
ATOM 10205 C CA A SER C 1 90 ? 0.64600 -1.00500 -22.52100 0.700 9.27480 92 SER C CA 1
ATOM 10206 C CA B SER C 1 90 ? 0.67600 -0.98800 -22.57600 0.300 9.69853 92 SER C CA 1
ATOM 10207 C C . SER C 1 90 ? -0.14100 0.27300 -22.39700 1.000 8.73263 92 SER C C 1
ATOM 10208 O O . SER C 1 90 ? -1.14300 0.49900 -23.05700 1.000 9.08530 92 SER C O 1
ATOM 10223 N N . TYR C 1 91 ? 0.32200 1.11100 -21.48100 1.000 9.37744 93 TYR C N 1
ATOM 10224 C CA . TYR C 1 91 ? -0.36500 2.35800 -21.08600 1.000 9.30375 93 TYR C CA 1
ATOM 10225 C C . TYR C 1 91 ? 0.51200 3.57100 -21.40100 1.000 9.24585 93 TYR C C 1
ATOM 10226 O O . TYR C 1 91 ? 1.71000 3.46000 -21.73700 1.000 9.85118 93 TYR C O 1
ATOM 10244 N N . GLU C 1 92 ? -0.10000 4.72900 -21.19400 1.000 9.15373 94 GLU C N 1
ATOM 10245 C CA . GLU C 1 92 ? 0.48700 6.03300 -21.42400 1.000 9.33270 94 GLU C CA 1
ATOM 10246 C C . GLU C 1 92 ? 1.89400 6.16800 -20.83800 1.000 8.87475 94 GLU C C 1
ATOM 10247 O O . GLU C 1 92 ? 2.79400 6.74600 -21.44500 1.000 9.04319 94 GLU C O 1
ATOM 10259 N N . SER C 1 93 ? 2.11900 5.62500 -19.63200 1.000 9.64326 95 SER C N 1
ATOM 10260 C CA . SER C 1 93 ? 3.42400 5.84400 -18.99400 1.000 8.81685 95 SER C CA 1
ATOM 10261 C C . SER C 1 93 ? 4.60600 5.38800 -19.83000 1.000 8.78790 95 SER C C 1
ATOM 10262 O O . SER C 1 93 ? 5.68100 5.94100 -19.72400 1.000 9.56957 95 SER C O 1
ATOM 10270 N N . SER C 1 94 ? 4.40700 4.35400 -20.66500 1.000 9.09056 96 SER C N 1
ATOM 10271 C CA A SER C 1 94 ? 5.49900 3.85100 -21.49400 0.680 9.15110 96 SER C CA 1
ATOM 10272 C CA B SER C 1 94 ? 5.51200 3.85900 -21.47100 0.320 8.99582 96 SER C CA 1
ATOM 10273 C C . SER C 1 94 ? 6.07600 4.89800 -22.45500 1.000 8.78526 96 SER C C 1
ATOM 10274 O O . SER C 1 94 ? 7.24700 4.83800 -22.78500 1.000 9.12478 96 SER C O 1
ATOM 10289 N N . ILE C 1 95 ? 5.21400 5.82500 -22.91700 1.000 8.55629 97 ILE C N 1
ATOM 10290 C CA . ILE C 1 95 ? 5.61000 6.87000 -23.84400 1.000 8.64314 97 ILE C CA 1
ATOM 10291 C C . ILE C 1 95 ? 5.51600 8.27000 -23.31100 1.000 8.40101 97 ILE C C 1
ATOM 10292 O O . ILE C 1 95 ? 5.76700 9.24200 -24.01800 1.000 9.07740 97 ILE C O 1
ATOM 10308 N N . GLN C 1 96 ? 5.17100 8.39600 -22.00800 1.000 8.52997 98 GLN C N 1
ATOM 10309 C CA A GLN C 1 96 ? 4.81000 9.71100 -21.51300 0.680 8.30100 98 GLN C CA 1
ATOM 10310 C CA B GLN C 1 96 ? 4.87100 9.68500 -21.35500 0.320 9.04845 98 GLN C CA 1
ATOM 10311 C C . GLN C 1 96 ? 5.96100 10.70100 -21.51000 1.000 8.53787 98 GLN C C 1
ATOM 10312 O O . GLN C 1 96 ? 5.71400 11.88800 -21.60100 1.000 9.43008 98 GLN C O 1
ATOM 10339 N N . TRP C 1 97 ? 7.20700 10.22200 -21.47400 1.000 8.61945 99 TRP C N 1
ATOM 10340 C CA . TRP C 1 97 ? 8.35900 11.11200 -21.41600 1.000 8.59050 99 TRP C CA 1
ATOM 10341 C C . TRP C 1 97 ? 8.37300 12.12800 -22.52400 1.000 9.17742 99 TRP C C 1
ATOM 10342 O O . TRP C 1 97 ? 8.86800 13.22700 -22.37000 1.000 9.73275 99 TRP C O 1
ATOM 10363 N N . TRP C 1 98 ? 7.86600 11.73000 -23.69600 1.000 8.85896 100 TRP C N 1
ATOM 10364 C CA . TRP C 1 98 ? 7.85600 12.65200 -24.80400 1.000 9.04056 100 TRP C CA 1
ATOM 10365 C C . TRP C 1 98 ? 7.02300 13.90000 -24.54400 1.000 8.39838 100 TRP C C 1
ATOM 10366 O O . TRP C 1 98 ? 7.25400 14.94600 -25.13900 1.000 8.77737 100 TRP C O 1
ATOM 10387 N N . GLY C 1 99 ? 6.00100 13.78200 -23.69100 1.000 8.79316 101 GLY C N 1
ATOM 10388 C CA . GLY C 1 99 ? 5.07700 14.89200 -23.39800 1.000 8.33521 101 GLY C CA 1
ATOM 10389 C C . GLY C 1 99 ? 5.78100 16.08400 -22.80200 1.000 8.20888 101 GLY C C 1
ATOM 10390 O O . GLY C 1 99 ? 5.78700 17.16800 -23.39500 1.000 9.21953 101 GLY C O 1
ATOM 10394 N N . PRO C 1 100 ? 6.36600 15.96200 -21.59100 1.000 8.54050 102 PRO C N 1
ATOM 10395 C CA . PRO C 1 100 ? 7.05300 17.10500 -21.01400 1.000 9.20900 102 PRO C CA 1
ATOM 10396 C C . PRO C 1 100 ? 8.30200 17.46800 -21.80500 1.000 8.61156 102 PRO C C 1
ATOM 10397 O O . PRO C 1 100 ? 8.64200 18.64600 -21.91900 1.000 9.61168 102 PRO C O 1
ATOM 10408 N N . ARG C 1 101 ? 8.96500 16.48400 -22.39600 1.000 8.56418 103 ARG C N 1
ATOM 10409 C CA . ARG C 1 101 ? 10.23300 16.77700 -23.11700 1.000 9.04319 103 ARG C CA 1
ATOM 10410 C C . ARG C 1 101 ? 9.90500 17.72400 -24.28300 1.000 9.29059 103 ARG C C 1
ATOM 10411 O O . ARG C 1 101 ? 10.52900 18.78400 -24.39100 1.000 10.32492 103 ARG C O 1
ATOM 10432 N N . LEU C 1 102 ? 8.93300 17.37500 -25.11500 1.000 8.40364 104 LEU C N 1
ATOM 10433 C CA . LEU C 1 102 ? 8.59600 18.23600 -26.24300 1.000 8.88528 104 LEU C CA 1
ATOM 10434 C C . LEU C 1 102 ? 7.83200 19.47600 -25.87600 1.000 9.19058 104 LEU C C 1
ATOM 10435 O O . LEU C 1 102 ? 8.05600 20.54500 -26.47800 1.000 9.20900 104 LEU C O 1
ATOM 10451 N N . ALA C 1 103 ? 6.96000 19.42300 -24.86400 1.000 9.20374 105 ALA C N 1
ATOM 10452 C CA . ALA C 1 103 ? 6.22800 20.63900 -24.49300 1.000 9.21163 105 ALA C CA 1
ATOM 10453 C C . ALA C 1 103 ? 7.16100 21.73100 -23.97800 1.000 8.77210 105 ALA C C 1
ATOM 10454 O O . ALA C 1 103 ? 6.92200 22.91900 -24.21500 1.000 9.08004 105 ALA C O 1
ATOM 10461 N N . SER C 1 104 ? 8.25000 21.31800 -23.32200 1.000 8.64577 106 SER C N 1
ATOM 10462 C CA . SER C 1 104 ? 9.22700 22.26500 -22.80300 1.000 8.40101 106 SER C CA 1
ATOM 10463 C C . SER C 1 104 ? 10.03900 22.98700 -23.88100 1.000 8.43259 106 SER C C 1
ATOM 10464 O O . SER C 1 104 ? 10.78800 23.90400 -23.59700 1.000 9.29848 106 SER C O 1
ATOM 10472 N N . TRP C 1 105 ? 9.85800 22.55300 -25.12900 1.000 8.35100 107 TRP C N 1
ATOM 10473 C CA . TRP C 1 105 ? 10.44900 23.16200 -26.32800 1.000 8.59840 107 TRP C CA 1
ATOM 10474 C C . TRP C 1 105 ? 9.40100 23.82300 -27.22300 1.000 8.72210 107 TRP C C 1
ATOM 10475 O O . TRP C 1 105 ? 9.71600 24.18500 -28.37600 1.000 9.73275 107 TRP C O 1
ATOM 10496 N N . GLY C 1 106 ? 8.17200 24.00500 -26.75200 1.000 8.62472 108 GLY C N 1
ATOM 10497 C CA . GLY C 1 106 ? 7.22600 24.86200 -27.43600 1.000 8.37206 108 GLY C CA 1
ATOM 10498 C C . GLY C 1 106 ? 6.24900 24.15900 -28.36500 1.000 8.12729 108 GLY C C 1
ATOM 10499 O O . GLY C 1 106 ? 5.68000 24.78100 -29.24900 1.000 10.16174 108 GLY C O 1
ATOM 10503 N N . PHE C 1 107 ? 5.96300 22.88900 -28.08500 1.000 8.37469 109 PHE C N 1
ATOM 10504 C CA . PHE C 1 107 ? 4.90600 22.12000 -28.72400 1.000 7.94043 109 PHE C CA 1
ATOM 10505 C C . PHE C 1 107 ? 3.79500 21.82900 -27.74400 1.000 7.90884 109 PHE C C 1
ATOM 10506 O O . PHE C 1 107 ? 4.03100 21.75300 -26.51400 1.000 8.30363 109 PHE C O 1
ATOM 10523 N N . THR C 1 108 ? 2.57200 21.65500 -28.24200 1.000 8.20625 110 THR C N 1
ATOM 10524 C CA . THR C 1 108 ? 1.43200 21.17300 -27.44700 1.000 8.51944 110 THR C CA 1
ATOM 10525 C C . THR C 1 108 ? 1.30500 19.68300 -27.68800 1.000 8.38785 110 THR C C 1
ATOM 10526 O O . THR C 1 108 ? 1.11500 19.26700 -28.84900 1.000 9.01687 110 THR C O 1
ATOM 10537 N N . VAL C 1 109 ? 1.50000 18.86100 -26.65700 1.000 8.29836 111 VAL C N 1
ATOM 10538 C CA . VAL C 1 109 ? 1.75700 17.43900 -26.82600 1.000 8.47733 111 VAL C CA 1
ATOM 10539 C C . VAL C 1 109 ? 0.77000 16.64400 -26.01400 1.000 8.68525 111 VAL C C 1
ATOM 10540 O O . VAL C 1 109 ? 0.73000 16.81200 -24.77200 1.000 10.84341 111 VAL C O 1
ATOM 10553 N N . ILE C 1 110 ? 0.00700 15.76400 -26.63200 1.000 8.07992 112 ILE C N 1
ATOM 10554 C CA . ILE C 1 110 ? -0.93000 14.89800 -25.94700 1.000 8.25099 112 ILE C CA 1
ATOM 10555 C C . ILE C 1 110 ? -0.39000 13.48500 -25.98000 1.000 8.37732 112 ILE C C 1
ATOM 10556 O O . ILE C 1 110 ? -0.13900 12.90500 -27.04700 1.000 8.57471 112 ILE C O 1
ATOM 10572 N N . THR C 1 111 ? -0.18400 12.92400 -24.78500 1.000 8.15098 113 THR C N 1
ATOM 10573 C CA . THR C 1 111 ? 0.21400 11.53400 -24.59100 1.000 8.09571 113 THR C CA 1
ATOM 10574 C C . THR C 1 111 ? -1.05500 10.78700 -24.25200 1.000 8.53787 113 THR C C 1
ATOM 10575 O O . THR C 1 111 ? -1.81100 11.22300 -23.40500 1.000 9.70116 113 THR C O 1
ATOM 10586 N N . ILE C 1 112 ? -1.30900 9.65400 -24.90600 1.000 8.31942 114 ILE C N 1
ATOM 10587 C CA . ILE C 1 112 ? -2.60500 8.99200 -24.79300 1.000 8.89580 114 ILE C CA 1
ATOM 10588 C C . ILE C 1 112 ? -2.55800 7.55100 -24.28200 1.000 8.78790 114 ILE C C 1
ATOM 10589 O O . ILE C 1 112 ? -1.53200 6.86000 -24.37000 1.000 9.61957 114 ILE C O 1
ATOM 10605 N N . ASN C 1 113 ? -3.69100 7.16200 -23.69200 1.000 9.14847 115 ASN C N 1
ATOM 10606 C CA . ASN C 1 113 ? -4.09900 5.76100 -23.63800 1.000 9.38270 115 ASN C CA 1
ATOM 10607 C C . ASN C 1 113 ? -5.02400 5.46500 -24.80500 1.000 9.01950 115 ASN C C 1
ATOM 10608 O O . ASN C 1 113 ? -5.70400 6.34000 -25.32100 1.000 9.89592 115 ASN C O 1
ATOM 10619 N N . THR C 1 114 ? -5.04500 4.19900 -25.22100 1.000 9.68011 116 THR C N 1
ATOM 10620 C CA . THR C 1 114 ? -5.91100 3.75600 -26.27400 1.000 10.11963 116 THR C CA 1
ATOM 10621 C C . THR C 1 114 ? -7.26300 3.33000 -25.73000 1.000 10.26965 116 THR C C 1
ATOM 10622 O O . THR C 1 114 ? -7.43500 3.08700 -24.50700 1.000 11.49348 116 THR C O 1
ATOM 10633 N N . ASN C 1 115 ? -8.24400 3.21300 -26.62300 1.000 10.11437 117 ASN C N 1
ATOM 10634 C CA . ASN C 1 115 ? -9.58700 2.76900 -26.25200 1.000 10.58285 117 ASN C CA 1
ATOM 10635 C C . ASN C 1 115 ? -9.54000 1.45400 -25.49400 1.000 10.23807 117 ASN C C 1
ATOM 10636 O O . ASN C 1 115 ? -10.20600 1.32500 -24.46800 1.000 12.05934 117 ASN C O 1
ATOM 10647 N N . THR C 1 116 ? -8.77100 0.48600 -26.00900 1.000 10.38282 118 THR C N 1
ATOM 10648 C CA . THR C 1 116 ? -8.42700 -0.69200 -25.25800 1.000 10.73287 118 THR C CA 1
ATOM 10649 C C . THR C 1 116 ? -6.95600 -0.95500 -25.43600 1.000 10.04857 118 THR C C 1
ATOM 10650 O O . THR C 1 116 ? -6.37000 -0.57200 -26.43500 1.000 10.61969 118 THR C O 1
ATOM 10661 N N . ILE C 1 117 ? -6.35500 -1.70000 -24.50000 1.000 10.81182 119 ILE C N 1
ATOM 10662 C CA . ILE C 1 117 ? -4.96100 -2.02400 -24.63400 1.000 10.82235 119 ILE C CA 1
ATOM 10663 C C . ILE C 1 117 ? -4.64800 -3.00400 -25.75300 1.000 10.66444 119 ILE C C 1
ATOM 10664 O O . ILE C 1 117 ? -3.47700 -3.20100 -26.11200 1.000 11.07501 119 ILE C O 1
ATOM 10680 N N . TYR C 1 118 ? -5.68900 -3.61500 -26.30400 1.000 10.97237 120 TYR C N 1
ATOM 10681 C CA . TYR C 1 118 ? -5.52700 -4.65600 -27.34800 1.000 11.16713 120 TYR C CA 1
ATOM 10682 C C . TYR C 1 118 ? -5.61200 -4.07600 -28.74700 1.000 10.45125 120 TYR C C 1
ATOM 10683 O O . TYR C 1 118 ? -5.53500 -4.83100 -29.73500 1.000 12.70152 120 TYR C O 1
ATOM 10701 N N . ASP C 1 119 ? -5.77700 -2.77500 -28.87000 1.000 9.75643 121 ASP C N 1
ATOM 10702 C CA . ASP C 1 119 ? -6.02300 -2.17000 -30.16000 1.000 10.47231 121 ASP C CA 1
ATOM 10703 C C . ASP C 1 119 ? -4.81000 -2.37100 -31.10400 1.000 10.26965 121 ASP C C 1
ATOM 10704 O O . ASP C 1 119 ? -3.65000 -2.37700 -30.68200 1.000 10.69339 121 ASP C O 1
ATOM 10713 N N . GLN C 1 120 ? -5.10600 -2.63400 -32.38100 1.000 10.43020 122 GLN C N 1
ATOM 10714 C CA . GLN C 1 120 ? -4.10700 -2.96000 -33.41700 1.000 10.73287 122 GLN C CA 1
ATOM 10715 C C . GLN C 1 120 ? -3.61500 -1.67200 -34.08800 1.000 10.01699 122 GLN C C 1
ATOM 10716 O O . GLN C 1 120 ? -4.14400 -0.58200 -33.84300 1.000 10.08542 122 GLN C O 1
ATOM 10730 N N . PRO C 1 121 ? -2.56600 -1.74700 -34.95000 1.000 9.78538 123 PRO C N 1
ATOM 10731 C CA . PRO C 1 121 ? -1.94500 -0.53100 -35.47100 1.000 8.84317 123 PRO C CA 1
ATOM 10732 C C . PRO C 1 121 ? -2.91300 0.41300 -36.18900 1.000 9.00108 123 PRO C C 1
ATOM 10733 O O . PRO C 1 121 ? -2.82300 1.61900 -35.96600 1.000 9.73538 123 PRO C O 1
ATOM 10744 N N . ASP C 1 122 ? -3.77100 -0.09100 -37.07000 1.000 9.11425 124 ASP C N 1
ATOM 10745 C CA . ASP C 1 122 ? -4.61900 0.82800 -37.84100 1.000 9.43008 124 ASP C CA 1
ATOM 10746 C C . ASP C 1 122 ? -5.61400 1.55500 -36.91100 1.000 9.90119 124 ASP C C 1
ATOM 10747 O O . ASP C 1 122 ? -5.95300 2.73500 -37.09900 1.000 11.31451 124 ASP C O 1
ATOM 10756 N N . ASN C 1 123 ? -6.07500 0.85700 -35.87400 1.000 10.49073 125 ASN C N 1
ATOM 10757 C CA . ASN C 1 123 ? -6.92600 1.45700 -34.84000 1.000 10.70655 125 ASN C CA 1
ATOM 10758 C C . ASN C 1 123 ? -6.16600 2.52200 -34.07800 1.000 9.85908 125 ASN C C 1
ATOM 10759 O O . ASN C 1 123 ? -6.65700 3.64500 -33.88400 1.000 10.24597 125 ASN C O 1
ATOM 10770 N N . ARG C 1 124 ? -4.91000 2.25300 -33.74700 1.000 9.45903 126 ARG C N 1
ATOM 10771 C CA . ARG C 1 124 ? -4.03600 3.23200 -33.04100 1.000 8.99055 126 ARG C CA 1
ATOM 10772 C C . ARG C 1 124 ? -3.79200 4.45100 -33.94300 1.000 8.76158 126 ARG C C 1
ATOM 10773 O O . ARG C 1 124 ? -3.64200 5.49200 -33.43000 1.000 9.29585 126 ARG C O 1
ATOM 10794 N N . ALA C 1 125 ? -3.68800 4.27900 -35.26000 1.000 8.95634 127 ALA C N 1
ATOM 10795 C CA . ALA C 1 125 ? -3.56900 5.40300 -36.18300 1.000 9.25637 127 ALA C CA 1
ATOM 10796 C C . ALA C 1 125 ? -4.77900 6.30300 -36.07100 1.000 9.45640 127 ALA C C 1
ATOM 10797 O O . ALA C 1 125 ? -4.65300 7.54000 -35.99800 1.000 9.61168 127 ALA C O 1
ATOM 10804 N N . GLY C 1 126 ? -5.98000 5.72400 -36.04100 1.000 9.99594 128 GLY C N 1
ATOM 10805 C CA . GLY C 1 126 ? -7.19600 6.49800 -35.93700 1.000 9.44324 128 GLY C CA 1
ATOM 10806 C C . GLY C 1 126 ? -7.25000 7.26300 -34.61600 1.000 9.99067 128 GLY C C 1
ATOM 10807 O O . GLY C 1 126 ? -7.80200 8.37000 -34.54000 1.000 10.93552 128 GLY C O 1
ATOM 10811 N N . GLN C 1 127 ? -6.70500 6.66500 -33.54200 1.000 10.24070 129 GLN C N 1
ATOM 10812 C CA . GLN C 1 127 ? -6.71500 7.28400 -32.23900 1.000 9.76696 129 GLN C CA 1
ATOM 10813 C C . GLN C 1 127 ? -5.72600 8.43800 -32.14100 1.000 9.07477 129 GLN C C 1
ATOM 10814 O O . GLN C 1 127 ? -5.99900 9.45400 -31.50300 1.000 9.76959 129 GLN C O 1
ATOM 10828 N N . LEU C 1 128 ? -4.55800 8.30000 -32.80500 1.000 8.80632 130 LEU C N 1
ATOM 10829 C CA . LEU C 1 128 ? -3.65300 9.44100 -32.94100 1.000 8.34837 130 LEU C CA 1
ATOM 10830 C C . LEU C 1 128 ? -4.40200 10.60500 -33.61600 1.000 8.27204 130 LEU C C 1
ATOM 10831 O O . LEU C 1 128 ? -4.29900 11.73900 -33.20600 1.000 9.16426 130 LEU C O 1
ATOM 10847 N N . SER C 1 129 ? -5.14100 10.28700 -34.68600 1.000 9.02213 131 SER C N 1
ATOM 10848 C CA . SER C 1 129 ? -5.87300 11.30000 -35.42300 1.000 9.49851 131 SER C CA 1
ATOM 10849 C C . SER C 1 129 ? -6.93200 11.97300 -34.53600 1.000 9.58010 131 SER C C 1
ATOM 10850 O O . SER C 1 129 ? -7.06900 13.19500 -34.51500 1.000 10.00120 131 SER C O 1
ATOM 10858 N N . ALA C 1 130 ? -7.65600 11.15200 -33.79400 1.000 9.11162 132 ALA C N 1
ATOM 10859 C CA . ALA C 1 130 ? -8.68000 11.66500 -32.88100 1.000 9.40376 132 ALA C CA 1
ATOM 10860 C C . ALA C 1 130 ? -8.06000 12.55100 -31.79700 1.000 8.69315 132 ALA C C 1
ATOM 10861 O O . ALA C 1 130 ? -8.66900 13.54700 -31.40800 1.000 10.05121 132 ALA C O 1
ATOM 10868 N N . ALA C 1 131 ? -6.88500 12.17000 -31.28600 1.000 8.23520 133 ALA C N 1
ATOM 10869 C CA . ALA C 1 131 ? -6.22300 12.93100 -30.24800 1.000 8.56682 133 ALA C CA 1
ATOM 10870 C C . ALA C 1 131 ? -5.77000 14.31000 -30.77700 1.000 9.28796 133 ALA C C 1
ATOM 10871 O O . ALA C 1 131 ? -5.91200 15.32900 -30.09700 1.000 10.08016 133 ALA C O 1
ATOM 10878 N N . ILE C 1 132 ? -5.21200 14.34500 -31.99700 1.000 9.58273 134 ILE C N 1
ATOM 10879 C CA . ILE C 1 132 ? -4.88600 15.61200 -32.63700 1.000 9.07477 134 ILE C CA 1
ATOM 10880 C C . ILE C 1 132 ? -6.14900 16.46200 -32.72500 1.000 9.14847 134 ILE C C 1
ATOM 10881 O O . ILE C 1 132 ? -6.13900 17.63800 -32.39500 1.000 10.25123 134 ILE C O 1
ATOM 10897 N N . ASP C 1 133 ? -7.23700 15.87100 -33.20700 1.000 10.04068 135 ASP C N 1
ATOM 10898 C CA . ASP C 1 133 ? -8.49200 16.60600 -33.38900 1.000 10.39862 135 ASP C CA 1
ATOM 10899 C C . ASP C 1 133 ? -9.03600 17.14600 -32.07700 1.000 10.00120 135 ASP C C 1
ATOM 10900 O O . ASP C 1 133 ? -9.62400 18.21000 -32.01300 1.000 10.65391 135 ASP C O 1
ATOM 10909 N N . TYR C 1 134 ? -8.85500 16.36400 -31.01400 1.000 10.20912 136 TYR C N 1
ATOM 10910 C CA . TYR C 1 134 ? -9.27700 16.76700 -29.66000 1.000 9.83013 136 TYR C CA 1
ATOM 10911 C C . TYR C 1 134 ? -8.53200 18.04300 -29.23900 1.000 10.23017 136 TYR C C 1
ATOM 10912 O O . TYR C 1 134 ? -9.15100 18.97700 -28.73100 1.000 10.56179 136 TYR C O 1
ATOM 10930 N N . VAL C 1 135 ? -7.21800 18.06600 -29.45900 1.000 9.90119 137 VAL C N 1
ATOM 10931 C CA . VAL C 1 135 ? -6.42800 19.23100 -29.16600 1.000 10.23017 137 VAL C CA 1
ATOM 10932 C C . VAL C 1 135 ? -6.88500 20.44300 -29.97800 1.000 10.12227 137 VAL C C 1
ATOM 10933 O O . VAL C 1 135 ? -7.01500 21.56800 -29.46100 1.000 10.51968 137 VAL C O 1
ATOM 10946 N N . ILE C 1 136 ? -7.10300 20.22300 -31.26900 1.000 9.58010 138 ILE C N 1
ATOM 10947 C CA . ILE C 1 136 ? -7.59800 21.30600 -32.12200 1.000 9.91435 138 ILE C CA 1
ATOM 10948 C C . ILE C 1 136 ? -8.90900 21.84600 -31.60100 1.000 10.02225 138 ILE C C 1
ATOM 10949 O O . ILE C 1 136 ? -9.11100 23.07400 -31.51800 1.000 10.14332 138 ILE C O 1
ATOM 10965 N N . ASP C 1 137 ? -9.82500 20.94700 -31.22000 1.000 10.61443 139 ASP C N 1
ATOM 10966 C CA . ASP C 1 137 ? -11.12100 21.39000 -30.68300 1.000 11.34610 139 ASP C CA 1
ATOM 10967 C C . ASP C 1 137 ? -10.94800 22.19200 -29.36700 1.000 11.89353 139 ASP C C 1
ATOM 10968 O O . ASP C 1 137 ? -11.54300 23.23000 -29.19600 1.000 11.65666 139 ASP C O 1
ATOM 10977 N N . LYS C 1 138 ? -10.06700 21.72100 -28.49300 1.000 11.54086 140 LYS C N 1
ATOM 10978 C CA A LYS C 1 138 ? -9.85700 22.44700 -27.24700 0.890 12.34359 140 LYS C CA 1
ATOM 10979 C CA B LYS C 1 138 ? -9.79400 22.41600 -27.23500 0.110 11.76194 140 LYS C CA 1
ATOM 10980 C C . LYS C 1 138 ? -9.23400 23.81300 -27.49000 1.000 11.62508 140 LYS C C 1
ATOM 10981 O O . LYS C 1 138 ? -9.50100 24.74900 -26.75600 1.000 11.56718 140 LYS C O 1
ATOM 11018 N N . SER C 1 139 ? -8.42400 23.94300 -28.55400 1.000 10.24860 141 SER C N 1
ATOM 11019 C CA . SER C 1 139 ? -7.83200 25.22400 -28.87900 1.000 10.39335 141 SER C CA 1
ATOM 11020 C C . SER C 1 139 ? -8.88000 26.25800 -29.31700 1.000 10.61706 141 SER C C 1
ATOM 11021 O O . SER C 1 139 ? -8.59900 27.44600 -29.31900 1.000 11.56981 141 SER C O 1
ATOM 11029 N N . LYS C 1 140 ? -10.10000 25.79900 -29.63400 1.000 11.23293 142 LYS C N 1
ATOM 11030 C CA . LYS C 1 140 ? -11.20300 26.66000 -30.03300 1.000 11.26714 142 LYS C CA 1
ATOM 11031 C C . LYS C 1 140 ? -12.19900 26.88900 -28.88500 1.000 12.57519 142 LYS C C 1
ATOM 11032 O O . LYS C 1 140 ? -13.20700 27.55900 -29.06000 1.000 14.97548 142 LYS C O 1
ATOM 11051 N N . ASP C 1 141 ? -11.91500 26.30400 -27.71700 1.000 11.95406 143 ASP C N 1
ATOM 11052 C CA . ASP C 1 141 ? -12.76900 26.32900 -26.53700 1.000 12.44886 143 ASP C CA 1
ATOM 11053 C C . ASP C 1 141 ? -12.26600 27.40900 -25.60600 1.000 12.78311 143 ASP C C 1
ATOM 11054 O O . ASP C 1 141 ? -11.19800 27.28900 -25.02900 1.000 12.56203 143 ASP C O 1
ATOM 11063 N N A ARG C 1 142 ? -13.03700 28.48600 -25.47800 0.440 13.83061 144 ARG C N 1
ATOM 11064 N N B ARG C 1 142 ? -13.03400 28.49100 -25.44600 0.560 14.44910 144 ARG C N 1
ATOM 11065 C CA A ARG C 1 142 ? -12.67000 29.66800 -24.64600 0.440 14.50700 144 ARG C CA 1
ATOM 11066 C CA B ARG C 1 142 ? -12.56200 29.65900 -24.64400 0.560 15.63082 144 ARG C CA 1
ATOM 11067 C C A ARG C 1 142 ? -12.42100 29.26800 -23.18200 0.440 14.77546 144 ARG C C 1
ATOM 11068 C C B ARG C 1 142 ? -12.45400 29.29300 -23.14800 0.560 16.06772 144 ARG C C 1
ATOM 11069 O O A ARG C 1 142 ? -11.75700 30.03700 -22.48400 0.440 15.41501 144 ARG C O 1
ATOM 11070 O O B ARG C 1 142 ? -11.86200 30.07400 -22.39400 0.560 17.62053 144 ARG C O 1
ATOM 11111 N N . THR C 1 143 ? -12.92100 28.11500 -22.72900 1.000 13.49636 145 THR C N 1
ATOM 11112 C CA . THR C 1 143 ? -12.69600 27.68200 -21.34300 1.000 15.37816 145 THR C CA 1
ATOM 11113 C C . THR C 1 143 ? -11.41500 26.88800 -21.14400 1.000 14.10959 145 THR C C 1
ATOM 11114 O O . THR C 1 143 ? -11.06200 26.57600 -19.99600 1.000 16.18352 145 THR C O 1
ATOM 11126 N N . SER C 1 144 ? -10.74300 26.53300 -22.24500 1.000 12.93313 146 SER C N 1
ATOM 11127 C CA . SER C 1 144 ? -9.54600 25.72200 -22.16600 1.000 12.37780 146 SER C CA 1
ATOM 11128 C C . SER C 1 144 ? -8.30100 26.57300 -21.96600 1.000 12.19620 146 SER C C 1
ATOM 11129 O O . SER C 1 144 ? -8.13900 27.61300 -22.61500 1.000 11.97249 146 SER C O 1
ATOM 11137 N N . PRO C 1 145 ? -7.33500 26.09200 -21.16700 1.000 11.73825 147 PRO C N 1
ATOM 11138 C CA . PRO C 1 145 ? -6.04400 26.77100 -21.04200 1.000 12.18304 147 PRO C CA 1
ATOM 11139 C C . PRO C 1 145 ? -5.28300 26.86900 -22.37300 1.000 11.01711 147 PRO C C 1
ATOM 11140 O O . PRO C 1 145 ? -4.41100 27.73300 -22.49700 1.000 12.88312 147 PRO C O 1
ATOM 11151 N N . ILE C 1 146 ? -5.57300 25.98400 -23.33500 1.000 10.67496 148 ILE C N 1
ATOM 11152 C CA . ILE C 1 146 ? -4.88900 26.01100 -24.63400 1.000 10.46704 148 ILE C CA 1
ATOM 11153 C C . ILE C 1 146 ? -5.66500 26.76500 -25.69700 1.000 9.92751 148 ILE C C 1
ATOM 11154 O O . ILE C 1 146 ? -5.29600 26.70000 -26.86700 1.000 10.54337 148 ILE C O 1
ATOM 11170 N N . TYR C 1 147 ? -6.67200 27.53000 -25.30400 1.000 10.24597 149 TYR C N 1
ATOM 11171 C CA . TYR C 1 147 ? -7.42900 28.39300 -26.23500 1.000 10.21438 149 TYR C CA 1
ATOM 11172 C C . TYR C 1 147 ? -6.45300 29.26600 -27.02700 1.000 10.17490 149 TYR C C 1
ATOM 11173 O O . TYR C 1 147 ? -5.67700 30.04800 -26.44400 1.000 12.21725 149 TYR C O 1
ATOM 11191 N N . GLY C 1 148 ? -6.51000 29.15400 -28.34400 1.000 9.90382 150 GLY C N 1
ATOM 11192 C CA . GLY C 1 148 ? -5.66800 29.93200 -29.19800 1.000 10.20912 150 GLY C CA 1
ATOM 11193 C C . GLY C 1 148 ? -4.20600 29.60400 -29.28900 1.000 9.53272 150 GLY C C 1
ATOM 11194 O O . GLY C 1 148 ? -3.46400 30.32100 -29.97200 1.000 10.97500 150 GLY C O 1
ATOM 11198 N N . LEU C 1 149 ? -3.76300 28.53300 -28.66100 1.000 9.29059 151 LEU C N 1
ATOM 11199 C CA . LEU C 1 149 ? -2.33600 28.29000 -28.50600 1.000 10.15648 151 LEU C CA 1
ATOM 11200 C C . LEU C 1 149 ? -1.68600 27.54000 -29.69100 1.000 9.12478 151 LEU C C 1
ATOM 11201 O O . LEU C 1 149 ? -0.46900 27.57500 -29.85100 1.000 9.31164 151 LEU C O 1
ATOM 11217 N N . VAL C 1 150 ? -2.50600 26.81600 -30.46400 1.000 9.43271 152 VAL C N 1
ATOM 11218 C CA . VAL C 1 150 ? -1.99200 25.87000 -31.45300 1.000 9.63273 152 VAL C CA 1
ATOM 11219 C C . VAL C 1 150 ? -2.19700 26.32500 -32.88600 1.000 9.25637 152 VAL C C 1
ATOM 11220 O O . VAL C 1 150 ? -3.08900 27.11500 -33.18600 1.000 9.94330 152 VAL C O 1
ATOM 11233 N N . ASP C 1 151 ? -1.37600 25.75200 -33.75900 1.000 9.61694 153 ASP C N 1
ATOM 11234 C CA . ASP C 1 151 ? -1.54400 25.83700 -35.22300 1.000 9.79328 153 ASP C CA 1
ATOM 11235 C C . ASP C 1 151 ? -2.05400 24.50000 -35.72700 1.000 9.44850 153 ASP C C 1
ATOM 11236 O O . ASP C 1 151 ? -1.27800 23.55300 -35.82500 1.000 10.05910 153 ASP C O 1
ATOM 11245 N N . PRO C 1 152 ? -3.36500 24.38600 -36.02600 1.000 10.27755 154 PRO C N 1
ATOM 11246 C CA . PRO C 1 152 ? -3.90400 23.12000 -36.49300 1.000 10.81972 154 PRO C CA 1
ATOM 11247 C C . PRO C 1 152 ? -3.25400 22.58100 -37.77000 1.000 10.96447 154 PRO C C 1
ATOM 11248 O O . PRO C 1 152 ? -3.42600 21.42600 -38.06700 1.000 11.91722 154 PRO C O 1
ATOM 11259 N N . ASN C 1 153 ? -2.54200 23.43600 -38.50000 1.000 10.28281 155 ASN C N 1
ATOM 11260 C CA A ASN C 1 153 ? -1.91000 23.05700 -39.72800 0.680 10.47494 155 ASN C CA 1
ATOM 11261 C CA B ASN C 1 153 ? -1.89500 23.06600 -39.74200 0.320 11.05922 155 ASN C CA 1
ATOM 11262 C C . ASN C 1 153 ? -0.56500 22.39300 -39.56900 1.000 9.95909 155 ASN C C 1
ATOM 11263 O O . ASN C 1 153 ? 0.02600 21.98000 -40.55800 1.000 11.17239 155 ASN C O 1
ATOM 11284 N N . ARG C 1 154 ? -0.04000 22.31000 -38.33900 1.000 9.38797 156 ARG C N 1
ATOM 11285 C CA . ARG C 1 154 ? 1.31100 21.74400 -38.09900 1.000 9.29848 156 ARG C CA 1
ATOM 11286 C C . ARG C 1 154 ? 1.21600 20.67700 -37.01900 1.000 8.91686 156 ARG C C 1
ATOM 11287 O O . ARG C 1 154 ? 1.00300 21.03400 -35.82900 1.000 9.40376 156 ARG C O 1
ATOM 11308 N N . VAL C 1 155 ? 1.30500 19.41000 -37.41500 1.000 9.20110 157 VAL C N 1
ATOM 11309 C CA A VAL C 1 155 ? 1.02400 18.30600 -36.51200 0.680 9.11951 157 VAL C CA 1
ATOM 11310 C CA B VAL C 1 155 ? 0.98000 18.27000 -36.54800 0.320 9.43008 157 VAL C CA 1
ATOM 11311 C C . VAL C 1 155 ? 2.05700 17.21700 -36.69300 1.000 8.76421 157 VAL C C 1
ATOM 11312 O O . VAL C 1 155 ? 2.57200 16.99200 -37.78300 1.000 10.29860 157 VAL C O 1
ATOM 11337 N N . GLY C 1 156 ? 2.36100 16.50000 -35.61600 1.000 8.78526 158 GLY C N 1
ATOM 11338 C CA . GLY C 1 156 ? 3.25400 15.36000 -35.65500 1.000 9.08793 158 GLY C CA 1
ATOM 11339 C C . GLY C 1 156 ? 2.75800 14.24300 -34.78400 1.000 8.71420 158 GLY C C 1
ATOM 11340 O O . GLY C 1 156 ? 1.89500 14.47300 -33.91200 1.000 9.05109 158 GLY C O 1
ATOM 11344 N N . VAL C 1 157 ? 3.31100 13.05200 -34.98400 1.000 8.85106 159 VAL C N 1
ATOM 11345 C CA . VAL C 1 157 ? 2.92200 11.89000 -34.19700 1.000 7.93516 159 VAL C CA 1
ATOM 11346 C C . VAL C 1 157 ? 4.15700 11.09000 -33.84200 1.000 8.19572 159 VAL C C 1
ATOM 11347 O O . VAL C 1 157 ? 5.15500 11.02400 -34.58500 1.000 8.41417 159 VAL C O 1
ATOM 11360 N N . ILE C 1 158 ? 4.04200 10.41500 -32.69100 1.000 8.39048 160 ILE C N 1
ATOM 11361 C CA . ILE C 1 158 ? 5.07000 9.51200 -32.14600 1.000 7.93779 160 ILE C CA 1
ATOM 11362 C C . ILE C 1 158 ? 4.31900 8.27600 -31.67200 1.000 7.74303 160 ILE C C 1
ATOM 11363 O O . ILE C 1 158 ? 3.21500 8.38400 -31.08500 1.000 8.10097 160 ILE C O 1
ATOM 11379 N N . GLY C 1 159 ? 4.90500 7.10200 -31.88000 1.000 7.90621 161 GLY C N 1
ATOM 11380 C CA . GLY C 1 159 ? 4.28600 5.89700 -31.36400 1.000 7.89832 161 GLY C CA 1
ATOM 11381 C C . GLY C 1 159 ? 5.24000 4.78700 -31.15100 1.000 8.06676 161 GLY C C 1
ATOM 11382 O O . GLY C 1 159 ? 6.21000 4.65100 -31.89300 1.000 8.98266 161 GLY C O 1
ATOM 11386 N N . TRP C 1 160 ? 4.94500 3.95300 -30.14600 1.000 8.68262 162 TRP C N 1
ATOM 11387 C CA . TRP C 1 160 ? 5.75800 2.79200 -29.81300 1.000 8.62472 162 TRP C CA 1
ATOM 11388 C C . TRP C 1 160 ? 5.09700 1.52000 -30.27600 1.000 8.44312 162 TRP C C 1
ATOM 11389 O O . TRP C 1 160 ? 3.89400 1.28200 -30.00100 1.000 8.64577 162 TRP C O 1
ATOM 11410 N N . SER C 1 161 ? 5.86500 0.66600 -30.95700 1.000 9.03003 163 SER C N 1
ATOM 11411 C CA . SER C 1 161 ? 5.47500 -0.72100 -31.19600 1.000 8.98002 163 SER C CA 1
ATOM 11412 C C . SER C 1 161 ? 4.29800 -0.76200 -32.18300 1.000 8.81158 163 SER C C 1
ATOM 11413 O O . SER C 1 161 ? 4.41300 -0.13400 -33.23600 1.000 8.64577 163 SER C O 1
ATOM 11421 N N . MET C 1 162 ? 3.16800 -1.38900 -31.86700 1.000 8.55103 164 MET C N 1
ATOM 11422 C CA . MET C 1 162 ? 2.00500 -1.23900 -32.74600 1.000 8.52734 164 MET C CA 1
ATOM 11423 C C . MET C 1 162 ? 1.61100 0.21000 -32.93700 1.000 8.22993 164 MET C C 1
ATOM 11424 O O . MET C 1 162 ? 1.05400 0.57300 -33.95800 1.000 9.29848 164 MET C O 1
ATOM 11438 N N . GLY C 1 163 ? 1.84400 1.03800 -31.90200 1.000 8.43259 165 GLY C N 1
ATOM 11439 C CA . GLY C 1 163 ? 1.62000 2.47500 -32.02200 1.000 8.31942 165 GLY C CA 1
ATOM 11440 C C . GLY C 1 163 ? 2.55200 3.16000 -33.02000 1.000 8.51944 165 GLY C C 1
ATOM 11441 O O . GLY C 1 163 ? 2.17500 4.13700 -33.65600 1.000 8.84843 165 GLY C O 1
ATOM 11445 N N . GLY C 1 164 ? 3.78600 2.66200 -33.12900 1.000 8.40627 166 GLY C N 1
ATOM 11446 C CA . GLY C 1 164 ? 4.73500 3.09300 -34.14700 1.000 8.51418 166 GLY C CA 1
ATOM 11447 C C . GLY C 1 164 ? 4.25500 2.70300 -35.54900 1.000 8.84580 166 GLY C C 1
ATOM 11448 O O . GLY C 1 164 ? 4.34300 3.49300 -36.49700 1.000 9.20900 166 GLY C O 1
ATOM 11452 N N . GLY C 1 165 ? 3.77100 1.47700 -35.70600 1.000 8.80632 167 GLY C N 1
ATOM 11453 C CA . GLY C 1 165 ? 3.12800 1.11100 -36.95400 1.000 9.10109 167 GLY C CA 1
ATOM 11454 C C . GLY C 1 165 ? 1.96900 2.04600 -37.26700 1.000 9.26164 167 GLY C C 1
ATOM 11455 O O . GLY C 1 165 ? 1.76800 2.48700 -38.39000 1.000 10.14859 167 GLY C O 1
ATOM 11459 N N . GLY C 1 166 ? 1.16100 2.36000 -36.24200 1.000 9.38797 168 GLY C N 1
ATOM 11460 C CA . GLY C 1 166 ? 0.03800 3.25800 -36.40500 1.000 9.04582 168 GLY C CA 1
ATOM 11461 C C . GLY C 1 166 ? 0.49500 4.65000 -36.85500 1.000 9.05109 168 GLY C C 1
ATOM 11462 O O . GLY C 1 166 ? -0.18500 5.31200 -37.61900 1.000 9.94067 168 GLY C O 1
ATOM 11466 N N . SER C 1 167 ? 1.62800 5.12000 -36.31800 1.000 9.14320 169 SER C N 1
ATOM 11467 C CA . SER C 1 167 ? 2.10400 6.45200 -36.65500 1.000 8.96686 169 SER C CA 1
ATOM 11468 C C . SER C 1 167 ? 2.47500 6.52100 -38.15200 1.000 9.29059 169 SER C C 1
ATOM 11469 O O . SER C 1 167 ? 2.18500 7.51200 -38.82100 1.000 9.53535 169 SER C O 1
ATOM 11477 N N . LEU C 1 168 ? 3.12000 5.46400 -38.67500 1.000 9.56957 170 LEU C N 1
ATOM 11478 C CA . LEU C 1 168 ? 3.41100 5.35700 -40.11000 1.000 9.38270 170 LEU C CA 1
ATOM 11479 C C . LEU C 1 168 ? 2.13600 5.27600 -40.94200 1.000 9.55378 170 LEU C C 1
ATOM 11480 O O . LEU C 1 168 ? 2.00900 5.95400 -41.97300 1.000 10.77761 170 LEU C O 1
ATOM 11496 N N . LYS C 1 169 ? 1.17800 4.45500 -40.51500 1.000 9.26953 171 LYS C N 1
ATOM 11497 C CA A LYS C 1 169 ? -0.10200 4.33700 -41.19600 0.540 10.31439 171 LYS C CA 1
ATOM 11498 C CA B LYS C 1 169 ? -0.10200 4.33700 -41.20000 0.460 10.42493 171 LYS C CA 1
ATOM 11499 C C . LYS C 1 169 ? -0.80300 5.68400 -41.29900 1.000 10.14859 171 LYS C C 1
ATOM 11500 O O . LYS C 1 169 ? -1.30200 6.08600 -42.33000 1.000 10.59338 171 LYS C O 1
ATOM 11537 N N . LEU C 1 170 ? -0.84400 6.42600 -40.19400 1.000 9.70116 172 LEU C N 1
ATOM 11538 C CA . LEU C 1 170 ? -1.57600 7.68400 -40.19000 1.000 10.07489 172 LEU C CA 1
ATOM 11539 C C . LEU C 1 170 ? -0.95500 8.67700 -41.21800 1.000 9.95909 172 LEU C C 1
ATOM 11540 O O . LEU C 1 170 ? -1.66500 9.42700 -41.86400 1.000 10.45915 172 LEU C O 1
ATOM 11556 N N . ALA C 1 171 ? 0.38100 8.66100 -41.36900 1.000 9.81697 173 ALA C N 1
ATOM 11557 C CA . ALA C 1 171 ? 1.04800 9.54400 -42.30400 1.000 10.42230 173 ALA C CA 1
ATOM 11558 C C . ALA C 1 171 ? 0.65400 9.30700 -43.74700 1.000 12.04092 173 ALA C C 1
ATOM 11559 O O . ALA C 1 171 ? 0.81500 10.21000 -44.55400 1.000 13.82797 173 ALA C O 1
ATOM 11566 N N . THR C 1 172 ? 0.13100 8.11000 -44.03200 1.000 12.31990 174 THR C N 1
ATOM 11567 C CA . THR C 1 172 ? -0.36800 7.74700 -45.32600 1.000 13.69375 174 THR C CA 1
ATOM 11568 C C . THR C 1 172 ? -1.85400 8.16900 -45.54500 1.000 13.08578 174 THR C C 1
ATOM 11569 O O . THR C 1 172 ? -2.35900 8.05000 -46.68000 1.000 16.80465 174 THR C O 1
ATOM 11580 N N . ASP C 1 173 ? -2.55600 8.57000 -44.47700 1.000 13.15684 175 ASP C N 1
ATOM 11581 C CA . ASP C 1 173 ? -3.98600 8.90600 -44.50000 1.000 13.37266 175 ASP C CA 1
ATOM 11582 C C . ASP C 1 173 ? -4.31100 10.34800 -44.23600 1.000 12.74363 175 ASP C C 1
ATOM 11583 O O . ASP C 1 173 ? -5.39500 10.79600 -44.50200 1.000 15.91770 175 ASP C O 1
ATOM 11592 N N . ARG C 1 174 ? -3.37600 11.06100 -43.63200 1.000 11.86195 176 ARG C N 1
ATOM 11593 C CA . ARG C 1 174 ? -3.55100 12.45900 -43.18600 1.000 12.10671 176 ARG C CA 1
ATOM 11594 C C . ARG C 1 174 ? -2.25200 13.23200 -43.40400 1.000 11.12765 176 ARG C C 1
ATOM 11595 O O . ARG C 1 174 ? -1.19500 12.60900 -43.31900 1.000 11.74878 176 ARG C O 1
ATOM 11616 N N . LYS C 1 175 ? -2.34000 14.55000 -43.60600 1.000 12.28305 177 LYS C N 1
ATOM 11617 C CA . LYS C 1 175 ? -1.16700 15.39000 -43.75300 1.000 12.12514 177 LYS C CA 1
ATOM 11618 C C . LYS C 1 175 ? -0.50800 15.52400 -42.37500 1.000 10.24860 177 LYS C C 1
ATOM 11619 O O . LYS C 1 175 ? -1.03100 16.19400 -41.47000 1.000 11.97775 177 LYS C O 1
ATOM 11638 N N . ILE C 1 176 ? 0.66700 14.90400 -42.23600 1.000 10.01962 178 ILE C N 1
ATOM 11639 C CA . ILE C 1 176 ? 1.42600 14.89400 -41.02000 1.000 9.35902 178 ILE C CA 1
ATOM 11640 C C . ILE C 1 176 ? 2.81200 15.47300 -41.26700 1.000 8.22467 178 ILE C C 1
ATOM 11641 O O . ILE C 1 176 ? 3.48900 15.09700 -42.20700 1.000 10.56179 178 ILE C O 1
ATOM 11657 N N . ASP C 1 177 ? 3.20100 16.47100 -40.48300 1.000 8.37995 179 ASP C N 1
ATOM 11658 C CA . ASP C 1 177 ? 4.45300 17.17300 -40.67700 1.000 8.58261 179 ASP C CA 1
ATOM 11659 C C . ASP C 1 177 ? 5.70200 16.40600 -40.21000 1.000 8.52997 179 ASP C C 1
ATOM 11660 O O . ASP C 1 177 ? 6.80300 16.68000 -40.67100 1.000 9.17215 179 ASP C O 1
ATOM 11669 N N . ALA C 1 178 ? 5.54000 15.47000 -39.25800 1.000 8.64577 180 ALA C N 1
ATOM 11670 C CA . ALA C 1 178 ? 6.67800 14.71100 -38.75200 1.000 8.61419 180 ALA C CA 1
ATOM 11671 C C . ALA C 1 178 ? 6.17600 13.49200 -38.01300 1.000 8.18519 180 ALA C C 1
ATOM 11672 O O . ALA C 1 178 ? 5.13100 13.55300 -37.36000 1.000 8.69841 180 ALA C O 1
ATOM 11679 N N . VAL C 1 179 ? 6.94700 12.41100 -38.11500 1.000 8.01938 181 VAL C N 1
ATOM 11680 C CA . VAL C 1 179 ? 6.61500 11.10700 -37.53800 1.000 7.83252 181 VAL C CA 1
ATOM 11681 C C . VAL C 1 179 ? 7.82000 10.54100 -36.85200 1.000 8.05886 181 VAL C C 1
ATOM 11682 O O . VAL C 1 179 ? 8.91500 10.50300 -37.45100 1.000 9.18005 181 VAL C O 1
ATOM 11695 N N . ILE C 1 180 ? 7.64300 10.05900 -35.59700 1.000 8.07992 182 ILE C N 1
ATOM 11696 C CA . ILE C 1 180 ? 8.67100 9.31500 -34.89300 1.000 8.09308 182 ILE C CA 1
ATOM 11697 C C . ILE C 1 180 ? 8.11200 7.97100 -34.44700 1.000 8.54313 182 ILE C C 1
ATOM 11698 O O . ILE C 1 180 ? 7.54100 7.84000 -33.35000 1.000 9.12741 182 ILE C O 1
ATOM 11714 N N . PRO C 1 181 ? 8.27300 6.91100 -35.26200 1.000 8.48523 183 PRO C N 1
ATOM 11715 C CA . PRO C 1 181 ? 7.96400 5.54700 -34.83700 1.000 8.30889 183 PRO C CA 1
ATOM 11716 C C . PRO C 1 181 ? 9.13500 4.98200 -34.03900 1.000 8.29836 183 PRO C C 1
ATOM 11717 O O . PRO C 1 181 ? 10.27000 4.99600 -34.53200 1.000 9.81697 183 PRO C O 1
ATOM 11728 N N . GLN C 1 182 ? 8.83800 4.51300 -32.81000 1.000 8.37469 184 GLN C N 1
ATOM 11729 C CA . GLN C 1 182 ? 9.88600 3.89600 -31.97300 1.000 8.29310 184 GLN C CA 1
ATOM 11730 C C . GLN C 1 182 ? 9.59000 2.42000 -31.81300 1.000 8.76158 184 GLN C C 1
ATOM 11731 O O . GLN C 1 182 ? 8.45800 2.01700 -31.49400 1.000 8.75894 184 GLN C O 1
ATOM 11745 N N . ALA C 1 183 ? 10.60400 1.61400 -32.07100 1.000 8.39048 185 ALA C N 1
ATOM 11746 C CA . ALA C 1 183 ? 10.47400 0.14900 -32.12500 1.000 8.52997 185 ALA C CA 1
ATOM 11747 C C . ALA C 1 183 ? 9.17900 -0.21800 -32.82600 1.000 8.95107 185 ALA C C 1
ATOM 11748 O O . ALA C 1 183 ? 8.37000 -0.99600 -32.33800 1.000 9.36428 185 ALA C O 1
ATOM 11755 N N . PRO C 1 184 ? 8.94600 0.30500 -34.05600 1.000 8.74842 186 PRO C N 1
ATOM 11756 C CA . PRO C 1 184 ? 7.65900 0.09700 -34.70800 1.000 8.74052 186 PRO C CA 1
ATOM 11757 C C . PRO C 1 184 ? 7.41800 -1.36400 -35.10800 1.000 8.84843 186 PRO C C 1
ATOM 11758 O O . PRO C 1 184 ? 8.37300 -2.06900 -35.42800 1.000 9.14847 186 PRO C O 1
ATOM 11769 N N . TRP C 1 185 ? 6.14500 -1.73100 -35.11800 1.000 8.84580 187 TRP C N 1
ATOM 11770 C CA . TRP C 1 185 ? 5.67300 -3.01500 -35.58500 1.000 9.17742 187 TRP C CA 1
ATOM 11771 C C . TRP C 1 185 ? 4.51000 -2.75500 -36.51400 1.000 9.08004 187 TRP C C 1
ATOM 11772 O O . TRP C 1 185 ? 3.58700 -1.99600 -36.18500 1.000 9.41955 187 TRP C O 1
ATOM 11793 N N . TYR C 1 186 ? 4.53000 -3.40700 -37.68100 1.000 9.59062 188 TYR C N 1
ATOM 11794 C CA . TYR C 1 186 ? 3.40100 -3.35100 -38.62800 1.000 9.99594 188 TYR C CA 1
ATOM 11795 C C . TYR C 1 186 ? 3.42500 -4.63700 -39.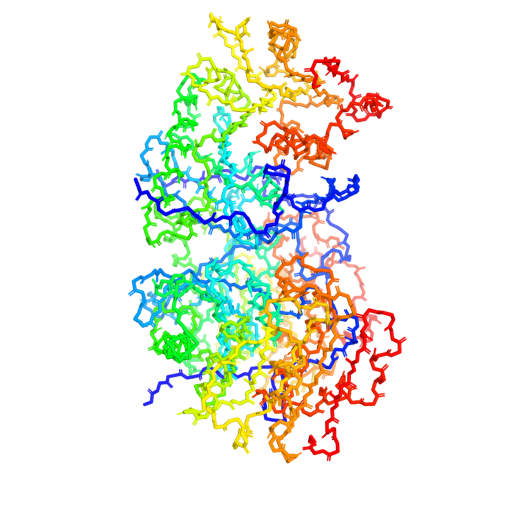45600 1.000 11.29609 188 TYR C C 1
ATOM 11796 O O . TYR C 1 186 ? 4.51100 -5.06200 -39.84400 1.000 14.45700 188 TYR C O 1
ATOM 11814 N N . LEU C 1 187 ? 2.26000 -5.20400 -39.71600 1.000 12.49624 189 LEU C N 1
ATOM 11815 C CA A LEU C 1 187 ? 2.14900 -6.42300 -40.48500 0.610 14.13064 189 LEU C CA 1
ATOM 11816 C CA B LEU C 1 187 ? 2.12600 -6.41500 -40.51000 0.390 14.34909 189 LEU C CA 1
ATOM 11817 C C . LEU C 1 187 ? 1.14800 -6.17900 -41.60600 1.000 15.51765 189 LEU C C 1
ATOM 11818 O O . LEU C 1 187 ? 0.07800 -5.64600 -41.38500 1.000 20.33402 189 LEU C O 1
ATOM 11849 N N . GLY C 1 188 ? 1.53700 -6.55900 -42.81300 1.000 15.70188 190 GLY C N 1
ATOM 11850 C CA . GLY C 1 188 ? 0.64000 -6.57400 -43.95500 1.000 15.77294 190 GLY C CA 1
ATOM 11851 C C . GLY C 1 188 ? 0.91200 -5.48600 -44.95200 1.000 15.75978 190 GLY C C 1
ATOM 11852 O O . GLY C 1 188 ? 1.92600 -4.79800 -44.89200 1.000 16.51514 190 GLY C O 1
ATOM 11856 N N . LEU C 1 189 ? -0.04000 -5.32700 -45.86900 1.000 13.46214 191 LEU C N 1
ATOM 11857 C CA . LEU C 1 189 ? 0.04200 -4.31200 -46.89800 1.000 14.22539 191 LEU C CA 1
ATOM 11858 C C . LEU C 1 189 ? 0.14700 -2.94200 -46.30200 1.000 13.81745 191 LEU C C 1
ATOM 11859 O O . LEU C 1 189 ? -0.45200 -2.65200 -45.29900 1.000 14.77809 191 LEU C O 1
ATOM 11875 N N . ASN C 1 190 ? 0.97800 -2.10000 -46.91400 1.000 14.29908 192 ASN C N 1
ATOM 11876 C CA . ASN C 1 190 ? 1.16300 -0.74500 -46.47400 1.000 13.74375 192 ASN C CA 1
ATOM 11877 C C . ASN C 1 190 ? 1.46400 0.19200 -47.58900 1.000 12.43044 192 ASN C C 1
ATOM 11878 O O . ASN C 1 190 ? 1.82000 -0.24800 -48.70900 1.000 13.74112 192 ASN C O 1
ATOM 11889 N N . ARG C 1 191 ? 1.23600 1.46600 -47.34200 1.000 11.45137 193 ARG C N 1
ATOM 11890 C CA A ARG C 1 191 ? 1.62200 2.54500 -48.30900 0.660 11.92511 193 ARG C CA 1
ATOM 11891 C CA B ARG C 1 191 ? 1.62700 2.53900 -48.31600 0.340 11.85405 193 ARG C CA 1
ATOM 11892 C C . ARG C 1 191 ? 2.90700 3.33800 -47.85900 1.000 10.48810 193 ARG C C 1
ATOM 11893 O O . ARG C 1 191 ? 3.10100 4.54900 -47.96600 1.000 11.19345 193 ARG C O 1
ATOM 11934 N N . PHE C 1 192 ? 3.81100 2.62600 -47.16900 1.000 10.99079 194 PHE C N 1
ATOM 11935 C CA . PHE C 1 192 ? 4.99600 3.29800 -46.64600 1.000 10.90657 194 PHE C CA 1
ATOM 11936 C C . PHE C 1 192 ? 5.94500 3.74600 -47.76400 1.000 11.27504 194 PHE C C 1
ATOM 11937 O O . PHE C 1 192 ? 6.67100 4.70700 -47.58900 1.000 12.20409 194 PHE C O 1
ATOM 11954 N N . SER C 1 193 ? 5.84600 3.10500 -48.93200 1.000 11.48822 195 SER C N 1
ATOM 11955 C CA . SER C 1 193 ? 6.57000 3.51700 -50.11000 1.000 12.10671 195 SER C CA 1
ATOM 11956 C C . SER C 1 193 ? 6.19300 4.90400 -50.64100 1.000 10.99342 195 SER C C 1
ATOM 11957 O O . SER C 1 193 ? 6.87900 5.38600 -51.56900 1.000 11.87774 195 SER C O 1
ATOM 11965 N N . THR C 1 194 ? 5.11600 5.49400 -50.11100 1.000 10.81182 196 THR C N 1
ATOM 11966 C CA . THR C 1 194 ? 4.62700 6.78800 -50.55300 1.000 11.57244 196 THR C CA 1
ATOM 11967 C C . THR C 1 194 ? 4.64200 7.85900 -49.43200 1.000 11.43032 196 THR C C 1
ATOM 11968 O O . THR C 1 194 ? 4.17900 8.96800 -49.63900 1.000 13.00419 196 THR C O 1
ATOM 11979 N N . ILE C 1 195 ? 5.20200 7.54300 -48.26400 1.000 10.30913 197 ILE C N 1
ATOM 11980 C CA . ILE C 1 195 ? 5.22800 8.50200 -47.15600 1.000 10.78287 197 ILE C CA 1
ATOM 11981 C C . ILE C 1 195 ? 6.02600 9.74300 -47.55100 1.000 10.50126 197 ILE C C 1
ATOM 11982 O O . ILE C 1 195 ? 7.16900 9.62900 -47.99400 1.000 11.08554 197 ILE C O 1
ATOM 11998 N N . THR C 1 196 ? 5.42000 10.93000 -47.35600 1.000 10.91710 198 THR C N 1
ATOM 11999 C CA . THR C 1 196 ? 6.07100 12.21100 -47.56800 1.000 11.12502 198 THR C CA 1
ATOM 12000 C C . THR C 1 196 ? 6.30700 12.98200 -46.28500 1.000 10.00909 198 THR C C 1
ATOM 12001 O O . THR C 1 196 ? 6.88700 14.05900 -46.29900 1.000 13.36213 198 THR C O 1
ATOM 12012 N N . SER C 1 197 ? 5.89500 12.42400 -45.14500 1.000 9.39060 199 SER C N 1
ATOM 12013 C CA A SER C 1 197 ? 6.16300 13.02500 -43.82700 0.900 9.01950 199 SER C CA 1
ATOM 12014 C CA B SER C 1 197 ? 6.17000 13.04300 -43.85800 0.100 9.27216 199 SER C CA 1
ATOM 12015 C C . SER C 1 197 ? 7.58600 12.70800 -43.40000 1.000 9.15636 199 SER C C 1
ATOM 12016 O O . SER C 1 197 ? 7.94900 11.54100 -43.34700 1.000 9.55641 199 SER C O 1
ATOM 12031 N N . PRO C 1 198 ? 8.39300 13.72000 -43.00400 1.000 8.99055 200 PRO C N 1
ATOM 12032 C CA . PRO C 1 198 ? 9.70300 13.44900 -42.41900 1.000 9.06951 200 PRO C CA 1
ATOM 12033 C C . PRO C 1 198 ? 9.58000 12.45600 -41.25700 1.000 8.60366 200 PRO C C 1
ATOM 12034 O O . PRO C 1 198 ? 8.87000 12.72900 -40.26900 1.000 8.90107 200 PRO C O 1
ATOM 12045 N N . THR C 1 199 ? 10.32500 11.35400 -41.34400 1.000 8.44575 201 THR C N 1
ATOM 12046 C CA . THR C 1 199 ? 10.17800 10.21700 -40.45000 1.000 8.71683 201 THR C CA 1
ATOM 12047 C C . THR C 1 199 ? 11.50400 9.83200 -39.86000 1.000 9.09056 201 THR C C 1
ATOM 12048 O O . THR C 1 199 ? 12.44700 9.50000 -40.55900 1.000 9.38007 201 THR C O 1
ATOM 12059 N N A MET C 1 200 ? 11.56100 9.88900 -38.52000 0.570 8.84317 202 MET C N 1
ATOM 12060 N N B MET C 1 200 ? 11.58700 9.92500 -38.52300 0.430 8.96950 202 MET C N 1
ATOM 12061 C CA A MET C 1 200 ? 12.72400 9.43500 -37.75500 0.570 9.56957 202 MET C CA 1
ATOM 12062 C CA B MET C 1 200 ? 12.75400 9.42600 -37.78400 0.430 9.23795 202 MET C CA 1
ATOM 12063 C C A MET C 1 200 ? 12.32700 8.15400 -37.03700 0.570 9.21163 202 MET C C 1
ATOM 12064 C C B MET C 1 200 ? 12.31800 8.15600 -37.05400 0.430 9.20637 202 MET C C 1
ATOM 12065 O O A MET C 1 200 ? 11.57600 8.18900 -36.03900 0.570 9.71169 202 MET C O 1
ATOM 12066 O O B MET C 1 200 ? 11.55300 8.20300 -36.06600 0.430 9.73801 202 MET C O 1
ATOM 12093 N N . ILE C 1 201 ? 12.80900 7.01500 -37.54300 1.000 9.20637 203 ILE C N 1
ATOM 12094 C CA . ILE C 1 201 ? 12.53600 5.72200 -36.90200 1.000 8.46680 203 ILE C CA 1
ATOM 12095 C C . ILE C 1 201 ? 13.61600 5.50200 -35.85100 1.000 8.71947 203 ILE C C 1
ATOM 12096 O O . ILE C 1 201 ? 14.81300 5.55600 -36.11400 1.000 9.39586 203 ILE C O 1
ATOM 12113 N N . ILE C 1 202 ? 13.14800 5.20700 -34.63000 1.000 8.60893 204 ILE C N 1
ATOM 12114 C CA . ILE C 1 202 ? 14.00700 4.75400 -33.53800 1.000 8.76947 204 ILE C CA 1
ATOM 12115 C C . ILE C 1 202 ? 13.87700 3.23500 -33.49700 1.000 8.86948 204 ILE C C 1
ATOM 12116 O O . ILE C 1 202 ? 12.78600 2.67500 -33.46200 1.000 9.29585 204 ILE C O 1
ATOM 12132 N N . ALA C 1 203 ? 15.03300 2.57900 -33.59000 1.000 8.95371 205 ALA C N 1
ATOM 12133 C CA . ALA C 1 203 ? 15.13100 1.13800 -33.64900 1.000 9.58799 205 ALA C CA 1
ATOM 12134 C C . ALA C 1 203 ? 15.91800 0.66200 -32.42800 1.000 10.01436 205 ALA C C 1
ATOM 12135 O O . ALA C 1 203 ? 16.82000 1.33200 -31.94500 1.000 11.04080 205 ALA C O 1
ATOM 12142 N N . CYS C 1 204 ? 15.59700 -0.55200 -31.98300 1.000 9.57483 206 CYS C N 1
ATOM 12143 C CA . CYS C 1 204 ? 16.20800 -1.13900 -30.79600 1.000 9.73275 206 CYS C CA 1
ATOM 12144 C C . CYS C 1 204 ? 16.93500 -2.39500 -31.30200 1.000 9.45903 206 CYS C C 1
ATOM 12145 O O . CYS C 1 204 ? 16.30300 -3.32800 -31.73600 1.000 10.31176 206 CYS C O 1
ATOM 12152 N N . GLN C 1 205 ? 18.26200 -2.36100 -31.29300 1.000 10.21965 207 GLN C N 1
ATOM 12153 C CA . GLN C 1 205 ? 19.06100 -3.32600 -32.05900 1.000 10.52495 207 GLN C CA 1
ATOM 12154 C C . GLN C 1 205 ? 18.69400 -4.78000 -31.80600 1.000 10.64601 207 GLN C C 1
ATOM 12155 O O . GLN C 1 205 ? 18.55900 -5.59100 -32.73200 1.000 12.34885 207 GLN C O 1
ATOM 12169 N N . ALA C 1 206 ? 18.54000 -5.11400 -30.52600 1.000 11.17766 208 ALA C N 1
ATOM 12170 C CA . ALA C 1 206 ? 18.29500 -6.50900 -30.06200 1.000 12.01460 208 ALA C CA 1
ATOM 12171 C C . ALA C 1 206 ? 16.82100 -6.87700 -29.96200 1.000 11.79089 208 ALA C C 1
ATOM 12172 O O . ALA C 1 206 ? 16.45500 -7.89700 -29.40100 1.000 13.55162 208 ALA C O 1
ATOM 12179 N N . ASP C 1 207 ? 15.93900 -6.05700 -30.55100 1.000 10.44073 209 ASP C N 1
ATOM 12180 C CA . ASP C 1 207 ? 14.51100 -6.22500 -30.38400 1.000 9.91171 209 ASP C CA 1
ATOM 12181 C C . ASP C 1 207 ? 14.09400 -7.61400 -30.85200 1.000 10.30124 209 ASP C C 1
ATOM 12182 O O . ASP C 1 207 ? 14.34900 -7.97700 -32.01500 1.000 10.77234 209 ASP C O 1
ATOM 12191 N N . ALA C 1 208 ? 13.46200 -8.38500 -29.97300 1.000 10.31703 210 ALA C N 1
ATOM 12192 C CA . ALA C 1 208 ? 12.93300 -9.69200 -30.26900 1.000 10.41967 210 ALA C CA 1
ATOM 12193 C C . ALA C 1 208 ? 11.43000 -9.71300 -30.52100 1.000 12.01460 210 ALA C C 1
ATOM 12194 O O . ALA C 1 208 ? 10.86200 -10.74800 -30.92000 1.000 15.43343 210 ALA C O 1
ATOM 12201 N N . VAL C 1 209 ? 10.76700 -8.58400 -30.28300 1.000 9.62747 211 VAL C N 1
ATOM 12202 C CA . VAL C 1 209 ? 9.33600 -8.45300 -30.42600 1.000 9.93277 211 VAL C CA 1
ATOM 12203 C C . VAL C 1 209 ? 8.98200 -7.91300 -31.82100 1.000 10.16174 211 VAL C C 1
ATOM 12204 O O . VAL C 1 209 ? 8.06500 -8.38900 -32.47600 1.000 10.95658 211 VAL C O 1
ATOM 12217 N N . ALA C 1 210 ? 9.68100 -6.85100 -32.23800 1.000 10.02489 212 ALA C N 1
ATOM 12218 C CA . ALA C 1 210 ? 9.55900 -6.26400 -33.57100 1.000 10.09332 212 ALA C CA 1
ATOM 12219 C C . ALA C 1 210 ? 10.96100 -6.22500 -34.16300 1.000 9.60115 212 ALA C C 1
ATOM 12220 O O . ALA C 1 210 ? 11.61300 -5.17900 -34.24900 1.000 9.94067 212 ALA C O 1
ATOM 12227 N N . PRO C 1 211 ? 11.49800 -7.38600 -34.57300 1.000 10.45652 213 PRO C N 1
ATOM 12228 C CA . PRO C 1 211 ? 12.88500 -7.44700 -35.01200 1.000 11.08291 213 PRO C CA 1
ATOM 12229 C C . PRO C 1 211 ? 13.15700 -6.37300 -36.07300 1.000 10.35650 213 PRO C C 1
ATOM 12230 O O . PRO C 1 211 ? 12.35700 -6.22700 -37.03300 1.000 10.79340 213 PRO C O 1
ATOM 12241 N N . VAL C 1 212 ? 14.25500 -5.65100 -35.93400 1.000 10.29597 214 VAL C N 1
ATOM 12242 C CA . VAL C 1 212 ? 14.52400 -4.54000 -36.84700 1.000 10.46968 214 VAL C CA 1
ATOM 12243 C C . VAL C 1 212 ? 14.67000 -4.97700 -38.30100 1.000 11.01974 214 VAL C C 1
ATOM 12244 O O . VAL C 1 212 ? 14.33400 -4.22400 -39.20100 1.000 11.59086 214 VAL C O 1
ATOM 12257 N N . SER C 1 213 ? 15.15500 -6.19600 -38.52900 1.000 10.85393 215 SER C N 1
ATOM 12258 C CA . SER C 1 213 ? 15.28700 -6.72900 -39.89600 1.000 12.61204 215 SER C CA 1
ATOM 12259 C C . SER C 1 213 ? 13.96200 -6.91200 -40.59100 1.000 13.74639 215 SER C C 1
ATOM 12260 O O . SER C 1 213 ? 13.89900 -6.98500 -41.80000 1.000 17.08626 215 SER C O 1
ATOM 12268 N N . VAL C 1 214 ? 12.88900 -7.05000 -39.81100 1.000 11.52243 216 VAL C N 1
ATOM 12269 C CA . VAL C 1 214 ? 11.53900 -7.26600 -40.33500 1.000 11.42505 216 VAL C CA 1
ATOM 12270 C C . VAL C 1 214 ? 10.69100 -5.98600 -40.37100 1.000 11.33557 216 VAL C C 1
ATOM 12271 O O . VAL C 1 214 ? 9.89200 -5.77100 -41.27600 1.000 13.27001 216 VAL C O 1
ATOM 12284 N N . HIS C 1 215 ? 10.89200 -5.15100 -39.35100 1.000 10.35914 217 HIS C N 1
ATOM 12285 C CA . HIS C 1 215 ? 10.06200 -4.00600 -39.06900 1.000 9.69590 217 HIS C CA 1
ATOM 12286 C C . HIS C 1 215 ? 10.88400 -2.71300 -39.30600 1.000 9.73011 217 HIS C C 1
ATOM 12287 O O . HIS C 1 215 ? 10.98200 -2.25500 -40.43300 1.000 9.95909 217 HIS C O 1
ATOM 12301 N N . ALA C 1 216 ? 11.49700 -2.15000 -38.26700 1.000 9.46166 218 ALA C N 1
ATOM 12302 C CA . ALA C 1 216 ? 12.07900 -0.81900 -38.36500 1.000 9.23795 218 ALA C CA 1
ATOM 12303 C C . ALA C 1 216 ? 12.94500 -0.57200 -39.60700 1.000 9.98541 218 ALA C C 1
ATOM 12304 O O . ALA C 1 216 ? 12.80200 0.44300 -40.24900 1.000 10.46441 218 ALA C O 1
ATOM 12311 N N . SER C 1 217 ? 13.90700 -1.45400 -39.86700 1.000 10.53547 219 SER C N 1
ATOM 12312 C CA . SER C 1 217 ? 14.86100 -1.24300 -40.95500 1.000 10.39598 219 SER C CA 1
ATOM 12313 C C . SER C 1 217 ? 14.15900 -1.32000 -42.30100 1.000 10.14859 219 SER C C 1
ATOM 12314 O O . SER C 1 217 ? 14.43900 -0.52300 -43.18900 1.000 10.52231 219 SER C O 1
ATOM 12322 N N A ARG C 1 218 ? 13.21800 -2.24700 -42.42000 0.720 10.78814 220 ARG C N 1
ATOM 12323 N N B ARG C 1 218 ? 13.31800 -2.24700 -42.42000 0.280 10.78814 220 ARG C N 1
ATOM 12324 C CA A ARG C 1 218 ? 12.46600 -2.44000 -43.69800 0.720 10.91710 220 ARG C CA 1
ATOM 12325 C CA B ARG C 1 218 ? 12.56600 -2.44000 -43.69800 0.280 10.91710 220 ARG C CA 1
ATOM 12326 C C A ARG C 1 218 ? 11.62800 -1.18100 -43.92900 0.720 10.91447 220 ARG C C 1
ATOM 12327 C C B ARG C 1 218 ? 11.72800 -1.18100 -43.92900 0.280 10.91447 220 ARG C C 1
ATOM 12328 O O A ARG C 1 218 ? 11.61800 -0.68100 -45.00700 0.720 11.41716 220 ARG C O 1
ATOM 12329 O O B ARG C 1 218 ? 11.71800 -0.68100 -45.00700 0.280 11.41716 220 ARG C O 1
ATOM 12370 N N . PHE C 1 219 ? 10.96500 -0.65400 -42.89800 1.000 9.87487 221 PHE C N 1
ATOM 12371 C CA . PHE C 1 219 ? 10.14700 0.51400 -43.07200 1.000 9.70116 221 PHE C CA 1
ATOM 12372 C C . PHE C 1 219 ? 10.97500 1.71400 -43.48000 1.000 9.46166 221 PHE C C 1
ATOM 12373 O O . PHE C 1 219 ? 10.58600 2.46900 -44.37700 1.000 10.34861 221 PHE C O 1
ATOM 12390 N N . TYR C 1 220 ? 12.13100 1.90400 -42.86200 1.000 9.98541 222 TYR C N 1
ATOM 12391 C CA . TYR C 1 220 ? 13.05000 3.01100 -43.22700 1.000 9.69064 222 TYR C CA 1
ATOM 12392 C C . TYR C 1 220 ? 13.40000 2.88200 -44.71300 1.000 9.91961 222 TYR C C 1
ATOM 12393 O O . TYR C 1 220 ? 13.35000 3.89100 -45.44200 1.000 10.94605 222 TYR C O 1
ATOM 12411 N N . ASN C 1 221 ? 13.77200 1.67800 -45.12200 1.000 10.32492 223 ASN C N 1
ATOM 12412 C CA . ASN C 1 221 ? 14.16700 1.46800 -46.48800 1.000 11.00921 223 ASN C CA 1
ATOM 12413 C C . ASN C 1 221 ? 13.05200 1.71000 -47.51000 1.000 11.14871 223 ASN C C 1
ATOM 12414 O O . ASN C 1 221 ? 13.34800 2.03300 -48.67900 1.000 12.77785 223 ASN C O 1
ATOM 12425 N N . GLN C 1 222 ? 11.80200 1.49900 -47.13500 1.000 11.05922 224 GLN C N 1
ATOM 12426 C CA . GLN C 1 222 ? 10.67800 1.73700 -48.01600 1.000 10.63812 224 GLN C CA 1
ATOM 12427 C C . GLN C 1 222 ? 10.42500 3.20100 -48.37200 1.000 10.46441 224 GLN C C 1
ATOM 12428 O O . GLN C 1 222 ? 9.93500 3.50500 -49.44300 1.000 10.64338 224 GLN C O 1
ATOM 12442 N N . ILE C 1 223 ? 10.68300 4.10600 -47.41700 1.000 9.71695 225 ILE C N 1
ATOM 12443 C CA . ILE C 1 223 ? 10.22900 5.46100 -47.51500 1.000 9.45903 225 ILE C CA 1
ATOM 12444 C C . ILE C 1 223 ? 10.98200 6.17300 -48.64700 1.000 9.72222 225 ILE C C 1
ATOM 12445 O O . ILE C 1 223 ? 12.19900 5.99500 -48.83000 1.000 10.51179 225 ILE C O 1
ATOM 12461 N N . PRO C 1 224 ? 10.26400 6.97600 -49.45900 1.000 9.65642 226 PRO C N 1
ATOM 12462 C CA . PRO C 1 224 ? 10.88400 7.71500 -50.55200 1.000 9.89066 226 PRO C CA 1
ATOM 12463 C C . PRO C 1 224 ? 12.21200 8.38400 -50.21700 1.000 9.81433 226 PRO C C 1
ATOM 12464 O O . PRO C 1 224 ? 12.37700 9.02500 -49.16600 1.000 10.85393 226 PRO C O 1
ATOM 12475 N N . ARG C 1 225 ? 13.16700 8.29100 -51.13900 1.000 11.32241 227 ARG C N 1
ATOM 12476 C CA . ARG C 1 225 ? 14.47100 8.97400 -50.99200 1.000 11.73299 227 ARG C CA 1
ATOM 12477 C C . ARG C 1 225 ? 14.30800 10.47600 -50.77600 1.000 11.72246 227 ARG C C 1
ATOM 12478 O O . ARG C 1 225 ? 15.15700 11.05200 -50.07000 1.000 12.99893 227 ARG C O 1
ATOM 12499 N N . THR C 1 226 ? 13.28300 11.09900 -51.35700 1.000 11.67508 228 THR C N 1
ATOM 12500 C CA . THR C 1 226 ? 13.13700 12.53600 -51.20600 1.000 12.37517 228 THR C CA 1
ATOM 12501 C C . THR C 1 226 ? 12.43800 12.94800 -49.91200 1.000 12.21725 228 THR C C 1
ATOM 12502 O O . THR C 1 226 ? 12.33600 14.15100 -49.61700 1.000 14.02010 228 THR C O 1
ATOM 12513 N N . THR C 1 227 ? 11.91500 11.99000 -49.14700 1.000 10.31966 229 THR C N 1
ATOM 12514 C CA . THR C 1 227 ? 11.29000 12.29000 -47.87400 1.000 9.94593 229 THR C CA 1
ATOM 12515 C C . THR C 1 227 ? 12.38900 12.30100 -46.82000 1.000 9.53009 229 THR C C 1
ATOM 12516 O O . THR C 1 227 ? 13.07500 11.29300 -46.62600 1.000 10.09595 229 THR C O 1
ATOM 12527 N N . PRO C 1 228 ? 12.59300 13.41100 -46.07900 1.000 9.42481 230 PRO C N 1
ATOM 12528 C CA . PRO C 1 228 ? 13.59700 13.38000 -45.00800 1.000 9.78538 230 PRO C CA 1
ATOM 12529 C C . PRO C 1 228 ? 13.33800 12.21900 -44.03500 1.000 9.22216 230 PRO C C 1
ATOM 12530 O O . PRO C 1 228 ? 12.20400 12.02000 -43.58100 1.000 9.74327 230 PRO C O 1
ATOM 12541 N N . LYS C 1 229 ? 14.40300 11.50300 -43.72200 1.000 9.25637 231 LYS C N 1
ATOM 12542 C CA . LYS C 1 229 ? 14.28400 10.36200 -42.86400 1.000 9.04056 231 LYS C CA 1
ATOM 12543 C C . LYS C 1 229 ? 15.55000 10.11300 -42.09600 1.000 9.20110 231 LYS C C 1
ATOM 12544 O O . LYS C 1 229 ? 16.65200 10.55800 -42.45000 1.000 9.89592 231 LYS C O 1
ATOM 12563 N N . ALA C 1 230 ? 15.40200 9.35500 -41.00900 1.000 9.03793 232 ALA C N 1
ATOM 12564 C CA . ALA C 1 230 ? 16.51400 8.92300 -40.19600 1.000 9.13531 232 ALA C CA 1
ATOM 12565 C C . ALA C 1 230 ? 16.16100 7.56500 -39.58400 1.000 9.16162 232 ALA C C 1
ATOM 12566 O O . ALA C 1 230 ? 14.99700 7.24000 -39.37000 1.000 9.72222 232 ALA C O 1
ATOM 12573 N N . TYR C 1 231 ? 17.22800 6.82200 -39.27500 1.000 9.26164 233 TYR C N 1
ATOM 12574 C CA . TYR C 1 231 ? 17.18100 5.50100 -38.61800 1.000 9.29585 233 TYR C CA 1
ATOM 12575 C C . TYR C 1 231 ? 18.18300 5.56200 -37.47500 1.000 9.61694 233 TYR C C 1
ATOM 12576 O O . TYR C 1 231 ? 19.38800 5.62400 -37.72200 1.000 11.00395 233 TYR C O 1
ATOM 12594 N N . PHE C 1 232 ? 17.66900 5.57900 -36.24700 1.000 9.61694 234 PHE C N 1
ATOM 12595 C CA . PHE C 1 232 ? 18.46900 5.78900 -35.04200 1.000 9.60115 234 PHE C CA 1
ATOM 12596 C C . PHE C 1 232 ? 18.36800 4.49100 -34.26000 1.000 9.32743 234 PHE C C 1
ATOM 12597 O O . PHE C 1 232 ? 17.35300 4.27800 -33.58400 1.000 9.75380 234 PHE C O 1
ATOM 12614 N N . GLU C 1 233 ? 19.41000 3.64400 -34.33600 1.000 9.27480 235 GLU C N 1
ATOM 12615 C CA . GLU C 1 233 ? 19.38900 2.33900 -33.69500 1.000 10.53547 235 GLU C CA 1
ATOM 12616 C C . GLU C 1 233 ? 20.22300 2.33700 -32.44400 1.000 9.99594 235 GLU C C 1
ATOM 12617 O O . GLU C 1 233 ? 21.43000 2.63000 -32.46200 1.000 10.49600 235 GLU C O 1
ATOM 12629 N N . ILE C 1 234 ? 19.53900 2.02000 -31.33600 1.000 9.94067 236 ILE C N 1
ATOM 12630 C CA . ILE C 1 234 ? 20.17400 1.94800 -30.02300 1.000 10.49863 236 ILE C CA 1
ATOM 12631 C C . ILE C 1 234 ? 20.83800 0.57600 -29.84800 1.000 10.47494 236 ILE C C 1
ATOM 12632 O O . ILE C 1 234 ? 20.18000 -0.45900 -29.94500 1.000 10.51442 236 ILE C O 1
ATOM 12648 N N . ALA C 1 235 ? 22.14900 0.59800 -29.60100 1.000 10.74603 237 ALA C N 1
ATOM 12649 C CA . ALA C 1 235 ? 22.94200 -0.61900 -29.42800 1.000 11.45137 237 ALA C CA 1
ATOM 12650 C C . ALA C 1 235 ? 22.36600 -1.46200 -28.30500 1.000 11.95933 237 ALA C C 1
ATOM 12651 O O . ALA C 1 235 ? 22.10500 -0.95100 -27.22300 1.000 13.31212 237 ALA C O 1
ATOM 12658 N N . LEU C 1 236 ? 22.19900 -2.75500 -28.58800 1.000 12.46202 238 LEU C N 1
ATOM 12659 C CA . LEU C 1 236 ? 21.77900 -3.76000 -27.60500 1.000 14.49121 238 LEU C CA 1
ATOM 12660 C C . LEU C 1 236 ? 20.35500 -3.56000 -27.10100 1.000 13.36213 238 LEU C C 1
ATOM 12661 O O . LEU C 1 236 ? 19.92300 -4.20900 -26.12400 1.000 14.86494 238 LEU C O 1
ATOM 12677 N N . GLY C 1 237 ? 19.60200 -2.64000 -27.71000 1.000 11.60929 239 GLY C N 1
ATOM 12678 C CA . GLY C 1 237 ? 18.31000 -2.30600 -27.15200 1.000 11.01711 239 GLY C CA 1
ATOM 12679 C C . GLY C 1 237 ? 17.26500 -3.39000 -27.27500 1.000 10.31176 239 GLY C C 1
ATOM 12680 O O . GLY C 1 237 ? 17.14500 -4.02100 -28.32100 1.000 12.44097 239 GLY C O 1
ATOM 12684 N N . SER C 1 238 ? 16.50300 -3.59700 -26.20300 1.000 11.28820 240 SER C N 1
ATOM 12685 C CA . SER C 1 238 ? 15.30900 -4.42400 -26.24300 1.000 10.47231 240 SER C CA 1
ATOM 12686 C C . SER C 1 238 ? 14.17800 -3.64800 -26.89200 1.000 9.71169 240 SER C C 1
ATOM 12687 O O . SER C 1 238 ? 14.29400 -2.44700 -27.12200 1.000 10.44599 240 SER C O 1
ATOM 12695 N N . HIS C 1 239 ? 13.02100 -4.29400 -27.03600 1.000 10.43020 241 HIS C N 1
ATOM 12696 C CA . HIS C 1 239 ? 11.84100 -3.63300 -27.57700 1.000 9.58010 241 HIS C CA 1
ATOM 12697 C C . HIS C 1 239 ? 11.42400 -2.38100 -26.80200 1.000 9.65116 241 HIS C C 1
ATOM 12698 O O . HIS C 1 239 ? 10.75300 -1.50000 -27.36600 1.000 9.40639 241 HIS C O 1
ATOM 12712 N N . PHE C 1 240 ? 11.81800 -2.31000 -25.51600 1.000 9.72748 242 PHE C N 1
ATOM 12713 C CA . PHE C 1 240 ? 11.45200 -1.20100 -24.61400 1.000 10.11963 242 PHE C CA 1
ATOM 12714 C C . PHE C 1 240 ? 12.44700 -0.06200 -24.63700 1.000 10.17490 242 PHE C C 1
ATOM 12715 O O . PHE C 1 240 ? 12.29900 0.87800 -23.84100 1.000 9.96172 242 PHE C O 1
ATOM 12732 N N . CYS C 1 241 ? 13.46200 -0.11200 -25.52800 1.000 9.77749 243 CYS C N 1
ATOM 12733 C CA . CYS C 1 241 ? 14.63300 0.73700 -25.35700 1.000 10.45125 243 CYS C CA 1
ATOM 12734 C C . CYS C 1 241 ? 14.42200 2.23800 -25.49500 1.000 9.89066 243 CYS C C 1
ATOM 12735 O O . CYS C 1 241 ? 15.32200 3.00400 -25.08700 1.000 11.24082 243 CYS C O 1
ATOM 12742 N N . ALA C 1 242 ? 13.26600 2.65800 -26.03000 1.000 9.03003 244 ALA C N 1
ATOM 12743 C CA . ALA C 1 242 ? 12.95800 4.06600 -26.21000 1.000 9.79065 244 ALA C CA 1
ATOM 12744 C C . ALA C 1 242 ? 11.87500 4.56500 -25.24800 1.000 9.20637 244 ALA C C 1
ATOM 12745 O O . ALA C 1 242 ? 11.32700 5.64500 -25.42400 1.000 9.70906 244 ALA C O 1
ATOM 12752 N N . ASN C 1 243 ? 11.53400 3.75600 -24.24200 1.000 9.25637 245 ASN C N 1
ATOM 12753 C CA . ASN C 1 243 ? 10.42700 4.07400 -23.35400 1.000 9.21163 245 ASN C CA 1
ATOM 12754 C C . ASN C 1 243 ? 10.83900 4.97900 -22.20300 1.000 9.11688 245 ASN C C 1
ATOM 12755 O O . ASN C 1 243 ? 12.00400 5.19600 -21.95000 1.000 9.33533 245 ASN C O 1
ATOM 12766 N N . THR C 1 244 ? 9.83800 5.45200 -21.46200 1.000 9.03793 246 THR C N 1
ATOM 12767 C CA . THR C 1 244 ? 10.07700 6.34300 -20.35100 1.000 8.92475 246 THR C CA 1
ATOM 12768 C C . THR C 1 244 ? 10.99700 5.65600 -19.36200 1.000 10.05384 246 THR C C 1
ATOM 12769 O O . THR C 1 244 ? 10.78800 4.50400 -19.01000 1.000 11.41453 246 THR C O 1
ATOM 12780 N N . GLY C 1 245 ? 12.01900 6.38400 -18.92100 1.000 11.92248 247 GLY C N 1
ATOM 12781 C CA . GLY C 1 245 ? 12.90500 5.87800 -17.90800 1.000 12.75942 247 GLY C CA 1
ATOM 12782 C C . GLY C 1 245 ? 14.07800 5.04800 -18.40200 1.000 12.61467 247 GLY C C 1
ATOM 12783 O O . GLY C 1 245 ? 14.92300 4.63100 -17.63200 1.000 15.37290 247 GLY C O 1
ATOM 12787 N N . TYR C 1 246 ? 14.13800 4.78200 -19.70000 1.000 12.27252 248 TYR C N 1
ATOM 12788 C CA . TYR C 1 246 ? 15.20600 3.94700 -20.26000 1.000 11.61192 248 TYR C CA 1
ATOM 12789 C C . TYR C 1 246 ? 16.44300 4.80600 -20.49000 1.000 12.60941 248 TYR C C 1
ATOM 12790 O O . TYR C 1 246 ? 16.40900 6.02900 -20.43600 1.000 14.03063 248 TYR C O 1
ATOM 12808 N N . PRO C 1 247 ? 17.60600 4.15600 -20.64600 1.000 13.98326 249 PRO C N 1
ATOM 12809 C CA . PRO C 1 247 ? 18.87600 4.85500 -20.52900 1.000 14.62017 249 PRO C CA 1
ATOM 12810 C C . PRO C 1 247 ? 19.22800 5.79300 -21.68300 1.000 14.31751 249 PRO C C 1
ATOM 12811 O O . PRO C 1 247 ? 20.20700 6.51800 -21.51900 1.000 17.58632 249 PRO C O 1
ATOM 12822 N N . SER C 1 248 ? 18.42900 5.81600 -22.76300 1.000 13.04630 250 SER C N 1
ATO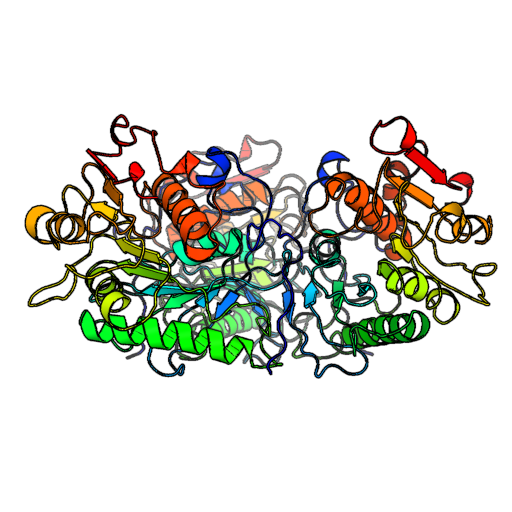M 12823 C CA . SER C 1 248 ? 18.75900 6.64800 -23.90700 1.000 13.44109 250 SER C CA 1
ATOM 12824 C C . SER C 1 248 ? 17.79600 7.82500 -24.06900 1.000 12.22252 250 SER C C 1
ATOM 12825 O O . SER C 1 248 ? 17.79400 8.47000 -25.12000 1.000 12.75153 250 SER C O 1
ATOM 12833 N N . GLU C 1 249 ? 17.06700 8.19300 -23.01800 1.000 12.78311 251 GLU C N 1
ATOM 12834 C CA . GLU C 1 249 ? 16.16800 9.36100 -23.05100 1.000 13.05156 251 GLU C CA 1
ATOM 12835 C C . GLU C 1 249 ? 16.94000 10.62500 -23.46400 1.000 11.42769 251 GLU C C 1
ATOM 12836 O O . GLU C 1 249 ? 16.39700 11.51900 -24.13500 1.000 12.11198 251 GLU C O 1
ATOM 12848 N N . ASP C 1 250 ? 18.16600 10.74500 -22.97500 1.000 11.15397 252 ASP C N 1
ATOM 12849 C CA . ASP C 1 250 ? 18.99900 11.89200 -23.28300 1.000 11.36189 252 ASP C CA 1
ATOM 12850 C C . ASP C 1 250 ? 19.17700 12.05800 -24.78500 1.000 11.05133 252 ASP C C 1
ATOM 12851 O O . ASP C 1 250 ? 18.85400 13.13300 -25.33800 1.000 10.85393 252 ASP C O 1
ATOM 12860 N N . ILE C 1 251 ? 19.69300 11.01100 -25.45300 1.000 10.76708 253 ILE C N 1
ATOM 12861 C CA . ILE C 1 251 ? 20.06500 11.13900 -26.85900 1.000 10.32755 253 ILE C CA 1
ATOM 12862 C C . ILE C 1 251 ? 18.88900 10.96900 -27.79400 1.000 9.99330 253 ILE C C 1
ATOM 12863 O O . ILE C 1 251 ? 18.83300 11.62900 -28.82500 1.000 10.99869 253 ILE C O 1
ATOM 12879 N N . LEU C 1 252 ? 17.94800 10.10500 -27.43500 1.000 9.43797 254 LEU C N 1
ATOM 12880 C CA . LEU C 1 252 ? 16.73500 9.98100 -28.23400 1.000 9.40113 254 LEU C CA 1
ATOM 12881 C C . LEU C 1 252 ? 15.93800 11.26700 -28.19100 1.000 9.00634 254 LEU C C 1
ATOM 12882 O O . LEU C 1 252 ? 15.39200 11.72700 -29.18600 1.000 9.55115 254 LEU C O 1
ATOM 12898 N N . GLY C 1 253 ? 15.82800 11.86200 -26.99800 1.000 8.96950 255 GLY C N 1
ATOM 12899 C CA . GLY C 1 253 ? 15.11900 13.14000 -26.87700 1.000 8.98529 255 GLY C CA 1
ATOM 12900 C C . GLY C 1 253 ? 15.80400 14.29000 -27.59200 1.000 8.32205 255 GLY C C 1
ATOM 12901 O O . GLY C 1 253 ? 15.14700 15.14600 -28.16800 1.000 9.60905 255 GLY C O 1
ATOM 12905 N N . ARG C 1 254 ? 17.12600 14.31900 -27.58400 1.000 9.05109 256 ARG C N 1
ATOM 12906 C CA . ARG C 1 254 ? 17.90200 15.32400 -28.34800 1.000 9.29585 256 ARG C CA 1
ATOM 12907 C C . ARG C 1 254 ? 17.50200 15.23300 -29.82500 1.000 9.48798 256 ARG C C 1
ATOM 12908 O O . ARG C 1 254 ? 17.13000 16.26000 -30.42000 1.000 9.38270 256 ARG C O 1
ATOM 12929 N N . ASN C 1 255 ? 17.56400 14.03800 -30.40600 1.000 9.47482 257 ASN C N 1
ATOM 12930 C CA . ASN C 1 255 ? 17.24000 13.92500 -31.80600 1.000 9.68800 257 ASN C CA 1
ATOM 12931 C C . ASN C 1 255 ? 15.74700 14.17700 -32.07500 1.000 9.60641 257 ASN C C 1
ATOM 12932 O O . ASN C 1 255 ? 15.40400 14.76800 -33.08000 1.000 10.16701 257 ASN C O 1
ATOM 12943 N N . GLY C 1 256 ? 14.87200 13.73200 -31.15600 1.000 8.55366 258 GLY C N 1
ATOM 12944 C CA . GLY C 1 256 ? 13.46200 13.92600 -31.34100 1.000 8.67472 258 GLY C CA 1
ATOM 12945 C C . GLY C 1 256 ? 13.05300 15.37900 -31.28600 1.000 8.51944 258 GLY C C 1
ATOM 12946 O O . GLY C 1 256 ? 12.21300 15.83800 -32.05400 1.000 8.89844 258 GLY C O 1
ATOM 12950 N N . VAL C 1 257 ? 13.57700 16.11500 -30.29000 1.000 8.69315 259 VAL C N 1
ATOM 12951 C CA . VAL C 1 257 ? 13.33200 17.54700 -30.22000 1.000 8.84317 259 VAL C CA 1
ATOM 12952 C C . VAL C 1 257 ? 13.81500 18.20500 -31.51200 1.000 8.29836 259 VAL C C 1
ATOM 12953 O O . VAL C 1 257 ? 13.09000 19.00900 -32.09000 1.000 8.19835 259 VAL C O 1
ATOM 12966 N N . ALA C 1 258 ? 15.04700 17.92300 -31.92400 1.000 8.50891 260 ALA C N 1
ATOM 12967 C CA . ALA C 1 258 ? 15.54600 18.48900 -33.15300 1.000 9.17215 260 ALA C CA 1
ATOM 12968 C C . ALA C 1 258 ? 14.69100 18.15100 -34.34600 1.000 8.59840 260 ALA C C 1
ATOM 12969 O O . ALA C 1 258 ? 14.48900 19.00100 -35.21700 1.000 9.24321 260 ALA C O 1
ATOM 12976 N N . TRP C 1 259 ? 14.19600 16.91200 -34.41100 1.000 8.59840 261 TRP C N 1
ATOM 12977 C CA . TRP C 1 259 ? 13.34200 16.47100 -35.52000 1.000 8.25888 261 TRP C CA 1
ATOM 12978 C C . TRP C 1 259 ? 12.07400 17.27900 -35.58000 1.000 8.54839 261 TRP C C 1
ATOM 12979 O O . TRP C 1 259 ? 11.63300 17.72700 -36.63800 1.000 8.91423 261 TRP C O 1
ATOM 13000 N N . MET C 1 260 ? 11.42400 17.44800 -34.41200 1.000 8.17466 262 MET C N 1
ATOM 13001 C CA . MET C 1 260 ? 10.16600 18.17900 -34.39500 1.000 8.35890 262 MET C CA 1
ATOM 13002 C C . MET C 1 260 ? 10.35900 19.66800 -34.64900 1.000 8.20362 262 MET C C 1
ATOM 13003 O O . MET C 1 260 ? 9.56400 20.30500 -35.35300 1.000 8.54313 262 MET C O 1
ATOM 13017 N N . LYS C 1 261 ? 11.43000 20.22600 -34.09900 1.000 8.39574 263 LYS C N 1
ATOM 13018 C CA . LYS C 1 261 ? 11.78400 21.60800 -34.40800 1.000 8.19309 263 LYS C CA 1
ATOM 13019 C C . LYS C 1 261 ? 11.98500 21.74200 -35.92500 1.000 8.79842 263 LYS C C 1
ATOM 13020 O O . LYS C 1 261 ? 11.45100 22.66800 -36.56300 1.000 9.07477 263 LYS C O 1
ATOM 13039 N N . ARG C 1 262 ? 12.78600 20.85900 -36.51300 1.000 8.35890 264 ARG C N 1
ATOM 13040 C CA . ARG C 1 262 ? 13.13800 20.99600 -37.94400 1.000 8.59050 264 ARG C CA 1
ATOM 13041 C C . ARG C 1 262 ? 11.89300 20.81100 -38.81500 1.000 8.62472 264 ARG C C 1
ATOM 13042 O O . ARG C 1 262 ? 11.74100 21.55000 -39.76200 1.000 10.23281 264 ARG C O 1
ATOM 13063 N N . PHE C 1 263 ? 11.05000 19.83400 -38.53300 1.000 8.46944 265 PHE C N 1
ATOM 13064 C CA . PHE C 1 263 ? 9.99600 19.45700 -39.43800 1.000 8.45891 265 PHE C CA 1
ATOM 13065 C C . PHE C 1 263 ? 8.57700 19.85500 -39.14100 1.000 8.72999 265 PHE C C 1
ATOM 13066 O O . PHE C 1 263 ? 7.76200 19.98200 -40.04200 1.000 9.63010 265 PHE C O 1
ATOM 13083 N N . ILE C 1 264 ? 8.28200 20.09800 -37.84900 1.000 8.74842 266 ILE C N 1
ATOM 13084 C CA . ILE C 1 264 ? 7.04100 20.73000 -37.47400 1.000 8.28784 266 ILE C CA 1
ATOM 13085 C C . ILE C 1 264 ? 7.14100 22.25600 -37.51000 1.000 8.66946 266 ILE C C 1
ATOM 13086 O O . ILE C 1 264 ? 6.25600 22.91800 -38.06300 1.000 8.58787 266 ILE C O 1
ATOM 13102 N N . ASP C 1 265 ? 8.19100 22.81800 -36.88800 1.000 8.45101 267 ASP C N 1
ATOM 13103 C CA . ASP C 1 265 ? 8.37500 24.24800 -36.93700 1.000 8.96686 267 ASP C CA 1
ATOM 13104 C C . ASP C 1 265 ? 9.08000 24.71900 -38.20300 1.000 9.19584 267 ASP C C 1
ATOM 13105 O O . ASP C 1 265 ? 9.16000 25.91800 -38.42900 1.000 9.43797 267 ASP C O 1
ATOM 13114 N N . LYS C 1 266 ? 9.56900 23.78200 -39.03500 1.000 9.13267 268 LYS C N 1
ATOM 13115 C CA . LYS C 1 266 ? 10.29200 24.10900 -40.27000 1.000 9.82223 268 LYS C CA 1
ATOM 13116 C C . LYS C 1 266 ? 11.56500 24.90200 -39.92700 1.000 10.28281 268 LYS C C 1
ATOM 13117 O O . LYS C 1 266 ? 12.09600 25.64900 -40.74900 1.000 11.13291 268 LYS C O 1
ATOM 13136 N N . ASP C 1 267 ? 12.10400 24.68100 -38.72900 1.000 8.92475 269 ASP C N 1
ATOM 13137 C CA . ASP C 1 267 ? 13.19000 25.48200 -38.19900 1.000 9.43271 269 ASP C CA 1
ATOM 13138 C C . ASP C 1 267 ? 14.53400 24.93800 -38.65100 1.000 9.56167 269 ASP C C 1
ATOM 13139 O O . ASP C 1 267 ? 15.05400 23.94000 -38.13000 1.000 10.50652 269 ASP C O 1
ATOM 13148 N N . GLU C 1 268 ? 15.11500 25.57600 -39.66600 1.000 11.63034 270 GLU C N 1
ATOM 13149 C CA . GLU C 1 268 ? 16.35800 25.02000 -40.26800 1.000 13.69375 270 GLU C CA 1
ATOM 13150 C C . GLU C 1 268 ? 17.58900 25.30800 -39.43600 1.000 12.36201 270 GLU C C 1
ATOM 13151 O O . GLU C 1 268 ? 18.62700 24.79100 -39.78500 1.000 13.47793 270 GLU C O 1
ATOM 13163 N N . ARG C 1 269 ? 17.43100 26.01100 -38.31600 1.000 11.04343 271 ARG C N 1
ATOM 13164 C CA . ARG C 1 269 ? 18.55500 26.12800 -37.37000 1.000 10.55653 271 ARG C CA 1
ATOM 13165 C C . ARG C 1 269 ? 18.83700 24.77500 -36.70900 1.000 11.41716 271 ARG C C 1
ATOM 13166 O O . ARG C 1 269 ? 19.89900 24.63100 -36.06000 1.000 13.06999 271 ARG C O 1
ATOM 13187 N N . TYR C 1 270 ? 17.93700 23.81100 -36.85100 1.000 10.78814 272 TYR C N 1
ATOM 13188 C CA . TYR C 1 270 ? 18.07100 22.51100 -36.15700 1.000 10.66970 272 TYR C CA 1
ATOM 13189 C C . TYR C 1 270 ? 18.66100 21.42900 -37.07200 1.000 11.00658 272 TYR C C 1
ATOM 13190 O O . TYR C 1 270 ? 19.03200 20.36900 -36.55600 1.000 10.88552 272 TYR C O 1
ATOM 13208 N N . THR C 1 271 ? 18.84600 21.69600 -38.36700 1.000 11.59876 273 THR C N 1
ATOM 13209 C CA . THR C 1 271 ? 19.49100 20.72300 -39.26500 1.000 11.76983 273 THR C CA 1
ATOM 13210 C C . THR C 1 271 ? 20.86400 20.35800 -38.75300 1.000 11.26714 273 THR C C 1
ATOM 13211 O O . THR C 1 271 ? 21.28400 19.20200 -38.81500 1.000 12.49624 273 THR C O 1
ATOM 13222 N N . GLN C 1 272 ? 21.57500 21.34500 -38.19100 1.000 11.97249 274 GLN C N 1
ATOM 13223 C CA . GLN C 1 272 ? 22.94300 21.15000 -37.70400 1.000 12.42781 274 GLN C CA 1
ATOM 13224 C C . GLN C 1 272 ? 23.04400 20.06600 -36.63600 1.000 11.95933 274 GLN C C 1
ATOM 13225 O O . GLN C 1 272 ? 24.11000 19.46000 -36.49900 1.000 14.68071 274 GLN C O 1
ATOM 13239 N N . PHE C 1 273 ? 21.94000 19.82700 -35.89400 1.000 11.43295 275 PHE C N 1
ATOM 13240 C CA . PHE C 1 273 ? 21.96200 18.81000 -34.83100 1.000 11.71456 275 PHE C CA 1
ATOM 13241 C C . PHE C 1 273 ? 21.67100 17.41000 -35.34600 1.000 11.13818 275 PHE C C 1
ATOM 13242 O O . PHE C 1 273 ? 21.80800 16.43800 -34.61100 1.000 13.75428 275 PHE C O 1
ATOM 13259 N N . LEU C 1 274 ? 21.20400 17.30300 -36.59100 1.000 10.98553 276 LEU C N 1
ATOM 13260 C CA . LEU C 1 274 ? 20.75000 16.05700 -37.18100 1.000 10.69339 276 LEU C CA 1
ATOM 13261 C C . LEU C 1 274 ? 21.69400 15.48300 -38.24000 1.000 11.60402 276 LEU C C 1
ATOM 13262 O O . LEU C 1 274 ? 21.59500 14.30900 -38.56900 1.000 12.22252 276 LEU C O 1
ATOM 13278 N N . CYS C 1 275 ? 22.54600 16.33800 -38.81100 1.000 11.54349 277 CYS C N 1
ATOM 13279 C CA . CYS C 1 275 ? 23.28700 16.02600 -40.01800 1.000 12.26726 277 CYS C CA 1
ATOM 13280 C C . CYS C 1 275 ? 24.76600 16.20500 -39.78800 1.000 13.99115 277 CYS C C 1
ATOM 13281 O O . CYS C 1 275 ? 25.17900 17.12700 -39.08100 1.000 15.39395 277 CYS C O 1
ATOM 13288 N N . GLY C 1 276 ? 25.55400 15.30100 -40.38700 1.000 15.98350 278 GLY C N 1
ATOM 13289 C CA . GLY C 1 276 ? 26.98900 15.28700 -40.24200 1.000 16.99941 278 GLY C CA 1
ATOM 13290 C C . GLY C 1 276 ? 27.52100 15.00400 -38.83800 1.000 16.75201 278 GLY C C 1
ATOM 13291 O O . GLY C 1 276 ? 28.64400 15.38400 -38.50000 1.000 20.40245 278 GLY C O 1
ATOM 13295 N N . GLN C 1 277 ? 26.74000 14.27800 -38.03800 1.000 16.80728 279 GLN C N 1
ATOM 13296 C CA . GLN C 1 277 ? 27.04100 14.07600 -36.62900 1.000 18.81805 279 GLN C CA 1
ATOM 13297 C C . GLN C 1 277 ? 27.75300 12.78200 -36.27400 1.000 18.49695 279 GLN C C 1
ATOM 13298 O O . GLN C 1 277 ? 28.14600 12.60000 -35.11700 1.000 19.64972 279 GLN C O 1
ATOM 13312 N N . ASN C 1 278 ? 27.91500 11.87200 -37.24800 1.000 18.47064 280 ASN C N 1
ATOM 13313 C CA . ASN C 1 278 ? 28.55400 10.58600 -37.00700 1.000 20.43403 280 ASN C CA 1
ATOM 13314 C C . ASN C 1 278 ? 27.97700 9.91900 -35.73800 1.000 17.89162 280 ASN C C 1
ATOM 13315 O O . ASN C 1 278 ? 28.72200 9.49800 -34.86000 1.000 18.73383 280 ASN C O 1
ATOM 13326 N N . PHE C 1 279 ? 26.64900 9.84400 -35.62500 1.000 16.73359 281 PHE C N 1
ATOM 13327 C CA . PHE C 1 279 ? 26.03700 9.39100 -34.36300 1.000 15.02285 281 PHE C CA 1
ATOM 13328 C C . PHE C 1 279 ? 26.45800 7.98600 -33.98100 1.000 15.50975 281 PHE C C 1
ATOM 13329 O O . PHE C 1 279 ? 26.61900 7.71200 -32.81100 1.000 15.94928 281 PHE C O 1
ATOM 13346 N N . ASP C 1 280 ? 26.66300 7.10200 -34.97000 1.000 15.86243 282 ASP C N 1
ATOM 13347 C CA . ASP C 1 280 ? 27.03000 5.72200 -34.65000 1.000 16.26511 282 ASP C CA 1
ATOM 13348 C C . ASP C 1 280 ? 28.50000 5.54800 -34.27800 1.000 16.07824 282 ASP C C 1
ATOM 13349 O O . ASP C 1 280 ? 28.91900 4.43300 -33.93300 1.000 17.51263 282 ASP C O 1
ATOM 13358 N N . SER C 1 281 ? 29.27100 6.63800 -34.23700 1.000 18.16270 283 SER C N 1
ATOM 13359 C CA . SER C 1 281 ? 30.61700 6.55300 -33.62200 1.000 17.75213 283 SER C CA 1
ATOM 13360 C C . SER C 1 281 ? 30.49000 6.25100 -32.11600 1.000 16.74938 283 SER C C 1
ATOM 13361 O O . SER C 1 281 ? 31.41300 5.66100 -31.53700 1.000 16.85465 283 SER C O 1
ATOM 13369 N N . SER C 1 282 ? 29.36500 6.65700 -31.48700 1.000 17.02046 284 SER C N 1
ATOM 13370 C CA . SER C 1 282 ? 29.08200 6.36600 -30.08900 1.000 17.78897 284 SER C CA 1
ATOM 13371 C C . SER C 1 282 ? 28.84500 4.87500 -29.87400 1.000 16.57304 284 SER C C 1
ATOM 13372 O O . SER C 1 282 ? 28.10700 4.20400 -30.61600 1.000 16.06245 284 SER C O 1
ATOM 13380 N N . LEU C 1 283 ? 29.44300 4.34800 -28.81600 1.000 16.44144 285 LEU C N 1
ATOM 13381 C CA . LEU C 1 283 ? 29.20000 2.97600 -28.41300 1.000 16.42302 285 LEU C CA 1
ATOM 13382 C C . LEU C 1 283 ? 27.70800 2.67000 -28.16600 1.000 14.56754 285 LEU C C 1
ATOM 13383 O O . LEU C 1 283 ? 27.25700 1.54800 -28.31200 1.000 16.09140 285 LEU C O 1
ATOM 13399 N N . ARG C 1 284 ? 26.92400 3.70100 -27.84800 1.000 15.59397 286 ARG C N 1
ATOM 13400 C CA . ARG C 1 284 ? 25.48400 3.56600 -27.51200 1.000 15.53871 286 ARG C CA 1
ATOM 13401 C C . ARG C 1 284 ? 24.61300 3.39400 -28.77100 1.000 14.28329 286 ARG C C 1
ATOM 13402 O O . ARG C 1 284 ? 23.45200 3.00500 -28.63200 1.000 13.27528 286 ARG C O 1
ATOM 13423 N N . VAL C 1 285 ? 25.14900 3.74500 -29.94100 1.000 12.41728 287 VAL C N 1
ATOM 13424 C CA . VAL C 1 285 ? 24.34300 3.84200 -31.15600 1.000 12.70152 287 VAL C CA 1
ATOM 13425 C C . VAL C 1 285 ? 24.92500 2.85200 -32.15600 1.000 12.80153 287 VAL C C 1
ATOM 13426 O O . VAL C 1 285 ? 26.01700 3.06500 -32.70100 1.000 13.26475 287 VAL C O 1
ATOM 13439 N N . SER C 1 286 ? 24.22200 1.74200 -32.38000 1.000 11.94091 288 SER C N 1
ATOM 13440 C CA . SER C 1 286 ? 24.76100 0.70600 -33.23900 1.000 12.07250 288 SER C CA 1
ATOM 13441 C C . SER C 1 286 ? 24.72300 1.06400 -34.73200 1.000 12.24621 288 SER C C 1
ATOM 13442 O O . SER C 1 286 ? 25.59700 0.62600 -35.48800 1.000 14.69913 288 SER C O 1
ATOM 13450 N N . GLU C 1 287 ? 23.74200 1.87900 -35.14100 1.000 11.84089 289 GLU C N 1
ATOM 13451 C CA . GLU C 1 287 ? 23.65000 2.30400 -36.52700 1.000 12.20146 289 GLU C CA 1
ATOM 13452 C C . GLU C 1 287 ? 22.87100 3.58900 -36.56200 1.000 11.07238 289 GLU C C 1
ATOM 13453 O O . GLU C 1 287 ? 21.91100 3.75900 -35.83300 1.000 12.12514 289 GLU C O 1
ATOM 13465 N N . TYR C 1 288 ? 23.27200 4.49100 -37.45300 1.000 11.18818 290 TYR C N 1
ATOM 13466 C CA . TYR C 1 288 ? 22.49300 5.70400 -37.76600 1.000 10.92763 290 TYR C CA 1
ATOM 13467 C C . TYR C 1 288 ? 22.50600 5.88000 -39.27100 1.000 11.68298 290 TYR C C 1
ATOM 13468 O O . TYR C 1 288 ? 23.57700 5.96100 -39.89400 1.000 15.23604 290 TYR C O 1
ATOM 13486 N N . ARG C 1 289 ? 21.31500 5.96100 -39.84300 1.000 10.84341 291 ARG C N 1
ATOM 13487 C CA . ARG C 1 289 ? 21.17000 6.25400 -41.29100 1.000 10.52231 291 ARG C CA 1
ATOM 13488 C C . ARG C 1 289 ? 20.43400 7.58600 -41.42700 1.000 10.33282 291 ARG C C 1
ATOM 13489 O O . ARG C 1 289 ? 19.53300 7.85500 -40.62300 1.000 11.11712 291 ARG C O 1
ATOM 13510 N N . ASP C 1 290 ? 20.75300 8.33200 -42.48000 1.000 10.96184 292 ASP C N 1
ATOM 13511 C CA . ASP C 1 290 ? 19.99300 9.48300 -42.85100 1.000 10.95658 292 ASP C CA 1
ATOM 13512 C C . ASP C 1 290 ? 20.15900 9.75500 -44.34300 1.000 11.61455 292 ASP C C 1
ATOM 13513 O O . ASP C 1 290 ? 21.06500 9.25900 -44.99600 1.000 12.64625 292 ASP C O 1
ATOM 13522 N N . ASN C 1 291 ? 19.23600 10.57400 -44.85000 1.000 11.51717 293 ASN C N 1
ATOM 13523 C CA . ASN C 1 291 ? 19.32800 11.17000 -46.16700 1.000 11.04343 293 ASN C CA 1
ATOM 13524 C C . ASN C 1 291 ? 19.41900 12.67400 -46.08800 1.000 10.95394 293 ASN C C 1
ATOM 13525 O O . ASN C 1 291 ? 18.66700 13.39400 -46.74800 1.000 11.28293 293 ASN C O 1
ATOM 13536 N N . CYS C 1 292 ? 20.37100 13.15300 -45.26900 1.000 11.35926 294 CYS C N 1
ATOM 13537 C CA . CYS C 1 292 ? 20.53000 14.57700 -44.98600 1.000 12.72258 294 CYS C CA 1
ATOM 13538 C C . CYS C 1 292 ? 20.65100 15.48900 -46.21400 1.000 14.25697 294 CYS C C 1
ATOM 13539 O O . CYS C 1 292 ? 20.27300 16.63800 -46.16100 1.000 16.37565 294 CYS C O 1
ATOM 13546 N N . SER C 1 293 ? 21.13200 14.96600 -47.34600 1.000 14.70966 295 SER C N 1
ATOM 13547 C CA . SER C 1 293 ? 21.24800 15.81300 -48.51400 1.000 16.12562 295 SER C CA 1
ATOM 13548 C C . SER C 1 293 ? 19.86400 16.26800 -49.01800 1.000 15.10971 295 SER C C 1
ATOM 13549 O O . SER C 1 293 ? 19.76100 17.23500 -49.75900 1.000 18.96017 295 SER C O 1
ATOM 13557 N N . TYR C 1 294 ? 18.77900 15.60500 -48.58200 1.000 15.29657 296 TYR C N 1
ATOM 13558 C CA . TYR C 1 294 ? 17.36700 15.91500 -48.95700 1.000 17.91004 296 TYR C CA 1
ATOM 13559 C C . TYR C 1 294 ? 16.62900 16.67900 -47.83300 1.000 20.52615 296 TYR C C 1
ATOM 13560 O O . TYR C 1 294 ? 15.43400 16.9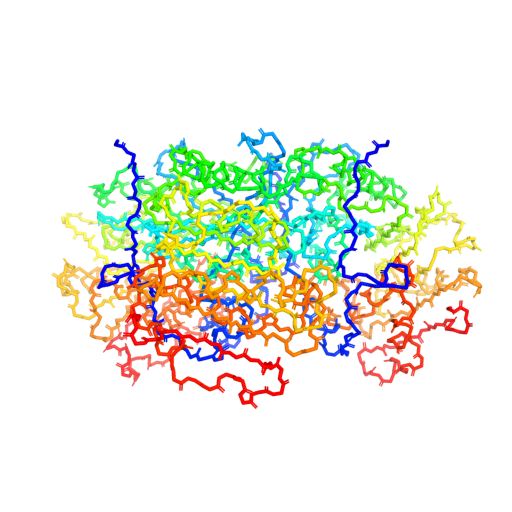2200 -47.99200 1.000 25.54780 296 TYR C O 1
ATOM 13578 N N . TYR C 1 295 ? 17.30500 17.07200 -46.76300 1.000 19.39443 297 TYR C N 1
ATOM 13579 C CA . TYR C 1 295 ? 16.66500 17.85400 -45.65700 1.000 22.55797 297 TYR C CA 1
ATOM 13580 C C . TYR C 1 295 ? 16.44300 19.28500 -46.19400 1.000 30.89055 297 TYR C C 1
ATOM 13581 O O . TYR C 1 295 ? 17.40400 19.83500 -46.74700 1.000 35.25423 297 TYR C O 1
#

Foldseek 3Di:
DFAAKDFQQDDPFLQGHDQDDLQQLLDLAHQFDWDKDWFDCVQPLFHTFMKIAGPPGGAQAEEEEEEEAAPDFQQFAVSLRRHQRRVGHTYTGGHGNDSHDALQSLLRSRVSVLVSLVVLLRPPPHPNPNHHDSVFYEYEYAARNLSNRLQNQVVDPYQEYEYELYADDDDGPLLERQHAYEYEHECQEPPSHCVNPVVVSQVSHDLLRWYKYWYFPNGYSSQQTPPHDCCSVVSSVVSLRCCCGRSVNCSSLVSVPPPPVCVDPGTVDMDTSSVND/DFAAKDFQQDDPFLQGHDQDDLQQLLDLAHQFDWDKDWFACVQPLFHTFMKIAGPPGGAQAEEEEEEEAAPDAQQFAVSLRRLQRRVGHTYTGGHGNDSHDALQSLLRSRVSVLVSLVVLLRPPVHPNPNHHDSLFYEYEYAARNLSNRLQNQVVDPYQEYEYELYADDDDGPLLERQHEYEYEHECQEPRSHCVNPVVVSQVSHDLLRWYKYWYFPNGYSSQCTPPHDCCSPVSSVVSLRCSCGRSVNPSSLVVVPPPPVCVDPGTVDMDTSSVND/DFAAKDFQQDDPFLQGHDQDDLQQLLDLAAQFDWDKDWFDCPQPQFHTFMKIAGPPGGAQAEEEEEEEAAPDFQQFAVSLRRLQRRVGHTYTGGHGNDSHDALQSLLRSRVSVLVSLVVLCRPPPHPNPNHHDSVFYEYEYAARNLSNRLQNQVVDPYQEYEYELYDDDDDGPLLERQHEYEYEHECQEPRSHCVRPVVVSQVSHDLLRWYKYWYFPNGYSSQCTPPHDCCSVVSSVVSLRCSCGRSVNCSSLVVVPPPPVCVDPGTVDMDTSSVND

Radius of gyration: 27.84 Å; Cα contacts (8 Å, |Δi|>4): 2292; chains: 3; bounding box: 47×74×79 Å

Secondary structure (DSSP, 8-state):
----PPBSSEETTTEESPPPPHHHHHSS--SS--EEEEE-TTSTTS--EEEEE--TTBS-EEEEEEE--TT--GGGTTTHHHHHHTTT-EEEEE--SSTT--HHHHHHHHHHHHHHHHHHHT-TTSTTTT-EEEEEEEEEEETHHHHHHHHHHTTS--SEEEEES----S---GGG--S-EEEEEETT-SSS-TTTTHHHHHHHS-TTS-EEEEEETT--TTTTSTT-TTHHHHHHHHHHHHHHHTS--GGGHHHHSS--GGGSTTEEEEEE-GGG-/----PPBSSEETTTEESPPPPHHHHHSS--SS--EEEEE-TTSTTS--EEEEE--TTBS-EEEEEEE--TT--GGGTTTHHHHHHTTT-EEEEE--SSTT--HHHHHHHHHHHHHHHHHHHT-TTSTTTT-EEEEEEEEEEETHHHHHHHHHHTTS--SEEEEES----S---GGG--S-EEEEEETT-SSS-TTTTHHHHHHHS-TTS-EEEEEETT--TTTTSTT-TTHHHHHHHHHHHHHHHTS--GGGHHHHSS--GGGSTTEEEEEE-GGG-/----PPBSSEETTTEESPPPPHHHHHSS--SS--EEEEE-TTSTTS--EEEEE--TTBS-EEEEEEE--TT--GGGTTTHHHHHHTTT-EEEEE--SSTT--HHHHHHHHHHHHHHHHHHHT-TTSTTTT-EEEEEEEEEEETHHHHHHHHHHTTS--SEEEEES----S---GGG--S-EEEEEETT-SSS-TTTTHHHHHHHS-TTS-EEEEEETT--TTTTSTT-TTHHHHHHHHHHHHHHHTS--GGGGGGTSS--GGGSTTEEEEEE-GGG-

Nearest PDB structures (foldseek):
  7z6b-assembly3_C  TM=1.003E+00  e=5.180E-66  Vibrio gazogenes DSM 21264 = NBRC 103151
  8otu-assembly1_A  TM=9.631E-01  e=2.061E-40  Alkalilimnicola ehrlichii
  7vpb-assembly1_B  TM=9.704E-01  e=4.168E-39  unclassified Marinobacter
  6scd-assembly2_B  TM=9.793E-01  e=1.481E-37  Halopseudomonas aestusnigri
  7vme-assembly1_A  TM=9.660E-01  e=5.877E-37  unclassified Marinobacter

InterPro domains:
  IPR029058 Alpha/Beta hydrolase fold [G3DSA:3.40.50.1820] (31-296)
  IPR029058 Alpha/Beta hydrolase fold [SSF53474] (47-277)
  IPR041127 PET hydrolase/cutinase-like [PF12740] (30-295)
  IPR050261 FrsA esterase [PTHR22946] (63-242)

Sequence (831 aa):
SHMMVPCSDCSSNGFERGQVPRVDQLESSSRGPYSSVKKTINVSRRLARRGFGGGTIHYSTESGGQQGIIAVVPGYVSSYESSSIQQWWGPRLASWGFTVITINTNTIYDQPDNRAGQLSAAIDYVIDKSKDRRTSPIYGLVDPNNRVVGVIGWSMGGGGSLKKLATDRKIDAVIPQAPWYLLGLNRRFSTITSSPTMMIIACQADAVAPVSVHASRRFYNQIPRTTPKAYFEIALGSHFCANNTGYPSEDILGRNGVAWMKRFIDKDEERYTQFLCGQNFDSSLLRVSEYRDNCSYYSHMMVPCSDCSSNGFERGQVPRVDQLESSSRGPYSSVKKTINVSRRLARRGFGGGTIHYSTESGGQQGIIAVVPGYVSSYESSSIQQWWGPRLASWGFTVITINTNTIYDQPDNRAGQLSAAIDYVIDKKSKDRRTSPIYGLVDPNNRVVGVIGWSMGGGGSLKKLATDRKIDDAVIPQAPWYLLGLNRRFSTITSSPTMMIIACQADAVAPVSVHASRRFYNQIPRTTPKAYFEIALGSHFCANTGYPSEDILGRNGVAWMKRFIDKDERYTQFLCGQNFDSSLRRVSEYRDNCSYYSHMMVPCSDCSSNGFERGQVPRVDQLESSSRGPYSSVKKTINVSRRLARRGFGGGTIHYSTESGGQQGIIAVVPGYVSSYESSSIQQWWGPRLASWGFTVITINTNTIYDQPDNRAGQLSAAIDYVIDKKSKDRRTSPIYGLVDPNNRVVGVIGWSMGGGGSLKKLATDRKIDAVIPQAPWYLLGLNRRFSTITSSPTMMIIACQADAVAPVSVHASRRFYNQIPRTTPKAYFEIALGSHFCANTGYPSEDILGRNGVAWMKRFIDKDERYTQFLCGQNFDSSLRVSEYRDNCSYY

B-factor: mean 14.95, std 9.44, range [7.31, 116.12]